Protein AF-0000000065997452 (afdb_homodimer)

pLDDT: mean 89.61, std 11.57, range [34.66, 98.88]

Structure (mmCIF, N/CA/C/O backbone):
data_AF-0000000065997452-model_v1
#
loop_
_entity.id
_entity.type
_entity.pdbx_description
1 polymer 'Methyl-coenzyme M reductase I subunit alpha'
#
loop_
_atom_site.group_PDB
_atom_site.id
_atom_site.type_symbol
_atom_site.label_atom_id
_atom_site.label_alt_id
_atom_site.label_comp_id
_atom_site.label_asym_id
_atom_site.label_entity_id
_atom_site.label_seq_id
_atom_site.pdbx_PDB_ins_code
_atom_site.Cartn_x
_atom_site.Cartn_y
_atom_site.Cartn_z
_atom_site.occupancy
_atom_site.B_iso_or_equiv
_atom_site.auth_seq_id
_atom_site.auth_comp_id
_atom_site.auth_asym_id
_atom_site.auth_atom_id
_atom_site.pdbx_PDB_model_num
ATOM 1 N N . MET A 1 1 ? 6.449 -40.25 -30 1 34.66 1 MET A N 1
ATOM 2 C CA . MET A 1 1 ? 6.449 -39.469 -28.766 1 34.66 1 MET A CA 1
ATOM 3 C C . MET A 1 1 ? 5.898 -38.062 -29.031 1 34.66 1 MET A C 1
ATOM 5 O O . MET A 1 1 ? 6.234 -37.438 -30.031 1 34.66 1 MET A O 1
ATOM 9 N N . ALA A 1 2 ? 4.836 -37.719 -28.578 1 49.38 2 ALA A N 1
ATOM 10 C CA . ALA A 1 2 ? 4.168 -36.438 -28.75 1 49.38 2 ALA A CA 1
ATOM 11 C C . ALA A 1 2 ? 5.16 -35.281 -28.641 1 49.38 2 ALA A C 1
ATOM 13 O O . ALA A 1 2 ? 6.16 -35.375 -27.922 1 49.38 2 ALA A O 1
ATOM 14 N N . ASP A 1 3 ? 5.234 -34.375 -29.5 1 66.5 3 ASP A N 1
ATOM 15 C CA . ASP A 1 3 ? 6.16 -33.25 -29.625 1 66.5 3 ASP A CA 1
ATOM 16 C C . ASP A 1 3 ? 6.227 -32.469 -28.312 1 66.5 3 ASP A C 1
ATOM 18 O O . ASP A 1 3 ? 5.195 -32.188 -27.703 1 66.5 3 ASP A O 1
ATOM 22 N N . LYS A 1 4 ? 7.441 -32.5 -27.75 1 77.38 4 LYS A N 1
ATOM 23 C CA . LYS A 1 4 ? 7.707 -31.734 -26.547 1 77.38 4 LYS A CA 1
ATOM 24 C C . LYS A 1 4 ? 7.168 -30.312 -26.672 1 77.38 4 LYS A C 1
ATOM 26 O O . LYS A 1 4 ? 7.348 -29.656 -27.703 1 77.38 4 LYS A O 1
ATOM 31 N N . LEU A 1 5 ? 6.426 -29.844 -25.75 1 80.44 5 LEU A N 1
ATOM 32 C CA . LEU A 1 5 ? 5.691 -28.594 -25.828 1 80.44 5 LEU A CA 1
ATOM 33 C C . LEU A 1 5 ? 6.652 -27.406 -25.906 1 80.44 5 LEU A C 1
ATOM 35 O O . LEU A 1 5 ? 6.324 -26.375 -26.5 1 80.44 5 LEU A O 1
ATOM 39 N N . PHE A 1 6 ? 7.871 -27.547 -25.359 1 82.81 6 PHE A N 1
ATOM 40 C CA . PHE A 1 6 ? 8.797 -26.422 -25.312 1 82.81 6 PHE A CA 1
ATOM 41 C C . PHE A 1 6 ? 9.57 -26.281 -26.625 1 82.81 6 PHE A C 1
ATOM 43 O O . PHE A 1 6 ? 10.195 -25.25 -26.875 1 82.81 6 PHE A O 1
ATOM 50 N N . ILE A 1 7 ? 9.594 -27.312 -27.406 1 78.88 7 ILE A N 1
ATOM 51 C CA . ILE A 1 7 ? 10.414 -27.328 -28.609 1 78.88 7 ILE A CA 1
ATOM 52 C C . ILE A 1 7 ? 9.977 -26.203 -29.547 1 78.88 7 ILE A C 1
ATOM 54 O O . ILE A 1 7 ? 10.812 -25.469 -30.078 1 78.88 7 ILE A O 1
ATOM 58 N N . ASN A 1 8 ? 8.703 -26.062 -29.719 1 79.12 8 ASN A N 1
ATOM 59 C CA . ASN A 1 8 ? 8.211 -25.016 -30.594 1 79.12 8 ASN A CA 1
ATOM 60 C C . ASN A 1 8 ? 8.578 -23.625 -30.078 1 79.12 8 ASN A C 1
ATOM 62 O O . ASN A 1 8 ? 8.992 -22.766 -30.844 1 79.12 8 ASN A O 1
ATOM 66 N N . ALA A 1 9 ? 8.414 -23.469 -28.844 1 80.19 9 ALA A N 1
ATOM 67 C CA . ALA A 1 9 ? 8.758 -22.188 -28.234 1 80.19 9 ALA A CA 1
ATOM 68 C C . ALA A 1 9 ? 10.242 -21.875 -28.422 1 80.19 9 ALA A C 1
ATOM 70 O O . ALA A 1 9 ? 10.602 -20.75 -28.766 1 80.19 9 ALA A O 1
ATOM 71 N N . LEU A 1 10 ? 11.086 -22.812 -28.219 1 81.44 10 LEU A N 1
ATOM 72 C CA . LEU A 1 10 ? 12.531 -22.609 -28.297 1 81.44 10 LEU A CA 1
ATOM 73 C C . LEU A 1 10 ? 12.977 -22.422 -29.75 1 81.44 10 LEU A C 1
ATOM 75 O O . LEU A 1 10 ? 13.859 -21.609 -30.031 1 81.44 10 LEU A O 1
ATOM 79 N N . LYS A 1 11 ? 12.344 -23.125 -30.609 1 77.38 11 LYS A N 1
ATOM 80 C CA . LYS A 1 11 ? 12.68 -22.984 -32.031 1 77.38 11 LYS A CA 1
ATOM 81 C C . LYS A 1 11 ? 12.352 -21.578 -32.5 1 77.38 11 LYS A C 1
ATOM 83 O O . LYS A 1 11 ? 13.109 -20.984 -33.281 1 77.38 11 LYS A O 1
ATOM 88 N N . LYS A 1 12 ? 11.266 -21.172 -32.156 1 78.12 12 LYS A N 1
ATOM 89 C CA . LYS A 1 12 ? 10.867 -19.828 -32.562 1 78.12 12 LYS A CA 1
ATOM 90 C C . LYS A 1 12 ? 11.742 -18.781 -31.906 1 78.12 12 LYS A C 1
ATOM 92 O O . LYS A 1 12 ? 12.102 -17.781 -32.531 1 78.12 12 LYS A O 1
ATOM 97 N N . LYS A 1 13 ? 12.086 -19.031 -30.719 1 81 13 LYS A N 1
ATOM 98 C CA . LYS A 1 13 ? 12.883 -18.109 -29.922 1 81 13 LYS A CA 1
ATOM 99 C C . LYS A 1 13 ? 14.312 -18.016 -30.438 1 81 13 LYS A C 1
ATOM 101 O O . LYS A 1 13 ? 14.852 -16.922 -30.594 1 81 13 LYS A O 1
ATOM 106 N N . PHE A 1 14 ? 14.906 -19.141 -30.75 1 76.81 14 PHE A N 1
ATOM 107 C CA . PHE A 1 14 ? 16.328 -19.156 -31.031 1 76.81 14 PHE A CA 1
ATOM 108 C C . PHE A 1 14 ? 16.578 -19.312 -32.531 1 76.81 14 PHE A C 1
ATOM 110 O O . PHE A 1 14 ? 17.703 -19.109 -33 1 76.81 14 PHE A O 1
ATOM 117 N N . GLU A 1 15 ? 15.562 -19.516 -33.312 1 74.31 15 GLU A N 1
ATOM 118 C CA . GLU A 1 15 ? 15.656 -19.734 -34.75 1 74.31 15 GLU A CA 1
ATOM 119 C C . GLU A 1 15 ? 16.719 -20.766 -35.094 1 74.31 15 GLU A C 1
ATOM 121 O O . GLU A 1 15 ? 17.469 -20.609 -36.062 1 74.31 15 GLU A O 1
ATOM 126 N N . GLU A 1 16 ? 17.016 -21.578 -34.094 1 76.56 16 GLU A N 1
ATOM 127 C CA . GLU A 1 16 ? 17.922 -22.703 -34.25 1 76.56 16 GLU A CA 1
ATOM 128 C C . GLU A 1 16 ? 17.359 -23.953 -33.562 1 76.56 16 GLU A C 1
ATOM 130 O O . GLU A 1 16 ? 16.438 -23.875 -32.75 1 76.56 16 GLU A O 1
ATOM 135 N N . SER A 1 17 ? 17.953 -25.016 -34.062 1 77.31 17 SER A N 1
ATOM 136 C CA . SER A 1 17 ? 17.531 -26.25 -33.406 1 77.31 17 SER A CA 1
ATOM 137 C C . SER A 1 17 ? 17.906 -26.25 -31.938 1 77.31 17 SER A C 1
ATOM 139 O O . SER A 1 17 ? 19.031 -25.875 -31.578 1 77.31 17 SER A O 1
ATOM 141 N N . PRO A 1 18 ? 16.984 -26.609 -31.047 1 76.5 18 PRO A N 1
ATOM 142 C CA . PRO A 1 18 ? 17.266 -26.641 -29.609 1 76.5 18 PRO A CA 1
ATOM 143 C C . PRO A 1 18 ? 18.312 -27.672 -29.234 1 76.5 18 PRO A C 1
ATOM 145 O O . PRO A 1 18 ? 18.844 -27.656 -28.125 1 76.5 18 PRO A O 1
ATOM 148 N N . GLU A 1 19 ? 18.672 -28.531 -30.156 1 74.38 19 GLU A N 1
ATOM 149 C CA . GLU A 1 19 ? 19.641 -29.594 -29.891 1 74.38 19 GLU A CA 1
ATOM 150 C C . GLU A 1 19 ? 21.062 -29.156 -30.219 1 74.38 19 GLU A C 1
ATOM 152 O O . GLU A 1 19 ? 22.031 -29.812 -29.844 1 74.38 19 GLU A O 1
ATOM 157 N N . GLU A 1 20 ? 21.094 -28 -30.812 1 75.44 20 GLU A N 1
ATOM 158 C CA . GLU A 1 20 ? 22.422 -27.547 -31.25 1 75.44 20 GLU A CA 1
ATOM 159 C C . GLU A 1 20 ? 23.281 -27.141 -30.062 1 75.44 20 GLU A C 1
ATOM 161 O O . GLU A 1 20 ? 22.812 -26.406 -29.188 1 75.44 20 GLU A O 1
ATOM 166 N N . LYS A 1 21 ? 24.484 -27.562 -30 1 69.88 21 LYS A N 1
ATOM 167 C CA . LYS A 1 21 ? 25.422 -27.312 -28.891 1 69.88 21 LYS A CA 1
ATOM 168 C C . LYS A 1 21 ? 26.312 -26.125 -29.188 1 69.88 21 LYS A C 1
ATOM 170 O O . LYS A 1 21 ? 26.953 -25.578 -28.281 1 69.88 21 LYS A O 1
ATOM 175 N N . LYS A 1 22 ? 26.547 -25.797 -30.359 1 64.25 22 LYS A N 1
ATOM 176 C CA . LYS A 1 22 ? 27.359 -24.641 -30.75 1 64.25 22 LYS A CA 1
ATOM 177 C C . LYS A 1 22 ? 26.484 -23.469 -31.172 1 64.25 22 LYS A C 1
ATOM 179 O O . LYS A 1 22 ? 25.578 -23.625 -32 1 64.25 22 LYS A O 1
ATOM 184 N N . THR A 1 23 ? 26.344 -22.469 -30.203 1 60.66 23 THR A N 1
ATOM 185 C CA . THR A 1 23 ? 25.531 -21.312 -30.547 1 60.66 23 THR A CA 1
ATOM 186 C C . THR A 1 23 ? 26.422 -20.094 -30.844 1 60.66 23 THR A C 1
ATOM 188 O O . THR A 1 23 ? 27.594 -20.078 -30.469 1 60.66 23 THR A O 1
ATOM 191 N N . THR A 1 24 ? 26.125 -19.469 -31.938 1 58.12 24 THR A N 1
ATOM 192 C CA . THR A 1 24 ? 26.828 -18.203 -32.188 1 58.12 24 THR A CA 1
ATOM 193 C C . THR A 1 24 ? 26.406 -17.156 -31.156 1 58.12 24 THR A C 1
ATOM 195 O O . THR A 1 24 ? 25.406 -16.453 -31.359 1 58.12 24 THR A O 1
ATOM 198 N N . PHE A 1 25 ? 26.578 -17.391 -29.906 1 52 25 PHE A N 1
ATOM 199 C CA . PHE A 1 25 ? 26.188 -16.625 -28.734 1 52 25 PHE A CA 1
ATOM 200 C C . PHE A 1 25 ? 26.469 -15.148 -28.938 1 52 25 PHE A C 1
ATOM 202 O O . PHE A 1 25 ? 25.641 -14.297 -28.609 1 52 25 PHE A O 1
ATOM 209 N N . TYR A 1 26 ? 27.75 -14.797 -29.25 1 54.59 26 TYR A N 1
ATOM 210 C CA . TYR A 1 26 ? 28.297 -13.461 -29.094 1 54.59 26 TYR A CA 1
ATOM 211 C C . TYR A 1 26 ? 27.938 -12.578 -30.281 1 54.59 26 TYR A C 1
ATOM 213 O O . TYR A 1 26 ? 28.453 -11.469 -30.422 1 54.59 26 TYR A O 1
ATOM 221 N N . THR A 1 27 ? 26.922 -13.133 -30.969 1 63.69 27 THR A N 1
ATOM 222 C CA . THR A 1 27 ? 26.781 -12.336 -32.188 1 63.69 27 THR A CA 1
ATOM 223 C C . THR A 1 27 ? 25.531 -11.461 -32.125 1 63.69 27 THR A C 1
ATOM 225 O O . THR A 1 27 ? 25.234 -10.711 -33.031 1 63.69 27 THR A O 1
ATOM 228 N N . LEU A 1 28 ? 24.922 -11.586 -30.953 1 68.88 28 LEU A N 1
ATOM 229 C CA . LEU A 1 28 ? 23.625 -10.922 -31.016 1 68.88 28 LEU A CA 1
ATOM 230 C C . LEU A 1 28 ? 23.703 -9.492 -30.5 1 68.88 28 LEU A C 1
ATOM 232 O O . LEU A 1 28 ? 22.734 -8.734 -30.594 1 68.88 28 LEU A O 1
ATOM 236 N N . GLY A 1 29 ? 24.875 -9.062 -30.109 1 75.75 29 GLY A N 1
ATOM 237 C CA . GLY A 1 29 ? 25 -7.648 -29.781 1 75.75 29 GLY A CA 1
ATOM 238 C C . GLY A 1 29 ? 24.75 -7.332 -28.328 1 75.75 29 GLY A C 1
ATOM 239 O O . GLY A 1 29 ? 24.531 -6.172 -27.969 1 75.75 29 GLY A O 1
ATOM 240 N N . GLY A 1 30 ? 24.641 -8.398 -27.469 1 81.25 30 GLY A N 1
ATOM 241 C CA . GLY A 1 30 ? 24.422 -8.148 -26.047 1 81.25 30 GLY A CA 1
ATOM 242 C C . GLY A 1 30 ? 23.016 -7.633 -25.75 1 81.25 30 GLY A C 1
ATOM 243 O O . GLY A 1 30 ? 22.031 -8.141 -26.281 1 81.25 30 GLY A O 1
ATOM 244 N N . TRP A 1 31 ? 22.953 -6.574 -24.844 1 87.62 31 TRP A N 1
ATOM 245 C CA . TRP A 1 31 ? 21.656 -6.055 -24.453 1 87.62 31 TRP A CA 1
ATOM 246 C C . TRP A 1 31 ? 20.953 -5.395 -25.625 1 87.62 31 TRP A C 1
ATOM 248 O O . TRP A 1 31 ? 19.719 -5.254 -25.625 1 87.62 31 TRP A O 1
ATOM 258 N N . LYS A 1 32 ? 21.594 -5.035 -26.688 1 88.88 32 LYS A N 1
ATOM 259 C CA . LYS A 1 32 ? 21.031 -4.344 -27.844 1 88.88 32 LYS A CA 1
ATOM 260 C C . LYS A 1 32 ? 20.109 -5.266 -28.641 1 88.88 32 LYS A C 1
ATOM 262 O O . LYS A 1 32 ? 19.281 -4.801 -29.422 1 88.88 32 LYS A O 1
ATOM 267 N N . GLN A 1 33 ? 20.312 -6.527 -28.391 1 86.62 33 GLN A N 1
ATOM 268 C CA . GLN A 1 33 ? 19.453 -7.469 -29.109 1 86.62 33 GLN A CA 1
ATOM 269 C C . GLN A 1 33 ? 18.016 -7.398 -28.609 1 86.62 33 GLN A C 1
ATOM 271 O O . GLN A 1 33 ? 17.094 -7.793 -29.312 1 86.62 33 GLN A O 1
ATOM 276 N N . SER A 1 34 ? 17.922 -7 -27.406 1 89.06 34 SER A N 1
ATOM 277 C CA . SER A 1 34 ? 16.609 -6.867 -26.797 1 89.06 34 SER A CA 1
ATOM 278 C C . SER A 1 34 ? 16.016 -5.477 -27.031 1 89.06 34 SER A C 1
ATOM 280 O O . SER A 1 34 ? 16.625 -4.469 -26.672 1 89.06 34 SER A O 1
ATOM 282 N N . GLU A 1 35 ? 14.859 -5.445 -27.641 1 89.94 35 GLU A N 1
ATOM 283 C CA . GLU A 1 35 ? 14.188 -4.168 -27.859 1 89.94 35 GLU A CA 1
ATOM 284 C C . GLU A 1 35 ? 13.914 -3.453 -26.547 1 89.94 35 GLU A C 1
ATOM 286 O O . GLU A 1 35 ? 14.039 -2.23 -26.453 1 89.94 35 GLU A O 1
ATOM 291 N N . ARG A 1 36 ? 13.578 -4.152 -25.531 1 92.12 36 ARG A N 1
ATOM 292 C CA . ARG A 1 36 ? 13.242 -3.57 -24.25 1 92.12 36 ARG A CA 1
ATOM 293 C C . ARG A 1 36 ? 14.484 -3.031 -23.547 1 92.12 36 ARG A C 1
ATOM 295 O O . ARG A 1 36 ? 14.422 -1.995 -22.875 1 92.12 36 ARG A O 1
ATOM 302 N N . LYS A 1 37 ? 15.555 -3.756 -23.656 1 93.5 37 LYS A N 1
ATOM 303 C CA . LYS A 1 37 ? 16.781 -3.262 -23.031 1 93.5 37 LYS A CA 1
ATOM 304 C C . LYS A 1 37 ? 17.25 -1.976 -23.703 1 93.5 37 LYS A C 1
ATOM 306 O O . LYS A 1 37 ? 17.75 -1.065 -23.031 1 93.5 37 LYS A O 1
ATOM 311 N N . THR A 1 38 ? 17.094 -1.93 -24.953 1 93.75 38 THR A N 1
ATOM 312 C CA . THR A 1 38 ? 17.438 -0.706 -25.672 1 93.75 38 THR A CA 1
ATOM 313 C C . THR A 1 38 ? 16.547 0.451 -25.219 1 93.75 38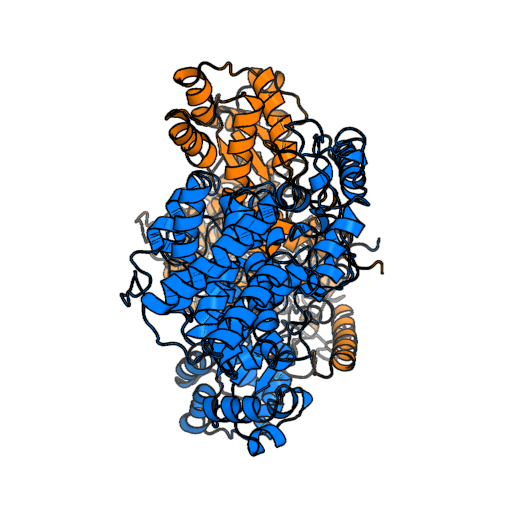 THR A C 1
ATOM 315 O O . THR A 1 38 ? 17.031 1.571 -25.031 1 93.75 38 THR A O 1
ATOM 318 N N . GLU A 1 39 ? 15.305 0.136 -25.062 1 95.62 39 GLU A N 1
ATOM 319 C CA . GLU A 1 39 ? 14.367 1.127 -24.531 1 95.62 39 GLU A CA 1
ATOM 320 C C . GLU A 1 39 ? 14.773 1.594 -23.141 1 95.62 39 GLU A C 1
ATOM 322 O O . GLU A 1 39 ? 14.695 2.783 -22.828 1 95.62 39 GLU A O 1
ATOM 327 N N . PHE A 1 40 ? 15.219 0.682 -22.328 1 96.5 40 PHE A N 1
ATOM 328 C CA . PHE A 1 40 ? 15.625 1.001 -20.953 1 96.5 40 PHE A CA 1
ATOM 329 C C . PHE A 1 40 ? 16.828 1.941 -20.969 1 96.5 40 PHE A C 1
ATOM 331 O O . PHE A 1 40 ? 16.859 2.912 -20.203 1 96.5 40 PHE A O 1
ATOM 338 N N . VAL A 1 41 ? 17.766 1.639 -21.828 1 95.56 41 VAL A N 1
ATOM 339 C CA . VAL A 1 41 ? 18.984 2.449 -21.906 1 95.56 41 VAL A CA 1
ATOM 340 C C . VAL A 1 41 ? 18.625 3.877 -22.312 1 95.56 41 VAL A C 1
ATOM 342 O O . VAL A 1 41 ? 19.094 4.84 -21.703 1 95.56 41 VAL A O 1
ATOM 345 N N . ASN A 1 42 ? 17.797 4.004 -23.281 1 97.25 42 ASN A N 1
ATOM 346 C CA . ASN A 1 42 ? 17.391 5.324 -23.75 1 97.25 42 ASN A CA 1
ATOM 347 C C . ASN A 1 42 ? 16.594 6.078 -22.688 1 97.25 42 ASN A C 1
ATOM 349 O O . ASN A 1 42 ? 16.828 7.266 -22.453 1 97.25 42 ASN A O 1
ATOM 353 N N . ALA A 1 43 ? 15.68 5.398 -22.047 1 97.25 43 ALA A N 1
ATOM 354 C CA . ALA A 1 43 ? 14.883 6.008 -21 1 97.25 43 ALA A CA 1
ATOM 355 C C . ALA A 1 43 ? 15.758 6.426 -19.812 1 97.25 43 ALA A C 1
ATOM 357 O O . ALA A 1 43 ? 15.555 7.492 -19.234 1 97.25 43 ALA A O 1
ATOM 358 N N . GLY A 1 44 ? 16.672 5.543 -19.484 1 96.62 44 GLY A N 1
ATOM 359 C CA . GLY A 1 44 ? 17.594 5.852 -18.406 1 96.62 44 GLY A CA 1
ATOM 360 C C . GLY A 1 44 ? 18.391 7.113 -18.641 1 96.62 44 GLY A C 1
ATOM 361 O O . GLY A 1 44 ? 18.609 7.91 -17.734 1 96.62 44 GLY A O 1
ATOM 362 N N . LYS A 1 45 ? 18.812 7.316 -19.844 1 96.5 45 LYS A N 1
ATOM 363 C CA . LYS A 1 45 ? 19.547 8.516 -20.219 1 96.5 45 LYS A CA 1
ATOM 364 C C . LYS A 1 45 ? 18.688 9.766 -20.094 1 96.5 45 LYS A C 1
ATOM 366 O O . LYS A 1 45 ? 19.141 10.805 -19.625 1 96.5 45 LYS A O 1
ATOM 371 N N . GLU A 1 46 ? 17.516 9.641 -20.516 1 96.81 46 GLU A N 1
ATOM 372 C CA . GLU A 1 46 ? 16.594 10.766 -20.438 1 96.81 46 GLU A CA 1
ATOM 373 C C . GLU A 1 46 ? 16.297 11.141 -18.984 1 96.81 46 GLU A C 1
ATOM 375 O O . GLU A 1 46 ? 16.266 12.328 -18.641 1 96.81 46 GLU A O 1
ATOM 380 N N . VAL A 1 47 ? 16.062 10.148 -18.172 1 96.5 47 VAL A N 1
ATOM 381 C CA . VAL A 1 47 ? 15.781 10.383 -16.75 1 96.5 47 VAL A CA 1
ATOM 382 C C . VAL A 1 47 ? 17 11.031 -16.094 1 96.5 47 VAL A C 1
ATOM 384 O O . VAL A 1 47 ? 16.844 11.977 -15.305 1 96.5 47 VAL A O 1
ATOM 387 N N . ALA A 1 48 ? 18.125 10.5 -16.406 1 96 48 ALA A N 1
ATOM 388 C CA . ALA A 1 48 ? 19.359 11.039 -15.828 1 96 48 ALA A CA 1
ATOM 389 C C . ALA A 1 48 ? 19.547 12.5 -16.219 1 96 48 ALA A C 1
ATOM 391 O O . ALA A 1 48 ? 19.953 13.32 -15.383 1 96 48 ALA A O 1
ATOM 392 N N . ALA A 1 49 ? 19.281 12.836 -17.422 1 95.88 49 ALA A N 1
ATOM 393 C CA . ALA A 1 49 ? 19.422 14.203 -17.906 1 95.88 49 ALA A CA 1
ATOM 394 C C . ALA A 1 49 ? 18.438 15.141 -17.219 1 95.88 49 ALA A C 1
ATOM 396 O O . ALA A 1 49 ? 18.781 16.266 -16.859 1 95.88 49 ALA A O 1
ATOM 397 N N . LYS A 1 50 ? 17.25 14.727 -17.031 1 94.19 50 LYS A N 1
ATOM 398 C CA . LYS A 1 50 ? 16.203 15.547 -16.453 1 94.19 50 LYS A CA 1
ATOM 399 C C . LYS A 1 50 ? 16.422 15.75 -14.961 1 94.19 50 LYS A C 1
ATOM 401 O O . LYS A 1 50 ? 16.234 16.859 -14.445 1 94.19 50 LYS A O 1
ATOM 406 N N . ARG A 1 51 ? 16.797 14.734 -14.234 1 93.81 51 ARG A N 1
ATOM 407 C CA . ARG A 1 51 ? 16.891 14.766 -12.773 1 93.81 51 ARG A CA 1
ATOM 408 C C . ARG A 1 51 ? 18.266 15.25 -12.328 1 93.81 51 ARG A C 1
ATOM 410 O O . ARG A 1 51 ? 18.422 15.742 -11.211 1 93.81 51 ARG A O 1
ATOM 417 N N . GLY A 1 52 ? 19.344 14.992 -13.195 1 93.69 52 GLY A N 1
ATOM 418 C CA . GLY A 1 52 ? 20.719 15.375 -12.867 1 93.69 52 GLY A CA 1
ATOM 419 C C . GLY A 1 52 ? 21.453 14.32 -12.062 1 93.69 52 GLY A C 1
ATOM 420 O O . GLY A 1 52 ? 22.484 14.602 -11.461 1 93.69 52 GLY A O 1
ATOM 421 N N . ILE A 1 53 ? 20.859 13.141 -11.875 1 94.5 53 ILE A N 1
ATOM 422 C CA . ILE A 1 53 ? 21.438 11.992 -11.188 1 94.5 53 ILE A CA 1
ATOM 423 C C . ILE A 1 53 ? 21.484 10.789 -12.125 1 94.5 53 ILE A C 1
ATOM 425 O O . ILE A 1 53 ? 20.469 10.445 -12.742 1 94.5 53 ILE A O 1
ATOM 429 N N . PRO A 1 54 ? 22.578 10.195 -12.242 1 92.75 54 PRO A N 1
ATOM 430 C CA . PRO A 1 54 ? 22.609 8.984 -13.062 1 92.75 54 PRO A CA 1
ATOM 431 C C . PRO A 1 54 ? 21.609 7.922 -12.602 1 92.75 54 PRO A C 1
ATOM 433 O O . PRO A 1 54 ? 21.281 7.863 -11.414 1 92.75 54 PRO A O 1
ATOM 436 N N . GLN A 1 55 ? 21.234 7.098 -13.562 1 93.88 55 GLN A N 1
ATOM 437 C CA . GLN A 1 55 ? 20.266 6.043 -13.258 1 93.88 55 GLN A CA 1
ATOM 438 C C . GLN A 1 55 ? 20.688 4.723 -13.906 1 93.88 55 GLN A C 1
ATOM 440 O O . GLN A 1 55 ? 21.734 4.16 -13.562 1 93.88 55 GLN A O 1
ATOM 445 N N . TYR A 1 56 ? 20.109 4.305 -15.023 1 94.69 56 TYR A N 1
ATOM 446 C CA . TYR A 1 56 ? 20.297 2.994 -15.641 1 94.69 56 TYR A CA 1
ATOM 447 C C . TYR A 1 56 ? 21.594 2.949 -16.438 1 94.69 56 TYR A C 1
ATOM 449 O O . TYR A 1 56 ? 21.781 3.75 -17.359 1 94.69 56 TYR A O 1
ATOM 457 N N . ASN A 1 57 ? 22.469 2.061 -16.062 1 91.94 57 ASN A N 1
ATOM 458 C CA . ASN A 1 57 ? 23.719 1.781 -16.766 1 91.94 57 ASN A CA 1
ATOM 459 C C . ASN A 1 57 ? 23.812 0.313 -17.172 1 91.94 57 ASN A C 1
ATOM 461 O O . ASN A 1 57 ? 24.016 -0.558 -16.312 1 91.94 57 ASN A O 1
ATOM 465 N N . PRO A 1 58 ? 23.75 0.059 -18.453 1 89.06 58 PRO A N 1
ATOM 466 C CA . PRO A 1 58 ? 23.75 -1.341 -18.891 1 89.06 58 PRO A CA 1
ATOM 467 C C . PRO A 1 58 ? 25.109 -2.018 -18.734 1 89.06 58 PRO A C 1
ATOM 469 O O . PRO A 1 58 ? 25.219 -3.23 -18.922 1 89.06 58 PRO A O 1
ATOM 472 N N . ASP A 1 59 ? 26.156 -1.264 -18.312 1 85.06 59 ASP A N 1
ATOM 473 C CA . ASP A 1 59 ? 27.516 -1.829 -18.312 1 85.06 59 ASP A CA 1
ATOM 474 C C . ASP A 1 59 ? 28.078 -1.899 -16.891 1 85.06 59 ASP A C 1
ATOM 476 O O . ASP A 1 59 ? 29.297 -1.818 -16.703 1 85.06 59 ASP A O 1
ATOM 480 N N . ILE A 1 60 ? 27.359 -2.078 -15.906 1 83.38 60 ILE A N 1
ATOM 481 C CA . ILE A 1 60 ? 27.812 -2.041 -14.516 1 83.38 60 ILE A CA 1
ATOM 482 C C . ILE A 1 60 ? 28.203 -3.443 -14.07 1 83.38 60 ILE A C 1
ATOM 484 O O . ILE A 1 60 ? 29.109 -3.604 -13.234 1 83.38 60 ILE A O 1
ATOM 488 N N . GLY A 1 61 ? 27.656 -4.512 -14.57 1 76.44 61 GLY A N 1
ATOM 489 C CA . GLY A 1 61 ? 27.906 -5.867 -14.102 1 76.44 61 GLY A CA 1
ATOM 490 C C . GLY A 1 61 ? 28.172 -6.848 -15.227 1 76.44 61 GLY A C 1
ATOM 491 O O . GLY A 1 61 ? 28.562 -6.445 -16.328 1 76.44 61 GLY A O 1
ATOM 492 N N . THR A 1 62 ? 28.156 -8.102 -14.789 1 78.5 62 THR A N 1
ATOM 493 C CA . THR A 1 62 ? 28.359 -9.164 -15.773 1 78.5 62 THR A CA 1
ATOM 494 C C . THR A 1 62 ? 27.094 -9.383 -16.594 1 78.5 62 THR A C 1
ATOM 496 O O . THR A 1 62 ? 26.031 -9.656 -16.031 1 78.5 62 THR A O 1
ATOM 499 N N . PRO A 1 63 ? 27.266 -9.328 -17.812 1 77.44 63 PRO A N 1
ATOM 500 C CA . PRO A 1 63 ? 26.047 -9.477 -18.625 1 77.44 63 PRO A CA 1
ATOM 501 C C . PRO A 1 63 ? 25.562 -10.922 -18.672 1 77.44 63 PRO A C 1
ATOM 503 O O . PRO A 1 63 ? 26.375 -11.852 -18.703 1 77.44 63 PRO A O 1
ATOM 506 N N . LEU A 1 64 ? 24.344 -11.055 -18.734 1 77.81 64 LEU A N 1
ATOM 507 C CA . LEU A 1 64 ? 23.734 -12.352 -19.016 1 77.81 64 LEU A CA 1
ATOM 508 C C . LEU A 1 64 ? 24.078 -12.82 -20.422 1 77.81 64 LEU A C 1
ATOM 510 O O . LEU A 1 64 ? 24.391 -12 -21.297 1 77.81 64 LEU A O 1
ATOM 514 N N . GLY A 1 65 ? 23.938 -14.117 -20.5 1 73.5 65 GLY A N 1
ATOM 515 C CA . GLY A 1 65 ? 24.141 -14.688 -21.828 1 73.5 65 GLY A CA 1
ATOM 516 C C . GLY A 1 65 ? 23.125 -14.219 -22.844 1 73.5 65 GLY A C 1
ATOM 517 O O . GLY A 1 65 ? 21.969 -13.922 -22.484 1 73.5 65 GLY A O 1
ATOM 518 N N . GLN A 1 66 ? 23.406 -14.242 -24.031 1 73.56 66 GLN A N 1
ATOM 519 C CA . GLN A 1 66 ? 22.609 -13.656 -25.109 1 73.56 66 GLN A CA 1
ATOM 520 C C . GLN A 1 66 ? 21.312 -14.43 -25.312 1 73.56 66 GLN A C 1
ATOM 522 O O . GLN A 1 66 ? 20.312 -13.859 -25.734 1 73.56 66 GLN A O 1
ATOM 527 N N . ARG A 1 67 ? 21.234 -15.617 -25.031 1 75.19 67 ARG A N 1
ATOM 528 C CA . ARG A 1 67 ? 20.031 -16.422 -25.25 1 75.19 67 ARG A CA 1
ATOM 529 C C . ARG A 1 67 ? 18.984 -16.125 -24.203 1 75.19 67 ARG A C 1
ATOM 531 O O . ARG A 1 67 ? 17.781 -16.219 -24.469 1 75.19 67 ARG A O 1
ATOM 538 N N . VAL A 1 68 ? 19.484 -15.734 -23.094 1 79.31 68 VAL A N 1
ATOM 539 C CA . VAL A 1 68 ? 18.547 -15.414 -22.016 1 79.31 68 VAL A CA 1
ATOM 540 C C . VAL A 1 68 ? 17.828 -14.102 -22.312 1 79.31 68 VAL A C 1
ATOM 542 O O . VAL A 1 68 ? 16.734 -13.859 -21.828 1 79.31 68 VAL A O 1
ATOM 545 N N . LEU A 1 69 ? 18.438 -13.344 -23.172 1 84.56 69 LEU A N 1
ATOM 546 C CA . LEU A 1 69 ? 17.906 -12.016 -23.469 1 84.56 69 LEU A CA 1
ATOM 547 C C . LEU A 1 69 ? 16.906 -12.078 -24.625 1 84.56 69 LEU A C 1
ATOM 549 O O . LEU A 1 69 ? 16.422 -11.039 -25.078 1 84.56 69 LEU A O 1
ATOM 553 N N . MET A 1 70 ? 16.547 -13.289 -24.984 1 84.25 70 MET A N 1
ATOM 554 C CA . MET A 1 70 ? 15.539 -13.461 -26.016 1 84.25 70 MET A CA 1
ATOM 555 C C . MET A 1 70 ? 14.133 -13.445 -25.438 1 84.25 70 MET A C 1
ATOM 557 O O . MET A 1 70 ? 13.961 -13.695 -24.234 1 84.25 70 MET A O 1
ATOM 561 N N . PRO A 1 71 ? 13.117 -13.18 -26.266 1 88.5 71 PRO A N 1
ATOM 562 C CA . PRO A 1 71 ? 11.742 -13.164 -25.781 1 88.5 71 PRO A CA 1
ATOM 563 C C . PRO A 1 71 ? 11.258 -14.539 -25.312 1 88.5 71 PRO A C 1
ATOM 565 O O . PRO A 1 71 ? 11.758 -15.562 -25.781 1 88.5 71 PRO A O 1
ATOM 568 N N . TYR A 1 72 ? 10.297 -14.516 -24.484 1 92.12 72 TYR A N 1
ATOM 569 C CA . TYR A 1 72 ? 9.711 -15.727 -23.906 1 92.12 72 TYR A CA 1
ATOM 570 C C . TYR A 1 72 ? 8.266 -15.891 -24.344 1 92.12 72 TYR A C 1
ATOM 572 O O . TYR A 1 72 ? 7.516 -14.914 -24.422 1 92.12 72 TYR A O 1
ATOM 580 N N . GLN A 1 73 ? 7.953 -17.094 -24.625 1 94.56 73 GLN A N 1
ATOM 581 C CA . GLN A 1 73 ? 6.531 -17.375 -24.812 1 94.56 73 GLN A CA 1
ATOM 582 C C . GLN A 1 73 ? 5.828 -17.531 -23.469 1 94.56 73 GLN A C 1
ATOM 584 O O . GLN A 1 73 ? 6.273 -18.297 -22.609 1 94.56 73 GLN A O 1
ATOM 589 N N . VAL A 1 74 ? 4.734 -16.797 -23.266 1 96.81 74 VAL A N 1
ATOM 590 C CA . VAL A 1 74 ? 3.916 -17.078 -22.094 1 96.81 74 VAL A CA 1
ATOM 591 C C . VAL A 1 74 ? 3.168 -18.391 -22.281 1 96.81 74 VAL A C 1
ATOM 593 O O . VAL A 1 74 ? 2.41 -18.547 -23.234 1 96.81 74 VAL A O 1
ATOM 596 N N . SER A 1 75 ? 3.354 -19.266 -21.391 1 96 75 SER A N 1
ATOM 597 C CA . SER A 1 75 ? 2.836 -20.609 -21.547 1 96 75 SER A CA 1
ATOM 598 C C . SER A 1 75 ? 1.327 -20.609 -21.766 1 96 75 SER A C 1
ATOM 600 O O . SER A 1 75 ? 0.62 -19.766 -21.219 1 96 75 SER A O 1
ATOM 602 N N . THR A 1 76 ? 0.833 -21.531 -22.594 1 93.88 76 THR A N 1
ATOM 603 C CA . THR A 1 76 ? -0.559 -21.766 -22.969 1 93.88 76 THR A CA 1
ATOM 604 C C . THR A 1 76 ? -1.047 -20.688 -23.938 1 93.88 76 THR A C 1
ATOM 606 O O . THR A 1 76 ? -2.195 -20.734 -24.391 1 93.88 76 THR A O 1
ATOM 609 N N . THR A 1 77 ? -0.193 -19.656 -24.203 1 95.12 77 THR A N 1
ATOM 610 C CA . THR A 1 77 ? -0.517 -18.641 -25.203 1 95.12 77 THR A CA 1
ATOM 611 C C . THR A 1 77 ? 0.462 -18.688 -26.375 1 95.12 77 THR A C 1
ATOM 613 O O . THR A 1 77 ? 1.468 -19.406 -26.312 1 95.12 77 THR A O 1
ATOM 616 N N . ASP A 1 78 ? 0.159 -17.938 -27.453 1 93.38 78 ASP A N 1
ATOM 617 C CA . ASP A 1 78 ? 1.065 -17.797 -28.594 1 93.38 78 ASP A CA 1
ATOM 618 C C . ASP A 1 78 ? 1.812 -16.469 -28.531 1 93.38 78 ASP A C 1
ATOM 620 O O . ASP A 1 78 ? 2.395 -16.031 -29.531 1 93.38 78 ASP A O 1
ATOM 624 N N . THR A 1 79 ? 1.82 -15.922 -27.375 1 94.56 79 THR A N 1
ATOM 625 C CA . THR A 1 79 ? 2.375 -14.578 -27.234 1 94.56 79 THR A CA 1
ATOM 626 C C . THR A 1 79 ? 3.812 -14.641 -26.719 1 94.56 79 THR A C 1
ATOM 628 O O . THR A 1 79 ? 4.09 -15.281 -25.703 1 94.56 79 THR A O 1
ATOM 631 N N . TYR A 1 80 ? 4.738 -14 -27.453 1 93.75 80 TYR A N 1
ATOM 632 C CA . TYR A 1 80 ? 6.129 -13.844 -27.031 1 93.75 80 TYR A CA 1
ATOM 633 C C . TYR A 1 80 ? 6.379 -12.438 -26.484 1 93.75 80 TYR A C 1
ATOM 635 O O . TYR A 1 80 ? 5.906 -11.453 -27.047 1 93.75 80 TYR A O 1
ATOM 643 N N . VAL A 1 81 ? 7.023 -12.383 -25.375 1 94 81 VAL A N 1
ATOM 644 C CA . VAL A 1 81 ? 7.273 -11.102 -24.734 1 94 81 VAL A CA 1
ATOM 645 C C . VAL A 1 81 ? 8.711 -11.047 -24.234 1 94 81 VAL A C 1
ATOM 647 O O . VAL A 1 81 ? 9.352 -12.086 -24.047 1 94 81 VAL A O 1
ATOM 650 N N . GLU A 1 82 ? 9.211 -9.812 -24.062 1 92.31 82 GLU A N 1
ATOM 651 C CA . GLU A 1 82 ? 10.516 -9.648 -23.438 1 92.31 82 GLU A CA 1
ATOM 652 C C . GLU A 1 82 ? 10.469 -10.016 -21.953 1 92.31 82 GLU A C 1
ATOM 654 O O . GLU A 1 82 ? 9.445 -9.797 -21.297 1 92.31 82 GLU A O 1
ATOM 659 N N . GLY A 1 83 ? 11.539 -10.586 -21.453 1 91.69 83 GLY A N 1
ATOM 660 C CA . GLY A 1 83 ? 11.594 -10.945 -20.047 1 91.69 83 GLY A CA 1
ATOM 661 C C . GLY A 1 83 ? 11.25 -9.789 -19.125 1 91.69 83 GLY A C 1
ATOM 662 O O . GLY A 1 83 ? 10.555 -9.969 -18.125 1 91.69 83 GLY A O 1
ATOM 663 N N . ASP A 1 84 ? 11.68 -8.594 -19.469 1 94 84 ASP A N 1
ATOM 664 C CA . ASP A 1 84 ? 11.477 -7.402 -18.641 1 94 84 ASP A CA 1
ATOM 665 C C . ASP A 1 84 ? 9.992 -7.059 -18.531 1 94 84 ASP A C 1
ATOM 667 O O . ASP A 1 84 ? 9.562 -6.453 -17.547 1 94 84 ASP A O 1
ATOM 671 N N . ASP A 1 85 ? 9.219 -7.445 -19.5 1 95.25 85 ASP A N 1
ATOM 672 C CA . ASP A 1 85 ? 7.793 -7.148 -19.516 1 95.25 85 ASP A CA 1
ATOM 673 C C . ASP A 1 85 ? 7.047 -8.008 -18.5 1 95.25 85 ASP A C 1
ATOM 675 O O . ASP A 1 85 ? 5.883 -7.742 -18.188 1 95.25 85 ASP A O 1
ATOM 679 N N . LEU A 1 86 ? 7.727 -8.977 -17.969 1 95.88 86 LEU A N 1
ATOM 680 C CA . LEU A 1 86 ? 7.117 -9.875 -17 1 95.88 86 LEU A CA 1
ATOM 681 C C . LEU A 1 86 ? 7.555 -9.523 -15.578 1 95.88 86 LEU A C 1
ATOM 683 O O . LEU A 1 86 ? 7.367 -10.312 -14.648 1 95.88 86 LEU A O 1
ATOM 687 N N . HIS A 1 87 ? 8.18 -8.352 -15.438 1 95.88 87 HIS A N 1
ATOM 688 C CA . HIS A 1 87 ? 8.344 -7.754 -14.117 1 95.88 87 HIS A CA 1
ATOM 689 C C . HIS A 1 87 ? 7.043 -7.117 -13.641 1 95.88 87 HIS A C 1
ATOM 691 O O . HIS A 1 87 ? 6.391 -6.387 -14.383 1 95.88 87 HIS A O 1
ATOM 697 N N . PHE A 1 88 ? 6.688 -7.312 -12.375 1 96.31 88 PHE A N 1
ATOM 698 C CA . PHE A 1 88 ? 5.383 -6.828 -11.938 1 96.31 88 PHE A CA 1
ATOM 699 C C . PHE A 1 88 ? 5.305 -5.312 -12.039 1 96.31 88 PHE A C 1
ATOM 701 O O . PHE A 1 88 ? 4.227 -4.75 -12.258 1 96.31 88 PHE A O 1
ATOM 708 N N . VAL A 1 89 ? 6.441 -4.641 -11.891 1 96.75 89 VAL A N 1
ATOM 709 C CA . VAL A 1 89 ? 6.484 -3.188 -12 1 96.75 89 VAL A CA 1
ATOM 710 C C . VAL A 1 89 ? 6.145 -2.766 -13.43 1 96.75 89 VAL A C 1
ATOM 712 O O . VAL A 1 89 ? 5.512 -1.731 -13.641 1 96.75 89 VAL A O 1
ATOM 715 N N . ASN A 1 90 ? 6.527 -3.629 -14.422 1 97.12 90 ASN A N 1
ATOM 716 C CA . ASN A 1 90 ? 6.355 -3.301 -15.836 1 97.12 90 ASN A CA 1
ATOM 717 C C . ASN A 1 90 ? 5.059 -3.891 -16.391 1 97.12 90 ASN A C 1
ATOM 719 O O . ASN A 1 90 ? 4.812 -3.824 -17.594 1 97.12 90 ASN A O 1
ATOM 723 N N . ASN A 1 91 ? 4.238 -4.492 -15.609 1 97.62 91 ASN A N 1
ATOM 724 C CA . ASN A 1 91 ? 3.074 -5.242 -16.062 1 97.62 91 ASN A CA 1
ATOM 725 C C . ASN A 1 91 ? 1.818 -4.863 -15.289 1 97.62 91 ASN A C 1
ATOM 727 O O . ASN A 1 91 ? 1.594 -5.363 -14.18 1 97.62 91 ASN A O 1
ATOM 731 N N . ALA A 1 92 ? 0.931 -4.098 -15.938 1 97.88 92 ALA A N 1
ATOM 732 C CA . ALA A 1 92 ? -0.256 -3.557 -15.281 1 97.88 92 ALA A CA 1
ATOM 733 C C . ALA A 1 92 ? -1.222 -4.672 -14.891 1 97.88 92 ALA A C 1
ATOM 735 O O . ALA A 1 92 ? -1.939 -4.562 -13.891 1 97.88 92 ALA A O 1
ATOM 736 N N . ALA A 1 93 ? -1.227 -5.754 -15.656 1 98.56 93 ALA A N 1
ATOM 737 C CA . ALA A 1 93 ? -2.113 -6.871 -15.344 1 98.56 93 ALA A CA 1
ATOM 738 C C . ALA A 1 93 ? -1.686 -7.562 -14.047 1 98.56 93 ALA A C 1
ATOM 740 O O . ALA A 1 93 ? -2.529 -7.941 -13.234 1 98.56 93 ALA A O 1
ATOM 741 N N . MET A 1 94 ? -0.386 -7.754 -13.906 1 98.06 94 MET A N 1
ATOM 742 C CA . MET A 1 94 ? 0.138 -8.367 -12.688 1 98.06 94 MET A CA 1
ATOM 743 C C . MET A 1 94 ? -0.183 -7.504 -11.461 1 98.06 94 MET A C 1
ATOM 745 O O . MET A 1 94 ? -0.589 -8.023 -10.422 1 98.06 94 MET A O 1
ATOM 749 N N . GLN A 1 95 ? -0.013 -6.219 -11.594 1 97.81 95 GLN A N 1
ATOM 750 C CA . GLN A 1 95 ? -0.377 -5.309 -10.516 1 97.81 95 GLN A CA 1
ATOM 751 C C . GLN A 1 95 ? -1.865 -5.406 -10.188 1 97.81 95 GLN A C 1
ATOM 753 O O . GLN A 1 95 ? -2.25 -5.453 -9.016 1 97.81 95 GLN A O 1
ATOM 758 N N . GLN A 1 96 ? -2.703 -5.461 -11.234 1 98.5 96 GLN A N 1
ATOM 759 C CA . GLN A 1 96 ? -4.148 -5.516 -11.039 1 98.5 96 GLN A CA 1
ATOM 760 C C . GLN A 1 96 ? -4.566 -6.809 -10.352 1 98.5 96 GLN A C 1
ATOM 762 O O . GLN A 1 96 ? -5.492 -6.816 -9.539 1 98.5 96 GLN A O 1
ATOM 767 N N . MET A 1 97 ? -3.943 -7.898 -10.695 1 98.75 97 MET A N 1
ATOM 768 C CA . MET A 1 97 ? -4.25 -9.156 -10.031 1 98.75 97 MET A CA 1
ATOM 769 C C . MET A 1 97 ? -4.086 -9.023 -8.516 1 98.75 97 MET A C 1
ATOM 771 O O . MET A 1 97 ? -4.969 -9.422 -7.758 1 98.75 97 MET A O 1
ATOM 775 N N . TRP A 1 98 ? -3.004 -8.469 -8.164 1 98.19 98 TRP A N 1
ATOM 776 C CA . TRP A 1 98 ? -2.734 -8.289 -6.742 1 98.19 98 TRP A CA 1
ATOM 777 C C . TRP A 1 98 ? -3.693 -7.273 -6.129 1 98.19 98 TRP A C 1
ATOM 779 O O . TRP A 1 98 ? -4.207 -7.484 -5.027 1 98.19 98 TRP A O 1
ATOM 789 N N . ASP A 1 99 ? -3.957 -6.191 -6.82 1 98.12 99 ASP A N 1
ATOM 790 C CA . ASP A 1 99 ? -4.895 -5.188 -6.332 1 98.12 99 ASP A CA 1
ATOM 791 C C . ASP A 1 99 ? -6.27 -5.801 -6.066 1 98.12 99 ASP A C 1
ATOM 793 O O . ASP A 1 99 ? -6.895 -5.516 -5.047 1 98.12 99 ASP A O 1
ATOM 797 N N . ASP A 1 100 ? -6.738 -6.637 -7.004 1 98.62 100 ASP A N 1
ATOM 798 C CA . ASP A 1 100 ? -8.062 -7.234 -6.859 1 98.62 100 ASP A CA 1
ATOM 799 C C . ASP A 1 100 ? -8.125 -8.133 -5.625 1 98.62 100 ASP A C 1
ATOM 801 O O . ASP A 1 100 ? -9.156 -8.203 -4.957 1 98.62 100 ASP A O 1
ATOM 805 N N . ILE A 1 101 ? -7.074 -8.789 -5.359 1 98.69 101 ILE A N 1
ATOM 806 C CA . ILE A 1 101 ? -7.031 -9.664 -4.188 1 98.69 101 ILE A CA 1
ATOM 807 C C . ILE A 1 101 ? -6.961 -8.82 -2.92 1 98.69 101 ILE A C 1
ATOM 809 O O . ILE A 1 101 ? -7.738 -9.023 -1.985 1 98.69 101 ILE A O 1
ATOM 813 N N . ARG A 1 102 ? -6.137 -7.887 -2.893 1 97.5 102 ARG A N 1
ATOM 814 C CA . ARG A 1 102 ? -5.855 -7.055 -1.727 1 97.5 102 ARG A CA 1
ATOM 815 C C . ARG A 1 102 ? -7.086 -6.254 -1.316 1 97.5 102 ARG A C 1
ATOM 817 O O . ARG A 1 102 ? -7.336 -6.055 -0.126 1 97.5 102 ARG A O 1
ATOM 824 N N . ARG A 1 103 ? -7.875 -5.801 -2.244 1 97.75 103 ARG A N 1
ATOM 825 C CA . ARG A 1 103 ? -8.969 -4.883 -1.966 1 97.75 103 ARG A CA 1
ATOM 826 C C . ARG A 1 103 ? -10.258 -5.641 -1.648 1 97.75 103 ARG A C 1
ATOM 828 O O . ARG A 1 103 ? -11.328 -5.043 -1.566 1 97.75 103 ARG A O 1
ATOM 835 N N . THR A 1 104 ? -10.203 -6.957 -1.56 1 98.44 104 THR A N 1
ATOM 836 C CA . THR A 1 104 ? -11.398 -7.777 -1.397 1 98.44 104 THR A CA 1
ATOM 837 C C . THR A 1 104 ? -11.523 -8.266 0.043 1 98.44 104 THR A C 1
ATOM 839 O O . THR A 1 104 ? -10.539 -8.672 0.656 1 98.44 104 THR A O 1
ATOM 842 N N . VAL A 1 105 ? -12.719 -8.219 0.578 1 97.69 105 VAL A N 1
ATOM 843 C CA . VAL A 1 105 ? -13.102 -8.883 1.816 1 97.69 105 VAL A CA 1
ATOM 844 C C . VAL A 1 105 ? -14.5 -9.477 1.673 1 97.69 105 VAL A C 1
ATOM 846 O O . VAL A 1 105 ? -15.305 -9 0.867 1 97.69 105 VAL A O 1
ATOM 849 N N . ILE A 1 106 ? -14.758 -10.547 2.309 1 98.25 106 ILE A N 1
ATOM 850 C CA . ILE A 1 106 ? -16.062 -11.188 2.318 1 98.25 106 ILE A CA 1
ATOM 851 C C . ILE A 1 106 ? -16.688 -11.062 3.705 1 98.25 106 ILE A C 1
ATOM 853 O O . ILE A 1 106 ? -16.047 -11.352 4.715 1 98.25 106 ILE A O 1
ATOM 857 N N . VAL A 1 107 ? -17.922 -10.641 3.746 1 97.56 107 VAL A N 1
ATOM 858 C CA . VAL A 1 107 ? -18.578 -10.406 5.027 1 97.56 107 VAL A CA 1
ATOM 859 C C . VAL A 1 107 ? -19.969 -11.062 5.023 1 97.56 107 VAL A C 1
ATOM 861 O O . VAL A 1 107 ? -20.766 -10.828 4.117 1 97.56 107 VAL A O 1
ATOM 864 N N . GLY A 1 108 ? -20.203 -11.805 6.039 1 96.81 108 GLY A N 1
ATOM 865 C CA . GLY A 1 108 ? -21.531 -12.391 6.172 1 96.81 108 GLY A CA 1
ATOM 866 C C . GLY A 1 108 ? -22.578 -11.398 6.633 1 96.81 108 GLY A C 1
ATOM 867 O O . GLY A 1 108 ? -22.297 -10.523 7.457 1 96.81 108 GLY A O 1
ATOM 868 N N . LEU A 1 109 ? -23.797 -11.562 6.172 1 95.69 109 LEU A N 1
ATOM 869 C CA . LEU A 1 109 ? -24.891 -10.656 6.535 1 95.69 109 LEU A CA 1
ATOM 870 C C . LEU A 1 109 ? -25.812 -11.305 7.57 1 95.69 109 LEU A C 1
ATOM 872 O O . LEU A 1 109 ? -26.688 -10.641 8.117 1 95.69 109 LEU A O 1
ATOM 876 N N . ASN A 1 110 ? -25.594 -12.5 7.891 1 93.62 110 ASN A N 1
ATOM 877 C CA . ASN A 1 110 ? -26.531 -13.297 8.68 1 93.62 110 ASN A CA 1
ATOM 878 C C . ASN A 1 110 ? -26.641 -12.781 10.109 1 93.62 110 ASN A C 1
ATOM 880 O O . ASN A 1 110 ? -27.734 -12.555 10.609 1 93.62 110 ASN A O 1
ATOM 884 N N . HIS A 1 111 ? -25.547 -12.578 10.758 1 92.94 111 HIS A N 1
ATOM 885 C CA . HIS A 1 111 ? -25.562 -12.117 12.141 1 92.94 111 HIS A CA 1
ATOM 886 C C . HIS A 1 111 ? -26.094 -10.695 12.242 1 92.94 111 HIS A C 1
ATOM 888 O O . HIS A 1 111 ? -26.844 -10.383 13.164 1 92.94 111 HIS A O 1
ATOM 894 N N . ALA A 1 112 ? -25.656 -9.891 11.375 1 92.44 112 ALA A N 1
ATOM 895 C CA . ALA A 1 112 ? -26.156 -8.516 11.375 1 92.44 112 ALA A CA 1
ATOM 896 C C . ALA A 1 112 ? -27.672 -8.484 11.18 1 92.44 112 ALA A C 1
ATOM 898 O O . ALA A 1 112 ? -28.375 -7.746 11.875 1 92.44 112 ALA A O 1
ATOM 899 N N . HIS A 1 113 ? -28.156 -9.25 10.273 1 92.88 113 HIS A N 1
ATOM 900 C CA . HIS A 1 113 ? -29.594 -9.305 10 1 92.88 113 HIS A CA 1
ATOM 901 C C . HIS A 1 113 ? -30.359 -9.906 11.172 1 92.88 113 HIS A C 1
ATOM 903 O O . HIS A 1 113 ? -31.484 -9.508 11.453 1 92.88 113 HIS A O 1
ATOM 909 N N . ALA A 1 114 ? -29.781 -10.844 11.812 1 92.5 114 ALA A N 1
ATOM 910 C CA . ALA A 1 114 ? -30.406 -11.406 13.008 1 92.5 114 ALA A CA 1
ATOM 911 C C . ALA A 1 114 ? -30.578 -10.344 14.086 1 92.5 114 ALA A C 1
ATOM 913 O O . ALA A 1 114 ? -31.625 -10.281 14.742 1 92.5 114 ALA A O 1
ATOM 914 N N . VAL A 1 115 ? -29.609 -9.578 14.273 1 90.06 115 VAL A N 1
ATOM 915 C CA . VAL A 1 115 ? -29.688 -8.508 15.258 1 90.06 115 VAL A CA 1
ATOM 916 C C . VAL A 1 115 ? -30.75 -7.496 14.844 1 90.06 115 VAL A C 1
ATOM 918 O O . VAL A 1 115 ? -31.531 -7.035 15.672 1 90.06 115 VAL A O 1
ATOM 921 N N . ILE A 1 116 ? -30.781 -7.125 13.578 1 90 116 ILE A N 1
ATOM 922 C CA . ILE A 1 116 ? -31.734 -6.164 13.039 1 90 116 ILE A CA 1
ATOM 923 C C . ILE A 1 116 ? -33.156 -6.672 13.258 1 90 116 ILE A C 1
ATOM 925 O O . ILE A 1 116 ? -34.031 -5.914 13.672 1 90 116 ILE A O 1
ATOM 929 N N . GLU A 1 117 ? -33.344 -7.918 13.086 1 90.44 117 GLU A N 1
ATOM 930 C CA . GLU A 1 117 ? -34.688 -8.5 13.211 1 90.44 117 GLU A CA 1
ATOM 931 C C . GLU A 1 117 ? -35.062 -8.727 14.672 1 90.44 117 GLU A C 1
ATOM 933 O O . GLU A 1 117 ? -36.125 -8.312 15.117 1 90.44 117 GLU A O 1
ATOM 938 N N . LYS A 1 118 ? -34.219 -9.305 15.422 1 88.56 118 LYS A N 1
ATOM 939 C CA . LYS A 1 118 ? -34.562 -9.789 16.75 1 88.56 118 LYS A CA 1
ATOM 940 C C . LYS A 1 118 ? -34.438 -8.68 17.797 1 88.56 118 LYS A C 1
ATOM 942 O O . LYS A 1 118 ? -35.188 -8.625 18.766 1 88.56 118 LYS A O 1
ATOM 947 N N . ARG A 1 119 ? -33.5 -7.895 17.578 1 85.31 119 ARG A N 1
ATOM 948 C CA . ARG A 1 119 ? -33.25 -6.91 18.625 1 85.31 119 ARG A CA 1
ATOM 949 C C . ARG A 1 119 ? -33.781 -5.543 18.234 1 85.31 119 ARG A C 1
ATOM 951 O O . ARG A 1 119 ? -34.156 -4.754 19.109 1 85.31 119 ARG A O 1
ATOM 958 N N . LEU A 1 120 ? -33.844 -5.285 16.953 1 84.81 120 LEU A N 1
ATOM 959 C CA . LEU A 1 120 ? -34.25 -3.936 16.562 1 84.81 120 LEU A CA 1
ATOM 960 C C . LEU A 1 120 ? -35.625 -3.938 15.922 1 84.81 120 LEU A C 1
ATOM 962 O O . LEU A 1 120 ? -36.188 -2.875 15.641 1 84.81 120 LEU A O 1
ATOM 966 N N . GLY A 1 121 ? -36.188 -5.121 15.688 1 85.06 121 GLY A N 1
ATOM 967 C CA . GLY A 1 121 ? -37.562 -5.27 15.258 1 85.06 121 GLY A CA 1
ATOM 968 C C . GLY A 1 121 ? -37.781 -4.828 13.828 1 85.06 121 GLY A C 1
ATOM 969 O O . GLY A 1 121 ? -38.906 -4.41 13.469 1 85.06 121 GLY A O 1
ATOM 970 N N . LYS A 1 122 ? -36.75 -4.84 13.031 1 89.81 122 LYS A N 1
ATOM 971 C CA . LYS A 1 122 ? -36.906 -4.457 11.633 1 89.81 122 LYS A CA 1
ATOM 972 C C . LYS A 1 122 ? -37.094 -5.684 10.742 1 89.81 122 LYS A C 1
ATOM 974 O O . LYS A 1 122 ? -36.719 -6.797 11.125 1 89.81 122 LYS A O 1
ATOM 979 N N . GLU A 1 123 ? -37.656 -5.488 9.602 1 91.31 123 GLU A N 1
ATOM 980 C CA . GLU A 1 123 ? -37.875 -6.586 8.672 1 91.31 123 GLU A CA 1
ATOM 981 C C . GLU A 1 123 ? -36.688 -6.777 7.727 1 91.31 123 GLU A C 1
ATOM 983 O O . GLU A 1 123 ? -36.156 -5.809 7.191 1 91.31 123 GLU A O 1
ATOM 988 N N . VAL A 1 124 ? -36.281 -7.98 7.609 1 93.19 124 VAL A N 1
ATOM 989 C CA . VAL A 1 124 ? -35.25 -8.352 6.648 1 93.19 124 VAL A CA 1
ATOM 990 C C . VAL A 1 124 ? -35.875 -9.203 5.535 1 93.19 124 VAL A C 1
ATOM 992 O O . VAL A 1 124 ? -36.219 -10.367 5.746 1 93.19 124 VAL A O 1
ATOM 995 N N . THR A 1 125 ? -36.062 -8.641 4.398 1 92.75 125 THR A N 1
ATOM 996 C CA . THR A 1 125 ? -36.625 -9.258 3.201 1 92.75 125 THR A CA 1
ATOM 997 C C . THR A 1 125 ? -35.719 -9.023 1.993 1 92.75 125 THR A C 1
ATOM 999 O O . THR A 1 125 ? -34.812 -8.195 2.045 1 92.75 125 THR A O 1
ATOM 1002 N N . PRO A 1 126 ? -35.938 -9.742 0.964 1 91.12 126 PRO A N 1
ATOM 1003 C CA . PRO A 1 126 ? -35.156 -9.477 -0.242 1 91.12 126 PRO A CA 1
ATOM 1004 C C . PRO A 1 126 ? -35.281 -8.023 -0.701 1 91.12 126 PRO A C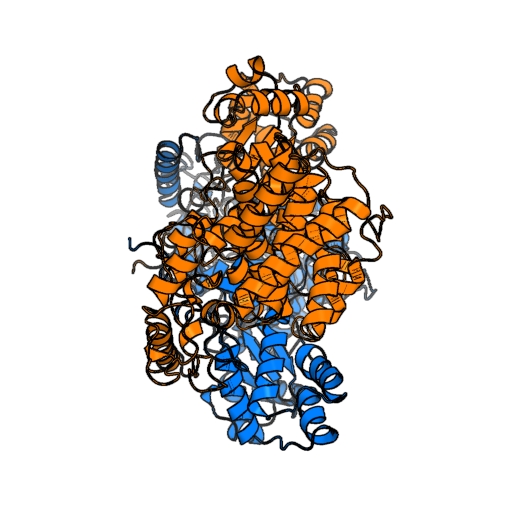 1
ATOM 1006 O O . PRO A 1 126 ? -34.312 -7.473 -1.238 1 91.12 126 PRO A O 1
ATOM 1009 N N . GLU A 1 127 ? -36.375 -7.426 -0.52 1 92.88 127 GLU A N 1
ATOM 1010 C CA . GLU A 1 127 ? -36.562 -6.027 -0.891 1 92.88 127 GLU A CA 1
ATOM 1011 C C . GLU A 1 127 ? -35.688 -5.113 -0.04 1 92.88 127 GLU A C 1
ATOM 1013 O O . GLU A 1 127 ? -35.062 -4.195 -0.562 1 92.88 127 GLU A O 1
ATOM 1018 N N . THR A 1 128 ? -35.719 -5.379 1.264 1 94.75 128 THR A N 1
ATOM 1019 C CA . THR A 1 128 ? -34.906 -4.543 2.139 1 94.75 128 THR A CA 1
ATOM 1020 C C . THR A 1 128 ? -33.406 -4.82 1.919 1 94.75 128 THR A C 1
ATOM 1022 O O . THR A 1 128 ? -32.594 -3.918 2.047 1 94.75 128 THR A O 1
ATOM 1025 N N . ILE A 1 129 ? -33.094 -6.02 1.598 1 95.5 129 ILE A N 1
ATOM 1026 C CA . ILE A 1 129 ? -31.719 -6.367 1.283 1 95.5 129 ILE A CA 1
ATOM 1027 C C . ILE A 1 129 ? -31.281 -5.637 0.016 1 95.5 129 ILE A C 1
ATOM 1029 O O . ILE A 1 129 ? -30.172 -5.098 -0.044 1 95.5 129 ILE A O 1
ATOM 1033 N N . THR A 1 130 ? -32.125 -5.617 -0.974 1 95.81 130 THR A N 1
ATOM 1034 C CA . THR A 1 130 ? -31.844 -4.895 -2.209 1 95.81 130 THR A CA 1
ATOM 1035 C C . THR A 1 130 ? -31.625 -3.412 -1.93 1 95.81 130 THR A C 1
ATOM 1037 O O . THR A 1 130 ? -30.719 -2.797 -2.486 1 95.81 130 THR A O 1
ATOM 1040 N N . HIS A 1 131 ? -32.469 -2.887 -1.117 1 94.81 131 HIS A N 1
ATOM 1041 C CA . HIS A 1 131 ? -32.312 -1.483 -0.75 1 94.81 131 HIS A CA 1
ATOM 1042 C C . HIS A 1 131 ? -30.984 -1.242 -0.044 1 94.81 131 HIS A C 1
ATOM 1044 O O . HIS A 1 131 ? -30.312 -0.241 -0.301 1 94.81 131 HIS A O 1
ATOM 1050 N N . TYR A 1 132 ? -30.625 -2.137 0.824 1 95.94 132 TYR A N 1
ATOM 1051 C CA . TYR A 1 132 ? -29.328 -2.068 1.479 1 95.94 132 TYR A CA 1
ATOM 1052 C C . TYR A 1 132 ? -28.203 -2.104 0.456 1 95.94 132 TYR A C 1
ATOM 1054 O O . TYR A 1 132 ? -27.25 -1.321 0.543 1 95.94 132 TYR A O 1
ATOM 1062 N N . LEU A 1 133 ? -28.297 -2.979 -0.475 1 97.31 133 LEU A N 1
ATOM 1063 C CA . LEU A 1 133 ? -27.25 -3.133 -1.482 1 97.31 133 LEU A CA 1
ATOM 1064 C C . LEU A 1 133 ? -27.141 -1.88 -2.344 1 97.31 133 LEU A C 1
ATOM 1066 O O . LEU A 1 133 ? -26.047 -1.505 -2.756 1 97.31 133 LEU A O 1
ATOM 1070 N N . GLU A 1 134 ? -28.219 -1.207 -2.658 1 95.75 134 GLU A N 1
ATOM 1071 C CA . GLU A 1 134 ? -28.172 0.082 -3.34 1 95.75 134 GLU A CA 1
ATOM 1072 C C . GLU A 1 134 ? -27.438 1.121 -2.504 1 95.75 134 GLU A C 1
ATOM 1074 O O . GLU A 1 134 ? -26.594 1.869 -3.023 1 95.75 134 GLU A O 1
ATOM 1079 N N . THR A 1 135 ? -27.734 1.088 -1.247 1 95.25 135 THR A N 1
ATOM 1080 C CA . THR A 1 135 ? -27.156 2.068 -0.335 1 95.25 135 THR A CA 1
ATOM 1081 C C . THR A 1 135 ? -25.656 1.831 -0.168 1 95.25 135 THR A C 1
ATOM 1083 O O . THR A 1 135 ? -24.875 2.775 -0.205 1 95.25 135 THR A O 1
ATOM 1086 N N . VAL A 1 136 ? -25.281 0.561 0.062 1 96.12 136 VAL A N 1
ATOM 1087 C CA . VAL A 1 136 ? -23.875 0.257 0.342 1 96.12 136 VAL A CA 1
ATOM 1088 C C . VAL A 1 136 ? -23.031 0.472 -0.917 1 96.12 136 VAL A C 1
ATOM 1090 O O . VAL A 1 136 ? -21.859 0.813 -0.833 1 96.12 136 VAL A O 1
ATOM 1093 N N . ASN A 1 137 ? -23.594 0.323 -2.09 1 97.12 137 ASN A N 1
ATOM 1094 C CA . ASN A 1 137 ? -22.859 0.564 -3.328 1 97.12 137 ASN A CA 1
ATOM 1095 C C . ASN A 1 137 ? -22.688 2.057 -3.59 1 97.12 137 ASN A C 1
ATOM 1097 O O . ASN A 1 137 ? -21.844 2.449 -4.395 1 97.12 137 ASN A O 1
ATOM 1101 N N . HIS A 1 138 ? -23.516 2.852 -2.969 1 95.12 138 HIS A N 1
ATOM 1102 C CA . HIS A 1 138 ? -23.281 4.289 -2.912 1 95.12 138 HIS A CA 1
ATOM 1103 C C . HIS A 1 138 ? -22.156 4.633 -1.936 1 95.12 138 HIS A C 1
ATOM 1105 O O . HIS A 1 138 ? -21.266 5.41 -2.266 1 95.12 138 HIS A O 1
ATOM 1111 N N . ALA A 1 139 ? -22.125 4.023 -0.813 1 94.31 139 ALA A N 1
ATOM 1112 C CA . ALA A 1 139 ? -21.266 4.406 0.303 1 94.31 139 ALA A CA 1
ATOM 1113 C C . ALA A 1 139 ? -19.891 3.783 0.166 1 94.31 139 ALA A C 1
ATOM 1115 O O . ALA A 1 139 ? -18.875 4.395 0.539 1 94.31 139 ALA A O 1
ATOM 1116 N N . MET A 1 140 ? -19.75 2.566 -0.312 1 95.31 140 MET A N 1
ATOM 1117 C CA . MET A 1 140 ? -18.531 1.77 -0.291 1 95.31 140 MET A CA 1
ATOM 1118 C C . MET A 1 140 ? -17.406 2.471 -1.052 1 95.31 140 MET A C 1
ATOM 1120 O O . MET A 1 140 ? -16.266 2.469 -0.611 1 95.31 140 MET A O 1
ATOM 1124 N N . PRO A 1 141 ? -17.734 3.15 -2.178 1 94.88 141 PRO A N 1
ATOM 1125 C CA . PRO A 1 141 ? -16.656 3.844 -2.902 1 94.88 141 PRO A CA 1
ATOM 1126 C C . PRO A 1 141 ? -16.188 5.109 -2.189 1 94.88 141 PRO A C 1
ATOM 1128 O O . PRO A 1 141 ? -15.227 5.746 -2.623 1 94.88 141 PRO A O 1
ATOM 1131 N N . GLY A 1 142 ? -16.922 5.562 -1.117 1 92.44 142 GLY A N 1
ATOM 1132 C CA . GLY A 1 142 ? -16.5 6.742 -0.378 1 92.44 142 GLY A CA 1
ATOM 1133 C C . GLY A 1 142 ? -17.5 7.879 -0.459 1 92.44 142 GLY A C 1
ATOM 1134 O O . GLY A 1 142 ? -17.125 9.047 -0.359 1 92.44 142 GLY A O 1
ATOM 1135 N N . ALA A 1 143 ? -18.75 7.57 -0.705 1 91.44 143 ALA A N 1
ATOM 1136 C CA . ALA A 1 143 ? -19.812 8.555 -0.659 1 91.44 143 ALA A CA 1
ATOM 1137 C C . ALA A 1 143 ? -20.469 8.594 0.72 1 91.44 143 ALA A C 1
ATOM 1139 O O . ALA A 1 143 ? -20.469 7.59 1.438 1 91.44 143 ALA A O 1
ATOM 1140 N N . ALA A 1 144 ? -21.031 9.703 1.027 1 88.25 144 ALA A N 1
ATOM 1141 C CA . ALA A 1 144 ? -21.609 9.898 2.355 1 88.25 144 ALA A CA 1
ATOM 1142 C C . ALA A 1 144 ? -23.062 9.445 2.4 1 88.25 144 ALA A C 1
ATOM 1144 O O . ALA A 1 144 ? -23.812 9.664 1.45 1 88.25 144 ALA A O 1
ATOM 1145 N N . VAL A 1 145 ? -23.391 8.852 3.561 1 84.94 145 VAL A N 1
ATOM 1146 C CA . VAL A 1 145 ? -24.75 8.32 3.643 1 84.94 145 VAL A CA 1
ATOM 1147 C C . VAL A 1 145 ? -25.516 9.023 4.766 1 84.94 145 VAL A C 1
ATOM 1149 O O . VAL A 1 145 ? -26.703 9.289 4.637 1 84.94 145 VAL A O 1
ATOM 1152 N N . VAL A 1 146 ? -24.953 9.289 5.887 1 74.75 146 VAL A N 1
ATOM 1153 C CA . VAL A 1 146 ? -25.688 9.883 7 1 74.75 146 VAL A CA 1
ATOM 1154 C C . VAL A 1 146 ? -25.844 11.383 6.777 1 74.75 146 VAL A C 1
ATOM 1156 O O . VAL A 1 146 ? -26.938 11.922 6.871 1 74.75 146 VAL A O 1
ATOM 1159 N N . GLN A 1 147 ? -24.812 11.984 6.484 1 77.31 147 GLN A N 1
ATOM 1160 C CA . GLN A 1 147 ? -24.812 13.375 6.047 1 77.31 147 GLN A CA 1
ATOM 1161 C C . GLN A 1 147 ? -24.266 13.5 4.621 1 77.31 147 GLN A C 1
ATOM 1163 O O . GLN A 1 147 ? -23.062 13.539 4.41 1 77.31 147 GLN A O 1
ATOM 1168 N N . GLU A 1 148 ? -25.25 13.805 3.768 1 76.94 148 GLU A N 1
ATOM 1169 C CA . GLU A 1 148 ? -24.891 13.789 2.352 1 76.94 148 GLU A CA 1
ATOM 1170 C C . GLU A 1 148 ? -24.078 15.023 1.977 1 76.94 148 GLU A C 1
ATOM 1172 O O . GLU A 1 148 ? -24.156 16.062 2.645 1 76.94 148 GLU A O 1
ATOM 1177 N N . HIS A 1 149 ? -23.344 14.789 1.005 1 77.12 149 HIS A N 1
ATOM 1178 C CA . HIS A 1 149 ? -22.578 15.828 0.305 1 77.12 149 HIS A CA 1
ATOM 1179 C C . HIS A 1 149 ? -21.438 16.344 1.159 1 77.12 149 HIS A C 1
ATOM 1181 O O . HIS A 1 149 ? -20.984 17.484 0.986 1 77.12 149 HIS A O 1
ATOM 1187 N N . MET A 1 150 ? -21.016 15.516 2.098 1 87.94 150 MET A N 1
ATOM 1188 C CA . MET A 1 150 ? -19.719 15.797 2.721 1 87.94 150 MET A CA 1
ATOM 1189 C C . MET A 1 150 ? -18.594 15.703 1.702 1 87.94 150 MET A C 1
ATOM 1191 O O . MET A 1 150 ? -18.828 15.773 0.496 1 87.94 150 MET A O 1
ATOM 1195 N N . VAL A 1 151 ? -17.375 15.719 2.18 1 90.69 151 VAL A N 1
ATOM 1196 C CA . VAL A 1 151 ? -16.25 15.508 1.279 1 90.69 151 VAL A CA 1
ATOM 1197 C C . VAL A 1 151 ? -16.219 14.039 0.84 1 90.69 151 VAL A C 1
ATOM 1199 O O . VAL A 1 151 ? -16.047 13.141 1.667 1 90.69 151 VAL A O 1
ATOM 1202 N N . GLU A 1 152 ? -16.438 13.836 -0.447 1 93.06 152 GLU A N 1
ATOM 1203 C CA . GLU A 1 152 ? -16.609 12.5 -0.996 1 93.06 152 GLU A CA 1
ATOM 1204 C C . GLU A 1 152 ? -15.594 12.219 -2.094 1 93.06 152 GLU A C 1
ATOM 1206 O O . GLU A 1 152 ? -14.805 13.094 -2.457 1 93.06 152 GLU A O 1
ATOM 1211 N N . THR A 1 153 ? -15.57 10.977 -2.531 1 95.19 153 THR A N 1
ATOM 1212 C CA . THR A 1 153 ? -14.648 10.57 -3.586 1 95.19 153 THR A CA 1
ATOM 1213 C C . THR A 1 153 ? -15.297 10.727 -4.961 1 95.19 153 THR A C 1
ATOM 1215 O O . THR A 1 153 ? -16.516 10.57 -5.102 1 95.19 153 THR A O 1
ATOM 1218 N N . HIS A 1 154 ? -14.531 11.047 -5.887 1 96.38 154 HIS A N 1
ATOM 1219 C CA . HIS A 1 154 ? -15.023 11.125 -7.258 1 96.38 154 HIS A CA 1
ATOM 1220 C C . HIS A 1 154 ? -15.414 9.75 -7.785 1 96.38 154 HIS A C 1
ATOM 1222 O O . HIS A 1 154 ? -14.57 8.852 -7.855 1 96.38 154 HIS A O 1
ATOM 1228 N N . PRO A 1 155 ? -16.625 9.57 -8.258 1 96.75 155 PRO A N 1
ATOM 1229 C CA . PRO A 1 155 ? -17.094 8.242 -8.672 1 96.75 155 PRO A CA 1
ATOM 1230 C C . PRO A 1 155 ? -16.266 7.648 -9.812 1 96.75 155 PRO A C 1
ATOM 1232 O O . PRO A 1 155 ? -16.109 6.43 -9.883 1 96.75 155 PRO A O 1
ATOM 1235 N N . ALA A 1 156 ? -15.711 8.414 -10.672 1 96.38 156 ALA A N 1
ATOM 1236 C CA . ALA A 1 156 ? -14.922 7.902 -11.789 1 96.38 156 ALA A CA 1
ATOM 1237 C C . ALA A 1 156 ? -13.578 7.359 -11.312 1 96.38 156 ALA A C 1
ATOM 1239 O O . ALA A 1 156 ? -13 6.473 -11.945 1 96.38 156 ALA A O 1
ATOM 1240 N N . LEU A 1 157 ? -13.023 7.867 -10.219 1 96.5 157 LEU A N 1
ATOM 1241 C CA . LEU A 1 157 ? -11.75 7.414 -9.68 1 96.5 157 LEU A CA 1
ATOM 1242 C C . LEU A 1 157 ? -11.914 6.102 -8.922 1 96.5 157 LEU A C 1
ATOM 1244 O O . LEU A 1 157 ? -10.953 5.352 -8.758 1 96.5 157 LEU A O 1
ATOM 1248 N N . VAL A 1 158 ? -13.133 5.879 -8.469 1 97.06 158 VAL A N 1
ATOM 1249 C CA . VAL A 1 158 ? -13.383 4.715 -7.625 1 97.06 158 VAL A CA 1
ATOM 1250 C C . VAL A 1 158 ? -14.414 3.809 -8.289 1 97.06 158 VAL A C 1
ATOM 1252 O O . VAL A 1 158 ? -15.18 3.127 -7.605 1 97.06 158 VAL A O 1
ATOM 1255 N N . ALA A 1 159 ? -14.453 3.82 -9.602 1 97 159 ALA A N 1
ATOM 1256 C CA . ALA A 1 159 ? -15.445 3.1 -10.391 1 97 159 ALA A CA 1
ATOM 1257 C C . ALA A 1 159 ? -15.32 1.593 -10.188 1 97 159 ALA A C 1
ATOM 1259 O O . ALA A 1 159 ? -16.281 0.847 -10.43 1 97 159 ALA A O 1
ATOM 1260 N N . ASP A 1 160 ? -14.203 1.163 -9.758 1 97 160 ASP A N 1
ATOM 1261 C CA . ASP A 1 160 ? -13.93 -0.265 -9.617 1 97 160 ASP A CA 1
ATOM 1262 C C . ASP A 1 160 ? -14.461 -0.799 -8.289 1 97 160 ASP A C 1
ATOM 1264 O O . ASP A 1 160 ? -14.438 -2.006 -8.047 1 97 160 ASP A O 1
ATOM 1268 N N . SER A 1 161 ? -14.961 0.047 -7.391 1 97.5 161 SER A N 1
ATOM 1269 C CA . SER A 1 161 ? -15.469 -0.371 -6.09 1 97.5 161 SER A CA 1
ATOM 1270 C C . SER A 1 161 ? -16.953 -0.752 -6.176 1 97.5 161 SER A C 1
ATOM 1272 O O . SER A 1 161 ? -17.75 -0.023 -6.762 1 97.5 161 SER A O 1
ATOM 1274 N N . TYR A 1 162 ? -17.312 -1.823 -5.598 1 97.94 162 TYR A N 1
ATOM 1275 C CA . TYR A 1 162 ? -18.688 -2.277 -5.559 1 97.94 162 TYR A CA 1
ATOM 1276 C C . TYR A 1 162 ? -18.859 -3.416 -4.562 1 97.94 162 TYR A C 1
ATOM 1278 O O . TYR A 1 162 ? -17.891 -3.955 -4.047 1 97.94 162 TYR A O 1
ATOM 1286 N N . VAL A 1 163 ? -20.141 -3.773 -4.262 1 98.25 163 VAL A N 1
ATOM 1287 C CA . VAL A 1 163 ? -20.531 -4.855 -3.361 1 98.25 163 VAL A CA 1
ATOM 1288 C C . VAL A 1 163 ? -21.578 -5.738 -4.035 1 98.25 163 VAL A C 1
ATOM 1290 O O . VAL A 1 163 ? -22.547 -5.234 -4.598 1 98.25 163 VAL A O 1
ATOM 1293 N N . LYS A 1 164 ? -21.359 -6.969 -4 1 98.38 164 LYS A N 1
ATOM 1294 C CA . LYS A 1 164 ? -22.312 -7.973 -4.453 1 98.38 164 LYS A CA 1
ATOM 1295 C C . LYS A 1 164 ? -22.531 -9.047 -3.391 1 98.38 164 LYS A C 1
ATOM 1297 O O . LYS A 1 164 ? -21.75 -9.156 -2.445 1 98.38 164 LYS A O 1
ATOM 1302 N N . VAL A 1 165 ? -23.625 -9.836 -3.604 1 98.31 165 VAL A N 1
ATOM 1303 C CA . VAL A 1 165 ? -23.906 -10.891 -2.641 1 98.31 165 VAL A CA 1
ATOM 1304 C C . VAL A 1 165 ? -24.047 -12.227 -3.367 1 98.31 165 VAL A C 1
ATOM 1306 O O . VAL A 1 165 ? -24.203 -12.266 -4.59 1 98.31 165 VAL A O 1
ATOM 1309 N N . PHE A 1 166 ? -23.875 -13.289 -2.646 1 98.69 166 PHE A N 1
ATOM 1310 C CA . PHE A 1 166 ? -24.219 -14.625 -3.109 1 98.69 166 PHE A CA 1
ATOM 1311 C C . PHE A 1 166 ? -24.812 -15.453 -1.976 1 98.69 166 PHE A C 1
ATOM 1313 O O . PHE A 1 166 ? -24.656 -15.109 -0.801 1 98.69 166 PHE A O 1
ATOM 1320 N N . THR A 1 167 ? -25.547 -16.438 -2.299 1 98.19 167 THR A N 1
ATOM 1321 C CA . THR A 1 167 ? -26.172 -17.391 -1.391 1 98.19 167 THR A CA 1
ATOM 1322 C C . THR A 1 167 ? -26.359 -18.75 -2.07 1 98.19 167 THR A C 1
ATOM 1324 O O . THR A 1 167 ? -26.359 -18.828 -3.301 1 98.19 167 THR A O 1
ATOM 1327 N N . GLY A 1 168 ? -26.328 -19.781 -1.262 1 98 168 GLY A N 1
ATOM 1328 C CA . GLY A 1 168 ? -26.578 -21.109 -1.801 1 98 168 GLY A CA 1
ATOM 1329 C C . GLY A 1 168 ? -28.062 -21.391 -2.023 1 98 168 GLY A C 1
ATOM 1330 O O . GLY A 1 168 ? -28.422 -22.406 -2.615 1 98 168 GLY A O 1
ATOM 1331 N N . ASN A 1 169 ? -28.922 -20.531 -1.584 1 97 169 ASN A N 1
ATOM 1332 C CA . ASN A 1 169 ? -30.375 -20.656 -1.713 1 97 169 ASN A CA 1
ATOM 1333 C C . ASN A 1 169 ? -30.891 -19.984 -2.979 1 97 169 ASN A C 1
ATOM 1335 O O . ASN A 1 169 ? -31 -18.75 -3.027 1 97 169 ASN A O 1
ATOM 1339 N N . ASP A 1 170 ? -31.328 -20.734 -3.916 1 97.25 170 ASP A N 1
ATOM 1340 C CA . ASP A 1 170 ? -31.75 -20.219 -5.215 1 97.25 170 ASP A CA 1
ATOM 1341 C C . ASP A 1 170 ? -32.969 -19.312 -5.074 1 97.25 170 ASP A C 1
ATOM 1343 O O . ASP A 1 170 ? -33.125 -18.328 -5.809 1 97.25 170 ASP A O 1
ATOM 1347 N N . GLU A 1 171 ? -33.875 -19.594 -4.199 1 96.31 171 GLU A N 1
ATOM 1348 C CA . GLU A 1 171 ? -35.094 -18.797 -4.016 1 96.31 171 GLU A CA 1
ATOM 1349 C C . GLU A 1 171 ? -34.75 -17.391 -3.531 1 96.31 171 GLU A C 1
ATOM 1351 O O . GLU A 1 171 ? -35.281 -16.406 -4.031 1 96.31 171 GLU A O 1
ATOM 1356 N N . ILE A 1 172 ? -33.844 -17.375 -2.596 1 94.19 172 ILE A N 1
ATOM 1357 C CA . ILE A 1 172 ? -33.438 -16.078 -2.07 1 94.19 172 ILE A CA 1
ATOM 1358 C C . ILE A 1 172 ? -32.688 -15.297 -3.156 1 94.19 172 ILE A C 1
ATOM 1360 O O . ILE A 1 172 ? -32.906 -14.102 -3.332 1 94.19 172 ILE A O 1
ATOM 1364 N N . ALA A 1 173 ? -31.781 -15.977 -3.846 1 96.5 173 ALA A N 1
ATOM 1365 C CA . ALA A 1 173 ? -30.984 -15.344 -4.895 1 96.5 173 ALA A CA 1
ATOM 1366 C C . ALA A 1 173 ? -31.891 -14.734 -5.969 1 96.5 173 ALA A C 1
ATOM 1368 O O . ALA A 1 173 ? -31.609 -13.648 -6.48 1 96.5 173 ALA A O 1
ATOM 1369 N N . ASP A 1 174 ? -33 -15.367 -6.273 1 96.25 174 ASP A N 1
ATOM 1370 C CA . ASP A 1 174 ? -33.906 -14.945 -7.34 1 96.25 174 ASP A CA 1
ATOM 1371 C C . ASP A 1 174 ? -34.688 -13.703 -6.934 1 96.25 174 ASP A C 1
ATOM 1373 O O . ASP A 1 174 ? -35.156 -12.953 -7.793 1 96.25 174 ASP A O 1
ATOM 1377 N N . GLU A 1 175 ? -34.844 -13.516 -5.676 1 96.44 175 GLU A N 1
ATOM 1378 C CA . GLU A 1 175 ? -35.656 -12.406 -5.195 1 96.44 175 GLU A CA 1
ATOM 1379 C C . GLU A 1 175 ? -34.812 -11.141 -5.027 1 96.44 175 GLU A C 1
ATOM 1381 O O . GLU A 1 175 ? -35.375 -10.039 -4.906 1 96.44 175 GLU A O 1
ATOM 1386 N N . ILE A 1 176 ? -33.562 -11.273 -4.996 1 96.12 176 ILE A N 1
ATOM 1387 C CA . ILE A 1 176 ? -32.688 -10.109 -4.914 1 96.12 176 ILE A CA 1
ATOM 1388 C C . ILE A 1 176 ? -32.406 -9.578 -6.316 1 96.12 176 ILE A C 1
ATOM 1390 O O . ILE A 1 176 ? -32.312 -10.344 -7.273 1 96.12 176 ILE A O 1
ATOM 1394 N N . ASP A 1 177 ? -32.344 -8.273 -6.508 1 96.12 177 ASP A N 1
ATOM 1395 C CA . ASP A 1 177 ? -31.984 -7.688 -7.793 1 96.12 177 ASP A CA 1
ATOM 1396 C C . ASP A 1 177 ? -30.734 -8.352 -8.367 1 96.12 177 ASP A C 1
ATOM 1398 O O . ASP A 1 177 ? -29.672 -8.352 -7.73 1 96.12 177 ASP A O 1
ATOM 1402 N N . PRO A 1 178 ? -30.781 -8.883 -9.586 1 95.56 178 PRO A N 1
ATOM 1403 C CA . PRO A 1 178 ? -29.672 -9.656 -10.156 1 95.56 178 PRO A CA 1
ATOM 1404 C C . PRO A 1 178 ? -28.406 -8.828 -10.336 1 95.56 178 PRO A C 1
ATOM 1406 O O . PRO A 1 178 ? -27.312 -9.375 -10.406 1 95.56 178 PRO A O 1
ATOM 1409 N N . ALA A 1 179 ? -28.5 -7.543 -10.414 1 95.69 179 ALA A N 1
ATOM 1410 C CA . ALA A 1 179 ? -27.328 -6.691 -10.57 1 95.69 179 ALA A CA 1
ATOM 1411 C C . ALA A 1 179 ? -26.375 -6.859 -9.398 1 95.69 179 ALA A C 1
ATOM 1413 O O . ALA A 1 179 ? -25.172 -6.613 -9.531 1 95.69 179 ALA A O 1
ATOM 1414 N N . PHE A 1 180 ? -26.938 -7.332 -8.242 1 97.75 180 PHE A N 1
ATOM 1415 C CA . PHE A 1 180 ? -26.141 -7.398 -7.02 1 97.75 180 PHE A CA 1
ATOM 1416 C C . PHE A 1 180 ? -25.766 -8.836 -6.691 1 97.75 180 PHE A C 1
ATOM 1418 O O . PHE A 1 180 ? -25.172 -9.109 -5.652 1 97.75 180 PHE A O 1
ATOM 1425 N N . VAL A 1 181 ? -26.078 -9.773 -7.547 1 98.06 181 VAL A N 1
ATOM 1426 C CA . VAL A 1 181 ? -25.922 -11.18 -7.18 1 98.06 181 VAL A CA 1
ATOM 1427 C C . VAL A 1 181 ? -24.828 -11.82 -8.016 1 98.06 181 VAL A C 1
ATOM 1429 O O . VAL A 1 181 ? -24.781 -11.656 -9.234 1 98.06 181 VAL A O 1
ATOM 1432 N N . ILE A 1 182 ? -23.891 -12.453 -7.367 1 98.44 182 ILE A N 1
ATOM 1433 C CA . ILE A 1 182 ? -23.031 -13.422 -8.039 1 98.44 182 ILE A CA 1
ATOM 1434 C C . ILE A 1 182 ? -23.766 -14.758 -8.156 1 98.44 182 ILE A C 1
ATOM 1436 O O . ILE A 1 182 ? -23.906 -15.492 -7.176 1 98.44 182 ILE A O 1
ATOM 1440 N N . ASP A 1 183 ? -24.203 -15.039 -9.312 1 98.06 183 ASP A N 1
ATOM 1441 C CA . ASP A 1 183 ? -25.016 -16.219 -9.562 1 98.06 183 ASP A CA 1
ATOM 1442 C C . ASP A 1 183 ? -24.156 -17.469 -9.68 1 98.06 183 ASP A C 1
ATOM 1444 O O . ASP A 1 183 ? -23.531 -17.719 -10.719 1 98.06 183 ASP A O 1
ATOM 1448 N N . ILE A 1 184 ? -24.188 -18.312 -8.695 1 98.56 184 ILE A N 1
ATOM 1449 C CA . ILE A 1 184 ? -23.344 -19.5 -8.617 1 98.56 184 ILE A CA 1
ATOM 1450 C C . ILE A 1 184 ? -23.672 -20.438 -9.773 1 98.56 184 ILE A C 1
ATOM 1452 O O . ILE A 1 184 ? -22.766 -21.031 -10.375 1 98.56 184 ILE A O 1
ATOM 1456 N N . ASN A 1 185 ? -24.953 -20.562 -10.141 1 98.31 185 ASN A N 1
ATOM 1457 C CA . ASN A 1 185 ? -25.391 -21.453 -11.203 1 98.31 185 ASN A CA 1
ATOM 1458 C C . ASN A 1 185 ? -24.859 -21.016 -12.562 1 98.31 185 ASN A C 1
ATOM 1460 O O . ASN A 1 185 ? -24.625 -21.844 -13.445 1 98.31 185 ASN A O 1
ATOM 1464 N N . LYS A 1 186 ? -24.672 -19.766 -12.719 1 97.62 186 LYS A N 1
ATOM 1465 C CA . LYS A 1 186 ? -24.188 -19.234 -13.992 1 97.62 186 LYS A CA 1
ATOM 1466 C C . LYS A 1 186 ? -22.672 -19.266 -14.055 1 97.62 186 LYS A C 1
ATOM 1468 O O . LYS A 1 186 ? -22.094 -19.422 -15.133 1 97.62 186 LYS A O 1
ATOM 1473 N N . GLN A 1 187 ? -22.031 -19.109 -12.953 1 98.19 187 GLN A N 1
ATOM 1474 C CA . GLN A 1 187 ? -20.594 -18.922 -12.922 1 98.19 187 GLN A CA 1
ATOM 1475 C C . GLN A 1 187 ? -19.859 -20.266 -12.93 1 98.19 187 GLN A C 1
ATOM 1477 O O . GLN A 1 187 ? -18.688 -20.344 -13.328 1 98.19 187 GLN A O 1
ATOM 1482 N N . PHE A 1 188 ? -20.5 -21.328 -12.539 1 98.31 188 PHE A N 1
ATOM 1483 C CA . PHE A 1 188 ? -19.828 -22.609 -12.375 1 98.31 188 PHE A CA 1
ATOM 1484 C C . PHE A 1 188 ? -20.562 -23.703 -13.133 1 98.31 188 PHE A C 1
ATOM 1486 O O . PHE A 1 188 ? -21.781 -23.625 -13.336 1 98.31 188 PHE A O 1
ATOM 1493 N N . PRO A 1 189 ? -19.828 -24.766 -13.531 1 97.25 189 PRO A N 1
ATOM 1494 C CA . PRO A 1 189 ? -20.516 -25.969 -14.023 1 97.25 189 PRO A CA 1
ATOM 1495 C C . PRO A 1 189 ? -21.484 -26.547 -13 1 97.25 189 PRO A C 1
ATOM 1497 O O . PRO A 1 189 ? -21.312 -26.359 -11.797 1 97.25 189 PRO A O 1
ATOM 1500 N N . GLU A 1 190 ? -22.422 -27.344 -13.492 1 97.44 190 GLU A N 1
ATOM 1501 C CA . GLU A 1 190 ? -23.562 -27.797 -12.695 1 97.44 190 GLU A CA 1
ATOM 1502 C C . GLU A 1 190 ? -23.109 -28.531 -11.438 1 97.44 190 GLU A C 1
ATOM 1504 O O . GLU A 1 190 ? -23.578 -28.234 -10.336 1 97.44 190 GLU A O 1
ATOM 1509 N N . ASP A 1 191 ? -22.203 -29.406 -11.57 1 97 191 ASP A N 1
ATOM 1510 C CA . ASP A 1 191 ? -21.766 -30.203 -10.43 1 97 191 ASP A CA 1
ATOM 1511 C C . ASP A 1 191 ? -21.047 -29.328 -9.406 1 97 191 ASP A C 1
ATOM 1513 O O . ASP A 1 191 ? -21.219 -29.5 -8.195 1 97 191 ASP A O 1
ATOM 1517 N N . GLN A 1 192 ? -20.203 -28.453 -9.859 1 98.19 192 GLN A N 1
ATOM 1518 C CA . GLN A 1 192 ? -19.5 -27.547 -8.961 1 98.19 192 GLN A CA 1
ATOM 1519 C C . GLN A 1 192 ? -20.484 -26.594 -8.273 1 98.19 192 GLN A C 1
ATOM 1521 O O . GLN A 1 192 ? -20.344 -26.312 -7.078 1 98.19 192 GLN A O 1
ATOM 1526 N N . ALA A 1 193 ? -21.406 -26.109 -9.016 1 98.56 193 ALA A N 1
ATOM 1527 C CA . ALA A 1 193 ? -22.406 -25.188 -8.469 1 98.56 193 ALA A CA 1
ATOM 1528 C C . ALA A 1 193 ? -23.188 -25.844 -7.332 1 98.56 193 ALA A C 1
ATOM 1530 O O . ALA A 1 193 ? -23.422 -25.219 -6.301 1 98.56 193 ALA A O 1
ATOM 1531 N N . GLU A 1 194 ? -23.578 -27.094 -7.574 1 98.38 194 GLU A N 1
ATOM 1532 C CA . GLU A 1 194 ? -24.328 -27.812 -6.555 1 98.38 194 GLU A CA 1
ATOM 1533 C C . GLU A 1 194 ? -23.516 -27.969 -5.273 1 98.38 194 GLU A C 1
ATOM 1535 O O . GLU A 1 194 ? -24.047 -27.766 -4.172 1 98.38 194 GLU A O 1
ATOM 1540 N N . THR A 1 195 ? -22.281 -28.297 -5.441 1 98.44 195 THR A N 1
ATOM 1541 C CA . THR A 1 195 ? -21.406 -28.469 -4.289 1 98.44 195 THR A CA 1
ATOM 1542 C C . THR A 1 195 ? -21.234 -27.156 -3.545 1 98.44 195 THR A C 1
ATOM 1544 O O . THR A 1 195 ? -21.312 -27.109 -2.316 1 98.44 195 THR A O 1
ATOM 1547 N N . LEU A 1 196 ? -20.953 -26.078 -4.25 1 98.75 196 LEU A N 1
ATOM 1548 C CA . LEU A 1 196 ? -20.734 -24.766 -3.66 1 98.75 196 LEU A CA 1
ATOM 1549 C C . LEU A 1 196 ? -21.984 -24.266 -2.955 1 98.75 196 LEU A C 1
ATOM 1551 O O . LEU A 1 196 ? -21.906 -23.734 -1.846 1 98.75 196 LEU A O 1
ATOM 1555 N N . LYS A 1 197 ? -23.125 -24.453 -3.568 1 98.62 197 LYS A N 1
ATOM 1556 C CA . LYS A 1 197 ? -24.375 -24.031 -2.951 1 98.62 197 LYS A CA 1
ATOM 1557 C C . LYS A 1 197 ? -24.641 -24.797 -1.661 1 98.62 197 LYS A C 1
ATOM 1559 O O . LYS A 1 197 ? -25.094 -24.234 -0.671 1 98.62 197 LYS A O 1
ATOM 1564 N N . ALA A 1 198 ? -24.359 -26.047 -1.694 1 98.44 198 ALA A N 1
ATOM 1565 C CA . ALA A 1 198 ? -24.547 -26.859 -0.498 1 98.44 198 ALA A CA 1
ATOM 1566 C C . ALA A 1 198 ? -23.656 -26.375 0.642 1 98.44 198 ALA A C 1
ATOM 1568 O O . ALA A 1 198 ? -24.062 -26.391 1.807 1 98.44 198 ALA A O 1
ATOM 1569 N N . GLU A 1 199 ? -22.422 -25.953 0.327 1 98.06 199 GLU A N 1
ATOM 1570 C CA . GLU A 1 199 ? -21.484 -25.469 1.333 1 98.06 199 GLU A CA 1
ATOM 1571 C C . GLU A 1 199 ? -21.938 -24.125 1.913 1 98.06 199 GLU A C 1
ATOM 1573 O O . GLU A 1 199 ? -21.734 -23.859 3.1 1 98.06 199 GLU A O 1
ATOM 1578 N N . VAL A 1 200 ? -22.469 -23.266 1.105 1 97.94 200 VAL A N 1
ATOM 1579 C CA . VAL A 1 200 ? -22.891 -21.938 1.518 1 97.94 200 VAL A CA 1
ATOM 1580 C C . VAL A 1 200 ? -24.188 -22.016 2.316 1 97.94 200 VAL A C 1
ATOM 1582 O O . VAL A 1 200 ? -24.375 -21.281 3.289 1 97.94 200 VAL A O 1
ATOM 1585 N N . GLY A 1 201 ? -25.031 -22.938 1.868 1 97.19 201 GLY A N 1
ATOM 1586 C CA . GLY A 1 201 ? -26.328 -23.078 2.516 1 97.19 201 GLY A CA 1
ATOM 1587 C C . GLY A 1 201 ? -27.219 -21.844 2.344 1 97.19 201 GLY A C 1
ATOM 1588 O O . GLY A 1 201 ? -27.203 -21.203 1.29 1 97.19 201 GLY A O 1
ATOM 1589 N N . ASP A 1 202 ? -27.953 -21.453 3.348 1 94.94 202 ASP A N 1
ATOM 1590 C CA . ASP A 1 202 ? -28.938 -20.375 3.271 1 94.94 202 ASP A CA 1
ATOM 1591 C C . ASP A 1 202 ? -28.297 -19.031 3.635 1 94.94 202 ASP A C 1
ATOM 1593 O O . ASP A 1 202 ? -28.953 -17.984 3.578 1 94.94 202 ASP A O 1
ATOM 1597 N N . GLY A 1 203 ? -27.062 -19.094 3.963 1 95 203 GLY A N 1
ATOM 1598 C CA . GLY A 1 203 ? -26.391 -17.875 4.348 1 95 203 GLY A CA 1
ATOM 1599 C C . GLY A 1 203 ? -26.203 -16.906 3.193 1 95 203 GLY A C 1
ATOM 1600 O O . GLY A 1 203 ? -26.062 -17.328 2.043 1 95 203 GLY A O 1
ATOM 1601 N N . ILE A 1 204 ? -26.312 -15.602 3.488 1 96.94 204 ILE A N 1
ATOM 1602 C CA . ILE A 1 204 ? -26.031 -14.562 2.508 1 96.94 204 ILE A CA 1
ATOM 1603 C C . ILE A 1 204 ? -24.688 -13.906 2.818 1 96.94 204 ILE A C 1
ATOM 1605 O O . ILE A 1 204 ? -24.453 -13.453 3.941 1 96.94 204 ILE A O 1
ATOM 1609 N N . TRP A 1 205 ? -23.859 -13.906 1.823 1 98.19 205 TRP A N 1
ATOM 1610 C CA . TRP A 1 205 ? -22.516 -13.344 1.956 1 98.19 205 TRP A CA 1
ATOM 1611 C C . TRP A 1 205 ? -22.312 -12.195 0.97 1 98.19 205 TRP A C 1
ATOM 1613 O O . TRP A 1 205 ? -22.734 -12.273 -0.183 1 98.19 205 TRP A O 1
ATOM 1623 N N . GLN A 1 206 ? -21.781 -11.141 1.444 1 98.31 206 GLN A N 1
ATOM 1624 C CA . GLN A 1 206 ? -21.453 -10.047 0.536 1 98.31 206 GLN A CA 1
ATOM 1625 C C . GLN A 1 206 ? -19.969 -10 0.247 1 98.31 206 GLN A C 1
ATOM 1627 O O . GLN A 1 206 ? -19.141 -10.266 1.131 1 98.31 206 GLN A O 1
ATOM 1632 N N . VAL A 1 207 ? -19.578 -9.82 -0.983 1 98.56 207 VAL A N 1
ATOM 1633 C CA . VAL A 1 207 ? -18.219 -9.586 -1.451 1 98.56 207 VAL A CA 1
ATOM 1634 C C . VAL A 1 207 ? -17.984 -8.086 -1.64 1 98.56 207 VAL A C 1
ATOM 1636 O O . VAL A 1 207 ? -18.672 -7.441 -2.439 1 98.56 207 VAL A O 1
ATOM 1639 N N . VAL A 1 208 ? -17.047 -7.617 -0.893 1 98 208 VAL A N 1
ATOM 1640 C CA . VAL A 1 208 ? -16.781 -6.18 -0.898 1 98 208 VAL A CA 1
ATOM 1641 C C . VAL A 1 208 ? -15.477 -5.898 -1.624 1 98 208 VAL A C 1
ATOM 1643 O O . VAL A 1 208 ? -14.438 -6.484 -1.298 1 98 208 VAL A O 1
ATOM 1646 N N . ARG A 1 209 ? -15.531 -5.082 -2.605 1 97.88 209 ARG A N 1
ATOM 1647 C CA . ARG A 1 209 ? -14.367 -4.531 -3.291 1 97.88 209 ARG A CA 1
ATOM 1648 C C . ARG A 1 209 ? -14.203 -3.043 -2.988 1 97.88 209 ARG A C 1
ATOM 1650 O O . ARG A 1 209 ? -14.945 -2.213 -3.516 1 97.88 209 ARG A O 1
ATOM 1657 N N . ILE A 1 210 ? -13.227 -2.697 -2.213 1 97.31 210 ILE A N 1
ATOM 1658 C CA . ILE A 1 210 ? -13.008 -1.277 -1.964 1 97.31 210 ILE A CA 1
ATOM 1659 C C . ILE A 1 210 ? -12.25 -0.659 -3.139 1 97.31 210 ILE A C 1
ATOM 1661 O O . ILE A 1 210 ? -11.789 -1.373 -4.031 1 97.31 210 ILE A O 1
ATOM 1665 N N . PRO A 1 211 ? -12.188 0.664 -3.225 1 96.88 211 PRO A N 1
ATOM 1666 C CA . PRO A 1 211 ? -11.477 1.26 -4.359 1 96.88 211 PRO A CA 1
ATOM 1667 C C . PRO A 1 211 ? -10 0.864 -4.406 1 96.88 211 PRO A C 1
ATOM 1669 O O . PRO A 1 211 ? -9.32 0.878 -3.377 1 96.88 211 PRO A O 1
ATOM 1672 N N . THR A 1 212 ? -9.516 0.562 -5.605 1 97.56 212 THR A N 1
ATOM 1673 C CA . THR A 1 212 ? -8.117 0.225 -5.809 1 97.56 212 THR A CA 1
ATOM 1674 C C . THR A 1 212 ? -7.211 1.367 -5.352 1 97.56 212 THR A C 1
ATOM 1676 O O . THR A 1 212 ? -6.188 1.136 -4.703 1 97.56 212 THR A O 1
ATOM 1679 N N . ILE A 1 213 ? -7.609 2.553 -5.652 1 96.38 213 ILE A N 1
ATOM 1680 C CA . ILE A 1 213 ? -6.797 3.721 -5.328 1 96.38 213 ILE A CA 1
ATOM 1681 C C . ILE A 1 213 ? -6.609 3.816 -3.814 1 96.38 213 ILE A C 1
ATOM 1683 O O . ILE A 1 213 ? -5.551 4.234 -3.338 1 96.38 213 ILE A O 1
ATOM 1687 N N . VAL A 1 214 ? -7.637 3.438 -3.047 1 95.88 214 VAL A N 1
ATOM 1688 C CA . VAL A 1 214 ? -7.539 3.455 -1.591 1 95.88 214 VAL A CA 1
ATOM 1689 C C . VAL A 1 214 ? -6.574 2.367 -1.125 1 95.88 214 VAL A C 1
ATOM 1691 O O . VAL A 1 214 ? -5.703 2.619 -0.288 1 95.88 214 VAL A O 1
ATOM 1694 N N . SER A 1 215 ? -6.711 1.247 -1.688 1 94.5 215 SER A N 1
ATOM 1695 C CA . SER A 1 215 ? -5.848 0.136 -1.308 1 94.5 215 SER A CA 1
ATOM 1696 C C . SER A 1 215 ? -4.391 0.428 -1.648 1 94.5 215 SER A C 1
ATOM 1698 O O . SER A 1 215 ? -3.484 0.062 -0.896 1 94.5 215 SER A O 1
ATOM 1700 N N . ARG A 1 216 ? -4.078 1.08 -2.756 1 95.31 216 ARG A N 1
ATOM 1701 C CA . ARG A 1 216 ? -2.721 1.381 -3.203 1 95.31 216 ARG A CA 1
ATOM 1702 C C . ARG A 1 216 ? -2.123 2.531 -2.4 1 95.31 216 ARG A C 1
ATOM 1704 O O . ARG A 1 216 ? -0.904 2.605 -2.227 1 95.31 216 ARG A O 1
ATOM 1711 N N . THR A 1 217 ? -2.975 3.424 -1.938 1 94.44 217 THR A N 1
ATOM 1712 C CA . THR A 1 217 ? -2.496 4.551 -1.147 1 94.44 217 THR A CA 1
ATOM 1713 C C . THR A 1 217 ? -2.264 4.141 0.302 1 94.44 217 THR A C 1
ATOM 1715 O O . THR A 1 217 ? -1.336 4.625 0.952 1 94.44 217 THR A O 1
ATOM 1718 N N . CYS A 1 218 ? -3.086 3.25 0.707 1 92.75 218 CYS A N 1
ATOM 1719 C CA . CYS A 1 218 ? -2.969 2.77 2.08 1 92.75 218 CYS A CA 1
ATOM 1720 C C . CYS A 1 218 ? -2.281 1.411 2.125 1 92.75 218 CYS A C 1
ATOM 1722 O O . CYS A 1 218 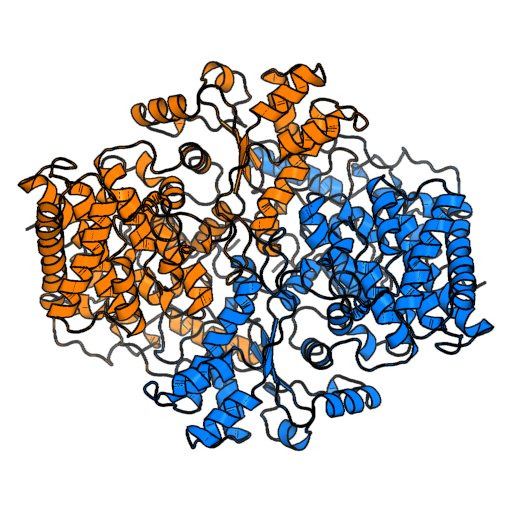? -1.161 1.261 1.633 1 92.75 218 CYS A O 1
ATOM 1724 N N . ASP A 1 219 ? -2.967 0.357 2.605 1 89.56 219 ASP A N 1
ATOM 1725 C CA . ASP A 1 219 ? -2.439 -1.003 2.65 1 89.56 219 ASP A CA 1
ATOM 1726 C C . ASP A 1 219 ? -3.568 -2.029 2.68 1 89.56 219 ASP A C 1
ATOM 1728 O O . ASP A 1 219 ? -4.746 -1.668 2.621 1 89.56 219 ASP A O 1
ATOM 1732 N N . GLY A 1 220 ? -3.154 -3.238 2.689 1 92.12 220 GLY A N 1
ATOM 1733 C CA . GLY A 1 220 ? -4.148 -4.301 2.639 1 92.12 220 GLY A CA 1
ATOM 1734 C C . GLY A 1 220 ? -5.027 -4.355 3.873 1 92.12 220 GLY A C 1
ATOM 1735 O O . GLY A 1 220 ? -6.215 -4.668 3.781 1 92.12 220 GLY A O 1
ATOM 1736 N N . ALA A 1 221 ? -4.512 -4.031 4.977 1 90.44 221 ALA A N 1
ATOM 1737 C CA . ALA A 1 221 ? -5.258 -4.117 6.227 1 90.44 221 ALA A CA 1
ATOM 1738 C C . ALA A 1 221 ? -6.359 -3.061 6.281 1 90.44 221 ALA A C 1
ATOM 1740 O O . ALA A 1 221 ? -7.328 -3.203 7.035 1 90.44 221 ALA A O 1
ATOM 1741 N N . THR A 1 222 ? -6.211 -2.068 5.496 1 91.81 222 THR A N 1
ATOM 1742 C CA . THR A 1 222 ? -7.211 -1.009 5.43 1 91.81 222 THR A CA 1
ATOM 1743 C C . THR A 1 222 ? -8.5 -1.521 4.785 1 91.81 222 THR A C 1
ATOM 1745 O O . THR A 1 222 ? -9.578 -0.971 5.02 1 91.81 222 THR A O 1
ATOM 1748 N N . THR A 1 223 ? -8.453 -2.566 4.07 1 94.19 223 THR A N 1
ATOM 1749 C CA . THR A 1 223 ? -9.594 -3.057 3.303 1 94.19 223 THR A CA 1
ATOM 1750 C C . THR A 1 223 ? -10.758 -3.398 4.223 1 94.19 223 THR A C 1
ATOM 1752 O O . THR A 1 223 ? -11.883 -2.943 4.004 1 94.19 223 THR A O 1
ATOM 1755 N N . SER A 1 224 ? -10.492 -4.148 5.238 1 92.81 224 SER A N 1
ATOM 1756 C CA . SER A 1 224 ? -11.586 -4.555 6.117 1 92.81 224 SER A CA 1
ATOM 1757 C C . SER A 1 224 ? -12.102 -3.379 6.941 1 92.81 224 SER A C 1
ATOM 1759 O O . SER A 1 224 ? -13.289 -3.318 7.273 1 92.81 224 SER A O 1
ATOM 1761 N N . ARG A 1 225 ? -11.227 -2.5 7.246 1 90.31 225 ARG A N 1
ATOM 1762 C CA . ARG A 1 225 ? -11.633 -1.35 8.047 1 90.31 225 ARG A CA 1
ATOM 1763 C C . ARG A 1 225 ? -12.484 -0.385 7.234 1 90.31 225 ARG A C 1
ATOM 1765 O O . ARG A 1 225 ? -13.5 0.119 7.719 1 90.31 225 ARG A O 1
ATOM 1772 N N . TRP A 1 226 ? -12.031 -0.078 6.051 1 93.31 226 TRP A N 1
ATOM 1773 C CA . TRP A 1 226 ? -12.82 0.73 5.129 1 93.31 226 TRP A CA 1
ATOM 1774 C C . TRP A 1 226 ? -14.203 0.118 4.91 1 93.31 226 TRP A C 1
ATOM 1776 O O . TRP A 1 226 ? -15.219 0.813 4.996 1 93.31 226 TRP A O 1
ATOM 1786 N N . SER A 1 227 ? -14.242 -1.162 4.691 1 94.31 227 SER A N 1
ATOM 1787 C CA . SER A 1 227 ? -15.477 -1.894 4.426 1 94.31 227 SER A CA 1
ATOM 1788 C C . SER A 1 227 ? -16.406 -1.881 5.637 1 94.31 227 SER A C 1
ATOM 1790 O O . SER A 1 227 ? -17.609 -1.679 5.504 1 94.31 227 SER A O 1
ATOM 1792 N N . ALA A 1 228 ? -15.836 -2.096 6.77 1 92.31 228 ALA A N 1
ATOM 1793 C CA . ALA A 1 228 ? -16.625 -2.217 7.992 1 92.31 228 ALA A CA 1
ATOM 1794 C C . ALA A 1 228 ? -17.422 -0.941 8.266 1 92.31 228 ALA A C 1
ATOM 1796 O O . ALA A 1 228 ? -18.594 -1 8.617 1 92.31 228 ALA A O 1
ATOM 1797 N N . MET A 1 229 ? -16.781 0.13 8.109 1 89.25 229 MET A N 1
ATOM 1798 C CA . MET A 1 229 ? -17.438 1.402 8.375 1 89.25 229 MET A CA 1
ATOM 1799 C C . MET A 1 229 ? -18.578 1.646 7.383 1 89.25 229 MET A C 1
ATOM 1801 O O . MET A 1 229 ? -19.672 2.055 7.77 1 89.25 229 MET A O 1
ATOM 1805 N N . GLN A 1 230 ? -18.328 1.436 6.188 1 92.5 230 GLN A N 1
ATOM 1806 C CA . GLN A 1 230 ? -19.328 1.686 5.152 1 92.5 230 GLN A CA 1
ATOM 1807 C C . GLN A 1 230 ? -20.5 0.723 5.273 1 92.5 230 GLN A C 1
ATOM 1809 O O . GLN A 1 230 ? -21.641 1.105 5.039 1 92.5 230 GLN A O 1
ATOM 1814 N N . ILE A 1 231 ? -20.219 -0.499 5.641 1 93.38 231 ILE A N 1
ATOM 1815 C CA . ILE A 1 231 ? -21.266 -1.477 5.863 1 93.38 231 ILE A CA 1
ATOM 1816 C C . ILE A 1 231 ? -22.141 -1.033 7.031 1 93.38 231 ILE A C 1
ATOM 1818 O O . ILE A 1 231 ? -23.375 -1.011 6.922 1 93.38 231 ILE A O 1
ATOM 1822 N N . GLY A 1 232 ? -21.516 -0.68 8.109 1 88.25 232 GLY A N 1
ATOM 1823 C CA . GLY A 1 232 ? -22.266 -0.238 9.281 1 88.25 232 GLY A CA 1
ATOM 1824 C C . GLY A 1 232 ? -23.156 0.958 9 1 88.25 232 GLY A C 1
ATOM 1825 O O . GLY A 1 232 ? -24.328 0.953 9.352 1 88.25 232 GLY A O 1
ATOM 1826 N N . MET A 1 233 ? -22.641 1.935 8.359 1 87.69 233 MET A N 1
ATOM 1827 C CA . MET A 1 233 ? -23.391 3.152 8.07 1 87.69 233 MET A CA 1
ATOM 1828 C C . MET A 1 233 ? -24.5 2.883 7.066 1 87.69 233 MET A C 1
ATOM 1830 O O . MET A 1 233 ? -25.578 3.475 7.156 1 87.69 233 MET A O 1
ATOM 1834 N N . SER A 1 234 ? -24.219 2.08 6.125 1 91.25 234 SER A N 1
ATOM 1835 C CA . SER A 1 234 ? -25.219 1.741 5.125 1 91.25 234 SER A CA 1
ATOM 1836 C C . SER A 1 234 ? -26.391 0.982 5.746 1 91.25 234 SER A C 1
ATOM 1838 O O . SER A 1 234 ? -27.547 1.18 5.355 1 91.25 234 SER A O 1
ATOM 1840 N N . MET A 1 235 ? -26.109 0.119 6.648 1 91.38 235 MET A N 1
ATOM 1841 C CA . MET A 1 235 ? -27.172 -0.615 7.316 1 91.38 235 MET A CA 1
ATOM 1842 C C . MET A 1 235 ? -28.016 0.316 8.18 1 91.38 235 MET A C 1
ATOM 1844 O O . MET A 1 235 ? -29.25 0.204 8.211 1 91.38 235 MET A O 1
ATOM 1848 N N . ILE A 1 236 ? -27.344 1.168 8.852 1 86.62 236 ILE A N 1
ATOM 1849 C CA . ILE A 1 236 ? -28.047 2.141 9.68 1 86.62 236 ILE A CA 1
ATOM 1850 C C . ILE A 1 236 ? -29 2.961 8.805 1 86.62 236 ILE A C 1
ATOM 1852 O O . ILE A 1 236 ? -30.156 3.191 9.172 1 86.62 236 ILE A O 1
ATOM 1856 N N . SER A 1 237 ? -28.516 3.348 7.711 1 87.25 237 SER A N 1
ATOM 1857 C CA . SER A 1 237 ? -29.328 4.16 6.805 1 87.25 237 SER A CA 1
ATOM 1858 C C . SER A 1 237 ? -30.438 3.34 6.164 1 87.25 237 SER A C 1
ATOM 1860 O O . SER A 1 237 ? -31.594 3.748 6.172 1 87.25 237 SER A O 1
ATOM 1862 N N . ALA A 1 238 ? -30.125 2.238 5.645 1 90.19 238 ALA A N 1
ATOM 1863 C CA . ALA A 1 238 ? -31.062 1.431 4.867 1 90.19 238 ALA A CA 1
ATOM 1864 C C . ALA A 1 238 ? -32.156 0.879 5.754 1 90.19 238 ALA A C 1
ATOM 1866 O O . ALA A 1 238 ? -33.312 0.761 5.316 1 90.19 238 ALA A O 1
ATOM 1867 N N . TYR A 1 239 ? -31.844 0.51 6.953 1 90.12 239 TYR A N 1
ATOM 1868 C CA . TYR A 1 239 ? -32.812 -0.085 7.848 1 90.12 239 TYR A CA 1
ATOM 1869 C C . TYR A 1 239 ? -33.344 0.94 8.852 1 90.12 239 TYR A C 1
ATOM 1871 O O . TYR A 1 239 ? -34.062 0.593 9.789 1 90.12 239 TYR A O 1
ATOM 1879 N N . LYS A 1 240 ? -32.938 2.186 8.727 1 84.56 240 LYS A N 1
ATOM 1880 C CA . LYS A 1 240 ? -33.406 3.301 9.547 1 84.56 240 LYS A CA 1
ATOM 1881 C C . LYS A 1 240 ? -33.219 2.992 11.031 1 84.56 240 LYS A C 1
ATOM 1883 O O . LYS A 1 240 ? -34.188 3.096 11.797 1 84.56 240 LYS A O 1
ATOM 1888 N N . GLN A 1 241 ? -32.031 2.641 11.297 1 79.25 241 GLN A N 1
ATOM 1889 C CA . GLN A 1 241 ? -31.75 2.311 12.695 1 79.25 241 GLN A CA 1
ATOM 1890 C C . GLN A 1 241 ? -31.578 3.574 13.531 1 79.25 241 GLN A C 1
ATOM 1892 O O . GLN A 1 241 ? -31.141 4.609 13.031 1 79.25 241 GLN A O 1
ATOM 1897 N N . ALA A 1 242 ? -32.062 3.496 14.742 1 62.94 242 ALA A N 1
ATOM 1898 C CA . ALA A 1 242 ? -31.875 4.637 15.641 1 62.94 242 ALA A CA 1
ATOM 1899 C C . ALA A 1 242 ? -30.547 4.555 16.375 1 62.94 242 ALA A C 1
ATOM 1901 O O . ALA A 1 242 ? -30.141 3.477 16.812 1 62.94 242 ALA A O 1
ATOM 1902 N N . ALA A 1 243 ? -29.406 5.301 16.234 1 57.16 243 ALA A N 1
ATOM 1903 C CA . ALA A 1 243 ? -28.031 5.367 16.703 1 57.16 243 ALA A CA 1
ATOM 1904 C C . ALA A 1 243 ? -27.938 5.129 18.203 1 57.16 243 ALA A C 1
ATOM 1906 O O . ALA A 1 243 ? -26.969 4.562 18.703 1 57.16 243 ALA A O 1
ATOM 1907 N N . GLY A 1 244 ? -28.875 5.406 19.078 1 54.44 244 GLY A N 1
ATOM 1908 C CA . GLY A 1 244 ? -28.719 5.559 20.516 1 54.44 244 GLY A CA 1
ATOM 1909 C C . GLY A 1 244 ? -28.953 4.27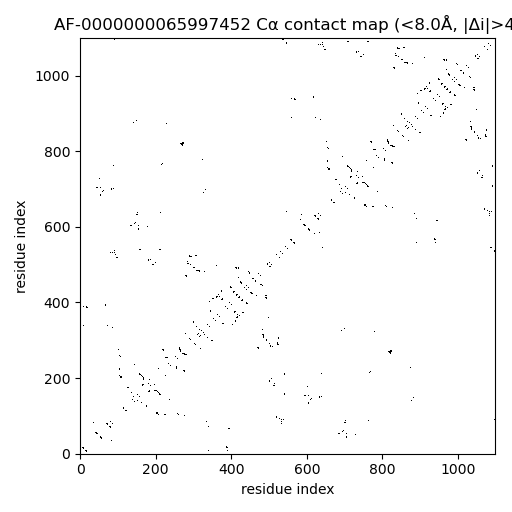 21.281 1 54.44 244 GLY A C 1
ATOM 1910 O O . GLY A 1 244 ? -28.75 4.219 22.5 1 54.44 244 GLY A O 1
ATOM 1911 N N . GLU A 1 245 ? -29.156 3.223 20.719 1 53.34 245 GLU A N 1
ATOM 1912 C CA . GLU A 1 245 ? -29.578 2.09 21.531 1 53.34 245 GLU A CA 1
ATOM 1913 C C . GLU A 1 245 ? -28.422 1.127 21.781 1 53.34 245 GLU A C 1
ATOM 1915 O O . GLU A 1 245 ? -27.453 1.096 21.016 1 53.34 245 GLU A O 1
ATOM 1920 N N . ALA A 1 246 ? -28.219 0.632 23.078 1 58.56 246 ALA A N 1
ATOM 1921 C CA . ALA A 1 246 ? -27.281 -0.411 23.484 1 58.56 246 ALA A CA 1
ATOM 1922 C C . ALA A 1 246 ? -27.078 -1.426 22.359 1 58.56 246 ALA A C 1
ATOM 1924 O O . ALA A 1 246 ? -26 -2.002 22.219 1 58.56 246 ALA A O 1
ATOM 1925 N N . ALA A 1 247 ? -28 -1.414 21.469 1 65.12 247 ALA A N 1
ATOM 1926 C CA . ALA A 1 247 ? -27.969 -2.432 20.422 1 65.12 247 ALA A CA 1
ATOM 1927 C C . ALA A 1 247 ? -27.047 -2.023 19.281 1 65.12 247 ALA A C 1
ATOM 1929 O O . ALA A 1 247 ? -26.641 -2.861 18.469 1 65.12 247 ALA A O 1
ATOM 1930 N N . THR A 1 248 ? -26.609 -0.781 19.375 1 70.56 248 THR A N 1
ATOM 1931 C CA . THR A 1 248 ? -25.766 -0.293 18.281 1 70.56 248 THR A CA 1
ATOM 1932 C C . THR A 1 248 ? -24.375 -0.907 18.375 1 70.56 248 THR A C 1
ATOM 1934 O O . THR A 1 248 ? -23.75 -1.2 17.344 1 70.56 248 THR A O 1
ATOM 1937 N N . GLY A 1 249 ? -23.922 -1.181 19.562 1 74 249 GLY A N 1
ATOM 1938 C CA . GLY A 1 249 ? -22.641 -1.83 19.734 1 74 249 GLY A CA 1
ATOM 1939 C C . GLY A 1 249 ? -22.625 -3.262 19.234 1 74 249 GLY A C 1
ATOM 1940 O O . GLY A 1 249 ? -21.703 -3.658 18.516 1 74 249 GLY A O 1
ATOM 1941 N N . ASP A 1 250 ? -23.625 -3.965 19.641 1 79.06 250 ASP A N 1
ATOM 1942 C CA . ASP A 1 250 ? -23.734 -5.348 19.188 1 79.06 250 ASP A CA 1
ATOM 1943 C C . ASP A 1 250 ? -23.922 -5.414 17.672 1 79.06 250 ASP A C 1
ATOM 1945 O O . ASP A 1 250 ? -23.344 -6.289 17.016 1 79.06 250 ASP A O 1
ATOM 1949 N N . PHE A 1 251 ? -24.672 -4.523 17.219 1 82.5 251 PHE A N 1
ATOM 1950 C CA . PHE A 1 251 ? -24.906 -4.465 15.773 1 82.5 251 PHE A CA 1
ATOM 1951 C C . PHE A 1 251 ? -23.625 -4.156 15.023 1 82.5 251 PHE A C 1
ATOM 1953 O O . PHE A 1 251 ? -23.344 -4.777 13.992 1 82.5 251 PHE A O 1
ATOM 1960 N N . ALA A 1 252 ? -22.922 -3.262 15.602 1 81.56 252 ALA A N 1
ATOM 1961 C CA . ALA A 1 252 ? -21.672 -2.879 14.945 1 81.56 252 ALA A CA 1
ATOM 1962 C C . ALA A 1 252 ? -20.703 -4.062 14.875 1 81.56 252 ALA A C 1
ATOM 1964 O O . ALA A 1 252 ? -20.078 -4.293 13.836 1 81.56 252 ALA A O 1
ATOM 1965 N N . TYR A 1 253 ? -20.578 -4.766 15.898 1 84.81 253 TYR A N 1
ATOM 1966 C CA . TYR A 1 253 ? -19.719 -5.945 15.883 1 84.81 253 TYR A CA 1
ATOM 1967 C C . TYR A 1 253 ? -20.219 -6.977 14.883 1 84.81 253 TYR A C 1
ATOM 1969 O O . TYR A 1 253 ? -19.438 -7.551 14.125 1 84.81 253 TYR A O 1
ATOM 1977 N N . ALA A 1 254 ? -21.469 -7.227 14.898 1 84.88 254 ALA A N 1
ATOM 1978 C CA . ALA A 1 254 ? -22.094 -8.227 14.023 1 84.88 254 ALA A CA 1
ATOM 1979 C C . ALA A 1 254 ? -21.906 -7.863 12.555 1 84.88 254 ALA A C 1
ATOM 1981 O O . ALA A 1 254 ? -21.688 -8.734 11.711 1 84.88 254 ALA A O 1
ATOM 1982 N N . ALA A 1 255 ? -21.984 -6.617 12.305 1 82.19 255 ALA A N 1
ATOM 1983 C CA . ALA A 1 255 ? -21.953 -6.148 10.922 1 82.19 255 ALA A CA 1
ATOM 1984 C C . ALA A 1 255 ? -20.531 -6.059 10.406 1 82.19 255 ALA A C 1
ATOM 1986 O O . ALA A 1 255 ? -20.266 -6.297 9.227 1 82.19 255 ALA A O 1
ATOM 1987 N N . LYS A 1 256 ? -19.688 -5.77 11.312 1 83.88 256 LYS A N 1
ATOM 1988 C CA . LYS A 1 256 ? -18.359 -5.387 10.844 1 83.88 256 LYS A CA 1
ATOM 1989 C C . LYS A 1 256 ? -17.359 -6.52 11.047 1 83.88 256 LYS A C 1
ATOM 1991 O O . LYS A 1 256 ? -16.359 -6.621 10.32 1 83.88 256 LYS A O 1
ATOM 1996 N N . HIS A 1 257 ? -17.562 -7.418 12.047 1 82.69 257 HIS A N 1
ATOM 1997 C CA . HIS A 1 257 ? -16.453 -8.25 12.477 1 82.69 257 HIS A CA 1
ATOM 1998 C C . HIS A 1 257 ? -16.859 -9.711 12.594 1 82.69 257 HIS A C 1
ATOM 2000 O O . HIS A 1 257 ? -16.016 -10.602 12.547 1 82.69 257 HIS A O 1
ATOM 2006 N N . ALA A 1 258 ? -18.078 -9.961 12.766 1 86.44 258 ALA A N 1
ATOM 2007 C CA . ALA A 1 258 ? -18.5 -11.289 13.188 1 86.44 258 ALA A CA 1
ATOM 2008 C C . ALA A 1 258 ? -18.219 -12.328 12.102 1 86.44 258 ALA A C 1
ATOM 2010 O O . ALA A 1 258 ? -17.844 -13.461 12.406 1 86.44 258 ALA A O 1
ATOM 2011 N N . GLU A 1 259 ? -18.406 -11.945 10.93 1 92.88 259 GLU A N 1
ATOM 2012 C CA . GLU A 1 259 ? -18.25 -12.891 9.828 1 92.88 259 GLU A CA 1
ATOM 2013 C C . GLU A 1 259 ? -17.406 -12.289 8.703 1 92.88 259 GLU A C 1
ATOM 2015 O O . GLU A 1 259 ? -17.859 -12.195 7.562 1 92.88 259 GLU A O 1
ATOM 2020 N N . VAL A 1 260 ? -16.25 -11.961 9.062 1 95.25 260 VAL A N 1
ATOM 2021 C CA . VAL A 1 260 ? -15.383 -11.352 8.07 1 95.25 260 VAL A CA 1
ATOM 2022 C C . VAL A 1 260 ? -14.32 -12.352 7.629 1 95.25 260 VAL A C 1
ATOM 2024 O O . VAL A 1 260 ? -13.719 -13.039 8.461 1 95.25 260 VAL A O 1
ATOM 2027 N N . ILE A 1 261 ? -14.172 -12.484 6.375 1 96.56 261 ILE A N 1
ATOM 2028 C CA . ILE A 1 261 ? -13.117 -13.305 5.793 1 96.56 261 ILE A CA 1
ATOM 2029 C C . ILE A 1 261 ? -12.141 -12.422 5.023 1 96.56 261 ILE A C 1
ATOM 2031 O O . ILE A 1 261 ? -12.5 -11.836 4 1 96.56 261 ILE A O 1
ATOM 2035 N N . HIS A 1 262 ? -10.93 -12.383 5.559 1 96.19 262 HIS A N 1
ATOM 2036 C CA . HIS A 1 262 ? -9.852 -11.672 4.879 1 96.19 262 HIS A CA 1
ATOM 2037 C C . HIS A 1 262 ? -9.188 -12.555 3.826 1 96.19 262 HIS A C 1
ATOM 2039 O O . HIS A 1 262 ? -9.242 -13.781 3.916 1 96.19 262 HIS A O 1
ATOM 2045 N N . MET A 1 263 ? -8.594 -11.953 2.836 1 97.06 263 MET A N 1
ATOM 2046 C CA . MET A 1 263 ? -7.863 -12.719 1.828 1 97.06 263 MET A CA 1
ATOM 2047 C C . MET A 1 263 ? -6.496 -13.141 2.348 1 97.06 263 MET A C 1
ATOM 2049 O O . MET A 1 263 ? -5.906 -14.102 1.851 1 97.06 263 MET A O 1
ATOM 2053 N N . GLY A 1 264 ? -5.98 -12.422 3.248 1 93.31 264 GLY A N 1
ATOM 2054 C CA . GLY A 1 264 ? -4.738 -12.734 3.928 1 93.31 264 GLY A CA 1
ATOM 2055 C C . GLY A 1 264 ? -4.781 -12.453 5.418 1 93.31 264 GLY A C 1
ATOM 2056 O O . GLY A 1 264 ? -5.395 -11.477 5.852 1 93.31 264 GLY A O 1
ATOM 2057 N N . THR A 1 265 ? -4.066 -13.281 6.184 1 89.06 265 THR A N 1
ATOM 2058 C CA . THR A 1 265 ? -4.027 -13.109 7.629 1 89.06 265 THR A CA 1
ATOM 2059 C C . THR A 1 265 ? -2.854 -12.219 8.031 1 89.06 265 THR A C 1
ATOM 2061 O O . THR A 1 265 ? -1.905 -12.047 7.262 1 89.06 265 THR A O 1
ATOM 2064 N N . TYR A 1 266 ? -2.963 -11.656 9.219 1 87 266 TYR A N 1
ATOM 2065 C CA . TYR A 1 266 ? -1.843 -10.859 9.711 1 87 266 TYR A CA 1
ATOM 2066 C C . TYR A 1 266 ? -0.621 -11.734 9.961 1 87 266 TYR A C 1
ATOM 2068 O O . TYR A 1 266 ? -0.753 -12.914 10.305 1 87 266 TYR A O 1
ATOM 2076 N N . LEU A 1 267 ? 0.507 -11.141 9.836 1 83.25 267 LEU A N 1
ATOM 2077 C CA . LEU A 1 267 ? 1.764 -11.867 9.945 1 83.25 267 LEU A CA 1
ATOM 2078 C C . LEU A 1 267 ? 2.365 -11.719 11.336 1 83.25 267 LEU A C 1
ATOM 2080 O O . LEU A 1 267 ? 2.021 -10.789 12.07 1 83.25 267 LEU A O 1
ATOM 2084 N N . PRO A 1 268 ? 3.248 -12.633 11.656 1 77.75 268 PRO A N 1
ATOM 2085 C CA . PRO A 1 268 ? 3.943 -12.492 12.938 1 77.75 268 PRO A CA 1
ATOM 2086 C C . PRO A 1 268 ? 4.699 -11.164 13.055 1 77.75 268 PRO A C 1
ATOM 2088 O O . PRO A 1 268 ? 5.082 -10.578 12.039 1 77.75 268 PRO A O 1
ATOM 2091 N N . VAL A 1 269 ? 4.992 -10.828 14.203 1 73.38 269 VAL A N 1
ATOM 2092 C CA . VAL A 1 269 ? 5.527 -9.508 14.547 1 73.38 269 VAL A CA 1
ATOM 2093 C C . VAL A 1 269 ? 6.844 -9.281 13.805 1 73.38 269 VAL A C 1
ATOM 2095 O O . VAL A 1 269 ? 7.148 -8.156 13.414 1 73.38 269 VAL A O 1
ATOM 2098 N N . ARG A 1 270 ? 7.512 -10.266 13.609 1 69.94 270 ARG A N 1
ATOM 2099 C CA . ARG A 1 270 ? 8.805 -10.117 12.953 1 69.94 270 ARG A CA 1
ATOM 2100 C C . ARG A 1 270 ? 8.648 -9.594 11.531 1 69.94 270 ARG A C 1
ATOM 2102 O O . ARG A 1 270 ? 9.562 -8.992 10.977 1 69.94 270 ARG A O 1
ATOM 2109 N N . ARG A 1 271 ? 7.492 -9.789 10.945 1 73.31 271 ARG A N 1
ATOM 2110 C CA . ARG A 1 271 ? 7.223 -9.281 9.602 1 73.31 271 ARG A CA 1
ATOM 2111 C C . ARG A 1 271 ? 6.191 -8.164 9.633 1 73.31 271 ARG A C 1
ATOM 2113 O O . ARG A 1 271 ? 6.094 -7.367 8.695 1 73.31 271 ARG A O 1
ATOM 2120 N N . ALA A 1 272 ? 5.434 -8.078 10.734 1 74.75 272 ALA A N 1
ATOM 2121 C CA . ALA A 1 272 ? 4.492 -7.051 11.172 1 74.75 272 ALA A CA 1
ATOM 2122 C C . ALA A 1 272 ? 3.674 -6.523 9.992 1 74.75 272 ALA A C 1
ATOM 2124 O O . ALA A 1 272 ? 3.766 -5.344 9.648 1 74.75 272 ALA A O 1
ATOM 2125 N N . ARG A 1 273 ? 2.912 -7.352 9.266 1 86.81 273 ARG A N 1
ATOM 2126 C CA . ARG A 1 273 ? 1.95 -6.906 8.258 1 86.81 273 ARG A CA 1
ATOM 2127 C C . ARG A 1 273 ? 0.523 -7.238 8.68 1 86.81 273 ARG A C 1
ATOM 2129 O O . ARG A 1 273 ? 0.283 -8.273 9.312 1 86.81 273 ARG A O 1
ATOM 2136 N N . GLY A 1 274 ? -0.289 -6.391 8.312 1 88.31 274 GLY A N 1
ATOM 2137 C CA . GLY A 1 274 ? -1.693 -6.625 8.602 1 88.31 274 GLY A CA 1
ATOM 2138 C C . GLY A 1 274 ? -2.355 -7.566 7.613 1 88.31 274 GLY A C 1
ATOM 2139 O O . GLY A 1 274 ? -1.678 -8.203 6.805 1 88.31 274 GLY A O 1
ATOM 2140 N N . GLU A 1 275 ? -3.617 -7.68 7.758 1 92 275 GLU A N 1
ATOM 2141 C CA . GLU A 1 275 ? -4.406 -8.555 6.898 1 92 275 GLU A CA 1
ATOM 2142 C C . GLU A 1 275 ? -4.336 -8.109 5.441 1 92 275 GLU A C 1
ATOM 2144 O O . GLU A 1 275 ? -4.078 -6.934 5.16 1 92 275 GLU A O 1
ATOM 2149 N N . ASN A 1 276 ? -4.578 -9.055 4.504 1 94.75 276 ASN A N 1
ATOM 2150 C CA . ASN A 1 276 ? -4.688 -8.797 3.07 1 94.75 276 ASN A CA 1
ATOM 2151 C C . ASN A 1 276 ? -3.373 -8.289 2.49 1 94.75 276 ASN A C 1
ATOM 2153 O O . ASN A 1 276 ? -3.373 -7.434 1.6 1 94.75 276 ASN A O 1
ATOM 2157 N N . GLU A 1 277 ? -2.342 -8.688 3.086 1 92.56 277 GLU A N 1
ATOM 2158 C CA . GLU A 1 277 ? -1.014 -8.555 2.494 1 92.56 277 GLU A CA 1
ATOM 2159 C C . GLU A 1 277 ? -0.536 -9.875 1.899 1 92.56 277 GLU A C 1
ATOM 2161 O O . GLU A 1 277 ? -0.96 -10.945 2.336 1 92.56 277 GLU A O 1
ATOM 2166 N N . PRO A 1 278 ? 0.311 -9.82 0.944 1 90.06 278 PRO A N 1
ATOM 2167 C CA . PRO A 1 278 ? 0.625 -11.023 0.172 1 90.06 278 PRO A CA 1
ATOM 2168 C C . PRO A 1 278 ? 1.166 -12.156 1.041 1 90.06 278 PRO A C 1
ATOM 2170 O O . PRO A 1 278 ? 0.854 -13.328 0.802 1 90.06 278 PRO A O 1
ATOM 2173 N N . GLY A 1 279 ? 1.908 -11.852 2.033 1 87.31 279 GLY A N 1
ATOM 2174 C CA . GLY A 1 279 ? 2.512 -12.867 2.875 1 87.31 279 GLY A CA 1
ATOM 2175 C C . GLY A 1 279 ? 1.499 -13.625 3.715 1 87.31 279 GLY A C 1
ATOM 2176 O O . GLY A 1 279 ? 1.798 -14.703 4.234 1 87.31 279 GLY A O 1
ATOM 2177 N N . GLY A 1 280 ? 0.339 -13.133 3.807 1 90.06 280 GLY A N 1
ATOM 2178 C CA . GLY A 1 280 ? -0.678 -13.742 4.648 1 90.06 280 GLY A CA 1
ATOM 2179 C C . GLY A 1 280 ? -1.692 -14.555 3.865 1 90.06 280 GLY A C 1
ATOM 2180 O O . GLY A 1 280 ? -2.594 -15.164 4.449 1 90.06 280 GLY A O 1
ATOM 2181 N N . VAL A 1 281 ? -1.581 -14.625 2.539 1 94.69 281 VAL A N 1
ATOM 2182 C CA . VAL A 1 281 ? -2.537 -15.344 1.704 1 94.69 281 VAL A CA 1
ATOM 2183 C C . VAL A 1 281 ? -2.18 -16.828 1.672 1 94.69 281 VAL A C 1
ATOM 2185 O O . VAL A 1 281 ? -1.134 -17.203 1.141 1 94.69 281 VAL A O 1
ATOM 2188 N N . PRO A 1 282 ? -2.99 -17.688 2.158 1 93.44 282 PRO A N 1
ATOM 2189 C CA . PRO A 1 282 ? -2.676 -19.125 2.127 1 93.44 282 PRO A CA 1
ATOM 2190 C C . PRO A 1 282 ? -2.686 -19.703 0.712 1 93.44 282 PRO A C 1
ATOM 2192 O O . PRO A 1 282 ? -3.371 -19.172 -0.167 1 93.44 282 PRO A O 1
ATOM 2195 N N . PHE A 1 283 ? -2.029 -20.828 0.555 1 94.94 283 PHE A N 1
ATOM 2196 C CA . PHE A 1 283 ? -1.948 -21.453 -0.758 1 94.94 283 PHE A CA 1
ATOM 2197 C C . PHE A 1 283 ? -3.332 -21.875 -1.244 1 94.94 283 PHE A C 1
ATOM 2199 O O . PHE A 1 283 ? -3.656 -21.703 -2.422 1 94.94 283 PHE A O 1
ATOM 2206 N N . GLY A 1 284 ? -4.117 -22.375 -0.346 1 96.56 284 GLY A N 1
ATOM 2207 C CA . GLY A 1 284 ? -5.461 -22.797 -0.716 1 96.56 284 GLY A CA 1
ATOM 2208 C C . GLY A 1 284 ? -6.352 -21.656 -1.145 1 96.56 284 GLY A C 1
ATOM 2209 O O . GLY A 1 284 ? -7.195 -21.812 -2.027 1 96.56 284 GLY A O 1
ATOM 2210 N N . TYR A 1 285 ? -6.203 -20.5 -0.5 1 97.62 285 TYR A N 1
ATOM 2211 C CA . TYR A 1 285 ? -6.941 -19.312 -0.928 1 97.62 285 TYR A CA 1
ATOM 2212 C C . TYR A 1 285 ? -6.551 -18.906 -2.344 1 97.62 285 TYR A C 1
ATOM 2214 O O . TYR A 1 285 ? -7.41 -18.594 -3.168 1 97.62 285 TYR A O 1
ATOM 2222 N N . LEU A 1 286 ? -5.289 -18.969 -2.545 1 98.25 286 LEU A N 1
ATOM 2223 C CA . LEU A 1 286 ? -4.828 -18.578 -3.871 1 98.25 286 LEU A CA 1
ATOM 2224 C C . LEU A 1 286 ? -5.371 -19.516 -4.938 1 98.25 286 LEU A C 1
ATOM 2226 O O . LEU A 1 286 ? -5.723 -19.078 -6.035 1 98.25 286 LEU A O 1
ATOM 2230 N N . ALA A 1 287 ? -5.391 -20.75 -4.598 1 98.56 287 ALA A N 1
ATOM 2231 C CA . ALA A 1 287 ? -5.957 -21.734 -5.508 1 98.56 287 ALA A CA 1
ATOM 2232 C C . ALA A 1 287 ? -7.43 -21.453 -5.781 1 98.56 287 ALA A C 1
ATOM 2234 O O . ALA A 1 287 ? -7.895 -21.594 -6.918 1 98.56 287 ALA A O 1
ATOM 2235 N N . ASP A 1 288 ? -8.133 -21.094 -4.797 1 98.75 288 ASP A N 1
ATOM 2236 C CA . ASP A 1 288 ? -9.547 -20.781 -4.949 1 98.75 288 ASP A CA 1
ATOM 2237 C C . ASP A 1 288 ? -9.75 -19.453 -5.68 1 98.75 288 ASP A C 1
ATOM 2239 O O . ASP A 1 288 ? -10.742 -19.266 -6.387 1 98.75 288 ASP A O 1
ATOM 2243 N N . ILE A 1 289 ? -8.836 -18.516 -5.523 1 98.81 289 ILE A N 1
ATOM 2244 C CA . ILE A 1 289 ? -8.891 -17.234 -6.203 1 98.81 289 ILE A CA 1
ATOM 2245 C C . ILE A 1 289 ? -8.695 -17.422 -7.703 1 98.81 289 ILE A C 1
ATOM 2247 O O . ILE A 1 289 ? -9.398 -16.812 -8.508 1 98.81 289 ILE A O 1
ATOM 2251 N N . CYS A 1 290 ? -7.73 -18.266 -8.055 1 98.81 290 CYS A N 1
ATOM 2252 C CA . CYS A 1 290 ? -7.562 -18.625 -9.453 1 98.81 290 CYS A CA 1
ATOM 2253 C C . CYS A 1 290 ? -8.773 -19.406 -9.961 1 98.81 290 CYS A C 1
ATOM 2255 O O . CYS A 1 290 ? -9.133 -20.438 -9.398 1 98.81 290 CYS A O 1
ATOM 2257 N N . GLN A 1 291 ? -9.383 -19.016 -11.039 1 98.75 291 GLN A N 1
ATOM 2258 C CA . GLN A 1 291 ? -10.664 -19.562 -11.477 1 98.75 291 GLN A CA 1
ATOM 2259 C C . GLN A 1 291 ? -10.477 -20.531 -12.648 1 98.75 291 GLN A C 1
ATOM 2261 O O . GLN A 1 291 ? -11.43 -20.812 -13.375 1 98.75 291 GLN A O 1
ATOM 2266 N N . SER A 1 292 ? -9.305 -20.984 -12.836 1 98.25 292 SER A N 1
ATOM 2267 C CA . SER A 1 292 ? -9.023 -21.906 -13.914 1 98.25 292 SER A CA 1
ATOM 2268 C C . SER A 1 292 ? -9.836 -23.188 -13.766 1 98.25 292 SER A C 1
ATOM 2270 O O . SER A 1 292 ? -10.258 -23.781 -14.766 1 98.25 292 SER A O 1
ATOM 2272 N N . SER A 1 293 ? -10.141 -23.625 -12.617 1 97.56 293 SER A N 1
ATOM 2273 C CA . SER A 1 293 ? -10.82 -24.891 -12.352 1 97.56 293 SER A CA 1
ATOM 2274 C C . SER A 1 293 ? -12.281 -24.844 -12.789 1 97.56 293 SER A C 1
ATOM 2276 O O . SER A 1 293 ? -12.938 -25.875 -12.914 1 97.56 293 SER A O 1
ATOM 2278 N N . ARG A 1 294 ? -12.797 -23.703 -12.992 1 96.44 294 ARG A N 1
ATOM 2279 C CA . ARG A 1 294 ? -14.188 -23.609 -13.422 1 96.44 294 ARG A CA 1
ATOM 2280 C C . ARG A 1 294 ? -14.305 -23.719 -14.938 1 96.44 294 ARG A C 1
ATOM 2282 O O . ARG A 1 294 ? -15.352 -24.141 -15.453 1 96.44 294 ARG A O 1
ATOM 2289 N N . VAL A 1 295 ? -13.211 -23.344 -15.633 1 97.31 295 VAL A N 1
ATOM 2290 C CA . VAL A 1 295 ? -13.328 -23.281 -17.094 1 97.31 295 VAL A CA 1
ATOM 2291 C C . VAL A 1 295 ? -12.445 -24.344 -17.734 1 97.31 295 VAL A C 1
ATOM 2293 O O . VAL A 1 295 ? -12.688 -24.75 -18.875 1 97.31 295 VAL A O 1
ATOM 2296 N N . ASN A 1 296 ? -11.453 -24.812 -17.062 1 97.75 296 ASN A N 1
ATOM 2297 C CA . ASN A 1 296 ? -10.562 -25.859 -17.547 1 97.75 296 ASN A CA 1
ATOM 2298 C C . ASN A 1 296 ? -10.633 -27.109 -16.672 1 97.75 296 ASN A C 1
ATOM 2300 O O . ASN A 1 296 ? -9.633 -27.797 -16.484 1 97.75 296 ASN A O 1
ATOM 2304 N N . TYR A 1 297 ? -11.789 -27.391 -16.172 1 95.62 297 TYR A N 1
ATOM 2305 C CA . TYR A 1 297 ? -11.953 -28.391 -15.125 1 95.62 297 TYR A CA 1
ATOM 2306 C C . TYR A 1 297 ? -11.562 -29.781 -15.633 1 95.62 297 TYR A C 1
ATOM 2308 O O . TYR A 1 297 ? -11.281 -30.672 -14.836 1 95.62 297 TYR A O 1
ATOM 2316 N N . GLU A 1 298 ? -11.406 -30 -16.922 1 96.31 298 GLU A N 1
ATOM 2317 C CA . GLU A 1 298 ? -11.07 -31.312 -17.469 1 96.31 298 GLU A CA 1
ATOM 2318 C C . GLU A 1 298 ? -9.555 -31.5 -17.562 1 96.31 298 GLU A C 1
ATOM 2320 O O . GLU A 1 298 ? -9.078 -32.625 -17.781 1 96.31 298 GLU A O 1
ATOM 2325 N N . ASP A 1 299 ? -8.828 -30.516 -17.391 1 98.06 299 ASP A N 1
ATOM 2326 C CA . ASP A 1 299 ? -7.379 -30.547 -17.531 1 98.06 299 ASP A CA 1
ATOM 2327 C C . ASP A 1 299 ? -6.688 -30.203 -16.219 1 98.06 299 ASP A C 1
ATOM 2329 O O . ASP A 1 299 ? -6.281 -29.062 -16 1 98.06 299 ASP A O 1
ATOM 2333 N N . PRO A 1 300 ? -6.418 -31.172 -15.406 1 98.5 300 PRO A N 1
ATOM 2334 C CA . PRO A 1 300 ? -5.84 -30.891 -14.094 1 98.5 300 PRO A CA 1
ATOM 2335 C C . PRO A 1 300 ? -4.469 -30.234 -14.18 1 98.5 300 PRO A C 1
ATOM 2337 O O . PRO A 1 300 ? -4.07 -29.516 -13.258 1 98.5 300 PRO A O 1
ATOM 2340 N N . VAL A 1 301 ? -3.689 -30.516 -15.227 1 98.69 301 VAL A N 1
ATOM 2341 C CA . VAL A 1 301 ? -2.381 -29.891 -15.383 1 98.69 301 VAL A CA 1
ATOM 2342 C C . VAL A 1 301 ? -2.547 -28.375 -15.586 1 98.69 301 VAL A C 1
ATOM 2344 O O . VAL A 1 301 ? -1.927 -27.578 -14.883 1 98.69 301 VAL A O 1
ATOM 2347 N N . ARG A 1 302 ? -3.461 -28 -16.484 1 98.44 302 ARG A N 1
ATOM 2348 C CA . ARG A 1 302 ? -3.711 -26.594 -16.75 1 98.44 302 ARG A CA 1
ATOM 2349 C C . ARG A 1 302 ? -4.172 -25.859 -15.5 1 98.44 302 ARG A C 1
ATOM 2351 O O . ARG A 1 302 ? -3.668 -24.781 -15.18 1 98.44 302 ARG A O 1
ATOM 2358 N N . VAL A 1 303 ? -5.066 -26.453 -14.805 1 98.69 303 VAL A N 1
ATOM 2359 C CA . VAL A 1 303 ? -5.625 -25.859 -13.594 1 98.69 303 VAL A CA 1
ATOM 2360 C C . VAL A 1 303 ? -4.52 -25.656 -12.562 1 98.69 303 VAL A C 1
ATOM 2362 O O . VAL A 1 303 ? -4.402 -24.562 -11.984 1 98.69 303 VAL A O 1
ATOM 2365 N N . SER A 1 304 ? -3.678 -26.625 -12.352 1 98.81 304 SER A N 1
ATOM 2366 C CA . SER A 1 304 ? -2.623 -26.562 -11.344 1 98.81 304 SER A CA 1
ATOM 2367 C C . SER A 1 304 ? -1.565 -25.531 -11.719 1 98.81 304 SER A C 1
ATOM 2369 O O . SER A 1 304 ? -1.101 -24.781 -10.867 1 98.81 304 SER A O 1
ATOM 2371 N N . LEU A 1 305 ? -1.205 -25.484 -12.961 1 98.75 305 LEU A N 1
ATOM 2372 C CA . LEU A 1 305 ? -0.111 -24.625 -13.391 1 98.75 305 LEU A CA 1
ATOM 2373 C C . LEU A 1 305 ? -0.572 -23.172 -13.484 1 98.75 305 LEU A C 1
ATOM 2375 O O . LEU A 1 305 ? 0.233 -22.25 -13.336 1 98.75 305 LEU A O 1
ATOM 2379 N N . ASP A 1 306 ? -1.877 -22.938 -13.727 1 98.75 306 ASP A N 1
ATOM 2380 C CA . ASP A 1 306 ? -2.391 -21.578 -13.625 1 98.75 306 ASP A CA 1
ATOM 2381 C C . ASP A 1 306 ? -2.27 -21.062 -12.195 1 98.75 306 ASP A C 1
ATOM 2383 O O . ASP A 1 306 ? -2.014 -19.875 -11.984 1 98.75 306 ASP A O 1
ATOM 2387 N N . VAL A 1 307 ? -2.453 -21.953 -11.258 1 98.75 307 VAL A N 1
ATOM 2388 C CA . VAL A 1 307 ? -2.27 -21.562 -9.859 1 98.75 307 VAL A CA 1
ATOM 2389 C C . VAL A 1 307 ? -0.787 -21.328 -9.578 1 98.75 307 VAL A C 1
ATOM 2391 O O . VAL A 1 307 ? -0.424 -20.422 -8.836 1 98.75 307 VAL A O 1
ATOM 2394 N N . VAL A 1 308 ? 0.098 -22.156 -10.18 1 98.19 308 VAL A N 1
ATOM 2395 C CA . VAL A 1 308 ? 1.534 -21.922 -10.047 1 98.19 308 VAL A CA 1
ATOM 2396 C C . VAL A 1 308 ? 1.885 -20.531 -10.555 1 98.19 308 VAL A C 1
ATOM 2398 O O . VAL A 1 308 ? 2.615 -19.781 -9.898 1 98.19 308 VAL A O 1
ATOM 2401 N N . ALA A 1 309 ? 1.36 -20.234 -11.711 1 98.19 309 ALA A N 1
ATOM 2402 C CA . ALA A 1 309 ? 1.638 -18.922 -12.297 1 98.19 309 ALA A CA 1
ATOM 2403 C C . ALA A 1 309 ? 1.141 -17.797 -11.383 1 98.19 309 ALA A C 1
ATOM 2405 O O . ALA A 1 309 ? 1.836 -16.797 -11.188 1 98.19 309 ALA A O 1
ATOM 2406 N N . THR A 1 310 ? -0.074 -17.953 -10.836 1 98.38 310 THR A N 1
ATOM 2407 C CA . THR A 1 310 ? -0.65 -16.984 -9.922 1 98.38 310 THR A CA 1
ATOM 2408 C C . THR A 1 310 ? 0.238 -16.797 -8.695 1 98.38 310 THR A C 1
ATOM 2410 O O . THR A 1 310 ? 0.5 -15.672 -8.273 1 98.38 310 THR A O 1
ATOM 2413 N N . GLY A 1 311 ? 0.667 -17.891 -8.172 1 96.38 311 GLY A N 1
ATOM 2414 C CA . GLY A 1 311 ? 1.517 -17.859 -6.996 1 96.38 311 GLY A CA 1
ATOM 2415 C C . GLY A 1 311 ? 2.906 -17.328 -7.273 1 96.38 311 GLY A C 1
ATOM 2416 O O . GLY A 1 311 ? 3.486 -16.625 -6.438 1 96.38 311 GLY A O 1
ATOM 2417 N N . ALA A 1 312 ? 3.482 -17.672 -8.414 1 95.31 312 ALA A N 1
ATOM 2418 C CA . ALA A 1 312 ? 4.801 -17.156 -8.797 1 95.31 312 ALA A CA 1
ATOM 2419 C C . ALA A 1 312 ? 4.805 -15.633 -8.852 1 95.31 312 ALA A C 1
ATOM 2421 O O . ALA A 1 312 ? 5.773 -15 -8.43 1 95.31 312 ALA A O 1
ATOM 2422 N N . MET A 1 313 ? 3.746 -15.172 -9.359 1 95.88 313 MET A N 1
ATOM 2423 C CA . MET A 1 313 ? 3.637 -13.719 -9.445 1 95.88 313 MET A CA 1
ATOM 2424 C C . MET A 1 313 ? 3.426 -13.109 -8.062 1 95.88 313 MET A C 1
ATOM 2426 O O . MET A 1 313 ? 4.137 -12.18 -7.68 1 95.88 313 MET A O 1
ATOM 2430 N N . LEU A 1 314 ? 2.555 -13.57 -7.273 1 95.81 314 LEU A N 1
ATOM 2431 C CA . LEU A 1 314 ? 2.16 -12.953 -6.012 1 95.81 314 LEU A CA 1
ATOM 2432 C C . LEU A 1 314 ? 3.234 -13.164 -4.949 1 95.81 314 LEU A C 1
ATOM 2434 O O . LEU A 1 314 ? 3.678 -12.203 -4.316 1 95.81 314 LEU A O 1
ATOM 2438 N N . TYR A 1 315 ? 3.658 -14.383 -4.789 1 92.25 315 TYR A N 1
ATOM 2439 C CA . TYR A 1 315 ? 4.555 -14.703 -3.686 1 92.25 315 TYR A CA 1
ATOM 2440 C C . TYR A 1 315 ? 6.004 -14.43 -4.062 1 92.25 315 TYR A C 1
ATOM 2442 O O . TYR A 1 315 ? 6.754 -13.836 -3.285 1 92.25 315 TYR A O 1
ATOM 2450 N N . ASP A 1 316 ? 6.355 -14.852 -5.211 1 90.44 316 ASP A N 1
ATOM 2451 C CA . ASP A 1 316 ? 7.773 -14.844 -5.551 1 90.44 316 ASP A CA 1
ATOM 2452 C C . ASP A 1 316 ? 8.195 -13.484 -6.121 1 90.44 316 ASP A C 1
ATOM 2454 O O . ASP A 1 316 ? 9.273 -12.984 -5.809 1 90.44 316 ASP A O 1
ATOM 2458 N N . GLN A 1 317 ? 7.371 -12.945 -6.938 1 91.56 317 GLN A N 1
ATOM 2459 C CA . GLN A 1 317 ? 7.762 -11.68 -7.547 1 91.56 317 GLN A CA 1
ATOM 2460 C C . GLN A 1 317 ? 7.406 -10.5 -6.645 1 91.56 317 GLN A C 1
ATOM 2462 O O . GLN A 1 317 ? 8.211 -9.586 -6.465 1 91.56 317 GLN A O 1
ATOM 2467 N N . ILE A 1 318 ? 6.242 -10.484 -6.066 1 92.56 318 ILE A N 1
ATOM 2468 C CA . ILE A 1 318 ? 5.816 -9.328 -5.289 1 92.56 318 ILE A CA 1
ATOM 2469 C C . ILE A 1 318 ? 6.285 -9.484 -3.842 1 92.56 318 ILE A C 1
ATOM 2471 O O . ILE A 1 318 ? 7.043 -8.648 -3.34 1 92.56 318 ILE A O 1
ATOM 2475 N N . TRP A 1 319 ? 5.938 -10.484 -3.215 1 90.19 319 TRP A N 1
ATOM 2476 C CA . TRP A 1 319 ? 6.211 -10.594 -1.786 1 90.19 319 TRP A CA 1
ATOM 2477 C C . TRP A 1 319 ? 7.695 -10.82 -1.532 1 90.19 319 TRP A C 1
ATOM 2479 O O . TRP A 1 319 ? 8.383 -9.953 -0.983 1 90.19 319 TRP A O 1
ATOM 2489 N N . LEU A 1 320 ? 8.234 -11.898 -2.092 1 85.12 320 LEU A N 1
ATOM 2490 C CA . LEU A 1 320 ? 9.625 -12.234 -1.818 1 85.12 320 LEU A CA 1
ATOM 2491 C C . LEU A 1 320 ? 10.562 -11.398 -2.688 1 85.12 320 LEU A C 1
ATOM 2493 O O . LEU A 1 320 ? 11.648 -11.016 -2.246 1 85.12 320 LEU A O 1
ATOM 2497 N N . GLY A 1 321 ? 10.102 -11.203 -3.855 1 85.5 321 GLY A N 1
ATOM 2498 C CA . GLY A 1 321 ? 10.906 -10.398 -4.758 1 85.5 321 GLY A CA 1
ATOM 2499 C C . GLY A 1 321 ? 11.148 -8.992 -4.242 1 85.5 321 GLY A C 1
ATOM 2500 O O . GLY A 1 321 ? 12.258 -8.469 -4.352 1 85.5 321 GLY A O 1
ATOM 2501 N N . SER A 1 322 ? 10.164 -8.406 -3.717 1 86.5 322 SER A N 1
ATOM 2502 C CA . SER A 1 322 ? 10.305 -7.047 -3.203 1 86.5 322 SER A CA 1
ATOM 2503 C C . SER A 1 322 ? 10.945 -7.043 -1.818 1 86.5 322 SER A C 1
ATOM 2505 O O . SER A 1 322 ? 11.648 -6.098 -1.457 1 86.5 322 SER A O 1
ATOM 2507 N N . TYR A 1 323 ? 10.758 -8.07 -1.155 1 76.12 323 TYR A N 1
ATOM 2508 C CA . TYR A 1 323 ? 11.195 -8.172 0.235 1 76.12 323 TYR A CA 1
ATOM 2509 C C . TYR A 1 323 ? 12.641 -8.633 0.324 1 76.12 323 TYR A C 1
ATOM 2511 O O . TYR A 1 323 ? 13.422 -8.109 1.127 1 76.12 323 TYR A O 1
ATOM 2519 N N . MET A 1 324 ? 13 -9.578 -0.5 1 71.44 324 MET A N 1
ATOM 2520 C CA . MET A 1 324 ? 14.281 -10.234 -0.271 1 71.44 324 MET A CA 1
ATOM 2521 C C . MET A 1 324 ? 15.266 -9.93 -1.398 1 71.44 324 MET A C 1
ATOM 2523 O O . MET A 1 324 ? 16.484 -10.016 -1.211 1 71.44 324 MET A O 1
ATOM 2527 N N . SER A 1 325 ? 14.75 -9.578 -2.562 1 70.88 325 SER A N 1
ATOM 2528 C CA . SER A 1 325 ? 15.695 -9.516 -3.676 1 70.88 325 SER A CA 1
ATOM 2529 C C . SER A 1 325 ? 15.695 -8.141 -4.324 1 70.88 325 SER A C 1
ATOM 2531 O O . SER A 1 325 ? 16.375 -7.918 -5.324 1 70.88 325 SER A O 1
ATOM 2533 N N . GLY A 1 326 ? 14.984 -7.285 -3.844 1 70.56 326 GLY A N 1
ATOM 2534 C CA . GLY A 1 326 ? 14.977 -5.938 -4.391 1 70.56 326 GLY A CA 1
ATOM 2535 C C . GLY A 1 326 ? 14.359 -5.859 -5.773 1 70.56 326 GLY A C 1
ATOM 2536 O O . GLY A 1 326 ? 14.727 -5.004 -6.578 1 70.56 326 GLY A O 1
ATOM 2537 N N . GLY A 1 327 ? 13.641 -6.895 -6.141 1 74.81 327 GLY A N 1
ATOM 2538 C CA . GLY A 1 327 ? 12.82 -6.812 -7.34 1 74.81 327 GLY A CA 1
ATOM 2539 C C . GLY A 1 327 ? 13.461 -7.48 -8.539 1 74.81 327 GLY A C 1
ATOM 2540 O O . GLY A 1 327 ? 12.859 -7.539 -9.617 1 74.81 327 GLY A O 1
ATOM 2541 N N . VAL A 1 328 ? 14.617 -7.988 -8.516 1 79.62 328 VAL A N 1
ATOM 2542 C CA . VAL A 1 328 ? 15.266 -8.445 -9.742 1 79.62 328 VAL A CA 1
ATOM 2543 C C . VAL A 1 328 ? 15.422 -9.961 -9.711 1 79.62 328 VAL A C 1
ATOM 2545 O O . VAL A 1 328 ? 14.797 -10.672 -10.508 1 79.62 328 VAL A O 1
ATOM 2548 N N . GLY A 1 329 ? 16.078 -10.547 -8.812 1 73.88 329 GLY A N 1
ATOM 2549 C CA . GLY A 1 329 ? 16.469 -11.945 -8.781 1 73.88 329 GLY A CA 1
ATOM 2550 C C . GLY A 1 329 ? 15.289 -12.891 -8.781 1 73.88 329 GLY A C 1
ATOM 2551 O O . GLY A 1 329 ? 15.172 -13.758 -9.656 1 73.88 329 GLY A O 1
ATOM 2552 N N . PHE A 1 330 ? 14.406 -12.672 -8 1 76.31 330 PHE A N 1
ATOM 2553 C CA . PHE A 1 330 ? 13.273 -13.57 -7.84 1 76.31 330 PHE A CA 1
ATOM 2554 C C . PHE A 1 330 ? 12.297 -13.43 -9.008 1 76.31 330 PHE A C 1
ATOM 2556 O O . PHE A 1 330 ? 11.609 -14.391 -9.367 1 76.31 330 PHE A O 1
ATOM 2563 N N . THR A 1 331 ? 12.344 -12.328 -9.594 1 81.5 331 THR A N 1
ATOM 2564 C CA . THR A 1 331 ? 11.484 -12.141 -10.758 1 81.5 331 THR A CA 1
ATOM 2565 C C . THR A 1 331 ? 11.984 -12.977 -11.938 1 81.5 331 THR A C 1
ATOM 2567 O O . THR A 1 331 ? 11.195 -13.594 -12.648 1 81.5 331 THR A O 1
ATOM 2570 N N . GLN A 1 332 ? 13.242 -13 -12.055 1 81.31 332 GLN A N 1
ATOM 2571 C CA . GLN A 1 332 ? 13.844 -13.797 -13.117 1 81.31 332 GLN A CA 1
ATOM 2572 C C . GLN A 1 332 ? 13.516 -15.273 -12.945 1 81.31 332 GLN A C 1
ATOM 2574 O O . GLN A 1 332 ? 13.141 -15.945 -13.906 1 81.31 332 GLN A O 1
ATOM 2579 N N . TYR A 1 333 ? 13.586 -15.695 -11.773 1 82.69 333 TYR A N 1
ATOM 2580 C CA . TYR A 1 333 ? 13.367 -17.125 -11.547 1 82.69 333 TYR A CA 1
ATOM 2581 C C . TYR A 1 333 ? 11.891 -17.469 -11.641 1 82.69 333 TYR A C 1
ATOM 2583 O O . TYR A 1 333 ? 11.523 -18.547 -12.133 1 82.69 333 TYR A O 1
ATOM 2591 N N . ALA A 1 334 ? 11.062 -16.594 -11.219 1 88.81 334 ALA A N 1
ATOM 2592 C CA . ALA A 1 334 ? 9.633 -16.859 -11.156 1 88.81 334 ALA A CA 1
ATOM 2593 C C . ALA A 1 334 ? 9.031 -17 -12.547 1 88.81 334 ALA A C 1
ATOM 2595 O O . ALA A 1 334 ? 8.086 -17.766 -12.758 1 88.81 334 ALA A O 1
ATOM 2596 N N . THR A 1 335 ? 9.594 -16.344 -13.516 1 90.56 335 THR A N 1
ATOM 2597 C CA . THR A 1 335 ? 9.039 -16.359 -14.867 1 90.56 335 THR A CA 1
ATOM 2598 C C . THR A 1 335 ? 9.164 -17.75 -15.477 1 90.56 335 THR A C 1
ATOM 2600 O O . THR A 1 335 ? 8.406 -18.109 -16.375 1 90.56 335 THR A O 1
ATOM 2603 N N . ALA A 1 336 ? 10.102 -18.531 -14.969 1 91.94 336 ALA A N 1
ATOM 2604 C CA . ALA A 1 336 ? 10.352 -19.875 -15.5 1 91.94 336 ALA A CA 1
ATOM 2605 C C . ALA A 1 336 ? 9.141 -20.781 -15.281 1 91.94 336 ALA A C 1
ATOM 2607 O O . ALA A 1 336 ? 8.93 -21.734 -16.031 1 91.94 336 ALA A O 1
ATOM 2608 N N . ALA A 1 337 ? 8.359 -20.375 -14.336 1 94.06 337 ALA A N 1
ATOM 2609 C CA . ALA A 1 337 ? 7.25 -21.25 -13.938 1 94.06 337 ALA A CA 1
ATOM 2610 C C . ALA A 1 337 ? 6.094 -21.141 -14.93 1 94.06 337 ALA A C 1
ATOM 2612 O O . ALA A 1 337 ? 5.203 -22 -14.938 1 94.06 337 ALA A O 1
ATOM 2613 N N . TYR A 1 338 ? 6.082 -20.109 -15.789 1 97.12 338 TYR A N 1
ATOM 2614 C CA . TYR A 1 338 ? 4.91 -19.953 -16.641 1 97.12 338 TYR A CA 1
ATOM 2615 C C . TYR A 1 338 ? 5.312 -19.469 -18.031 1 97.12 338 TYR A C 1
ATOM 2617 O O . TYR A 1 338 ? 4.527 -18.812 -18.719 1 97.12 338 TYR A O 1
ATOM 2625 N N . THR A 1 339 ? 6.562 -19.781 -18.438 1 95.12 339 THR A N 1
ATOM 2626 C CA . THR A 1 339 ? 7.008 -19.391 -19.766 1 95.12 339 THR A CA 1
ATOM 2627 C C . THR A 1 339 ? 7.574 -20.594 -20.516 1 95.12 339 THR A C 1
ATOM 2629 O O . THR A 1 339 ? 7.984 -21.578 -19.906 1 95.12 339 THR A O 1
ATOM 2632 N N . ASP A 1 340 ? 7.48 -20.547 -21.828 1 94.56 340 ASP A N 1
ATOM 2633 C CA . ASP A 1 340 ? 8.102 -21.406 -22.844 1 94.56 340 ASP A CA 1
ATOM 2634 C C . ASP A 1 340 ? 7.609 -22.844 -22.734 1 94.56 340 ASP A C 1
ATOM 2636 O O . ASP A 1 340 ? 8.25 -23.766 -23.234 1 94.56 340 ASP A O 1
ATOM 2640 N N . ASN A 1 341 ? 6.602 -23.094 -21.969 1 96 341 ASN A N 1
ATOM 2641 C CA . ASN A 1 341 ? 5.875 -24.359 -21.859 1 96 341 ASN A CA 1
ATOM 2642 C C . ASN A 1 341 ? 6.766 -25.469 -21.328 1 96 341 ASN A C 1
ATOM 2644 O O . ASN A 1 341 ? 6.539 -26.656 -21.609 1 96 341 ASN A O 1
ATOM 2648 N N . ILE A 1 342 ? 7.758 -25.094 -20.594 1 96.06 342 ILE A N 1
ATOM 2649 C CA . ILE A 1 342 ? 8.688 -26.094 -20.094 1 96.06 342 ILE A CA 1
ATOM 2650 C C . ILE A 1 342 ? 8.055 -26.859 -18.938 1 96.06 342 ILE A C 1
ATOM 2652 O O . ILE A 1 342 ? 7.957 -28.094 -18.953 1 96.06 342 ILE A O 1
ATOM 2656 N N . LEU A 1 343 ? 7.617 -26.125 -17.922 1 97.56 343 LEU A N 1
ATOM 2657 C CA . LEU A 1 343 ? 6.941 -26.766 -16.797 1 97.56 343 LEU A CA 1
ATOM 2658 C C . LEU A 1 343 ? 5.695 -27.5 -17.266 1 97.56 343 LEU A C 1
ATOM 2660 O O . LEU A 1 343 ? 5.367 -28.578 -16.734 1 97.56 343 LEU A O 1
ATOM 2664 N N . ASP A 1 344 ? 5.023 -26.953 -18.281 1 97.88 344 ASP A N 1
ATOM 2665 C CA . ASP A 1 344 ? 3.854 -27.609 -18.859 1 97.88 344 ASP A CA 1
ATOM 2666 C C . ASP A 1 344 ? 4.211 -29 -19.406 1 97.88 344 ASP A C 1
ATOM 2668 O O . ASP A 1 344 ? 3.541 -29.984 -19.109 1 97.88 344 ASP A O 1
ATOM 2672 N N . ASP A 1 345 ? 5.258 -29.031 -20.141 1 97.88 345 ASP A N 1
ATOM 2673 C CA . ASP A 1 345 ? 5.691 -30.281 -20.734 1 97.88 345 ASP A CA 1
ATOM 2674 C C . ASP A 1 345 ? 5.988 -31.328 -19.656 1 97.88 345 ASP A C 1
ATOM 2676 O O . ASP A 1 345 ? 5.52 -32.469 -19.75 1 97.88 345 ASP A O 1
ATOM 2680 N N . PHE A 1 346 ? 6.75 -30.922 -18.703 1 98.5 346 PHE A N 1
ATOM 2681 C CA . PHE A 1 346 ? 7.145 -31.844 -17.641 1 98.5 346 PHE A CA 1
ATOM 2682 C C . PHE A 1 346 ? 5.922 -32.344 -16.891 1 98.5 346 PHE A C 1
ATOM 2684 O O . PHE A 1 346 ? 5.859 -33.531 -16.516 1 98.5 346 PHE A O 1
ATOM 2691 N N . THR A 1 347 ? 4.953 -31.531 -16.609 1 98.69 347 THR A N 1
ATOM 2692 C CA . THR A 1 347 ? 3.793 -31.891 -15.812 1 98.69 347 THR A CA 1
ATOM 2693 C C . THR A 1 347 ? 2.824 -32.75 -16.625 1 98.69 347 THR A C 1
ATOM 2695 O O . THR A 1 347 ? 2.188 -33.656 -16.078 1 98.69 347 THR A O 1
ATOM 2698 N N . TYR A 1 348 ? 2.658 -32.406 -17.922 1 98.44 348 TYR A N 1
ATOM 2699 C CA . TYR A 1 348 ? 1.833 -33.281 -18.75 1 98.44 348 TYR A CA 1
ATOM 2700 C C . TYR A 1 348 ? 2.434 -34.688 -18.844 1 98.44 348 TYR A C 1
ATOM 2702 O O . TYR A 1 348 ? 1.706 -35.688 -18.859 1 98.44 348 TYR A O 1
ATOM 2710 N N . PHE A 1 349 ? 3.74 -34.781 -19 1 98.19 349 PHE A N 1
ATOM 2711 C CA . PHE A 1 349 ? 4.391 -36.094 -18.938 1 98.19 349 PHE A CA 1
ATOM 2712 C C . PHE A 1 349 ? 4.02 -36.844 -17.656 1 98.19 349 PHE A C 1
ATOM 2714 O O . PHE A 1 349 ? 3.678 -38 -17.688 1 98.19 349 PHE A O 1
ATOM 2721 N N . GLY A 1 350 ? 4.168 -36.094 -16.547 1 98.81 350 GLY A N 1
ATOM 2722 C CA . GLY A 1 350 ? 3.828 -36.688 -15.258 1 98.81 350 GLY A CA 1
ATOM 2723 C C . GLY A 1 350 ? 2.391 -37.156 -15.18 1 98.81 350 GLY A C 1
ATOM 2724 O O . GLY A 1 350 ? 2.117 -38.25 -14.656 1 98.81 350 GLY A O 1
ATOM 2725 N N . LYS A 1 351 ? 1.507 -36.344 -15.672 1 98.69 351 LYS A N 1
ATOM 2726 C CA . LYS A 1 351 ? 0.1 -36.75 -15.68 1 98.69 351 LYS A CA 1
ATOM 2727 C C . LYS A 1 351 ? -0.112 -38.031 -16.5 1 98.69 351 LYS A C 1
ATOM 2729 O O . LYS A 1 351 ? -0.836 -38.938 -16.062 1 98.69 351 LYS A O 1
ATOM 2734 N N . GLU A 1 352 ? 0.463 -38.094 -17.656 1 98.25 352 GLU A N 1
ATOM 2735 C CA . GLU A 1 352 ? 0.344 -39.281 -18.516 1 98.25 352 GLU A CA 1
ATOM 2736 C C . GLU A 1 352 ? 0.904 -40.531 -17.828 1 98.25 352 GLU A C 1
ATOM 2738 O O . GLU A 1 352 ? 0.307 -41.594 -17.891 1 98.25 352 GLU A O 1
ATOM 2743 N N . TYR A 1 353 ? 2.012 -40.312 -17.203 1 98.62 353 TYR A N 1
ATOM 2744 C CA . TYR A 1 353 ? 2.617 -41.438 -16.469 1 98.62 353 TYR A CA 1
ATOM 2745 C C . TYR A 1 353 ? 1.667 -41.938 -15.391 1 98.62 353 TYR A C 1
ATOM 2747 O O . TYR A 1 353 ? 1.491 -43.156 -15.242 1 98.62 353 TYR A O 1
ATOM 2755 N N . VAL A 1 354 ? 1.078 -41.094 -14.617 1 98.75 354 VAL A N 1
ATOM 2756 C CA . VAL A 1 354 ? 0.159 -41.438 -13.539 1 98.75 354 VAL A CA 1
ATOM 2757 C C . VAL A 1 354 ? -1.069 -42.156 -14.109 1 98.75 354 VAL A C 1
ATOM 2759 O O . VAL A 1 354 ? -1.519 -43.156 -13.57 1 98.75 354 VAL A O 1
ATOM 2762 N N . GLU A 1 355 ? -1.592 -41.562 -15.172 1 98.12 355 GLU A N 1
ATOM 2763 C CA . GLU A 1 355 ? -2.777 -42.156 -15.789 1 98.12 355 GLU A CA 1
ATOM 2764 C C . GLU A 1 355 ? -2.498 -43.594 -16.266 1 98.12 355 GLU A C 1
ATOM 2766 O O . GLU A 1 355 ? -3.326 -44.469 -16.094 1 98.12 355 GLU A O 1
ATOM 2771 N N . ASP A 1 356 ? -1.391 -43.812 -16.922 1 98.12 356 ASP A N 1
ATOM 2772 C CA . ASP A 1 356 ? -1.027 -45.125 -17.5 1 98.12 356 ASP A CA 1
ATOM 2773 C C . ASP A 1 356 ? -0.776 -46.156 -16.406 1 98.12 356 ASP A C 1
ATOM 2775 O O . ASP A 1 356 ? -1.168 -47.312 -16.547 1 98.12 356 ASP A O 1
ATOM 2779 N N . LYS A 1 357 ? -0.183 -45.688 -15.367 1 98.19 357 LYS A N 1
ATOM 2780 C CA . LYS A 1 357 ? 0.281 -46.656 -14.375 1 98.19 357 LYS A CA 1
ATOM 2781 C C . LYS A 1 357 ? -0.756 -46.875 -13.273 1 98.19 357 LYS A C 1
ATOM 2783 O O . LYS A 1 357 ? -0.911 -47.969 -12.758 1 98.19 357 LYS A O 1
ATOM 2788 N N . TYR A 1 358 ? -1.426 -45.812 -12.82 1 97.94 358 TYR A N 1
ATOM 2789 C CA . TYR A 1 358 ? -2.283 -45.906 -11.648 1 97.94 358 TYR A CA 1
ATOM 2790 C C . TYR A 1 358 ? -3.707 -45.5 -11.977 1 97.94 358 TYR A C 1
ATOM 2792 O O . TYR A 1 358 ? -4.672 -46.062 -11.477 1 97.94 358 TYR A O 1
ATOM 2800 N N . GLY A 1 359 ? -3.844 -44.5 -12.781 1 97.81 359 GLY A N 1
ATOM 2801 C CA . GLY A 1 359 ? -5.051 -43.688 -12.867 1 97.81 359 GLY A CA 1
ATOM 2802 C C . GLY A 1 359 ? -5.031 -42.5 -11.93 1 97.81 359 GLY A C 1
ATOM 2803 O O . GLY A 1 359 ? -4.367 -42.531 -10.891 1 97.81 359 GLY A O 1
ATOM 2804 N N . LEU A 1 360 ? -5.754 -41.438 -12.242 1 98.19 360 LEU A N 1
ATOM 2805 C CA . LEU A 1 360 ? -5.785 -40.219 -11.406 1 98.19 360 LEU A CA 1
ATOM 2806 C C . LEU A 1 360 ? -6.441 -40.531 -10.062 1 98.19 360 LEU A C 1
ATOM 2808 O O . LEU A 1 360 ? -7.523 -41.125 -10.008 1 98.19 360 LEU A O 1
ATOM 2812 N N . CYS A 1 361 ? -5.789 -40.156 -9.031 1 98.12 361 CYS A N 1
ATOM 2813 C CA . CYS A 1 361 ? -6.238 -40.281 -7.645 1 98.12 361 CYS A CA 1
ATOM 2814 C C . CYS A 1 361 ? -6.465 -41.75 -7.262 1 98.12 361 CYS A C 1
ATOM 2816 O O . CYS A 1 361 ? -7.273 -42.031 -6.379 1 98.12 361 CYS A O 1
ATOM 2818 N N . GLU A 1 362 ? -5.812 -42.688 -7.922 1 98.25 362 GLU A N 1
ATOM 2819 C CA . GLU A 1 362 ? -6.062 -44.094 -7.68 1 98.25 362 GLU A CA 1
ATOM 2820 C C . GLU A 1 362 ? -4.848 -44.781 -7.051 1 98.25 362 GLU A C 1
ATOM 2822 O O . GLU A 1 362 ? -4.922 -45.938 -6.629 1 98.25 362 GLU A O 1
ATOM 2827 N N . ALA A 1 363 ? -3.793 -44.062 -6.961 1 98.56 363 ALA A N 1
ATOM 2828 C CA . ALA A 1 363 ? -2.596 -44.625 -6.352 1 98.56 363 ALA A CA 1
ATOM 2829 C C . ALA A 1 363 ? -2.688 -44.594 -4.828 1 98.56 363 ALA A C 1
ATOM 2831 O O . ALA A 1 363 ? -3.295 -43.688 -4.254 1 98.56 363 ALA A O 1
ATOM 2832 N N . PRO A 1 364 ? -2.047 -45.625 -4.18 1 97.38 364 PRO A N 1
ATOM 2833 C CA . PRO A 1 364 ? -2.002 -45.562 -2.717 1 97.38 364 PRO A CA 1
ATOM 2834 C C . PRO A 1 364 ? -1.306 -44.281 -2.199 1 97.38 364 PRO A C 1
ATOM 2836 O O . PRO A 1 364 ? -0.299 -43.875 -2.77 1 97.38 364 PRO A O 1
ATOM 2839 N N . ASN A 1 365 ? -1.763 -43.781 -1.124 1 94.88 365 ASN A N 1
ATOM 2840 C CA . ASN A 1 365 ? -1.194 -42.594 -0.484 1 94.88 365 ASN A CA 1
ATOM 2841 C C . ASN A 1 365 ? -0.042 -42.969 0.448 1 94.88 365 ASN A C 1
ATOM 2843 O O . ASN A 1 365 ? -0.142 -42.781 1.664 1 94.88 365 ASN A O 1
ATOM 2847 N N . ASN A 1 366 ? 1.042 -43.344 -0.093 1 95 366 ASN A N 1
ATOM 2848 C CA . ASN A 1 366 ? 2.191 -43.781 0.704 1 95 366 ASN A CA 1
ATOM 2849 C C . ASN A 1 366 ? 3.508 -43.375 0.034 1 95 366 ASN A C 1
ATOM 2851 O O . ASN A 1 366 ? 3.508 -42.844 -1.065 1 95 366 ASN A O 1
ATOM 2855 N N . MET A 1 367 ? 4.559 -43.75 0.666 1 95.62 367 MET A N 1
ATOM 2856 C CA . MET A 1 367 ? 5.879 -43.281 0.216 1 95.62 367 MET A CA 1
ATOM 2857 C C . MET A 1 367 ? 6.316 -44.062 -1.022 1 95.62 367 MET A C 1
ATOM 2859 O O . MET A 1 367 ? 7.109 -43.562 -1.822 1 95.62 367 MET A O 1
ATOM 2863 N N . ASP A 1 368 ? 5.832 -45.219 -1.187 1 97.94 368 ASP A N 1
ATOM 2864 C CA . ASP A 1 368 ? 6.176 -45.969 -2.395 1 97.94 368 ASP A CA 1
ATOM 2865 C C . ASP A 1 368 ? 5.688 -45.25 -3.645 1 97.94 368 ASP A C 1
ATOM 2867 O O . ASP A 1 368 ? 6.398 -45.188 -4.652 1 97.94 368 ASP A O 1
ATOM 2871 N N . THR A 1 369 ? 4.473 -44.75 -3.559 1 98.38 369 THR A N 1
ATOM 2872 C CA . THR A 1 369 ? 3.928 -43.969 -4.664 1 98.38 369 THR A CA 1
ATOM 2873 C C . THR A 1 369 ? 4.738 -42.688 -4.879 1 98.38 369 THR A C 1
ATOM 2875 O O . THR A 1 369 ? 5.035 -42.344 -6.02 1 98.38 369 THR A O 1
ATOM 2878 N N . VAL A 1 370 ? 5.086 -42 -3.811 1 98.38 370 VAL A N 1
ATOM 2879 C CA . VAL A 1 370 ? 5.883 -40.781 -3.893 1 98.38 370 VAL A CA 1
ATOM 2880 C C . VAL A 1 370 ? 7.215 -41.094 -4.586 1 98.38 370 VAL A C 1
ATOM 2882 O O . VAL A 1 370 ? 7.617 -40.375 -5.504 1 98.38 370 VAL A O 1
ATOM 2885 N N . LEU A 1 371 ? 7.887 -42.125 -4.133 1 98.5 371 LEU A N 1
ATOM 2886 C CA . LEU A 1 371 ? 9.18 -42.5 -4.695 1 98.5 371 LEU A CA 1
ATOM 2887 C C . LEU A 1 371 ? 9.047 -42.844 -6.18 1 98.5 371 LEU A C 1
ATOM 2889 O O . LEU A 1 371 ? 9.891 -42.438 -6.98 1 98.5 371 LEU A O 1
ATOM 2893 N N . ASP A 1 372 ? 8.039 -43.469 -6.504 1 98.75 372 ASP A N 1
ATOM 2894 C CA . ASP A 1 372 ? 7.844 -43.906 -7.879 1 98.75 372 ASP A CA 1
ATOM 2895 C C . ASP A 1 372 ? 7.582 -42.75 -8.805 1 98.75 372 ASP A C 1
ATOM 2897 O O . ASP A 1 372 ? 8.352 -42.5 -9.734 1 98.75 372 ASP A O 1
ATOM 2901 N N . VAL A 1 373 ? 6.562 -42 -8.539 1 98.81 373 VAL A N 1
ATOM 2902 C CA . VAL A 1 373 ? 6.102 -40.938 -9.438 1 98.81 373 VAL A CA 1
ATOM 2903 C C . VAL A 1 373 ? 7.109 -39.781 -9.445 1 98.81 373 VAL A C 1
ATOM 2905 O O . VAL A 1 373 ? 7.516 -39.312 -10.516 1 98.81 373 VAL A O 1
ATOM 2908 N N . ALA A 1 374 ? 7.543 -39.312 -8.312 1 98.69 374 ALA A N 1
ATOM 2909 C CA . ALA A 1 374 ? 8.445 -38.156 -8.234 1 98.69 374 ALA A CA 1
ATOM 2910 C C . ALA A 1 374 ? 9.789 -38.469 -8.883 1 98.69 374 ALA A C 1
ATOM 2912 O O . ALA A 1 374 ? 10.391 -37.594 -9.531 1 98.69 374 ALA A O 1
ATOM 2913 N N . THR A 1 375 ? 10.25 -39.688 -8.695 1 98.62 375 THR A N 1
ATOM 2914 C CA . THR A 1 375 ? 11.523 -40.062 -9.305 1 98.62 375 THR A CA 1
ATOM 2915 C C . THR A 1 375 ? 11.422 -40.031 -10.828 1 98.62 375 THR A C 1
ATOM 2917 O O . THR A 1 375 ? 12.281 -39.469 -11.5 1 98.62 375 THR A O 1
ATOM 2920 N N . GLU A 1 376 ? 10.391 -40.656 -11.344 1 98.69 376 GLU A N 1
ATOM 2921 C CA . GLU A 1 376 ? 10.211 -40.75 -12.789 1 98.69 376 GLU A CA 1
ATOM 2922 C C . GLU A 1 376 ? 10.125 -39.344 -13.422 1 98.69 376 GLU A C 1
ATOM 2924 O O . GLU A 1 376 ? 10.773 -39.094 -14.438 1 98.69 376 GLU A O 1
ATOM 2929 N N . VAL A 1 377 ? 9.375 -38.531 -12.875 1 98.69 377 VAL A N 1
ATOM 2930 C CA . VAL A 1 377 ? 9.148 -37.188 -13.43 1 98.69 377 VAL A CA 1
ATOM 2931 C C . VAL A 1 377 ? 10.414 -36.344 -13.281 1 98.69 377 VAL A C 1
ATOM 2933 O O . VAL A 1 377 ? 10.766 -35.594 -14.18 1 98.69 377 VAL A O 1
ATOM 2936 N N . THR A 1 378 ? 11.062 -36.438 -12.125 1 98.19 378 THR A N 1
ATOM 2937 C CA . THR A 1 378 ? 12.305 -35.719 -11.906 1 98.19 378 THR A CA 1
ATOM 2938 C C . THR A 1 378 ? 13.352 -36.094 -12.945 1 98.19 378 THR A C 1
ATOM 2940 O O . THR A 1 378 ? 13.961 -35.219 -13.562 1 98.19 378 THR A O 1
ATOM 2943 N N . PHE A 1 379 ? 13.523 -37.312 -13.156 1 98.06 379 PHE A N 1
ATOM 2944 C CA . PHE A 1 379 ? 14.57 -37.75 -14.078 1 98.06 379 PHE A CA 1
ATOM 2945 C C . PHE A 1 379 ? 14.18 -37.438 -15.516 1 98.06 379 PHE A C 1
ATOM 2947 O O . PHE A 1 379 ? 15.047 -37.125 -16.344 1 98.06 379 PHE A O 1
ATOM 2954 N N . TYR A 1 380 ? 12.922 -37.5 -15.859 1 97.75 380 TYR A N 1
ATOM 2955 C CA . TYR A 1 380 ? 12.5 -37.031 -17.172 1 97.75 380 TYR A CA 1
ATOM 2956 C C . TYR A 1 380 ? 12.938 -35.594 -17.391 1 97.75 380 TYR A C 1
ATOM 2958 O O . TYR A 1 380 ? 13.539 -35.25 -18.422 1 97.75 380 TYR A O 1
ATOM 2966 N N . GLY A 1 381 ? 12.617 -34.719 -16.422 1 96.75 381 GLY A N 1
ATOM 2967 C CA . GLY A 1 381 ? 12.992 -33.312 -16.531 1 96.75 381 GLY A CA 1
ATOM 2968 C C . GLY A 1 381 ? 14.492 -33.125 -16.688 1 96.75 381 GLY A C 1
ATOM 2969 O O . GLY A 1 381 ? 14.938 -32.375 -17.562 1 96.75 381 GLY A O 1
ATOM 2970 N N . LEU A 1 382 ? 15.242 -33.781 -15.867 1 95.75 382 LEU A N 1
ATOM 2971 C CA . LEU A 1 382 ? 16.688 -33.656 -15.898 1 95.75 382 LEU A CA 1
ATOM 2972 C C . LEU A 1 382 ? 17.266 -34.156 -17.234 1 95.75 382 LEU A C 1
ATOM 2974 O O . LEU A 1 382 ? 18.219 -33.594 -17.75 1 95.75 382 LEU A O 1
ATOM 2978 N N . GLU A 1 383 ? 16.734 -35.156 -17.734 1 95.19 383 GLU A N 1
ATOM 2979 C CA . GLU A 1 383 ? 17.156 -35.688 -19.016 1 95.19 383 GLU A CA 1
ATOM 2980 C C . GLU A 1 383 ? 16.891 -34.719 -20.156 1 95.19 383 GLU A C 1
ATOM 2982 O O . GLU A 1 383 ? 17.656 -34.625 -21.109 1 95.19 383 GLU A O 1
ATOM 2987 N N . GLN A 1 384 ? 15.734 -34.031 -20.062 1 94.62 384 GLN A N 1
ATOM 2988 C CA . GLN A 1 384 ? 15.422 -33.062 -21.094 1 94.62 384 GLN A CA 1
ATOM 2989 C C . GLN A 1 384 ? 16.484 -31.953 -21.125 1 94.62 384 GLN A C 1
ATOM 2991 O O . GLN A 1 384 ? 16.859 -31.484 -22.203 1 94.62 384 GLN A O 1
ATOM 2996 N N . TYR A 1 385 ? 16.938 -31.5 -19.969 1 91.75 385 TYR A N 1
ATOM 2997 C CA . TYR A 1 385 ? 17.969 -30.453 -19.906 1 91.75 385 TYR A CA 1
ATOM 2998 C C . TYR A 1 385 ? 19.281 -30.953 -20.5 1 91.75 385 TYR A C 1
ATOM 3000 O O . TYR A 1 385 ? 20.047 -30.172 -21.062 1 91.75 385 TYR A O 1
ATOM 3008 N N . GLU A 1 386 ? 19.562 -32.188 -20.391 1 89.62 386 GLU A N 1
ATOM 3009 C CA . GLU A 1 386 ? 20.781 -32.75 -20.953 1 89.62 386 GLU A CA 1
ATOM 3010 C C . GLU A 1 386 ? 20.641 -32.938 -22.469 1 89.62 386 GLU A C 1
ATOM 3012 O O . GLU A 1 386 ? 21.609 -32.75 -23.203 1 89.62 386 GLU A O 1
ATOM 3017 N N . GLU A 1 387 ? 19.531 -33.312 -22.844 1 91.12 387 GLU A N 1
ATOM 3018 C CA . GLU A 1 387 ? 19.281 -33.594 -24.25 1 91.12 387 GLU A CA 1
ATOM 3019 C C . GLU A 1 387 ? 19.172 -32.312 -25.062 1 91.12 387 GLU A C 1
ATOM 3021 O O . GLU A 1 387 ? 19.547 -32.281 -26.234 1 91.12 387 GLU A O 1
ATOM 3026 N N . TYR A 1 388 ? 18.625 -31.297 -24.469 1 89.38 388 TYR A N 1
ATOM 3027 C CA . TYR A 1 388 ? 18.406 -30.047 -25.172 1 89.38 388 TYR A CA 1
ATOM 3028 C C . TYR A 1 388 ? 19.172 -28.906 -24.516 1 89.38 388 TYR A C 1
ATOM 3030 O O . TYR A 1 388 ? 18.641 -28.188 -23.672 1 89.38 388 TYR A O 1
ATOM 3038 N N . PRO A 1 389 ? 20.281 -28.484 -25 1 84.62 389 PRO A N 1
ATOM 3039 C CA . PRO A 1 389 ? 21.094 -27.422 -24.422 1 84.62 389 PRO A CA 1
ATOM 3040 C C . PRO A 1 389 ? 20.391 -26.062 -24.438 1 84.62 389 PRO A C 1
ATOM 3042 O O . PRO A 1 389 ? 20.609 -25.25 -23.547 1 84.62 389 PRO A O 1
ATOM 3045 N N . ALA A 1 390 ? 19.547 -25.875 -25.406 1 83.38 390 ALA A N 1
ATOM 3046 C CA . ALA A 1 390 ? 18.812 -24.625 -25.453 1 83.38 390 ALA A CA 1
ATOM 3047 C C . ALA A 1 390 ? 17.875 -24.484 -24.25 1 83.38 390 ALA A C 1
ATOM 3049 O O . ALA A 1 390 ? 17.656 -23.375 -23.766 1 83.38 390 ALA A O 1
ATOM 3050 N N . LEU A 1 391 ? 17.406 -25.625 -23.844 1 88.19 391 LEU A N 1
ATOM 3051 C CA . LEU A 1 391 ? 16.562 -25.641 -22.656 1 88.19 391 LEU A CA 1
ATOM 3052 C C . LEU A 1 391 ? 17.359 -25.25 -21.422 1 88.19 391 LEU A C 1
ATOM 3054 O O . LEU A 1 391 ? 16.875 -24.484 -20.578 1 88.19 391 LEU A O 1
ATOM 3058 N N . LEU A 1 392 ? 18.547 -25.703 -21.391 1 86.19 392 LEU A N 1
ATOM 3059 C CA . LEU A 1 392 ? 19.453 -25.391 -20.281 1 86.19 392 LEU A CA 1
ATOM 3060 C C . LEU A 1 392 ? 19.812 -23.906 -20.297 1 86.19 392 LEU A C 1
ATOM 3062 O O . LEU A 1 392 ? 19.906 -23.266 -19.234 1 86.19 392 LEU A O 1
ATOM 3066 N N . GLU A 1 393 ? 19.984 -23.406 -21.391 1 82.12 393 GLU A N 1
ATOM 3067 C CA . GLU A 1 393 ? 20.344 -21.984 -21.5 1 82.12 393 GLU A CA 1
ATOM 3068 C C . GLU A 1 393 ? 19.141 -21.094 -21.203 1 82.12 393 GLU A C 1
ATOM 3070 O O . GLU A 1 393 ? 19.312 -19.984 -20.672 1 82.12 393 GLU A O 1
ATOM 3075 N N . ASP A 1 394 ? 18 -21.578 -21.562 1 84.94 394 ASP A N 1
ATOM 3076 C CA . ASP A 1 394 ? 16.781 -20.844 -21.266 1 84.94 394 ASP A CA 1
ATOM 3077 C C . ASP A 1 394 ? 16.547 -20.734 -19.766 1 84.94 394 ASP A C 1
ATOM 3079 O O . ASP A 1 394 ? 16.094 -19.703 -19.266 1 84.94 394 ASP A O 1
ATOM 3083 N N . GLN A 1 395 ? 16.781 -21.812 -19.125 1 88.19 395 GLN A N 1
ATOM 3084 C CA . GLN A 1 395 ? 16.766 -21.844 -17.672 1 88.19 395 GLN A CA 1
ATOM 3085 C C . GLN A 1 395 ? 18.172 -22.031 -17.109 1 88.19 395 GLN A C 1
ATOM 3087 O O . GLN A 1 395 ? 18.484 -23.094 -16.562 1 88.19 395 GLN A O 1
ATOM 3092 N N . PHE A 1 396 ? 18.875 -20.953 -17.188 1 80.94 396 PHE A N 1
ATOM 3093 C CA . PHE A 1 396 ? 20.312 -20.969 -16.906 1 80.94 396 PHE A CA 1
ATOM 3094 C C . PHE A 1 396 ? 20.562 -21.156 -15.414 1 80.94 396 PHE A C 1
ATOM 3096 O O . PHE A 1 396 ? 21.578 -21.719 -15.016 1 80.94 396 PHE A O 1
ATOM 3103 N N . GLY A 1 397 ? 19.656 -20.719 -14.57 1 82.12 397 GLY A N 1
ATOM 3104 C CA . GLY A 1 397 ? 19.844 -20.828 -13.133 1 82.12 397 GLY A CA 1
ATOM 3105 C C . GLY A 1 397 ? 19.422 -22.172 -12.562 1 82.12 397 GLY A C 1
ATOM 3106 O O . GLY A 1 397 ? 18.406 -22.734 -12.984 1 82.12 397 GLY A O 1
ATOM 3107 N N . GLY A 1 398 ? 20.234 -22.672 -11.672 1 82.81 398 GLY A N 1
ATOM 3108 C CA . GLY A 1 398 ? 19.906 -23.938 -11.031 1 82.81 398 GLY A CA 1
ATOM 3109 C C . GLY A 1 398 ? 18.594 -23.906 -10.273 1 82.81 398 GLY A C 1
ATOM 3110 O O . GLY A 1 398 ? 17.875 -24.891 -10.242 1 82.81 398 GLY A O 1
ATOM 3111 N N . SER A 1 399 ? 18.25 -22.766 -9.719 1 83.88 399 SER A N 1
ATOM 3112 C CA . SER A 1 399 ? 17.016 -22.656 -8.961 1 83.88 399 SER A CA 1
ATOM 3113 C C . SER A 1 399 ? 15.797 -22.734 -9.883 1 83.88 399 SER A C 1
ATOM 3115 O O . SER A 1 399 ? 14.75 -23.25 -9.484 1 83.88 399 SER A O 1
ATOM 3117 N N . GLN A 1 400 ? 15.922 -22.203 -11.078 1 88.5 400 GLN A N 1
ATOM 3118 C CA . GLN A 1 400 ? 14.836 -22.312 -12.055 1 88.5 400 GLN A CA 1
ATOM 3119 C C . GLN A 1 400 ? 14.547 -23.766 -12.406 1 88.5 400 GLN A C 1
ATOM 3121 O O . GLN A 1 400 ? 13.398 -24.203 -12.359 1 88.5 400 GLN A O 1
ATOM 3126 N N . ARG A 1 401 ? 15.586 -24.453 -12.688 1 91.19 401 ARG A N 1
ATOM 3127 C CA . ARG A 1 401 ? 15.453 -25.844 -13.094 1 91.19 401 ARG A CA 1
ATOM 3128 C C . ARG A 1 401 ? 14.93 -26.703 -11.938 1 91.19 401 ARG A C 1
ATOM 3130 O O . ARG A 1 401 ? 14.055 -27.562 -12.133 1 91.19 401 ARG A O 1
ATOM 3137 N N . ALA A 1 402 ? 15.508 -26.453 -10.797 1 90.19 402 ALA A N 1
ATOM 3138 C CA . ALA A 1 402 ? 15.094 -27.219 -9.625 1 90.19 402 ALA A CA 1
ATOM 3139 C C . ALA A 1 402 ? 13.617 -26.984 -9.32 1 90.19 402 ALA A C 1
ATOM 3141 O O . ALA A 1 402 ? 12.891 -27.922 -9 1 90.19 402 ALA A O 1
ATOM 3142 N N . ALA A 1 403 ? 13.211 -25.797 -9.398 1 90.31 403 ALA A N 1
ATOM 3143 C CA . ALA A 1 403 ? 11.828 -25.453 -9.078 1 90.31 403 ALA A CA 1
ATOM 3144 C C . ALA A 1 403 ? 10.859 -26.047 -10.102 1 90.31 403 ALA A C 1
ATOM 3146 O O . ALA A 1 403 ? 9.805 -26.562 -9.742 1 90.31 403 ALA A O 1
ATOM 3147 N N . VAL A 1 404 ? 11.203 -25.953 -11.328 1 94.31 404 VAL A N 1
ATOM 3148 C CA . VAL A 1 404 ? 10.352 -26.422 -12.414 1 94.31 404 VAL A CA 1
ATOM 3149 C C . VAL A 1 404 ? 10.211 -27.938 -12.352 1 94.31 404 VAL A C 1
ATOM 3151 O O . VAL A 1 404 ? 9.102 -28.469 -12.438 1 94.31 404 VAL A O 1
ATOM 3154 N N . VAL A 1 405 ? 11.297 -28.594 -12.156 1 95.88 405 VAL A N 1
ATOM 3155 C CA . VAL A 1 405 ? 11.281 -30.047 -12.094 1 95.88 405 VAL A CA 1
ATOM 3156 C C . VAL A 1 405 ? 10.531 -30.5 -10.844 1 95.88 405 VAL A C 1
ATOM 3158 O O . VAL A 1 405 ? 9.719 -31.438 -10.898 1 95.88 405 VAL A O 1
ATOM 3161 N N . ALA A 1 406 ? 10.797 -29.859 -9.773 1 94.75 406 ALA A N 1
ATOM 3162 C CA . ALA A 1 406 ? 10.156 -30.219 -8.516 1 94.75 406 ALA A CA 1
ATOM 3163 C C . ALA A 1 406 ? 8.656 -29.953 -8.57 1 94.75 406 ALA A C 1
ATOM 3165 O O . ALA A 1 406 ? 7.859 -30.703 -8.008 1 94.75 406 ALA A O 1
ATOM 3166 N N . ALA A 1 407 ? 8.281 -28.875 -9.164 1 96.62 407 ALA A N 1
ATOM 3167 C CA . ALA A 1 407 ? 6.859 -28.562 -9.305 1 96.62 407 ALA A CA 1
ATOM 3168 C C . ALA A 1 407 ? 6.137 -29.641 -10.102 1 96.62 407 ALA A C 1
ATOM 3170 O O . ALA A 1 407 ? 5.035 -30.047 -9.734 1 96.62 407 ALA A O 1
ATOM 3171 N N . ALA A 1 408 ? 6.723 -30.031 -11.188 1 98.62 408 ALA A N 1
ATOM 3172 C CA . ALA A 1 408 ? 6.133 -31.094 -12 1 98.62 408 ALA A CA 1
ATOM 3173 C C . ALA A 1 408 ? 6.012 -32.406 -11.203 1 98.62 408 ALA A C 1
ATOM 3175 O O . ALA A 1 408 ? 4.977 -33.062 -11.258 1 98.62 408 ALA A O 1
ATOM 3176 N N . ALA A 1 409 ? 7.062 -32.719 -10.484 1 98.62 409 ALA A N 1
ATOM 3177 C CA . ALA A 1 409 ? 7.062 -33.938 -9.672 1 98.62 409 ALA A CA 1
ATOM 3178 C C . ALA A 1 409 ? 5.992 -33.844 -8.586 1 98.62 409 ALA A C 1
ATOM 3180 O O . ALA A 1 409 ? 5.266 -34.812 -8.359 1 98.62 409 ALA A O 1
ATOM 3181 N N . GLY A 1 410 ? 5.984 -32.781 -7.906 1 97.88 410 GLY A N 1
ATOM 3182 C CA . GLY A 1 410 ? 5.004 -32.594 -6.848 1 97.88 410 GLY A CA 1
ATOM 3183 C C . GLY A 1 410 ? 3.572 -32.656 -7.34 1 97.88 410 GLY A C 1
ATOM 3184 O O . GLY A 1 410 ? 2.742 -33.344 -6.762 1 97.88 410 GLY A O 1
ATOM 3185 N N . CYS A 1 411 ? 3.23 -31.938 -8.398 1 98.81 411 CYS A N 1
ATOM 3186 C CA . CYS A 1 411 ? 1.887 -31.953 -8.969 1 98.81 411 CYS A CA 1
ATOM 3187 C C . CYS A 1 411 ? 1.504 -33.344 -9.422 1 98.81 411 CYS A C 1
ATOM 3189 O O . CYS A 1 411 ? 0.394 -33.812 -9.156 1 98.81 411 CYS A O 1
ATOM 3191 N N . SER A 1 412 ? 2.408 -34 -10.086 1 98.88 412 SER A N 1
ATOM 3192 C CA . SER A 1 412 ? 2.137 -35.344 -10.602 1 98.88 412 SER A CA 1
ATOM 3193 C C . SER A 1 412 ? 1.863 -36.344 -9.477 1 98.88 412 SER A C 1
ATOM 3195 O O . SER A 1 412 ? 0.97 -37.188 -9.578 1 98.88 412 SER A O 1
ATOM 3197 N N . THR A 1 413 ? 2.67 -36.219 -8.453 1 98.88 413 THR A N 1
ATOM 3198 C CA . THR A 1 413 ? 2.451 -37.062 -7.301 1 98.88 413 THR A CA 1
ATOM 3199 C C . THR A 1 413 ? 1.079 -36.812 -6.684 1 98.88 413 THR A C 1
ATOM 3201 O O . THR A 1 413 ? 0.382 -37.75 -6.297 1 98.88 413 THR A O 1
ATOM 3204 N N . ALA A 1 414 ? 0.758 -35.625 -6.582 1 98.69 414 ALA A N 1
ATOM 3205 C CA . ALA A 1 414 ? -0.555 -35.25 -6.062 1 98.69 414 ALA A CA 1
ATOM 3206 C C . ALA A 1 414 ? -1.67 -35.75 -6.977 1 98.69 414 ALA A C 1
ATOM 3208 O O . ALA A 1 414 ? -2.736 -36.156 -6.5 1 98.69 414 ALA A O 1
ATOM 3209 N N . PHE A 1 415 ? -1.458 -35.719 -8.305 1 98.81 415 PHE A N 1
ATOM 3210 C CA . PHE A 1 415 ? -2.422 -36.25 -9.25 1 98.81 415 PHE A CA 1
ATOM 3211 C C . PHE A 1 415 ? -2.662 -37.75 -8.969 1 98.81 415 PHE A C 1
ATOM 3213 O O . PHE A 1 415 ? -3.795 -38.219 -9.055 1 98.81 415 PHE A O 1
ATOM 3220 N N . ALA A 1 416 ? -1.621 -38.406 -8.672 1 98.88 416 ALA A N 1
ATOM 3221 C CA . ALA A 1 416 ? -1.686 -39.844 -8.477 1 98.88 416 ALA A CA 1
ATOM 3222 C C . ALA A 1 416 ? -2.434 -40.219 -7.195 1 98.88 416 ALA A C 1
ATOM 3224 O O . ALA A 1 416 ? -3.303 -41.094 -7.199 1 98.88 416 ALA A O 1
ATOM 3225 N N . THR A 1 417 ? -2.113 -39.469 -6.105 1 98.31 417 THR A N 1
ATOM 3226 C CA . THR A 1 417 ? -2.584 -39.875 -4.785 1 98.31 417 THR A CA 1
ATOM 3227 C C . THR A 1 417 ? -3.854 -39.125 -4.406 1 98.31 417 THR A C 1
ATOM 3229 O O . THR A 1 417 ? -4.574 -39.531 -3.492 1 98.31 417 THR A O 1
ATOM 3232 N N . GLY A 1 418 ? -4.078 -38 -4.988 1 97.69 418 GLY A N 1
ATOM 3233 C CA . GLY A 1 418 ? -5.188 -37.156 -4.578 1 97.69 418 GLY A CA 1
ATOM 3234 C C . GLY A 1 418 ? -4.938 -36.438 -3.262 1 97.69 418 GLY A C 1
ATOM 3235 O O . GLY A 1 418 ? -5.879 -36.094 -2.545 1 97.69 418 GLY A O 1
ATOM 3236 N N . ASN A 1 419 ? -3.643 -36.219 -2.971 1 96.88 419 ASN A N 1
ATOM 3237 C CA . ASN A 1 419 ? -3.266 -35.656 -1.676 1 96.88 419 ASN A CA 1
ATOM 3238 C C . ASN A 1 419 ? -2.137 -34.656 -1.811 1 96.88 419 ASN A C 1
ATOM 3240 O O . ASN A 1 419 ? -1.108 -34.938 -2.426 1 96.88 419 ASN A O 1
ATOM 3244 N N . ALA A 1 420 ? -2.363 -33.531 -1.157 1 95.25 420 ALA A N 1
ATOM 3245 C CA . ALA A 1 420 ? -1.405 -32.438 -1.315 1 95.25 420 ALA A CA 1
ATOM 3246 C C . ALA A 1 420 ? -0.126 -32.719 -0.531 1 95.25 420 ALA A C 1
ATOM 3248 O O . ALA A 1 420 ? 0.961 -32.281 -0.939 1 95.25 420 ALA A O 1
ATOM 3249 N N . GLN A 1 421 ? -0.202 -33.375 0.554 1 94.12 421 GLN A N 1
ATOM 3250 C CA . GLN A 1 421 ? 0.983 -33.688 1.354 1 94.12 421 GLN A CA 1
ATOM 3251 C C . GLN A 1 421 ? 1.929 -34.625 0.619 1 94.12 421 GLN A C 1
ATOM 3253 O O . GLN A 1 421 ? 3.146 -34.438 0.656 1 94.12 421 GLN A O 1
ATOM 3258 N N . THR A 1 422 ? 1.382 -35.594 0 1 96.5 422 THR A N 1
ATOM 3259 C CA . THR A 1 422 ? 2.234 -36.5 -0.796 1 96.5 422 THR A CA 1
ATOM 3260 C C . THR A 1 422 ? 2.83 -35.719 -1.98 1 96.5 422 THR A C 1
ATOM 3262 O O . THR A 1 422 ? 3.961 -36 -2.389 1 96.5 422 THR A O 1
ATOM 3265 N N . GLY A 1 423 ? 2.039 -34.812 -2.529 1 96.81 423 GLY A N 1
ATOM 3266 C CA . GLY A 1 423 ? 2.6 -33.938 -3.545 1 96.81 423 GLY A CA 1
ATOM 3267 C C . GLY A 1 423 ? 3.801 -33.156 -3.059 1 96.81 423 GLY A C 1
ATOM 3268 O O . GLY A 1 423 ? 4.82 -33.094 -3.746 1 96.81 423 GLY A O 1
ATOM 3269 N N . LEU A 1 424 ? 3.648 -32.562 -1.87 1 93.19 424 LEU A N 1
ATOM 3270 C CA . LEU A 1 424 ? 4.738 -31.812 -1.276 1 93.19 424 LEU A CA 1
ATOM 3271 C C . LEU A 1 424 ? 5.949 -32.688 -1.015 1 93.19 424 LEU A C 1
ATOM 3273 O O . LEU A 1 424 ? 7.094 -32.25 -1.184 1 93.19 424 LEU A O 1
ATOM 3277 N N . SER A 1 425 ? 5.676 -33.844 -0.592 1 94.38 425 SER A N 1
ATOM 3278 C CA . SER A 1 425 ? 6.762 -34.812 -0.417 1 94.38 425 SER A CA 1
ATOM 3279 C C . SER A 1 425 ? 7.473 -35.094 -1.737 1 94.38 425 SER A C 1
ATOM 3281 O O . SER A 1 425 ? 8.68 -35.312 -1.761 1 94.38 425 SER A O 1
ATOM 3283 N N . GLY A 1 426 ? 6.707 -35.25 -2.809 1 96.19 426 GLY A N 1
ATOM 3284 C CA . GLY A 1 426 ? 7.293 -35.375 -4.129 1 96.19 426 GLY A CA 1
ATOM 3285 C C . GLY A 1 426 ? 8.203 -34.25 -4.516 1 96.19 426 GLY A C 1
ATOM 3286 O O . GLY A 1 426 ? 9.234 -34.438 -5.164 1 96.19 426 GLY A O 1
ATOM 3287 N N . TRP A 1 427 ? 7.805 -33.062 -4.148 1 94.94 427 TRP A N 1
ATOM 3288 C CA . TRP A 1 427 ? 8.648 -31.906 -4.352 1 94.94 427 TRP A CA 1
ATOM 3289 C C . TRP A 1 427 ? 9.992 -32.062 -3.656 1 94.94 427 TRP A C 1
ATOM 3291 O O . TRP A 1 427 ? 11.047 -31.859 -4.266 1 94.94 427 TRP A O 1
ATOM 3301 N N . TYR A 1 428 ? 10 -32.438 -2.447 1 91.69 428 TYR A N 1
ATOM 3302 C CA . TYR A 1 428 ? 11.234 -32.531 -1.679 1 91.69 428 TYR A CA 1
ATOM 3303 C C . TYR A 1 428 ? 12.094 -33.688 -2.191 1 91.69 428 TYR A C 1
ATOM 3305 O O . TYR A 1 428 ? 13.32 -33.594 -2.217 1 91.69 428 TYR A O 1
ATOM 3313 N N . LEU A 1 429 ? 11.461 -34.719 -2.533 1 94.56 429 LEU A N 1
ATOM 3314 C CA . LEU A 1 429 ? 12.227 -35.781 -3.119 1 94.56 429 LEU A CA 1
ATOM 3315 C C . LEU A 1 429 ? 12.938 -35.344 -4.395 1 94.56 429 LEU A C 1
ATOM 3317 O O . LEU A 1 429 ? 14.102 -35.688 -4.617 1 94.56 429 LEU A O 1
ATOM 3321 N N . SER A 1 430 ? 12.219 -34.656 -5.215 1 94.56 430 SER A N 1
ATOM 3322 C CA . SER A 1 430 ? 12.805 -34.125 -6.438 1 94.56 430 SER A CA 1
ATOM 3323 C C . SER A 1 430 ? 14.039 -33.281 -6.141 1 94.56 430 SER A C 1
ATOM 3325 O O . SER A 1 430 ? 15.031 -33.344 -6.871 1 94.56 430 SER A O 1
ATOM 3327 N N . MET A 1 431 ? 13.961 -32.531 -5.109 1 90.94 431 MET A N 1
ATOM 3328 C CA . MET A 1 431 ? 15.094 -31.703 -4.719 1 90.94 431 MET A CA 1
ATOM 3329 C C . MET A 1 431 ? 16.297 -32.562 -4.352 1 90.94 431 MET A C 1
ATOM 3331 O O . MET A 1 431 ? 17.422 -32.25 -4.73 1 90.94 431 MET A O 1
ATOM 3335 N N . TYR A 1 432 ? 16.094 -33.594 -3.664 1 90.62 432 TYR A N 1
ATOM 3336 C CA . TYR A 1 432 ? 17.172 -34.5 -3.271 1 90.62 432 TYR A CA 1
ATOM 3337 C C . TYR A 1 432 ? 17.797 -35.156 -4.492 1 90.62 432 TYR A C 1
ATOM 3339 O O . TYR A 1 432 ? 19.016 -35.25 -4.605 1 90.62 432 TYR A O 1
ATOM 3347 N N . LEU A 1 433 ? 16.953 -35.594 -5.32 1 93.56 433 LEU A N 1
ATOM 3348 C CA . LEU A 1 433 ? 17.422 -36.281 -6.512 1 93.56 433 LEU A CA 1
ATOM 3349 C C . LEU A 1 433 ? 18.188 -35.344 -7.422 1 93.56 433 LEU A C 1
ATOM 3351 O O . LEU A 1 433 ? 19.219 -35.688 -7.984 1 93.56 433 LEU A O 1
ATOM 3355 N N . HIS A 1 434 ? 17.625 -34.188 -7.574 1 91.62 434 HIS A N 1
ATOM 3356 C CA . HIS A 1 434 ? 18.297 -33.188 -8.375 1 91.62 434 HIS A CA 1
ATOM 3357 C C . HIS A 1 434 ? 19.672 -32.844 -7.805 1 91.62 434 HIS A C 1
ATOM 3359 O O . HIS A 1 434 ? 20.656 -32.719 -8.547 1 91.62 434 HIS A O 1
ATOM 3365 N N . LYS A 1 435 ? 19.75 -32.656 -6.535 1 88.81 435 LYS A N 1
ATOM 3366 C CA . LYS A 1 435 ? 21.016 -32.344 -5.875 1 88.81 435 LYS A CA 1
ATOM 3367 C C . LYS A 1 435 ? 22.016 -33.5 -6.055 1 88.81 435 LYS A C 1
ATOM 3369 O O . LYS A 1 435 ? 23.203 -33.25 -6.262 1 88.81 435 LYS A O 1
ATOM 3374 N N . GLU A 1 436 ? 21.562 -34.625 -5.945 1 88.12 436 GLU A N 1
ATOM 3375 C CA . GLU A 1 436 ? 22.438 -35.781 -6.117 1 88.12 436 GLU A CA 1
ATOM 3376 C C . GLU A 1 436 ? 22.984 -35.844 -7.539 1 88.12 436 GLU A C 1
ATOM 3378 O O . GLU A 1 436 ? 24.141 -36.25 -7.746 1 88.12 436 GLU A O 1
ATOM 3383 N N . GLN A 1 437 ? 22.172 -35.5 -8.398 1 88.31 437 GLN A N 1
ATOM 3384 C CA . GLN A 1 437 ? 22.562 -35.594 -9.805 1 88.31 437 GLN A CA 1
ATOM 3385 C C . GLN A 1 437 ? 23.438 -34.438 -10.219 1 88.31 437 GLN A C 1
ATOM 3387 O O . GLN A 1 437 ? 24.344 -34.594 -11.039 1 88.31 437 GLN A O 1
ATOM 3392 N N . HIS A 1 438 ? 23.094 -33.219 -9.742 1 85.06 438 HIS A N 1
ATOM 3393 C CA . HIS A 1 438 ? 23.781 -32.031 -10.211 1 85.06 438 HIS A CA 1
ATOM 3394 C C . HIS A 1 438 ? 24.609 -31.391 -9.102 1 85.06 438 HIS A C 1
ATOM 3396 O O . HIS A 1 438 ? 25.203 -30.328 -9.289 1 85.06 438 HIS A O 1
ATOM 3402 N N . SER A 1 439 ? 24.672 -31.953 -7.969 1 79.69 439 SER A N 1
ATOM 3403 C CA . SER A 1 439 ? 25.484 -31.578 -6.82 1 79.69 439 SER A CA 1
ATOM 3404 C C . SER A 1 439 ? 24.922 -30.328 -6.129 1 79.69 439 SER A C 1
ATOM 3406 O O . SER A 1 439 ? 25.25 -30.062 -4.969 1 79.69 439 SER A O 1
ATOM 3408 N N . ARG A 1 440 ? 24.188 -29.516 -6.953 1 80.62 440 ARG A N 1
ATOM 3409 C CA . ARG A 1 440 ? 23.625 -28.312 -6.359 1 80.62 440 ARG A CA 1
ATOM 3410 C C . ARG A 1 440 ? 22.297 -27.953 -7.012 1 80.62 440 ARG A C 1
ATOM 3412 O O . ARG A 1 440 ? 22.016 -28.375 -8.141 1 80.62 440 ARG A O 1
ATOM 3419 N N . LEU A 1 441 ? 21.484 -27.266 -6.316 1 78.94 441 LEU A N 1
ATOM 3420 C CA . LEU A 1 441 ? 20.188 -26.828 -6.84 1 78.94 441 LEU A CA 1
ATOM 3421 C C . LEU A 1 441 ? 20.281 -25.406 -7.387 1 78.94 441 LEU A C 1
ATOM 3423 O O . LEU A 1 441 ? 19.656 -25.078 -8.398 1 78.94 441 LEU A O 1
ATOM 3427 N N . GLY A 1 442 ? 20.906 -24.594 -6.676 1 70.81 442 GLY A N 1
ATOM 3428 C CA . GLY A 1 442 ? 21.109 -23.188 -7 1 70.81 442 GLY A CA 1
ATOM 3429 C C . GLY A 1 442 ? 22.062 -22.5 -6.062 1 70.81 442 GLY A C 1
ATOM 3430 O O . GLY A 1 442 ? 23.188 -22.969 -5.848 1 70.81 442 GLY A O 1
ATOM 3431 N N . PHE A 1 443 ? 21.547 -21.438 -5.609 1 65.12 443 PHE A N 1
ATOM 3432 C CA . PHE A 1 443 ? 22.375 -20.734 -4.637 1 65.12 443 PHE A CA 1
ATOM 3433 C C . PHE A 1 443 ? 22.219 -21.344 -3.246 1 65.12 443 PHE A C 1
ATOM 3435 O O . PHE A 1 443 ? 21.297 -22.125 -3.008 1 65.12 443 PHE A O 1
ATOM 3442 N N . TYR A 1 444 ? 23.062 -21.141 -2.432 1 55.91 444 TYR A N 1
ATOM 3443 C CA . TYR A 1 444 ? 23.156 -21.812 -1.139 1 55.91 444 TYR A CA 1
ATOM 3444 C C . TYR A 1 444 ? 21.859 -21.656 -0.351 1 55.91 444 TYR A C 1
ATOM 3446 O O . TYR A 1 444 ? 21.406 -22.609 0.298 1 55.91 444 TYR A O 1
ATOM 3454 N N . GLY A 1 445 ? 21.297 -20.594 -0.495 1 61.81 445 GLY A N 1
ATOM 3455 C CA . GLY A 1 445 ? 20.047 -20.391 0.202 1 61.81 445 GLY A CA 1
ATOM 3456 C C . GLY A 1 445 ? 18.938 -21.312 -0.276 1 61.81 445 GLY A C 1
ATOM 3457 O O . GLY A 1 445 ? 18.172 -21.844 0.529 1 61.81 445 GLY A O 1
ATOM 3458 N N . TYR A 1 446 ? 19.062 -21.578 -1.455 1 64.25 446 TYR A N 1
ATOM 3459 C CA . TYR A 1 446 ? 18.094 -22.516 -2.02 1 64.25 446 TYR A CA 1
ATOM 3460 C C . TYR A 1 446 ? 18.328 -23.938 -1.504 1 64.25 446 TYR A C 1
ATOM 3462 O O . TYR A 1 446 ? 17.391 -24.641 -1.174 1 64.25 446 TYR A O 1
ATOM 3470 N N . ASP A 1 447 ? 19.5 -24.188 -1.354 1 61.78 447 ASP A N 1
ATOM 3471 C CA . ASP A 1 447 ? 19.859 -25.531 -0.907 1 61.78 447 ASP A CA 1
ATOM 3472 C C . ASP A 1 447 ? 19.375 -25.781 0.521 1 61.78 447 ASP A C 1
ATOM 3474 O O . ASP A 1 447 ? 18.953 -26.891 0.854 1 61.78 447 ASP A O 1
ATOM 3478 N N . LEU A 1 448 ? 19.422 -24.75 1.283 1 57.88 448 LEU A N 1
ATOM 3479 C CA . LEU A 1 448 ? 19.047 -24.875 2.688 1 57.88 448 LEU A CA 1
ATOM 3480 C C . LEU A 1 448 ? 17.531 -24.891 2.848 1 57.88 448 LEU A C 1
ATOM 3482 O O . LEU A 1 448 ? 17 -25.688 3.615 1 57.88 448 LEU A O 1
ATOM 3486 N N . GLN A 1 449 ? 17 -24.141 2.246 1 59.72 449 GLN A N 1
ATOM 3487 C CA . GLN A 1 449 ? 15.562 -23.922 2.424 1 59.72 449 GLN A CA 1
ATOM 3488 C C . GLN A 1 449 ? 14.758 -25.141 2.004 1 59.72 449 GLN A C 1
ATOM 3490 O O . GLN A 1 449 ? 13.812 -25.531 2.688 1 59.72 449 GLN A O 1
ATOM 3495 N N . ASP A 1 450 ? 15.258 -25.734 1.056 1 60.09 450 ASP A N 1
ATOM 3496 C CA . ASP A 1 450 ? 14.484 -26.812 0.447 1 60.09 450 ASP A CA 1
ATOM 3497 C C . ASP A 1 450 ? 14.633 -28.109 1.232 1 60.09 450 ASP A C 1
ATOM 3499 O O . ASP A 1 450 ? 13.836 -29.047 1.071 1 60.09 450 ASP A O 1
ATOM 3503 N N . GLN A 1 451 ? 15.445 -27.969 2.229 1 65.06 451 GLN A N 1
ATOM 3504 C CA . GLN A 1 451 ? 15.633 -29.172 3.021 1 65.06 451 GLN A CA 1
ATOM 3505 C C . GLN A 1 451 ? 14.945 -29.062 4.379 1 65.06 451 GLN A C 1
ATOM 3507 O O . GLN A 1 451 ? 14.539 -30.062 4.965 1 65.06 451 GLN A O 1
ATOM 3512 N N . CYS A 1 452 ? 14.68 -27.922 4.637 1 69.25 452 CYS A N 1
ATOM 3513 C CA . CYS A 1 452 ? 14.203 -27.719 6 1 69.25 452 CYS A CA 1
ATOM 3514 C C . CYS A 1 452 ? 12.727 -28.094 6.113 1 69.25 452 CYS A C 1
ATOM 3516 O O . CYS A 1 452 ? 12.258 -28.5 7.18 1 69.25 452 CYS A O 1
ATOM 3518 N N . GLY A 1 453 ? 12.055 -28.078 5.047 1 75.31 453 GLY A N 1
ATOM 3519 C CA . GLY A 1 453 ? 10.633 -28.359 5.133 1 75.31 453 GLY A CA 1
ATOM 3520 C C . GLY A 1 453 ? 10.289 -29.828 4.969 1 75.31 453 GLY A C 1
ATOM 3521 O O . GLY A 1 453 ? 9.18 -30.25 5.281 1 75.31 453 GLY A O 1
ATOM 3522 N N . ALA A 1 454 ? 11.203 -30.625 4.59 1 80.38 454 ALA A N 1
ATOM 3523 C CA . ALA A 1 454 ? 10.938 -32.031 4.258 1 80.38 454 ALA A CA 1
ATOM 3524 C C . ALA A 1 454 ? 10.5 -32.812 5.492 1 80.38 454 ALA A C 1
ATOM 3526 O O . ALA A 1 454 ? 9.648 -33.688 5.398 1 80.38 454 ALA A O 1
ATOM 3527 N N . SER A 1 455 ? 11.023 -32.375 6.609 1 78.75 455 SER A N 1
ATOM 3528 C CA . SER A 1 455 ? 10.758 -33.125 7.828 1 78.75 455 SER A CA 1
ATOM 3529 C C . SER A 1 455 ? 9.359 -32.844 8.367 1 78.75 455 SER A C 1
ATOM 3531 O O . SER A 1 455 ? 8.828 -33.625 9.164 1 78.75 455 SER A O 1
ATOM 3533 N N . ASN A 1 456 ? 8.773 -31.812 7.824 1 80.25 456 ASN A N 1
ATOM 3534 C CA . ASN A 1 456 ? 7.492 -31.406 8.391 1 80.25 456 ASN A CA 1
ATOM 3535 C C . ASN A 1 456 ? 6.352 -31.594 7.395 1 80.25 456 ASN A C 1
ATOM 3537 O O . ASN A 1 456 ? 5.25 -31.078 7.605 1 80.25 456 ASN A O 1
ATOM 3541 N N . VAL A 1 457 ? 6.594 -32.312 6.422 1 85.31 457 VAL A N 1
ATOM 3542 C CA . VAL A 1 457 ? 5.621 -32.469 5.344 1 85.31 457 VAL A CA 1
ATOM 3543 C C . VAL A 1 457 ? 4.324 -33.062 5.891 1 85.31 457 VAL A C 1
ATOM 3545 O O . VAL A 1 457 ? 3.232 -32.594 5.559 1 85.31 457 VAL A O 1
ATOM 3548 N N . PHE A 1 458 ? 4.449 -34 6.773 1 85.94 458 PHE A N 1
ATOM 3549 C CA . PHE A 1 458 ? 3.27 -34.719 7.242 1 85.94 458 PHE A CA 1
ATOM 3550 C C . PHE A 1 458 ? 2.951 -34.344 8.688 1 85.94 458 PHE A C 1
ATOM 3552 O O . PHE A 1 458 ? 2.152 -35 9.344 1 85.94 458 PHE A O 1
ATOM 3559 N N . SER A 1 459 ? 3.604 -33.312 9.156 1 76.25 459 SER A N 1
ATOM 3560 C CA . SER A 1 459 ? 3.34 -32.844 10.516 1 76.25 459 SER A CA 1
ATOM 3561 C C . SER A 1 459 ? 2.113 -31.938 10.57 1 76.25 459 SER A C 1
ATOM 3563 O O . SER A 1 459 ? 1.876 -31.156 9.648 1 76.25 459 SER A O 1
ATOM 3565 N N . ILE A 1 460 ? 1.219 -32.25 11.5 1 71.88 460 ILE A N 1
ATOM 3566 C CA . ILE A 1 460 ? 0.103 -31.359 11.766 1 71.88 460 ILE A CA 1
ATOM 3567 C C . ILE A 1 460 ? 0.246 -30.75 13.156 1 71.88 460 ILE A C 1
ATOM 3569 O O . ILE A 1 460 ? -0.177 -31.359 14.148 1 71.88 460 ILE A O 1
ATOM 3573 N N . ARG A 1 461 ? 1.24 -29.891 13.383 1 62.34 461 ARG A N 1
ATOM 3574 C CA . ARG A 1 461 ? 1.434 -29.156 14.633 1 62.34 461 ARG A CA 1
ATOM 3575 C C . ARG A 1 461 ? 1.304 -27.656 14.406 1 62.34 461 ARG A C 1
ATOM 3577 O O . ARG A 1 461 ? 1.441 -27.172 13.281 1 62.34 461 ARG A O 1
ATOM 3584 N N . GLY A 1 462 ? 0.895 -26.953 15.414 1 52.72 462 GLY A N 1
ATOM 3585 C CA . GLY A 1 462 ? 0.59 -25.531 15.289 1 52.72 462 GLY A CA 1
ATOM 3586 C C . GLY A 1 462 ? 1.584 -24.781 14.422 1 52.72 462 GLY A C 1
ATOM 3587 O O . GLY A 1 462 ? 1.195 -24.109 13.469 1 52.72 462 GLY A O 1
ATOM 3588 N N . ASP A 1 463 ? 2.758 -24.672 14.836 1 51.31 463 ASP A N 1
ATOM 3589 C CA . ASP A 1 463 ? 3.725 -23.812 14.164 1 51.31 463 ASP A CA 1
ATOM 3590 C C . ASP A 1 463 ? 4.363 -24.531 12.977 1 51.31 463 ASP A C 1
ATOM 3592 O O . ASP A 1 463 ? 5.016 -23.891 12.141 1 51.31 463 ASP A O 1
ATOM 3596 N N . GLU A 1 464 ? 4.152 -25.906 13.039 1 52.09 464 GLU A N 1
ATOM 3597 C CA . GLU A 1 464 ? 4.98 -26.703 12.133 1 52.09 464 GLU A CA 1
ATOM 3598 C C . GLU A 1 464 ? 4.121 -27.438 11.109 1 52.09 464 GLU A C 1
ATOM 3600 O O . GLU A 1 464 ? 4.617 -27.859 10.062 1 52.09 464 GLU A O 1
ATOM 3605 N N . GLY A 1 465 ? 2.859 -27.328 11.414 1 62.31 465 GLY A N 1
ATOM 3606 C CA . GLY A 1 465 ? 2.35 -28.328 10.484 1 62.31 465 GLY A CA 1
ATOM 3607 C C . GLY A 1 465 ? 0.884 -28.125 10.148 1 62.31 465 GLY A C 1
ATOM 3608 O O . GLY A 1 465 ? 0.025 -28.188 11.031 1 62.31 465 GLY A O 1
ATOM 3609 N N . LEU A 1 466 ? 0.56 -27.484 9.141 1 72.81 466 LEU A N 1
ATOM 3610 C CA . LEU A 1 466 ? -0.771 -27.375 8.555 1 72.81 466 LEU A CA 1
ATOM 3611 C C . LEU A 1 466 ? -0.841 -28.094 7.211 1 72.81 466 LEU A C 1
ATOM 3613 O O . LEU A 1 466 ? 0.188 -28.328 6.574 1 72.81 466 LEU A O 1
ATOM 3617 N N . PRO A 1 467 ? -2.148 -28.609 7.008 1 87.69 467 PRO A N 1
ATOM 3618 C CA . PRO A 1 467 ? -2.285 -29.031 5.613 1 87.69 467 PRO A CA 1
ATOM 3619 C C . PRO A 1 467 ? -1.769 -27.984 4.625 1 87.69 467 PRO A C 1
ATOM 3621 O O . PRO A 1 467 ? -1.836 -26.781 4.902 1 87.69 467 PRO A O 1
ATOM 3624 N N . LEU A 1 468 ? -1.163 -28.469 3.568 1 90.69 468 LEU A N 1
ATOM 3625 C CA . LEU A 1 468 ? -0.497 -27.594 2.615 1 90.69 468 LEU A CA 1
ATOM 3626 C C . LEU A 1 468 ? -1.424 -26.453 2.18 1 90.69 468 LEU A C 1
ATOM 3628 O O . LEU A 1 468 ? -0.977 -25.328 1.975 1 90.69 468 LEU A O 1
ATOM 3632 N N . GLU A 1 469 ? -2.701 -26.766 2.08 1 92.69 469 GLU A N 1
ATOM 3633 C CA . GLU A 1 469 ? -3.689 -25.781 1.647 1 92.69 469 GLU A CA 1
ATOM 3634 C C . GLU A 1 469 ? -3.756 -24.609 2.619 1 92.69 469 GLU A C 1
ATOM 3636 O O . GLU A 1 469 ? -4.066 -23.484 2.219 1 92.69 469 GLU A O 1
ATOM 3641 N N . LEU A 1 470 ? -3.406 -24.812 3.885 1 90.88 470 LEU A N 1
ATOM 3642 C CA . LEU A 1 470 ? -3.52 -23.797 4.922 1 90.88 470 LEU A CA 1
ATOM 3643 C C . LEU A 1 470 ? -2.182 -23.109 5.148 1 90.88 470 LEU A C 1
ATOM 3645 O O . LEU A 1 470 ? -2.107 -22.109 5.875 1 90.88 470 LEU A O 1
ATOM 3649 N N . ARG A 1 471 ? -1.222 -23.656 4.5 1 86.94 471 ARG A N 1
ATOM 3650 C CA . ARG A 1 471 ? 0.086 -23.031 4.637 1 86.94 471 ARG A CA 1
ATOM 3651 C C . ARG A 1 471 ? 0.198 -21.797 3.734 1 86.94 471 ARG A C 1
ATOM 3653 O O . ARG A 1 471 ? -0.72 -21.5 2.965 1 86.94 471 ARG A O 1
ATOM 3660 N N . GLY A 1 472 ? 1.199 -21.031 3.912 1 84.75 472 GLY A N 1
ATOM 3661 C CA . GLY A 1 472 ? 1.491 -19.828 3.145 1 84.75 472 GLY A CA 1
ATOM 3662 C C . GLY A 1 472 ? 2.879 -19.281 3.41 1 84.75 472 GLY A C 1
ATOM 3663 O O . GLY A 1 472 ? 3.686 -19.906 4.094 1 84.75 472 GLY A O 1
ATOM 3664 N N . PRO A 1 473 ? 3.131 -18.109 2.77 1 80.62 473 PRO A N 1
ATOM 3665 C CA . PRO A 1 473 ? 4.469 -17.547 2.943 1 80.62 473 PRO A CA 1
ATOM 3666 C C . PRO A 1 473 ? 4.777 -17.188 4.395 1 80.62 473 PRO A C 1
ATOM 3668 O O . PRO A 1 473 ? 5.945 -17.047 4.766 1 80.62 473 PRO A O 1
ATOM 3671 N N . ASN A 1 474 ? 3.834 -17.047 5.238 1 69.38 474 ASN A N 1
ATOM 3672 C CA . ASN A 1 474 ? 4.008 -16.672 6.641 1 69.38 474 ASN A CA 1
ATOM 3673 C C . ASN A 1 474 ? 4.418 -17.875 7.492 1 69.38 474 ASN A C 1
ATOM 3675 O O . ASN A 1 474 ? 4.723 -17.719 8.68 1 69.38 474 ASN A O 1
ATOM 3679 N N . TYR A 1 475 ? 4.516 -18.875 7.016 1 59.16 475 TYR A N 1
ATOM 3680 C CA . TYR A 1 475 ? 4.805 -20.062 7.828 1 59.16 475 TYR A CA 1
ATOM 3681 C C . TYR A 1 475 ? 6.281 -20.109 8.203 1 59.16 475 TYR A C 1
ATOM 3683 O O . TYR A 1 475 ? 7.152 -19.891 7.359 1 59.16 475 TYR A O 1
ATOM 3691 N N . PRO A 1 476 ? 6.41 -20.109 9.531 1 55.34 476 PRO A N 1
ATOM 3692 C CA . PRO A 1 476 ? 7.762 -19.969 10.07 1 55.34 476 PRO A CA 1
ATOM 3693 C C . PRO A 1 476 ? 8.805 -20.734 9.266 1 55.34 476 PRO A C 1
ATOM 3695 O O . PRO A 1 476 ? 9.906 -20.234 9.031 1 55.34 476 PRO A O 1
ATOM 3698 N N . ASN A 1 477 ? 8.484 -22 9.148 1 53.69 477 ASN A N 1
ATOM 3699 C CA . ASN A 1 477 ? 9.523 -22.719 8.414 1 53.69 477 ASN A CA 1
ATOM 3700 C C . ASN A 1 477 ? 9.656 -22.219 6.984 1 53.69 477 ASN A C 1
ATOM 3702 O O . ASN A 1 477 ? 10.656 -22.5 6.316 1 53.69 477 ASN A O 1
ATOM 3706 N N . TYR A 1 478 ? 8.648 -21.484 6.609 1 52.28 478 TYR A N 1
ATOM 3707 C CA . TYR A 1 478 ? 8.711 -21 5.227 1 52.28 478 TYR A CA 1
ATOM 3708 C C . TYR A 1 478 ? 9.328 -19.625 5.152 1 52.28 478 TYR A C 1
ATOM 3710 O O . TYR A 1 478 ? 9.648 -19.125 4.066 1 52.28 478 TYR A O 1
ATOM 3718 N N . ALA A 1 479 ? 9.344 -19.094 6.336 1 50.59 479 ALA A N 1
ATOM 3719 C CA . ALA A 1 479 ? 10 -17.781 6.395 1 50.59 479 ALA A CA 1
ATOM 3720 C C . ALA A 1 479 ? 11.43 -17.859 5.863 1 50.59 479 ALA A C 1
ATOM 3722 O O . ALA A 1 479 ? 11.977 -16.875 5.387 1 50.59 479 ALA A O 1
ATOM 3723 N N . MET A 1 480 ? 11.844 -19.094 6.004 1 46.34 480 MET A N 1
ATOM 3724 C CA . MET A 1 480 ? 13.195 -19.281 5.496 1 46.34 480 MET A CA 1
ATOM 3725 C C . MET A 1 480 ? 13.172 -19.641 4.012 1 46.34 480 MET A C 1
ATOM 3727 O O . MET A 1 480 ? 14.227 -19.781 3.389 1 46.34 480 MET A O 1
ATOM 3731 N N . ASN A 1 481 ? 11.953 -19.766 3.592 1 53.41 481 ASN A N 1
ATOM 3732 C CA . ASN A 1 481 ? 11.844 -20.172 2.193 1 53.41 481 ASN A CA 1
ATOM 3733 C C . ASN A 1 481 ? 12.016 -18.984 1.254 1 53.41 481 ASN A C 1
ATOM 3735 O O . ASN A 1 481 ? 11.281 -17.984 1.359 1 53.41 481 ASN A O 1
ATOM 3739 N N . VAL A 1 482 ? 13.227 -18.906 0.892 1 55.84 482 VAL A N 1
ATOM 3740 C CA . VAL A 1 482 ? 13.617 -17.859 -0.042 1 55.84 482 VAL A CA 1
ATOM 3741 C C . VAL A 1 482 ? 13.102 -18.188 -1.44 1 55.84 482 VAL A C 1
ATOM 3743 O O . VAL A 1 482 ? 13.773 -17.906 -2.438 1 55.84 482 VAL A O 1
ATOM 3746 N N . GLY A 1 483 ? 11.719 -18.547 -1.538 1 61.97 483 GLY A N 1
ATOM 3747 C CA . GLY A 1 483 ? 11.352 -18.609 -2.943 1 61.97 483 GLY A CA 1
ATOM 3748 C C . GLY A 1 483 ? 10.523 -19.844 -3.279 1 61.97 483 GLY A C 1
ATOM 3749 O O . GLY A 1 483 ? 10.141 -20.609 -2.387 1 61.97 483 GLY A O 1
ATOM 3750 N N . HIS A 1 484 ? 9.727 -19.953 -4.395 1 76.5 484 HIS A N 1
ATOM 3751 C CA . HIS A 1 484 ? 9.039 -21.016 -5.098 1 76.5 484 HIS A CA 1
ATOM 3752 C C . HIS A 1 484 ? 7.688 -21.328 -4.457 1 76.5 484 HIS A C 1
ATOM 3754 O O . HIS A 1 484 ? 7.262 -22.484 -4.418 1 76.5 484 HIS A O 1
ATOM 3760 N N . GLN A 1 485 ? 7.27 -20.328 -3.869 1 87.81 485 GLN A N 1
ATOM 3761 C CA . GLN A 1 485 ? 5.98 -20.453 -3.201 1 87.81 485 GLN A CA 1
ATOM 3762 C C . GLN A 1 485 ? 4.852 -20.641 -4.211 1 87.81 485 GLN A C 1
ATOM 3764 O O . GLN A 1 485 ? 3.828 -21.25 -3.904 1 87.81 485 GLN A O 1
ATOM 3769 N N . GLY A 1 486 ? 5.07 -20.172 -5.395 1 91.31 486 GLY A N 1
ATOM 3770 C CA . GLY A 1 486 ? 4.078 -20.391 -6.434 1 91.31 486 GLY A CA 1
ATOM 3771 C C . GLY A 1 486 ? 3.857 -21.859 -6.738 1 91.31 486 GLY A C 1
ATOM 3772 O O . GLY A 1 486 ? 2.723 -22.297 -6.957 1 91.31 486 GLY A O 1
ATOM 3773 N N . GLU A 1 487 ? 4.922 -22.578 -6.719 1 93.5 487 GLU A N 1
ATOM 3774 C CA . GLU A 1 487 ? 4.848 -24.016 -6.977 1 93.5 487 GLU A CA 1
ATOM 3775 C C . GLU A 1 487 ? 4.109 -24.75 -5.859 1 93.5 487 GLU A C 1
ATOM 3777 O O . GLU A 1 487 ? 3.32 -25.656 -6.117 1 93.5 487 GLU A O 1
ATOM 3782 N N . TYR A 1 488 ? 4.328 -24.281 -4.613 1 91.81 488 TYR A N 1
ATOM 3783 C CA . TYR A 1 488 ? 3.594 -24.875 -3.498 1 91.81 488 TYR A CA 1
ATOM 3784 C C . TYR A 1 488 ? 2.094 -24.656 -3.666 1 91.81 488 TYR A C 1
ATOM 3786 O O . TYR A 1 488 ? 1.301 -25.562 -3.373 1 91.81 488 TYR A O 1
ATOM 3794 N N . ALA A 1 489 ? 1.754 -23.531 -4.109 1 95.44 489 ALA A N 1
ATOM 3795 C CA . ALA A 1 489 ? 0.336 -23.25 -4.324 1 95.44 489 ALA A CA 1
ATOM 3796 C C . ALA A 1 489 ? -0.249 -24.188 -5.391 1 95.44 489 ALA A C 1
ATOM 3798 O O . ALA A 1 489 ? -1.368 -24.672 -5.242 1 95.44 489 ALA A O 1
ATOM 3799 N N . GLY A 1 490 ? 0.49 -24.375 -6.449 1 97.75 490 GLY A N 1
ATOM 3800 C CA . GLY A 1 490 ? 0.039 -25.297 -7.48 1 97.75 490 GLY A CA 1
ATOM 3801 C C . GLY A 1 490 ? -0.092 -26.719 -6.988 1 97.75 490 GLY A C 1
ATOM 3802 O O . GLY A 1 490 ? -1.015 -27.438 -7.383 1 97.75 490 GLY A O 1
ATOM 3803 N N . ILE A 1 491 ? 0.8 -27.141 -6.164 1 97.25 491 ILE A N 1
ATOM 3804 C CA . ILE A 1 491 ? 0.765 -28.484 -5.602 1 97.25 491 ILE A CA 1
ATOM 3805 C C . ILE A 1 491 ? -0.459 -28.625 -4.703 1 97.25 491 ILE A C 1
ATOM 3807 O O . ILE A 1 491 ? -1.079 -29.703 -4.66 1 97.25 491 ILE A O 1
ATOM 3811 N N . SER A 1 492 ? -0.79 -27.578 -4.023 1 96.81 492 SER A N 1
ATOM 3812 C CA . SER A 1 492 ? -1.982 -27.609 -3.182 1 96.81 492 SER A CA 1
ATOM 3813 C C . SER A 1 492 ? -3.248 -27.734 -4.023 1 96.81 492 SER A C 1
ATOM 3815 O O . SER A 1 492 ? -4.242 -28.312 -3.576 1 96.81 492 SER A O 1
ATOM 3817 N N . GLN A 1 493 ? -3.268 -27.234 -5.188 1 98.56 493 GLN A N 1
ATOM 3818 C CA . GLN A 1 493 ? -4.387 -27.281 -6.121 1 98.56 493 GLN A CA 1
ATOM 3819 C C . GLN A 1 493 ? -4.469 -28.641 -6.809 1 98.56 493 GLN A C 1
ATOM 3821 O O . GLN A 1 493 ? -5.559 -29.109 -7.152 1 98.56 493 GLN A O 1
ATOM 3826 N N . ALA A 1 494 ? -3.393 -29.328 -7.004 1 98.81 494 ALA A N 1
ATOM 3827 C CA . ALA A 1 494 ? -3.23 -30.469 -7.918 1 98.81 494 ALA A CA 1
ATOM 3828 C C . ALA A 1 494 ? -4.172 -31.609 -7.551 1 98.81 494 ALA A C 1
ATOM 3830 O O . ALA A 1 494 ? -4.863 -32.156 -8.414 1 98.81 494 ALA A O 1
ATOM 3831 N N . PRO A 1 495 ? -4.242 -32.031 -6.273 1 98.44 495 PRO A N 1
ATOM 3832 C CA . PRO A 1 495 ? -5.164 -33.125 -5.969 1 98.44 495 PRO A CA 1
ATOM 3833 C C . PRO A 1 495 ? -6.621 -32.781 -6.227 1 98.44 495 PRO A C 1
ATOM 3835 O O . PRO A 1 495 ? -7.406 -33.625 -6.664 1 98.44 495 PRO A O 1
ATOM 3838 N N . HIS A 1 496 ? -6.961 -31.578 -5.98 1 98.38 496 HIS A N 1
ATOM 3839 C CA . HIS A 1 496 ? -8.336 -31.125 -6.164 1 98.38 496 HIS A CA 1
ATOM 3840 C C . HIS A 1 496 ? -8.695 -31.031 -7.641 1 98.38 496 HIS A C 1
ATOM 3842 O O . HIS A 1 496 ? -9.836 -31.312 -8.023 1 98.38 496 HIS A O 1
ATOM 3848 N N . ALA A 1 497 ? -7.742 -30.609 -8.414 1 98.44 497 ALA A N 1
ATOM 3849 C CA . ALA A 1 497 ? -7.941 -30.594 -9.859 1 98.44 497 ALA A CA 1
ATOM 3850 C C . ALA A 1 497 ? -8.133 -32 -10.406 1 98.44 497 ALA A C 1
ATOM 3852 O O . ALA A 1 497 ? -8.977 -32.219 -11.273 1 98.44 497 ALA A O 1
ATOM 3853 N N . ALA A 1 498 ? -7.352 -32.875 -9.922 1 98.25 498 ALA A N 1
ATOM 3854 C CA . ALA A 1 498 ? -7.418 -34.281 -10.383 1 98.25 498 ALA A CA 1
ATOM 3855 C C . ALA A 1 498 ? -8.742 -34.906 -9.992 1 98.25 498 ALA A C 1
ATOM 3857 O O . ALA A 1 498 ? -9.305 -35.719 -10.75 1 98.25 498 ALA A O 1
ATOM 3858 N N . ARG A 1 499 ? -9.242 -34.562 -8.812 1 96.75 499 ARG A N 1
ATOM 3859 C CA . ARG A 1 499 ? -10.492 -35.156 -8.32 1 96.75 499 ARG A CA 1
ATOM 3860 C C . ARG A 1 499 ? -11.695 -34.438 -8.938 1 96.75 499 ARG A C 1
ATOM 3862 O O . ARG A 1 499 ? -12.789 -35 -9 1 96.75 499 ARG A O 1
ATOM 3869 N N . GLY A 1 500 ? -11.492 -33.25 -9.289 1 96 500 GLY A N 1
ATOM 3870 C CA . GLY A 1 500 ? -12.594 -32.469 -9.82 1 96 500 GLY A CA 1
ATOM 3871 C C . GLY A 1 500 ? -13.367 -31.719 -8.75 1 96 500 GLY A C 1
ATOM 3872 O O . GLY A 1 500 ? -14.562 -31.453 -8.914 1 96 500 GLY A O 1
ATOM 3873 N N . ASP A 1 501 ? -12.719 -31.359 -7.684 1 97.5 501 ASP A N 1
ATOM 3874 C CA . ASP A 1 501 ? -13.375 -30.641 -6.594 1 97.5 501 ASP A CA 1
ATOM 3875 C C . ASP A 1 501 ? -13.781 -29.234 -7.031 1 97.5 501 ASP A C 1
ATOM 3877 O O . ASP A 1 501 ? -13.086 -28.594 -7.82 1 97.5 501 ASP A O 1
ATOM 3881 N N . ALA A 1 502 ? -14.859 -28.734 -6.398 1 98.12 502 ALA A N 1
ATOM 3882 C CA . ALA A 1 502 ? -15.375 -27.422 -6.754 1 98.12 502 ALA A CA 1
ATOM 3883 C C . ALA A 1 502 ? -14.5 -26.312 -6.18 1 98.12 502 ALA A C 1
ATOM 3885 O O . ALA A 1 502 ? -14.492 -25.188 -6.691 1 98.12 502 ALA A O 1
ATOM 3886 N N . PHE A 1 503 ? -13.852 -26.609 -5.133 1 98.31 503 PHE A N 1
ATOM 3887 C CA . PHE A 1 503 ? -12.969 -25.672 -4.461 1 98.31 503 PHE A CA 1
ATOM 3888 C C . PHE A 1 503 ? -11.852 -26.406 -3.732 1 98.31 503 PHE A C 1
ATOM 3890 O O . PHE A 1 503 ? -11.875 -27.625 -3.615 1 98.31 503 PHE A O 1
ATOM 3897 N N . VAL A 1 504 ? -10.859 -25.656 -3.242 1 98.19 504 VAL A N 1
ATOM 3898 C CA . VAL A 1 504 ? -9.68 -26.25 -2.627 1 98.19 504 VAL A CA 1
ATOM 3899 C C . VAL A 1 504 ? -9.75 -26.109 -1.108 1 98.19 504 VAL A C 1
ATOM 3901 O O . VAL A 1 504 ? -9.617 -27.094 -0.375 1 98.19 504 VAL A O 1
ATOM 3904 N N . PHE A 1 505 ? -9.984 -24.891 -0.646 1 97.31 505 PHE A N 1
ATOM 3905 C CA . PHE A 1 505 ? -9.914 -24.641 0.79 1 97.31 505 PHE A CA 1
ATOM 3906 C C . PHE A 1 505 ? -11.172 -23.938 1.28 1 97.31 505 PHE A C 1
ATOM 3908 O O . PHE A 1 505 ? -11.797 -24.359 2.254 1 97.31 505 PHE A O 1
ATOM 3915 N N . ASN A 1 506 ? -11.539 -22.844 0.623 1 98.06 506 ASN A N 1
ATOM 3916 C CA . ASN A 1 506 ? -12.664 -22.031 1.09 1 98.06 506 ASN A CA 1
ATOM 3917 C C . ASN A 1 506 ? -13.656 -21.766 -0.034 1 98.06 506 ASN A C 1
ATOM 3919 O O . ASN A 1 506 ? -13.383 -20.953 -0.922 1 98.06 506 ASN A O 1
ATOM 3923 N N . PRO A 1 507 ? -14.836 -22.297 0.025 1 98.5 507 PRO A N 1
ATOM 3924 C CA . PRO A 1 507 ? -15.82 -22.125 -1.041 1 98.5 507 PRO A CA 1
ATOM 3925 C C . PRO A 1 507 ? -16.266 -20.688 -1.203 1 98.5 507 PRO A C 1
ATOM 3927 O O . PRO A 1 507 ? -16.609 -20.25 -2.311 1 98.5 507 PRO A O 1
ATOM 3930 N N . LEU A 1 508 ? -16.297 -19.891 -0.132 1 98.69 508 LEU A N 1
ATOM 3931 C CA . LEU A 1 508 ? -16.719 -18.5 -0.21 1 98.69 508 LEU A CA 1
ATOM 3932 C C . LEU A 1 508 ? -15.727 -17.688 -1.045 1 98.69 508 LEU A C 1
ATOM 3934 O O . LEU A 1 508 ? -16.141 -16.844 -1.844 1 98.69 508 LEU A O 1
ATOM 3938 N N . VAL A 1 509 ? -14.469 -17.953 -0.854 1 98.75 509 VAL A N 1
ATOM 3939 C CA . VAL A 1 509 ? -13.43 -17.281 -1.633 1 98.75 509 VAL A CA 1
ATOM 3940 C C . VAL A 1 509 ? -13.547 -17.688 -3.102 1 98.75 509 VAL A C 1
ATOM 3942 O O . VAL A 1 509 ? -13.445 -16.844 -3.992 1 98.75 509 VAL A O 1
ATOM 3945 N N . LYS A 1 510 ? -13.781 -18.969 -3.332 1 98.88 510 LYS A N 1
ATOM 3946 C CA . LYS A 1 510 ? -13.961 -19.469 -4.691 1 98.88 510 LYS A CA 1
ATOM 3947 C C . LYS A 1 510 ? -15.07 -18.719 -5.414 1 98.88 510 LYS A C 1
ATOM 3949 O O . LYS A 1 510 ? -14.898 -18.266 -6.551 1 98.88 510 LYS A O 1
ATOM 3954 N N . ILE A 1 511 ? -16.188 -18.531 -4.781 1 98.88 511 ILE A N 1
ATOM 3955 C CA . ILE A 1 511 ? -17.359 -17.891 -5.375 1 98.88 511 ILE A CA 1
ATOM 3956 C C . ILE A 1 511 ? -17.062 -16.391 -5.555 1 98.88 511 ILE A C 1
ATOM 3958 O O . ILE A 1 511 ? -17.391 -15.812 -6.594 1 98.88 511 ILE A O 1
ATOM 3962 N N . ALA A 1 512 ? -16.453 -15.773 -4.59 1 98.88 512 ALA A N 1
ATOM 3963 C CA . ALA A 1 512 ? -16.188 -14.336 -4.609 1 98.88 512 ALA A CA 1
ATOM 3964 C C . ALA A 1 512 ? -15.383 -13.945 -5.844 1 98.88 512 ALA A C 1
ATOM 3966 O O . ALA A 1 512 ? -15.594 -12.875 -6.414 1 98.88 512 ALA A O 1
ATOM 3967 N N . PHE A 1 513 ? -14.484 -14.773 -6.281 1 98.81 513 PHE A N 1
ATOM 3968 C CA . PHE A 1 513 ? -13.578 -14.398 -7.359 1 98.81 513 PHE A CA 1
ATOM 3969 C C . PHE A 1 513 ? -14.078 -14.922 -8.695 1 98.81 513 PHE A C 1
ATOM 3971 O O . PHE A 1 513 ? -13.391 -14.812 -9.711 1 98.81 513 PHE A O 1
ATOM 3978 N N . ALA A 1 514 ? -15.266 -15.492 -8.711 1 98.69 514 ALA A N 1
ATOM 3979 C CA . ALA A 1 514 ? -15.898 -15.891 -9.969 1 98.69 514 ALA A CA 1
ATOM 3980 C C . ALA A 1 514 ? -16.656 -14.727 -10.594 1 98.69 514 ALA A C 1
ATOM 3982 O O . ALA A 1 514 ? -17.172 -14.836 -11.703 1 98.69 514 ALA A O 1
ATOM 3983 N N . ASP A 1 515 ? -16.641 -13.594 -10.016 1 97.44 515 ASP A N 1
ATOM 3984 C CA . ASP A 1 515 ? -17.406 -12.414 -10.391 1 97.44 515 ASP A CA 1
ATOM 3985 C C . ASP A 1 515 ? -16.906 -11.812 -11.695 1 97.44 515 ASP A C 1
ATOM 3987 O O . ASP A 1 515 ? -15.727 -11.438 -11.797 1 97.44 515 ASP A O 1
ATOM 3991 N N . ASP A 1 516 ? -17.766 -11.531 -12.602 1 95.25 516 ASP A N 1
ATOM 3992 C CA . ASP A 1 516 ? -17.406 -11.023 -13.922 1 95.25 516 ASP A CA 1
ATOM 3993 C C . ASP A 1 516 ? -17.062 -9.539 -13.867 1 95.25 516 ASP A C 1
ATOM 3995 O O . ASP A 1 516 ? -16.469 -9 -14.805 1 95.25 516 ASP A O 1
ATOM 3999 N N . ASN A 1 517 ? -17.406 -8.906 -12.82 1 96.31 517 ASN A N 1
ATOM 4000 C CA . ASN A 1 517 ? -17.156 -7.469 -12.727 1 96.31 517 ASN A CA 1
ATOM 4001 C C . ASN A 1 517 ? -15.727 -7.184 -12.281 1 96.31 517 ASN A C 1
ATOM 4003 O O . ASN A 1 517 ? -15.297 -6.027 -12.266 1 96.31 517 ASN A O 1
ATOM 4007 N N . LEU A 1 518 ? -14.961 -8.219 -11.922 1 97.5 518 LEU A N 1
ATOM 4008 C CA . LEU A 1 518 ? -13.555 -8.023 -11.594 1 97.5 518 LEU A CA 1
ATOM 4009 C C . LEU A 1 518 ? -12.789 -7.5 -12.805 1 97.5 518 LEU A C 1
ATOM 4011 O O . LEU A 1 518 ? -13.078 -7.879 -13.945 1 97.5 518 LEU A O 1
ATOM 4015 N N . VAL A 1 519 ? -11.859 -6.641 -12.523 1 97.12 519 VAL A N 1
ATOM 4016 C CA . VAL A 1 519 ? -11.055 -6.051 -13.594 1 97.12 519 VAL A CA 1
ATOM 4017 C C . VAL A 1 519 ? -10.141 -7.113 -14.195 1 97.12 519 VAL A C 1
ATOM 4019 O O . VAL A 1 519 ? -10.047 -7.238 -15.414 1 97.12 519 VAL A O 1
ATOM 4022 N N . PHE A 1 520 ? -9.469 -7.891 -13.328 1 98.5 520 PHE A N 1
ATOM 4023 C CA . PHE A 1 520 ? -8.602 -8.977 -13.758 1 98.5 520 PHE A CA 1
ATOM 4024 C C . PHE A 1 520 ? -9.406 -10.25 -14 1 98.5 520 PHE A C 1
ATOM 4026 O O . PHE A 1 520 ? -10.258 -10.609 -13.188 1 98.5 520 PHE A O 1
ATOM 4033 N N . ASP A 1 521 ? -9.172 -10.906 -15.094 1 98.44 521 ASP A N 1
ATOM 4034 C CA . ASP A 1 521 ? -9.836 -12.172 -15.406 1 98.44 521 ASP A CA 1
ATOM 4035 C C . ASP A 1 521 ? -9.086 -13.352 -14.789 1 98.44 521 ASP A C 1
ATOM 4037 O O . ASP A 1 521 ? -8.148 -13.875 -15.391 1 98.44 521 ASP A O 1
ATOM 4041 N N . PHE A 1 522 ? -9.609 -13.906 -13.711 1 98.69 522 PHE A N 1
ATOM 4042 C CA . PHE A 1 522 ? -8.938 -14.961 -12.969 1 98.69 522 PHE A CA 1
ATOM 4043 C C . PHE A 1 522 ? -9.141 -16.312 -13.633 1 98.69 522 PHE A C 1
ATOM 4045 O O . PHE A 1 522 ? -8.578 -17.328 -13.195 1 98.69 522 PHE A O 1
ATOM 4052 N N . THR A 1 523 ? -9.922 -16.391 -14.734 1 98.38 523 THR A N 1
ATOM 4053 C CA . THR A 1 523 ? -10.078 -17.641 -15.484 1 98.38 523 THR A CA 1
ATOM 4054 C C . THR A 1 523 ? -8.922 -17.828 -16.469 1 98.38 523 THR A C 1
ATOM 4056 O O . THR A 1 523 ? -8.734 -18.922 -17 1 98.38 523 THR A O 1
ATOM 4059 N N . ASN A 1 524 ? -8.164 -16.766 -16.703 1 97.94 524 ASN A N 1
ATOM 4060 C CA . ASN A 1 524 ? -7.102 -16.766 -17.703 1 97.94 524 ASN A CA 1
ATOM 4061 C C . ASN A 1 524 ? -5.887 -15.977 -17.219 1 97.94 524 ASN A C 1
ATOM 4063 O O . ASN A 1 524 ? -5.445 -15.047 -17.891 1 97.94 524 ASN A O 1
ATOM 4067 N N . VAL A 1 525 ? -5.285 -16.469 -16.188 1 98.31 525 VAL A N 1
ATOM 4068 C CA . VAL A 1 525 ? -4.246 -15.742 -15.477 1 98.31 525 VAL A CA 1
ATOM 4069 C C . VAL A 1 525 ? -3.047 -15.523 -16.391 1 98.31 525 VAL A C 1
ATOM 4071 O O . VAL A 1 525 ? -2.549 -14.398 -16.516 1 98.31 525 VAL A O 1
ATOM 4074 N N . ARG A 1 526 ? -2.469 -16.562 -17.094 1 98 526 ARG A N 1
ATOM 4075 C CA . ARG A 1 526 ? -1.294 -16.438 -17.953 1 98 526 ARG A CA 1
ATOM 4076 C C . ARG A 1 526 ? -1.59 -15.578 -19.172 1 98 526 ARG A C 1
ATOM 4078 O O . ARG A 1 526 ? -0.732 -14.812 -19.625 1 98 526 ARG A O 1
ATOM 4085 N N . GLY A 1 527 ? -2.795 -15.664 -19.656 1 98.5 527 GLY A N 1
ATOM 4086 C CA . GLY A 1 527 ? -3.207 -14.789 -20.734 1 98.5 527 GLY A CA 1
ATOM 4087 C C . GLY A 1 527 ? -3.217 -13.32 -20.344 1 98.5 527 GLY A C 1
ATOM 4088 O O . GLY A 1 527 ? -2.834 -12.461 -21.125 1 98.5 527 GLY A O 1
ATOM 4089 N N . GLU A 1 528 ? -3.68 -13.047 -19.141 1 98.62 528 GLU A N 1
ATOM 4090 C CA . GLU A 1 528 ? -3.697 -11.672 -18.656 1 98.62 528 GLU A CA 1
ATOM 4091 C C . GLU A 1 528 ? -2.281 -11.141 -18.453 1 98.62 528 GLU A C 1
ATOM 4093 O O . GLU A 1 528 ? -2.016 -9.961 -18.719 1 98.62 528 GLU A O 1
ATOM 4098 N N . PHE A 1 529 ? -1.362 -12 -17.984 1 98.38 529 PHE A N 1
ATOM 4099 C CA . PHE A 1 529 ? 0.033 -11.586 -17.891 1 98.38 529 PHE A CA 1
ATOM 4100 C C . PHE A 1 529 ? 0.58 -11.195 -19.25 1 98.38 529 PHE A C 1
ATOM 4102 O O . PHE A 1 529 ? 1.29 -10.195 -19.375 1 98.38 529 PHE A O 1
ATOM 4109 N N . ALA A 1 530 ? 0.248 -12 -20.25 1 98.06 530 ALA A N 1
ATOM 4110 C CA . ALA A 1 530 ? 0.681 -11.711 -21.609 1 98.06 530 ALA A CA 1
ATOM 4111 C C . ALA A 1 530 ? 0.107 -10.383 -22.094 1 98.06 530 ALA A C 1
ATOM 4113 O O . ALA A 1 530 ? 0.816 -9.578 -22.703 1 98.06 530 ALA A O 1
ATOM 4114 N N . LYS A 1 531 ? -1.155 -10.164 -21.828 1 97.94 531 LYS A N 1
ATOM 4115 C CA . LYS A 1 531 ? -1.806 -8.914 -22.203 1 97.94 531 LYS A CA 1
ATOM 4116 C C . LYS A 1 531 ? -1.117 -7.723 -21.547 1 97.94 531 LYS A C 1
ATOM 4118 O O . LYS A 1 531 ? -0.951 -6.672 -22.172 1 97.94 531 LYS A O 1
ATOM 4123 N N . GLY A 1 532 ? -0.774 -7.879 -20.266 1 97.94 532 GLY A N 1
ATOM 4124 C CA . GLY A 1 532 ? -0.025 -6.844 -19.562 1 97.94 532 GLY A CA 1
ATOM 4125 C C . GLY A 1 532 ? 1.338 -6.582 -20.172 1 97.94 532 GLY A C 1
ATOM 4126 O O . GLY A 1 532 ? 1.76 -5.43 -20.297 1 97.94 532 GLY A O 1
ATOM 4127 N N . ALA A 1 533 ? 2.014 -7.648 -20.547 1 96.88 533 ALA A N 1
ATOM 4128 C CA . ALA A 1 533 ? 3.34 -7.531 -21.156 1 96.88 533 ALA A CA 1
ATOM 4129 C C . ALA A 1 533 ? 3.273 -6.789 -22.484 1 96.88 533 ALA A C 1
ATOM 4131 O O . ALA A 1 533 ? 4.207 -6.066 -22.844 1 96.88 533 ALA A O 1
ATOM 4132 N N . LEU A 1 534 ? 2.166 -6.926 -23.203 1 96.19 534 LEU A N 1
ATOM 4133 C CA . LEU A 1 534 ? 1.961 -6.273 -24.484 1 96.19 534 LEU A CA 1
ATOM 4134 C C . LEU A 1 534 ? 1.454 -4.848 -24.297 1 96.19 534 LEU A C 1
ATOM 4136 O O . LEU A 1 534 ? 1.215 -4.133 -25.266 1 96.19 534 LEU A O 1
ATOM 4140 N N . ARG A 1 535 ? 1.206 -4.441 -23.031 1 95.94 535 ARG A N 1
ATOM 4141 C CA . ARG A 1 535 ? 0.707 -3.113 -22.703 1 95.94 535 ARG A CA 1
ATOM 4142 C C . ARG A 1 535 ? -0.699 -2.9 -23.25 1 95.94 535 ARG A C 1
ATOM 4144 O O . ARG A 1 535 ? -1.032 -1.809 -23.719 1 95.94 535 ARG A O 1
ATOM 4151 N N . GLU A 1 536 ? -1.51 -3.955 -23.203 1 96.12 536 GLU A N 1
ATOM 4152 C CA . GLU A 1 536 ? -2.875 -3.92 -23.719 1 96.12 536 GLU A CA 1
ATOM 4153 C C . GLU A 1 536 ? -3.893 -4.074 -22.578 1 96.12 536 GLU A C 1
ATOM 4155 O O . GLU A 1 536 ? -5.094 -4.18 -22.844 1 96.12 536 GLU A O 1
ATOM 4160 N N . PHE A 1 537 ? -3.438 -4.109 -21.391 1 97.75 537 PHE A N 1
ATOM 4161 C CA . PHE A 1 537 ? -4.293 -4.281 -20.219 1 97.75 537 PHE A CA 1
ATOM 4162 C C . PHE A 1 537 ? -4.629 -2.934 -19.594 1 97.75 537 PHE A C 1
ATOM 4164 O O . PHE A 1 537 ? -3.736 -2.127 -19.328 1 97.75 537 PHE A O 1
ATOM 4171 N N . GLU A 1 538 ? -5.941 -2.678 -19.328 1 96.31 538 GLU A N 1
ATOM 4172 C CA . GLU A 1 538 ? -6.391 -1.46 -18.656 1 96.31 538 GLU A CA 1
ATOM 4173 C C . GLU A 1 538 ? -6.656 -1.707 -17.172 1 96.31 538 GLU A C 1
ATOM 4175 O O . GLU A 1 538 ? -7.664 -2.318 -16.812 1 96.31 538 GLU A O 1
ATOM 4180 N N . PRO A 1 539 ? -5.816 -1.233 -16.266 1 96.88 539 PRO A N 1
ATOM 4181 C CA . PRO A 1 539 ? -6.004 -1.449 -14.828 1 96.88 539 PRO A CA 1
ATOM 4182 C C . PRO A 1 539 ? -6.953 -0.436 -14.195 1 96.88 539 PRO A C 1
ATOM 4184 O O . PRO A 1 539 ? -7.309 0.562 -14.828 1 96.88 539 PRO A O 1
ATOM 4187 N N . ALA A 1 540 ? -7.414 -0.694 -13.039 1 96.06 540 ALA A N 1
ATOM 4188 C CA . ALA A 1 540 ? -8.18 0.245 -12.227 1 96.06 540 ALA A CA 1
ATOM 4189 C C . ALA A 1 540 ? -7.262 1.065 -11.32 1 96.06 540 ALA A C 1
ATOM 4191 O O . ALA A 1 540 ? -6.078 0.755 -11.188 1 96.06 540 ALA A O 1
ATOM 4192 N N . GLY A 1 541 ? -7.797 2.111 -10.742 1 92.81 541 GLY A N 1
ATOM 4193 C CA . GLY A 1 541 ? -7.07 2.902 -9.766 1 92.81 541 GLY A CA 1
ATOM 4194 C C . GLY A 1 541 ? -6.156 3.938 -10.391 1 92.81 541 GLY A C 1
ATOM 4195 O O . GLY A 1 541 ? -5.227 4.422 -9.742 1 92.81 541 GLY A O 1
ATOM 4196 N N . GLU A 1 542 ? -6.402 4.262 -11.664 1 93.31 542 GLU A N 1
ATOM 4197 C CA . GLU A 1 542 ? -5.582 5.262 -12.344 1 93.31 542 GLU A CA 1
ATOM 4198 C C . GLU A 1 542 ? -5.957 6.676 -11.898 1 93.31 542 GLU A C 1
ATOM 4200 O O . GLU A 1 542 ? -7.105 6.934 -11.539 1 93.31 542 GLU A O 1
ATOM 4205 N N . ARG A 1 543 ? -4.996 7.59 -12.031 1 93.88 543 ARG A N 1
ATOM 4206 C CA . ARG A 1 543 ? -5.164 8.938 -11.508 1 93.88 543 ARG A CA 1
ATOM 4207 C C . ARG A 1 543 ? -5.273 9.953 -12.641 1 93.88 543 ARG A C 1
ATOM 4209 O O . ARG A 1 543 ? -5.113 11.156 -12.422 1 93.88 543 ARG A O 1
ATOM 4216 N N . ALA A 1 544 ? -5.547 9.516 -13.781 1 91.19 544 ALA A N 1
ATOM 4217 C CA . ALA A 1 544 ? -5.551 10.391 -14.953 1 91.19 544 ALA A CA 1
ATOM 4218 C C . ALA A 1 544 ? -6.543 11.539 -14.781 1 91.19 544 ALA A C 1
ATOM 4220 O O . ALA A 1 544 ? -6.309 12.648 -15.258 1 91.19 544 ALA A O 1
ATOM 4221 N N . LEU A 1 545 ? -7.59 11.32 -14.039 1 92.69 545 LEU A N 1
ATOM 4222 C CA . LEU A 1 545 ? -8.656 12.297 -13.859 1 92.69 545 LEU A CA 1
ATOM 4223 C C . LEU A 1 545 ? -8.18 13.461 -13 1 92.69 545 LEU A C 1
ATOM 4225 O O . LEU A 1 545 ? -8.742 14.562 -13.07 1 92.69 545 LEU A O 1
ATOM 4229 N N . ILE A 1 546 ? -7.203 13.266 -12.148 1 94.06 546 ILE A N 1
ATOM 4230 C CA . ILE A 1 546 ? -6.832 14.273 -11.164 1 94.06 546 ILE A CA 1
ATOM 4231 C C . ILE A 1 546 ? -5.398 14.742 -11.414 1 94.06 546 ILE A C 1
ATOM 4233 O O . ILE A 1 546 ? -4.75 15.281 -10.516 1 94.06 546 ILE A O 1
ATOM 4237 N N . THR A 1 547 ? -4.84 14.391 -12.562 1 92.94 547 THR A N 1
ATOM 4238 C CA . THR A 1 547 ? -3.527 14.859 -12.984 1 92.94 547 THR A CA 1
ATOM 4239 C C . THR A 1 547 ? -3.643 15.703 -14.25 1 92.94 547 THR A C 1
ATOM 4241 O O . THR A 1 547 ? -4.668 15.672 -14.938 1 92.94 547 THR A O 1
ATOM 4244 N N . PRO A 1 548 ? -2.652 16.516 -14.469 1 87.62 548 PRO A N 1
ATOM 4245 C CA . PRO A 1 548 ? -2.752 17.375 -15.656 1 87.62 548 PRO A CA 1
ATOM 4246 C C . PRO A 1 548 ? -2.879 16.562 -16.953 1 87.62 548 PRO A C 1
ATOM 4248 O O . PRO A 1 548 ? -2.289 15.492 -17.078 1 87.62 548 PRO A O 1
ATOM 4251 N N . ALA A 1 549 ? -3.666 17.125 -17.781 1 75.44 549 ALA A N 1
ATOM 4252 C CA . ALA A 1 549 ? -3.865 16.469 -19.078 1 75.44 549 ALA A CA 1
ATOM 4253 C C . ALA A 1 549 ? -2.564 16.422 -19.875 1 75.44 549 ALA A C 1
ATOM 4255 O O . ALA A 1 549 ? -1.787 17.375 -19.859 1 75.44 549 ALA A O 1
ATOM 4256 N N . LYS A 1 550 ? -2.135 15.242 -20.266 1 65.12 550 LYS A N 1
ATOM 4257 C CA . LYS A 1 550 ? -0.984 15.133 -21.156 1 65.12 550 LYS A CA 1
ATOM 4258 C C . LYS A 1 550 ? -1.412 15.195 -22.609 1 65.12 550 LYS A C 1
ATOM 4260 O O . LYS A 1 550 ? -2.514 14.766 -22.969 1 65.12 550 LYS A O 1
ATOM 4265 N N . MET B 1 1 ? -8.367 47.125 14.906 1 35.38 1 MET B N 1
ATOM 4266 C CA . MET B 1 1 ? -8.219 45.688 15.047 1 35.38 1 MET B CA 1
ATOM 4267 C C . MET B 1 1 ? -7.918 45.031 13.703 1 35.38 1 MET B C 1
ATOM 4269 O O . MET B 1 1 ? -8.539 45.344 12.695 1 35.38 1 MET B O 1
ATOM 4273 N N . ALA B 1 2 ? -6.824 44.562 13.484 1 50.78 2 ALA B N 1
ATOM 4274 C CA . ALA B 1 2 ? -6.383 43.938 12.234 1 50.78 2 ALA B CA 1
ATOM 4275 C C . ALA B 1 2 ? -7.473 43.062 11.648 1 50.78 2 ALA B C 1
ATOM 4277 O O . ALA B 1 2 ? -8.266 42.469 12.383 1 50.78 2 ALA B O 1
ATOM 4278 N N . ASP B 1 3 ? -7.852 43.156 10.445 1 67.69 3 ASP B N 1
ATOM 4279 C CA . ASP B 1 3 ? -8.898 42.438 9.727 1 67.69 3 ASP B CA 1
ATOM 4280 C C . ASP B 1 3 ? -8.75 40.938 9.891 1 67.69 3 ASP B C 1
ATOM 4282 O O . ASP B 1 3 ? -7.641 40.406 9.773 1 67.69 3 ASP B O 1
ATOM 4286 N N . LYS B 1 4 ? -9.789 40.406 10.516 1 77.94 4 LYS B N 1
ATOM 4287 C CA . LYS B 1 4 ? -9.844 38.938 10.68 1 77.94 4 LYS B CA 1
ATOM 4288 C C . LYS B 1 4 ? -9.516 38.25 9.367 1 77.94 4 LYS B C 1
ATOM 4290 O O . LYS B 1 4 ? -10.008 38.625 8.305 1 77.94 4 LYS B O 1
ATOM 4295 N N . LEU B 1 5 ? -8.633 37.312 9.375 1 80.81 5 LEU B N 1
ATOM 4296 C CA . LEU B 1 5 ? -8.094 36.688 8.172 1 80.81 5 LEU B CA 1
ATOM 4297 C C . LEU B 1 5 ? -9.172 35.906 7.445 1 80.81 5 LEU B C 1
ATOM 4299 O O . LEU B 1 5 ? -9.117 35.75 6.223 1 80.81 5 LEU B O 1
ATOM 4303 N N . PHE B 1 6 ? -10.211 35.406 8.156 1 83.19 6 PHE B N 1
ATOM 4304 C CA . PHE B 1 6 ? -11.219 34.562 7.543 1 83.19 6 PHE B CA 1
ATOM 4305 C C . PHE B 1 6 ? -12.297 35.406 6.867 1 83.19 6 PHE B C 1
ATOM 4307 O O . PHE B 1 6 ? -13.086 34.875 6.078 1 83.19 6 PHE B O 1
ATOM 4314 N N . ILE B 1 7 ? -12.383 36.656 7.215 1 79.25 7 ILE B N 1
ATOM 4315 C CA . ILE B 1 7 ? -13.461 37.5 6.723 1 79.25 7 ILE B CA 1
ATOM 4316 C C . ILE B 1 7 ? -13.414 37.562 5.199 1 79.25 7 ILE B C 1
ATOM 4318 O O . ILE B 1 7 ? -14.445 37.406 4.535 1 79.25 7 ILE B O 1
ATOM 4322 N N . ASN B 1 8 ? -12.258 37.781 4.668 1 79.25 8 ASN B N 1
ATOM 4323 C CA . ASN B 1 8 ? -12.141 37.875 3.219 1 79.25 8 ASN B CA 1
ATOM 4324 C C . ASN B 1 8 ? -12.539 36.562 2.541 1 79.25 8 ASN B C 1
ATOM 4326 O O . ASN B 1 8 ? -13.234 36.562 1.525 1 79.25 8 ASN B O 1
ATOM 4330 N N . ALA B 1 9 ? -12.086 35.5 3.096 1 80.81 9 ALA B N 1
ATOM 4331 C CA . ALA B 1 9 ? -12.43 34.188 2.543 1 80.81 9 ALA B CA 1
ATOM 4332 C C . ALA B 1 9 ? -13.938 33.969 2.574 1 80.81 9 ALA B C 1
ATOM 4334 O O . ALA B 1 9 ? -14.516 33.5 1.593 1 80.81 9 ALA B O 1
ATOM 4335 N N . LEU B 1 10 ? -14.586 34.281 3.635 1 81.88 10 LEU B N 1
ATOM 4336 C CA . LEU B 1 10 ? -16.016 34.062 3.801 1 81.88 10 LEU B CA 1
ATOM 4337 C C . LEU B 1 10 ? -16.828 35 2.928 1 81.88 10 LEU B C 1
ATOM 4339 O O . LEU B 1 10 ? -17.859 34.625 2.367 1 81.88 10 LEU B O 1
ATOM 4343 N N . LYS B 1 11 ? -16.359 36.188 2.822 1 76.69 11 LYS B N 1
ATOM 4344 C CA . LYS B 1 11 ? -17.031 37.156 1.97 1 76.69 11 LYS B CA 1
ATOM 4345 C C . LYS B 1 11 ? -17.016 36.719 0.51 1 76.69 11 LYS B C 1
ATOM 4347 O O . LYS B 1 11 ? -18.031 36.844 -0.196 1 76.69 11 LYS B O 1
ATOM 4352 N N . LYS B 1 12 ? -15.945 36.312 0.125 1 77.81 12 LYS B N 1
ATOM 4353 C CA . LYS B 1 12 ? -15.828 35.844 -1.25 1 77.81 12 LYS B CA 1
ATOM 4354 C C . LYS B 1 12 ? -16.641 34.562 -1.467 1 77.81 12 LYS B C 1
ATOM 4356 O O . LYS B 1 12 ? -17.281 34.406 -2.506 1 77.81 12 LYS B O 1
ATOM 4361 N N . LYS B 1 13 ? -16.609 33.781 -0.491 1 80.75 13 LYS B N 1
ATOM 4362 C CA . LYS B 1 13 ? -17.281 32.5 -0.546 1 80.75 13 LYS B CA 1
ATOM 4363 C C . LYS B 1 13 ? -18.797 32.656 -0.569 1 80.75 13 LYS B C 1
ATOM 4365 O O . LYS B 1 13 ? -19.484 32.031 -1.38 1 80.75 13 LYS B O 1
ATOM 4370 N N . PHE B 1 14 ? -19.328 33.5 0.263 1 77.06 14 PHE B N 1
ATOM 4371 C CA . PHE B 1 14 ? -20.766 33.562 0.471 1 77.06 14 PHE B CA 1
ATOM 4372 C C . PHE B 1 14 ? -21.359 34.781 -0.227 1 77.06 14 PHE B C 1
ATOM 4374 O O . PHE B 1 14 ? -22.578 34.875 -0.378 1 77.06 14 PHE B O 1
ATOM 4381 N N . GLU B 1 15 ? -20.547 35.625 -0.767 1 74.06 15 GLU B N 1
ATOM 4382 C CA . GLU B 1 15 ? -20.984 36.844 -1.423 1 74.06 15 GLU B CA 1
ATOM 4383 C C . GLU B 1 15 ? -21.969 37.625 -0.55 1 74.06 15 GLU B C 1
ATOM 4385 O O . GLU B 1 15 ? -22.953 38.188 -1.054 1 74.06 15 GLU B O 1
ATOM 4390 N N . GLU B 1 16 ? -21.891 37.312 0.73 1 76.31 16 GLU B N 1
ATOM 4391 C CA . GLU B 1 16 ? -22.672 38.031 1.745 1 76.31 16 GLU B CA 1
ATOM 4392 C C . GLU B 1 16 ? -21.812 38.344 2.969 1 76.31 16 GLU B C 1
ATOM 4394 O O . GLU B 1 16 ? -20.734 37.781 3.145 1 76.31 16 GLU B O 1
ATOM 4399 N N . SER B 1 17 ? -22.406 39.344 3.635 1 77.38 17 SER B N 1
ATOM 4400 C CA . SER B 1 17 ? -21.688 39.656 4.875 1 77.38 17 SER B CA 1
ATOM 4401 C C . SER B 1 17 ? -21.672 38.438 5.816 1 77.38 17 SER B C 1
ATOM 4403 O O . SER B 1 17 ? -22.688 37.781 6 1 77.38 17 SER B O 1
ATOM 4405 N N . PRO B 1 18 ? -20.5 38.094 6.387 1 77.12 18 PRO B N 1
ATOM 4406 C CA . PRO B 1 18 ? -20.391 36.969 7.312 1 77.12 18 PRO B CA 1
ATOM 4407 C C . PRO B 1 18 ? -21.203 37.188 8.594 1 77.12 18 PRO B C 1
ATOM 4409 O O . PRO B 1 18 ? -21.422 36.219 9.344 1 77.12 18 PRO B O 1
ATOM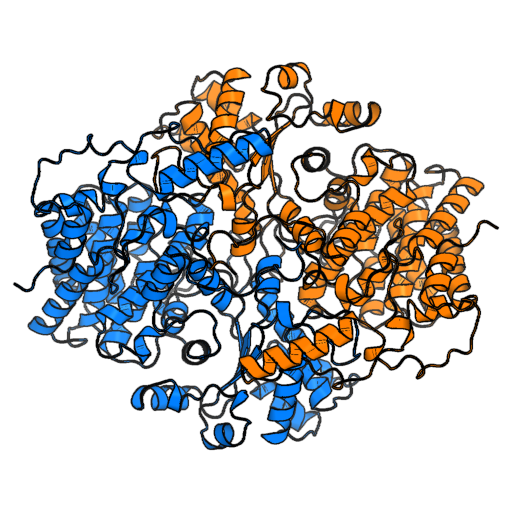 4412 N N . GLU B 1 19 ? -21.719 38.375 8.789 1 75.44 19 GLU B N 1
ATOM 4413 C CA . GLU B 1 19 ? -22.469 38.688 10.008 1 75.44 19 GLU B CA 1
ATOM 4414 C C . GLU B 1 19 ? -23.953 38.469 9.797 1 75.44 19 GLU B C 1
ATOM 4416 O O . GLU B 1 19 ? -24.734 38.438 10.766 1 75.44 19 GLU B O 1
ATOM 4421 N N . GLU B 1 20 ? -24.25 38.188 8.578 1 75.56 20 GLU B N 1
ATOM 4422 C CA . GLU B 1 20 ? -25.672 38.031 8.289 1 75.56 20 GLU B CA 1
ATOM 4423 C C . GLU B 1 20 ? -26.219 36.719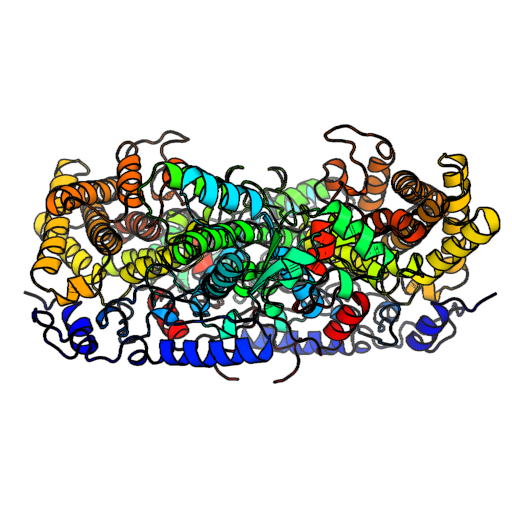 8.875 1 75.56 20 GLU B C 1
ATOM 4425 O O . GLU B 1 20 ? -25.625 35.656 8.711 1 75.56 20 GLU B O 1
ATOM 4430 N N . LYS B 1 21 ? -27.344 36.75 9.531 1 70.44 21 LYS B N 1
ATOM 4431 C CA . LYS B 1 21 ? -27.938 35.625 10.227 1 70.44 21 LYS B CA 1
ATOM 4432 C C . LYS B 1 21 ? -29.031 34.969 9.367 1 70.44 21 LYS B C 1
ATOM 4434 O O . LYS B 1 21 ? -29.469 33.844 9.664 1 70.44 21 LYS B O 1
ATOM 4439 N N . LYS B 1 22 ? -29.562 35.594 8.477 1 63.84 22 LYS B N 1
ATOM 4440 C CA . LYS B 1 22 ? -30.609 35.031 7.617 1 63.84 22 LYS B CA 1
ATOM 4441 C C . LYS B 1 22 ? -30.062 34.688 6.238 1 63.84 22 LYS B C 1
ATOM 4443 O O . LYS B 1 22 ? -29.422 35.5 5.582 1 63.84 22 LYS B O 1
ATOM 4448 N N . THR B 1 23 ? -29.719 33.344 6.094 1 61.44 23 THR B N 1
ATOM 4449 C CA . THR B 1 23 ? -29.328 32.906 4.762 1 61.44 23 THR B CA 1
ATOM 4450 C C . THR B 1 23 ? -30.438 32.094 4.102 1 61.44 23 THR B C 1
ATOM 4452 O O . THR B 1 23 ? -31.391 31.703 4.762 1 61.44 23 THR B O 1
ATOM 4455 N N . THR B 1 24 ? -30.656 32.375 2.848 1 57.31 24 THR B N 1
ATOM 4456 C CA . THR B 1 24 ? -31.656 31.578 2.174 1 57.31 24 THR B CA 1
ATOM 4457 C C . THR B 1 24 ? -31.141 30.156 1.91 1 57.31 24 THR B C 1
ATOM 4459 O O . THR B 1 24 ? -30.094 29.984 1.277 1 57.31 24 THR B O 1
ATOM 4462 N N . PHE B 1 25 ? -31.422 29.219 2.789 1 52.69 25 PHE B N 1
ATOM 4463 C CA . PHE B 1 25 ? -31.031 27.812 2.756 1 52.69 25 PHE B CA 1
ATOM 4464 C C . PHE B 1 25 ? -31.094 27.266 1.332 1 52.69 25 PHE B C 1
ATOM 4466 O O . PHE B 1 25 ? -30.172 26.562 0.896 1 52.69 25 PHE B O 1
ATOM 4473 N N . TYR B 1 26 ? -32.344 27.297 0.708 1 55.62 26 TYR B N 1
ATOM 4474 C CA . TYR B 1 26 ? -32.719 26.5 -0.454 1 55.62 26 TYR B CA 1
ATOM 4475 C C . TYR B 1 26 ? -32.469 27.266 -1.746 1 55.62 26 TYR B C 1
ATOM 4477 O O . TYR B 1 26 ? -32.938 26.875 -2.816 1 55.62 26 TYR B O 1
ATOM 4485 N N . THR B 1 27 ? -31.656 28.266 -1.562 1 64.88 27 THR B N 1
ATOM 4486 C CA . THR B 1 27 ? -31.656 29.062 -2.791 1 64.88 27 THR B CA 1
ATOM 4487 C C . THR B 1 27 ? -30.484 28.656 -3.688 1 64.88 27 THR B C 1
ATOM 4489 O O . THR B 1 27 ? -30.422 29.078 -4.848 1 64.88 27 THR B O 1
ATOM 4492 N N . LEU B 1 28 ? -29.719 27.812 -3.076 1 71.12 28 LEU B N 1
ATOM 4493 C CA . LEU B 1 28 ? -28.547 27.625 -3.908 1 71.12 28 LEU B CA 1
ATOM 4494 C C . LEU B 1 28 ? -28.656 26.344 -4.73 1 71.12 28 LEU B C 1
ATOM 4496 O O . LEU B 1 28 ? -27.797 26.062 -5.574 1 71.12 28 LEU B O 1
ATOM 4500 N N . GLY B 1 29 ? -29.734 25.594 -4.609 1 76.62 29 GLY B N 1
ATOM 4501 C CA . GLY B 1 29 ? -29.953 24.469 -5.512 1 76.62 29 GLY B CA 1
ATOM 4502 C C . GLY B 1 29 ? -29.391 23.156 -4.973 1 76.62 29 GLY B C 1
ATOM 4503 O O . GLY B 1 29 ? -29.234 22.188 -5.719 1 76.62 29 GLY B O 1
ATOM 4504 N N . GLY B 1 30 ? -29.031 23.156 -3.656 1 81.19 30 GLY B N 1
ATOM 4505 C CA . GLY B 1 30 ? -28.5 21.922 -3.088 1 81.19 30 GLY B CA 1
ATOM 4506 C C . GLY B 1 30 ? -27.156 21.516 -3.656 1 81.19 30 GLY B C 1
ATOM 4507 O O . GLY B 1 30 ? -26.281 22.375 -3.826 1 81.19 30 GLY B O 1
ATOM 4508 N N . TRP B 1 31 ? -27.031 20.156 -3.951 1 87.44 31 TRP B N 1
ATOM 4509 C CA . TRP B 1 31 ? -25.75 19.688 -4.445 1 87.44 31 TRP B CA 1
ATOM 4510 C C . TRP B 1 31 ? -25.438 20.266 -5.824 1 87.44 31 TRP B C 1
ATOM 4512 O O . TRP B 1 31 ? -24.281 20.328 -6.238 1 87.44 31 TRP B O 1
ATOM 4522 N N . LYS B 1 32 ? -26.391 20.781 -6.559 1 88.75 32 LYS B N 1
ATOM 4523 C CA . LYS B 1 32 ? -26.203 21.312 -7.91 1 88.75 32 LYS B CA 1
ATOM 4524 C C . LYS B 1 32 ? -25.406 22.609 -7.898 1 88.75 32 LYS B C 1
ATOM 4526 O O . LYS B 1 32 ? -24.875 23.016 -8.93 1 88.75 32 LYS B O 1
ATOM 4531 N N . GLN B 1 33 ? -25.391 23.172 -6.73 1 86.62 33 GLN B N 1
ATOM 4532 C CA . GLN B 1 33 ? -24.641 24.422 -6.641 1 86.62 33 GLN B CA 1
ATOM 4533 C C . GLN B 1 33 ? -23.141 24.156 -6.758 1 86.62 33 GLN B C 1
ATOM 4535 O O . GLN B 1 33 ? -22.375 25.047 -7.109 1 86.62 33 GLN B O 1
ATOM 4540 N N . SER B 1 34 ? -22.797 23 -6.391 1 88.81 34 SER B N 1
ATOM 4541 C CA . SER B 1 34 ? -21.391 22.594 -6.461 1 88.81 34 SER B CA 1
ATOM 4542 C C . SER B 1 34 ? -21.062 21.984 -7.816 1 88.81 34 SER B C 1
ATOM 4544 O O . SER B 1 34 ? -21.688 21 -8.234 1 88.81 34 SER B O 1
ATOM 4546 N N . GLU B 1 35 ? -20.109 22.578 -8.477 1 89.88 35 GLU B N 1
ATOM 4547 C CA . GLU B 1 35 ? -19.672 22.031 -9.758 1 89.88 35 GLU B CA 1
ATOM 4548 C C . GLU B 1 35 ? -19.172 20.594 -9.609 1 89.88 35 GLU B C 1
ATOM 4550 O O . GLU B 1 35 ? -19.422 19.75 -10.469 1 89.88 35 GLU B O 1
ATOM 4555 N N . ARG B 1 36 ? -18.516 20.281 -8.562 1 92.06 36 ARG B N 1
ATOM 4556 C CA . ARG B 1 36 ? -17.938 18.969 -8.344 1 92.06 36 ARG B CA 1
ATOM 4557 C C . ARG B 1 36 ? -19.016 17.938 -8.031 1 92.06 36 ARG B C 1
ATOM 4559 O O . ARG B 1 36 ? -18.938 16.797 -8.477 1 92.06 36 ARG B O 1
ATOM 4566 N N . LYS B 1 37 ? -19.969 18.359 -7.281 1 93.44 37 LYS B N 1
ATOM 4567 C CA . LYS B 1 37 ? -21.062 17.422 -6.988 1 93.44 37 LYS B CA 1
ATOM 4568 C C . LYS B 1 37 ? -21.844 17.078 -8.258 1 93.44 37 LYS B C 1
ATOM 4570 O O . LYS B 1 37 ? -22.25 15.93 -8.445 1 93.44 37 LYS B O 1
ATOM 4575 N N . THR B 1 38 ? -22.016 18.031 -9.055 1 93.75 38 THR B N 1
ATOM 4576 C CA . THR B 1 38 ? -22.672 17.781 -10.328 1 93.75 38 THR B CA 1
ATOM 4577 C C . THR B 1 38 ? -21.859 16.812 -11.18 1 93.75 38 THR B C 1
ATOM 4579 O O . THR B 1 38 ? -22.406 15.922 -11.82 1 93.75 38 THR B O 1
ATOM 4582 N N . GLU B 1 39 ? -20.594 17.031 -11.172 1 95.56 39 GLU B N 1
ATOM 4583 C CA . GLU B 1 39 ? -19.672 16.125 -11.859 1 95.56 39 GLU B CA 1
ATOM 4584 C C . GLU B 1 39 ? -19.781 14.711 -11.305 1 95.56 39 GLU B C 1
ATOM 4586 O O . GLU B 1 39 ? -19.781 13.734 -12.062 1 95.56 39 GLU B O 1
ATOM 4591 N N . PHE B 1 40 ? -19.875 14.602 -10.008 1 96.38 40 PHE B N 1
ATOM 4592 C CA . PHE B 1 40 ? -19.969 13.305 -9.352 1 96.38 40 PHE B CA 1
ATOM 4593 C C . PHE B 1 40 ? -21.25 12.578 -9.781 1 96.38 40 PHE B C 1
ATOM 4595 O O . PHE B 1 40 ? -21.203 11.375 -10.07 1 96.38 40 PHE B O 1
ATOM 4602 N N . VAL B 1 41 ? -22.328 13.312 -9.812 1 95.5 41 VAL B N 1
ATOM 4603 C CA . VAL B 1 41 ? -23.609 12.719 -10.172 1 95.5 41 VAL B CA 1
ATOM 4604 C C . VAL B 1 41 ? -23.547 12.188 -11.602 1 95.5 41 VAL B C 1
ATOM 4606 O O . VAL B 1 41 ? -23.969 11.062 -11.867 1 95.5 41 VAL B O 1
ATOM 4609 N N . ASN B 1 42 ? -23.016 12.961 -12.484 1 97.19 42 ASN B N 1
ATOM 4610 C CA . ASN B 1 42 ? -22.906 12.539 -13.883 1 97.19 42 ASN B CA 1
ATOM 4611 C C . ASN B 1 42 ? -21.969 11.344 -14.039 1 97.19 42 ASN B C 1
ATOM 4613 O O . ASN B 1 42 ? -22.281 10.398 -14.758 1 97.19 42 ASN B O 1
ATOM 4617 N N . ALA B 1 43 ? -20.859 11.391 -13.367 1 97.19 43 ALA B N 1
ATOM 4618 C CA . ALA B 1 43 ? -19.906 10.289 -13.414 1 97.19 43 ALA B CA 1
ATOM 4619 C C . ALA B 1 43 ? -20.5 9.016 -12.828 1 97.19 43 ALA B C 1
ATOM 4621 O O . ALA B 1 43 ? -20.297 7.918 -13.352 1 97.19 43 ALA B O 1
ATOM 4622 N N . GLY B 1 44 ? -21.172 9.195 -11.734 1 96.56 44 GLY B N 1
ATOM 4623 C CA . GLY B 1 44 ? -21.828 8.055 -11.109 1 96.56 44 GLY B CA 1
ATOM 4624 C C . GLY B 1 44 ? -22.812 7.363 -12.016 1 96.56 44 GLY B C 1
ATOM 4625 O O . GLY B 1 44 ? -22.891 6.133 -12.039 1 96.56 44 GLY B O 1
ATOM 4626 N N . LYS B 1 45 ? -23.547 8.117 -12.766 1 96.44 45 LYS B N 1
ATOM 4627 C CA . LYS B 1 45 ? -24.5 7.562 -13.719 1 96.44 45 LYS B CA 1
ATOM 4628 C C . LYS B 1 45 ? -23.781 6.797 -14.828 1 96.44 45 LYS B C 1
ATOM 4630 O O . LYS B 1 45 ? -24.234 5.727 -15.242 1 96.44 45 LYS B O 1
ATOM 4635 N N . GLU B 1 46 ? -22.75 7.34 -15.281 1 96.69 46 GLU B N 1
ATOM 4636 C CA . GLU B 1 46 ? -21.969 6.684 -16.344 1 96.69 46 GLU B CA 1
ATOM 4637 C C . GLU B 1 46 ? -21.375 5.363 -15.852 1 96.69 46 GLU B C 1
ATOM 4639 O O . GLU B 1 46 ? -21.422 4.363 -16.562 1 96.69 46 GLU B O 1
ATOM 4644 N N . VAL B 1 47 ? -20.828 5.375 -14.656 1 96.38 47 VAL B N 1
ATOM 4645 C CA . VAL B 1 47 ? -20.234 4.172 -14.086 1 96.38 47 VAL B CA 1
ATOM 4646 C C . VAL B 1 47 ? -21.312 3.107 -13.898 1 96.38 47 VAL B C 1
ATOM 4648 O O . VAL B 1 47 ? -21.094 1.933 -14.203 1 96.38 47 VAL B O 1
ATOM 4651 N N . ALA B 1 48 ? -22.422 3.547 -13.383 1 95.94 48 ALA B N 1
ATOM 4652 C CA . ALA B 1 48 ? -23.531 2.623 -13.156 1 95.94 48 ALA B CA 1
ATOM 4653 C C . ALA B 1 48 ? -23.984 1.989 -14.469 1 95.94 48 ALA B C 1
ATOM 4655 O O . ALA B 1 48 ? -24.266 0.79 -14.516 1 95.94 48 ALA B O 1
ATOM 4656 N N . ALA B 1 49 ? -24.047 2.758 -15.492 1 95.81 49 ALA B N 1
ATOM 4657 C CA . ALA B 1 49 ? -24.484 2.268 -16.797 1 95.81 49 ALA B CA 1
ATOM 4658 C C . ALA B 1 49 ? -23.484 1.271 -17.375 1 95.81 49 ALA B C 1
ATOM 4660 O O . ALA B 1 49 ? -23.875 0.249 -17.938 1 95.81 49 ALA B O 1
ATOM 4661 N N . LYS B 1 50 ? -22.266 1.519 -17.234 1 94.19 50 LYS B N 1
ATOM 4662 C CA . LYS B 1 50 ? -21.203 0.679 -17.797 1 94.19 50 LYS B CA 1
ATOM 4663 C C . LYS B 1 50 ? -21.078 -0.633 -17.031 1 94.19 50 LYS B C 1
ATOM 4665 O O . LYS B 1 50 ? -20.922 -1.698 -17.641 1 94.19 50 LYS B O 1
ATOM 4670 N N . ARG B 1 51 ? -21.125 -0.609 -15.727 1 93.69 51 ARG B N 1
ATOM 4671 C CA . ARG B 1 51 ? -20.859 -1.769 -14.883 1 93.69 51 ARG B CA 1
ATOM 4672 C C . ARG B 1 51 ? -22.125 -2.574 -14.648 1 93.69 51 ARG B C 1
ATOM 4674 O O . ARG B 1 51 ? -22.062 -3.766 -14.344 1 93.69 51 ARG B O 1
ATOM 4681 N N . GLY B 1 52 ? -23.359 -1.875 -14.68 1 93.5 52 GLY B N 1
ATOM 4682 C CA . GLY B 1 52 ? -24.625 -2.531 -14.438 1 93.5 52 GLY B CA 1
ATOM 4683 C C . GLY B 1 52 ? -25 -2.584 -12.969 1 93.5 52 GLY B C 1
ATOM 4684 O O . GLY B 1 52 ? -25.891 -3.342 -12.578 1 93.5 52 GLY B O 1
ATOM 4685 N N . ILE B 1 53 ? -24.234 -1.928 -12.102 1 94.19 53 ILE B N 1
ATOM 4686 C CA . ILE B 1 53 ? -24.484 -1.818 -10.664 1 94.19 53 ILE B CA 1
ATOM 4687 C C . ILE B 1 53 ? -24.594 -0.347 -10.273 1 94.19 53 ILE B C 1
ATOM 4689 O O . ILE B 1 53 ? -23.75 0.467 -10.633 1 94.19 53 ILE B O 1
ATOM 4693 N N . PRO B 1 54 ? -25.594 -0.016 -9.602 1 92.44 54 PRO B N 1
ATOM 4694 C CA . PRO B 1 54 ? -25.688 1.369 -9.133 1 92.44 54 PRO B CA 1
ATOM 4695 C C . PRO B 1 54 ? -24.484 1.792 -8.297 1 92.44 54 PRO B C 1
ATOM 4697 O O . PRO B 1 54 ? -23.859 0.953 -7.648 1 92.44 54 PRO B O 1
ATOM 4700 N N . GLN B 1 55 ? -24.25 3.074 -8.328 1 93.69 55 GLN B N 1
ATOM 4701 C CA . GLN B 1 55 ? -23.125 3.619 -7.582 1 93.69 55 GLN B CA 1
ATOM 4702 C C . GLN B 1 55 ? -23.516 4.891 -6.832 1 93.69 55 GLN B C 1
ATOM 4704 O O . GLN B 1 55 ? -24.359 4.852 -5.945 1 93.69 55 GLN B O 1
ATOM 4709 N N . TYR B 1 56 ? -23.188 6.09 -7.312 1 94.56 56 TYR B N 1
ATOM 4710 C CA . TYR B 1 56 ? -23.359 7.359 -6.609 1 94.56 56 TYR B CA 1
ATOM 4711 C C . TYR B 1 56 ? -24.797 7.855 -6.727 1 94.56 56 TYR B C 1
ATOM 4713 O O . TYR B 1 56 ? -25.312 8.039 -7.836 1 94.56 56 TYR B O 1
ATOM 4721 N N . ASN B 1 57 ? -25.438 8.016 -5.594 1 91.69 57 ASN B N 1
ATOM 4722 C CA . ASN B 1 57 ? -26.781 8.586 -5.477 1 91.69 57 ASN B CA 1
ATOM 4723 C C . ASN B 1 57 ? -26.781 9.797 -4.551 1 91.69 57 ASN B C 1
ATOM 4725 O O . ASN B 1 57 ? -26.656 9.656 -3.334 1 91.69 57 ASN B O 1
ATOM 4729 N N . PRO B 1 58 ? -27.031 10.969 -5.125 1 89 58 PRO B N 1
ATOM 4730 C CA . PRO B 1 58 ? -26.953 12.172 -4.289 1 89 58 PRO B CA 1
ATOM 4731 C C . PRO B 1 58 ? -28.141 12.305 -3.34 1 89 58 PRO B C 1
ATOM 4733 O O . PRO B 1 58 ? -28.156 13.188 -2.479 1 89 58 PRO B O 1
ATOM 4736 N N . ASP B 1 59 ? -29.141 11.383 -3.422 1 85 59 ASP B N 1
ATOM 4737 C CA . ASP B 1 59 ? -30.359 11.562 -2.652 1 85 59 ASP B CA 1
ATOM 4738 C C . ASP B 1 59 ? -30.562 10.43 -1.649 1 85 59 ASP B C 1
ATOM 4740 O O . ASP B 1 59 ? -31.688 10.023 -1.366 1 85 59 ASP B O 1
ATOM 4744 N N . ILE B 1 60 ? -29.594 9.898 -1.066 1 82.81 60 ILE B N 1
ATOM 4745 C CA . ILE B 1 60 ? -29.688 8.742 -0.18 1 82.81 60 ILE B CA 1
ATOM 4746 C C . ILE B 1 60 ? -29.797 9.211 1.269 1 82.81 60 ILE B C 1
ATOM 4748 O O . ILE B 1 60 ? -30.422 8.531 2.1 1 82.81 60 ILE B O 1
ATOM 4752 N N . GLY B 1 61 ? -29.297 10.352 1.671 1 75.75 61 GLY B N 1
ATOM 4753 C CA . GLY B 1 61 ? -29.266 10.805 3.055 1 75.75 61 GLY B CA 1
ATOM 4754 C C . GLY B 1 61 ? -29.672 12.25 3.229 1 75.75 61 GLY B C 1
ATOM 4755 O O . GLY B 1 61 ? -30.391 12.797 2.389 1 75.75 61 GLY B O 1
ATOM 4756 N N . THR B 1 62 ? -29.375 12.688 4.441 1 77.5 62 THR B N 1
ATOM 4757 C CA . THR B 1 62 ? -29.688 14.078 4.734 1 77.5 62 THR B CA 1
ATOM 4758 C C . THR B 1 62 ? -28.656 15.008 4.105 1 77.5 62 THR B C 1
ATOM 4760 O O . THR B 1 62 ? -27.453 14.875 4.359 1 77.5 62 THR B O 1
ATOM 4763 N N . PRO B 1 63 ? -29.141 15.906 3.398 1 76.62 63 PRO B N 1
ATOM 4764 C CA . PRO B 1 63 ? -28.188 16.781 2.732 1 76.62 63 PRO B CA 1
ATOM 4765 C C . PRO B 1 63 ? -27.531 17.797 3.686 1 76.62 63 PRO B C 1
ATOM 4767 O O . PRO B 1 63 ? -28.203 18.281 4.609 1 76.62 63 PRO B O 1
ATOM 4770 N N . LEU B 1 64 ? -26.375 18.062 3.457 1 76.31 64 LEU B N 1
ATOM 4771 C CA . LEU B 1 64 ? -25.688 19.172 4.137 1 76.31 64 LEU B CA 1
ATOM 4772 C C . LEU B 1 64 ? -26.297 20.5 3.762 1 76.31 64 LEU B C 1
ATOM 4774 O O . LEU B 1 64 ? -26.922 20.641 2.701 1 76.31 64 LEU B O 1
ATOM 4778 N N . GLY B 1 65 ? -26.031 21.391 4.688 1 72.56 65 GLY B N 1
ATOM 4779 C CA . GLY B 1 65 ? -26.469 22.75 4.398 1 72.56 65 GLY B CA 1
ATOM 4780 C C . GLY B 1 65 ? -25.797 23.344 3.178 1 72.56 65 GLY B C 1
ATOM 4781 O O . GLY B 1 65 ? -24.641 23.016 2.869 1 72.56 65 GLY B O 1
ATOM 4782 N N . GLN B 1 66 ? -26.359 24.266 2.58 1 72.94 66 GLN B N 1
ATOM 4783 C CA . GLN B 1 66 ? -25.938 24.797 1.291 1 72.94 66 GLN B CA 1
ATOM 4784 C C . GLN B 1 66 ? -24.641 25.594 1.43 1 72.94 66 GLN B C 1
ATOM 4786 O O . GLN B 1 66 ? -23.844 25.656 0.497 1 72.94 66 GLN B O 1
ATOM 4791 N N . ARG B 1 67 ? -24.375 26.172 2.479 1 75 67 ARG B N 1
ATOM 4792 C CA . ARG B 1 67 ? -23.172 26.984 2.656 1 75 67 ARG B CA 1
ATOM 4793 C C . ARG B 1 67 ? -21.938 26.094 2.791 1 75 67 ARG B C 1
ATOM 4795 O O . ARG B 1 67 ? -20.844 26.5 2.381 1 75 67 ARG B O 1
ATOM 4802 N N . VAL B 1 68 ? -22.188 24.938 3.268 1 79.31 68 VAL B N 1
ATOM 4803 C CA . VAL B 1 68 ? -21.062 24.016 3.438 1 79.31 68 VAL B CA 1
ATOM 4804 C C . VAL B 1 68 ? -20.594 23.5 2.076 1 79.31 68 VAL B C 1
ATOM 4806 O O . VAL B 1 68 ? -19.453 23.094 1.917 1 79.31 68 VAL B O 1
ATOM 4809 N N . LEU B 1 69 ? -21.469 23.641 1.136 1 84.19 69 LEU B N 1
ATOM 4810 C CA . LEU B 1 69 ? -21.188 23.094 -0.188 1 84.19 69 LEU B CA 1
ATOM 4811 C C . LEU B 1 69 ? -20.5 24.125 -1.066 1 84.19 69 LEU B C 1
ATOM 4813 O O . LEU B 1 69 ? -20.203 23.859 -2.232 1 84.19 69 LEU B O 1
ATOM 4817 N N . MET B 1 70 ? -20.172 25.234 -0.444 1 84.06 70 MET B N 1
ATOM 4818 C CA . MET B 1 70 ? -19.438 26.266 -1.176 1 84.06 70 MET B CA 1
ATOM 4819 C C . MET B 1 70 ? -17.938 25.953 -1.184 1 84.06 70 MET B C 1
ATOM 4821 O O . MET B 1 70 ? -17.438 25.219 -0.326 1 84.06 70 MET B O 1
ATOM 4825 N N . PRO B 1 71 ? -17.188 26.547 -2.129 1 88.69 71 PRO B N 1
ATOM 4826 C CA . PRO B 1 71 ? -15.75 26.312 -2.203 1 88.69 71 PRO B CA 1
ATOM 4827 C C . PRO B 1 71 ? -15 26.875 -0.99 1 88.69 71 PRO B C 1
ATOM 4829 O O . PRO B 1 71 ? -15.469 27.812 -0.345 1 88.69 71 PRO B O 1
ATOM 4832 N N . TYR B 1 72 ? -13.867 26.328 -0.756 1 92.19 72 TYR B N 1
ATOM 4833 C CA . TYR B 1 72 ? -13.016 26.703 0.367 1 92.19 72 TYR B CA 1
ATOM 4834 C C . TYR B 1 72 ? -11.711 27.312 -0.119 1 92.19 72 TYR B C 1
ATOM 4836 O O . TYR B 1 72 ? -11.133 26.859 -1.111 1 92.19 72 TYR B O 1
ATOM 4844 N N . GLN B 1 73 ? -11.336 28.328 0.549 1 94.56 73 GLN B N 1
ATOM 4845 C CA . GLN B 1 73 ? -9.984 28.828 0.316 1 94.56 73 GLN B CA 1
ATOM 4846 C C . GLN B 1 73 ? -8.953 27.969 1.041 1 94.56 73 GLN B C 1
ATOM 4848 O O . GLN B 1 73 ? -9.07 27.734 2.246 1 94.56 73 GLN B O 1
ATOM 4853 N N . VAL B 1 74 ? -7.934 27.484 0.329 1 96.81 74 VAL B N 1
ATOM 4854 C CA . VAL B 1 74 ? -6.816 26.859 1.022 1 96.81 74 VAL B CA 1
ATOM 4855 C C . VAL B 1 74 ? -5.988 27.922 1.746 1 96.81 74 VAL B C 1
ATOM 4857 O O . VAL B 1 74 ? -5.48 28.844 1.121 1 96.81 74 VAL B O 1
ATOM 4860 N N . SER B 1 75 ? -5.844 27.75 2.969 1 96 75 SER B N 1
ATOM 4861 C CA . SER B 1 75 ? -5.223 28.781 3.789 1 96 75 SER B CA 1
ATOM 4862 C C . SER B 1 75 ? -3.828 29.125 3.279 1 96 75 SER B C 1
ATOM 4864 O O . SER B 1 75 ? -3.115 28.266 2.766 1 96 75 SER B O 1
ATOM 4866 N N . THR B 1 76 ? -3.453 30.406 3.383 1 93.88 76 THR B N 1
ATOM 4867 C CA . THR B 1 76 ? -2.18 31.016 3 1 93.88 76 THR B CA 1
ATOM 4868 C C . THR B 1 76 ? -2.086 31.156 1.483 1 93.88 76 THR B C 1
ATOM 4870 O O . THR B 1 76 ? -1.092 31.672 0.964 1 93.88 76 THR B O 1
ATOM 4873 N N . THR B 1 77 ? -3.098 30.609 0.744 1 95.12 77 THR B N 1
ATOM 4874 C CA . THR B 1 77 ? -3.16 30.781 -0.703 1 95.12 77 THR B CA 1
ATOM 4875 C C . THR B 1 77 ? -4.387 31.609 -1.097 1 95.12 77 THR B C 1
ATOM 4877 O O . THR B 1 77 ? -5.246 31.875 -0.26 1 95.12 77 THR B O 1
ATOM 4880 N N . ASP B 1 78 ? -4.453 32 -2.391 1 93.31 78 ASP B N 1
ATOM 4881 C CA . ASP B 1 78 ? -5.625 32.688 -2.936 1 93.31 78 ASP B CA 1
ATOM 4882 C C . ASP B 1 78 ? -6.492 31.719 -3.738 1 93.31 78 ASP B C 1
ATOM 4884 O O . ASP B 1 78 ? -7.367 32.125 -4.5 1 93.31 78 ASP B O 1
ATOM 4888 N N . THR B 1 79 ? -6.266 30.469 -3.496 1 94.56 79 THR B N 1
ATOM 4889 C CA . THR B 1 79 ? -6.93 29.453 -4.312 1 94.56 79 THR B CA 1
ATOM 4890 C C . THR B 1 79 ? -8.172 28.922 -3.605 1 94.56 79 THR B C 1
ATOM 4892 O O . THR B 1 79 ? -8.109 28.516 -2.447 1 94.56 79 THR B O 1
ATOM 4895 N N . TYR B 1 80 ? -9.32 28.984 -4.293 1 93.75 80 TYR B N 1
ATOM 4896 C CA . TYR B 1 80 ? -10.57 28.375 -3.822 1 93.75 80 TYR B CA 1
ATOM 4897 C C . TYR B 1 80 ? -10.836 27.047 -4.523 1 93.75 80 TYR B C 1
ATOM 4899 O O . TYR B 1 80 ? -10.625 26.922 -5.73 1 93.75 80 TYR B O 1
ATOM 4907 N N . VAL 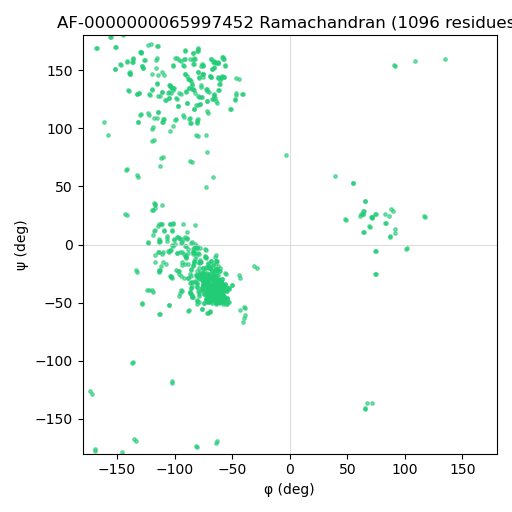B 1 81 ? -11.195 26.094 -3.756 1 94.06 81 VAL B N 1
ATOM 4908 C CA . VAL B 1 81 ? -11.43 24.766 -4.309 1 94.06 81 VAL B CA 1
ATOM 4909 C C . VAL B 1 81 ? -12.695 24.172 -3.705 1 94.06 81 VAL B C 1
ATOM 4911 O O . VAL B 1 81 ? -13.148 24.594 -2.637 1 94.06 81 VAL B O 1
ATOM 4914 N N . GLU B 1 82 ? -13.273 23.219 -4.441 1 92.31 82 GLU B N 1
ATOM 4915 C CA . GLU B 1 82 ? -14.391 22.469 -3.879 1 92.31 82 GLU B CA 1
ATOM 4916 C C . GLU B 1 82 ? -13.93 21.562 -2.746 1 92.31 82 GLU B C 1
ATOM 4918 O O . GLU B 1 82 ? -12.82 21.031 -2.777 1 92.31 82 GLU B O 1
ATOM 4923 N N . GLY B 1 83 ? -14.781 21.406 -1.745 1 91.69 83 GLY B N 1
ATOM 4924 C CA . GLY B 1 83 ? -14.438 20.531 -0.629 1 91.69 83 GLY B CA 1
ATOM 4925 C C . GLY B 1 83 ? -14.016 19.141 -1.062 1 91.69 83 GLY B C 1
ATOM 4926 O O . GLY B 1 83 ? -13.078 18.578 -0.509 1 91.69 83 GLY B O 1
ATOM 4927 N N . ASP B 1 84 ? -14.648 18.609 -2.076 1 93.94 84 ASP B N 1
ATOM 4928 C CA . ASP B 1 84 ? -14.391 17.25 -2.555 1 93.94 84 ASP B CA 1
ATOM 4929 C C . ASP B 1 84 ? -12.977 17.125 -3.125 1 93.94 84 ASP B C 1
ATOM 4931 O O . ASP B 1 84 ? -12.391 16.047 -3.113 1 93.94 84 ASP B O 1
ATOM 4935 N N . ASP B 1 85 ? -12.438 18.219 -3.59 1 95.25 85 ASP B N 1
ATOM 4936 C CA . ASP B 1 85 ? -11.102 18.219 -4.18 1 95.25 85 ASP B CA 1
ATOM 4937 C C . ASP B 1 85 ? -10.031 18.062 -3.107 1 95.25 85 ASP B C 1
ATOM 4939 O O . ASP B 1 85 ? -8.867 17.797 -3.418 1 95.25 85 ASP B O 1
ATOM 4943 N N . LEU B 1 86 ? -10.438 18.172 -1.889 1 95.81 86 LEU B N 1
ATOM 4944 C CA . LEU B 1 86 ? -9.5 18.062 -0.776 1 95.81 86 LEU B CA 1
ATOM 4945 C C . LEU B 1 86 ? -9.609 16.688 -0.113 1 95.81 86 LEU B C 1
ATOM 4947 O O . LEU B 1 86 ? -9.102 16.484 0.991 1 95.81 86 LEU B O 1
ATOM 4951 N N . HIS B 1 87 ? -10.32 15.766 -0.771 1 95.88 87 HIS B N 1
ATOM 4952 C CA . HIS B 1 87 ? -10.219 14.359 -0.423 1 95.88 87 HIS B CA 1
ATOM 4953 C C . HIS B 1 87 ? -8.93 13.75 -0.964 1 95.88 87 HIS B C 1
ATOM 4955 O O . HIS B 1 87 ? -8.586 13.938 -2.135 1 95.88 87 HIS B O 1
ATOM 4961 N N . PHE B 1 88 ? -8.242 12.969 -0.177 1 96.44 88 PHE B N 1
ATOM 4962 C CA . PHE B 1 88 ? -6.941 12.484 -0.621 1 96.44 88 PHE B CA 1
ATOM 4963 C C . PHE B 1 88 ? -7.078 11.625 -1.871 1 96.44 88 PHE B C 1
ATOM 4965 O O . PHE B 1 88 ? -6.164 11.57 -2.695 1 96.44 88 PHE B O 1
ATOM 4972 N N . VAL B 1 89 ? -8.211 10.914 -2.008 1 96.69 89 VAL B N 1
ATOM 4973 C CA . VAL B 1 89 ? -8.453 10.086 -3.186 1 96.69 89 VAL B CA 1
ATOM 4974 C C . VAL B 1 89 ? -8.539 10.969 -4.43 1 96.69 89 VAL B C 1
ATOM 4976 O O . VAL B 1 89 ? -8.117 10.57 -5.512 1 96.69 89 VAL B O 1
ATOM 4979 N N . ASN B 1 90 ? -9.055 12.242 -4.238 1 97.12 90 ASN B N 1
ATOM 4980 C CA . ASN B 1 90 ? -9.281 13.148 -5.355 1 97.12 90 ASN B CA 1
ATOM 4981 C C . ASN B 1 90 ? -8.109 14.109 -5.547 1 97.12 90 ASN B C 1
ATOM 4983 O O . ASN B 1 90 ? -8.188 15.023 -6.363 1 97.12 90 ASN B O 1
ATOM 4987 N N . ASN B 1 91 ? -7.047 13.977 -4.828 1 97.62 91 ASN B N 1
ATOM 4988 C CA . ASN B 1 91 ? -5.953 14.945 -4.809 1 97.62 91 ASN B CA 1
ATOM 4989 C C . ASN B 1 91 ? -4.598 14.258 -4.957 1 97.62 91 ASN B C 1
ATOM 4991 O O . ASN B 1 91 ? -4.047 13.742 -3.982 1 97.62 91 ASN B O 1
ATOM 4995 N N . ALA B 1 92 ? -3.996 14.383 -6.156 1 97.88 92 ALA B N 1
ATOM 4996 C CA . ALA B 1 92 ? -2.758 13.68 -6.484 1 97.88 92 ALA B CA 1
ATOM 4997 C C . ALA B 1 92 ? -1.598 14.195 -5.637 1 97.88 92 ALA B C 1
ATOM 4999 O O . ALA B 1 92 ? -0.673 13.438 -5.32 1 97.88 92 ALA B O 1
ATOM 5000 N N . ALA B 1 93 ? -1.649 15.469 -5.254 1 98.56 93 ALA B N 1
ATOM 5001 C CA . ALA B 1 93 ? -0.582 16.031 -4.43 1 98.56 93 ALA B CA 1
ATOM 5002 C C . ALA B 1 93 ? -0.587 15.406 -3.033 1 98.56 93 ALA B C 1
ATOM 5004 O O . ALA B 1 93 ? 0.472 15.117 -2.473 1 98.56 93 ALA B O 1
ATOM 5005 N N . MET B 1 94 ? -1.778 15.25 -2.479 1 98.06 94 MET B N 1
ATOM 5006 C CA . MET B 1 94 ? -1.904 14.625 -1.164 1 98.06 94 MET B CA 1
ATOM 5007 C C . MET B 1 94 ? -1.399 13.188 -1.191 1 98.06 94 MET B C 1
ATOM 5009 O O . MET B 1 94 ? -0.688 12.758 -0.281 1 98.06 94 MET B O 1
ATOM 5013 N N . GLN B 1 95 ? -1.749 12.469 -2.215 1 97.81 95 GLN B N 1
ATOM 5014 C CA . GLN B 1 95 ? -1.242 11.109 -2.373 1 97.81 95 GLN B CA 1
ATOM 5015 C C . GLN B 1 95 ? 0.281 11.094 -2.48 1 97.81 95 GLN B C 1
ATOM 5017 O O . GLN B 1 95 ? 0.946 10.266 -1.858 1 97.81 95 GLN B O 1
ATOM 5022 N N . GLN B 1 96 ? 0.831 12.047 -3.264 1 98.5 96 GLN B N 1
ATOM 5023 C CA . GLN B 1 96 ? 2.273 12.109 -3.473 1 98.5 96 GLN B CA 1
ATOM 5024 C C . GLN B 1 96 ? 3.004 12.43 -2.172 1 98.5 96 GLN B C 1
ATOM 5026 O O . GLN B 1 96 ? 4.098 11.922 -1.923 1 98.5 96 GLN B O 1
ATOM 5031 N N . MET B 1 97 ? 2.447 13.305 -1.38 1 98.75 97 MET B N 1
ATOM 5032 C CA . MET B 1 97 ? 3.062 13.609 -0.092 1 98.75 97 MET B CA 1
ATOM 5033 C C . MET B 1 97 ? 3.268 12.344 0.729 1 98.75 97 MET B C 1
ATOM 5035 O O . MET B 1 97 ? 4.355 12.109 1.263 1 98.75 97 MET B O 1
ATOM 5039 N N . TRP B 1 98 ? 2.254 11.578 0.766 1 98.19 98 TRP B N 1
ATOM 5040 C CA . TRP B 1 98 ? 2.33 10.336 1.527 1 98.19 98 TRP B CA 1
ATOM 5041 C C . TRP B 1 98 ? 3.279 9.344 0.862 1 98.19 98 TRP B C 1
ATOM 5043 O O . TRP B 1 98 ? 4.07 8.688 1.538 1 98.19 98 TRP B O 1
ATOM 5053 N N . ASP B 1 99 ? 3.225 9.25 -0.443 1 98.12 99 ASP B N 1
ATOM 5054 C CA . ASP B 1 99 ? 4.125 8.359 -1.169 1 98.12 99 ASP B CA 1
ATOM 5055 C C . ASP B 1 99 ? 5.586 8.703 -0.884 1 98.12 99 ASP B C 1
ATOM 5057 O O . ASP B 1 99 ? 6.406 7.812 -0.668 1 98.12 99 ASP B O 1
ATOM 5061 N N . ASP B 1 100 ? 5.906 10 -0.896 1 98.62 100 ASP B N 1
ATOM 5062 C CA . ASP B 1 100 ? 7.285 10.422 -0.683 1 98.62 100 ASP B CA 1
ATOM 5063 C C . ASP B 1 100 ? 7.766 10.047 0.715 1 98.62 100 ASP B C 1
ATOM 5065 O O . ASP B 1 100 ? 8.938 9.695 0.902 1 98.62 100 ASP B O 1
ATOM 5069 N N . ILE B 1 101 ? 6.898 10.117 1.65 1 98.69 101 ILE B N 1
ATOM 5070 C CA . ILE B 1 101 ? 7.258 9.75 3.016 1 98.69 101 ILE B CA 1
ATOM 5071 C C . ILE B 1 101 ? 7.406 8.234 3.121 1 98.69 101 ILE B C 1
ATOM 5073 O O . ILE B 1 101 ? 8.414 7.738 3.633 1 98.69 101 ILE B O 1
ATOM 5077 N N . ARG B 1 102 ? 6.512 7.543 2.617 1 97.56 102 ARG B N 1
ATOM 5078 C CA . ARG B 1 102 ? 6.43 6.09 2.725 1 97.56 102 ARG B CA 1
ATOM 5079 C C . ARG B 1 102 ? 7.617 5.422 2.037 1 97.56 102 ARG B C 1
ATOM 5081 O O . ARG B 1 102 ? 8.125 4.406 2.512 1 97.56 102 ARG B O 1
ATOM 5088 N N . ARG B 1 103 ? 8.086 5.949 0.945 1 97.81 103 ARG B N 1
ATOM 5089 C CA . ARG B 1 103 ? 9.094 5.297 0.121 1 97.81 103 ARG B CA 1
ATOM 5090 C C . ARG B 1 103 ? 10.5 5.676 0.573 1 97.81 103 ARG B C 1
ATOM 5092 O O . ARG B 1 103 ? 11.484 5.371 -0.108 1 97.81 103 ARG B O 1
ATOM 5099 N N . THR B 1 104 ? 10.625 6.43 1.661 1 98.44 104 THR B N 1
ATOM 5100 C CA . THR B 1 104 ? 11.914 6.965 2.09 1 98.44 104 THR B CA 1
ATOM 5101 C C . THR B 1 104 ? 12.461 6.176 3.277 1 98.44 104 THR B C 1
ATOM 5103 O O . THR B 1 104 ? 11.711 5.832 4.195 1 98.44 104 THR B O 1
ATOM 5106 N N . VAL B 1 105 ? 13.734 5.863 3.252 1 97.75 105 VAL B N 1
ATOM 5107 C CA . VAL B 1 105 ? 14.492 5.379 4.402 1 97.75 105 VAL B CA 1
ATOM 5108 C C . VAL B 1 105 ? 15.875 6.027 4.422 1 97.75 105 VAL B C 1
ATOM 5110 O O . VAL B 1 105 ? 16.375 6.453 3.381 1 97.75 105 VAL B O 1
ATOM 5113 N N . ILE B 1 106 ? 16.406 6.234 5.555 1 98.31 106 ILE B N 1
ATOM 5114 C CA . ILE B 1 106 ? 17.75 6.785 5.727 1 98.31 106 ILE B CA 1
ATOM 5115 C C . ILE B 1 106 ? 18.688 5.711 6.289 1 98.31 106 ILE B C 1
ATOM 5117 O O . ILE B 1 106 ? 18.344 5.031 7.262 1 98.31 106 ILE B O 1
ATOM 5121 N N . VAL B 1 107 ? 19.828 5.562 5.688 1 97.62 107 VAL B N 1
ATOM 5122 C CA . VAL B 1 107 ? 20.75 4.508 6.094 1 97.62 107 VAL B CA 1
ATOM 5123 C C . VAL B 1 107 ? 22.156 5.082 6.25 1 97.62 107 VAL B C 1
ATOM 5125 O O . VAL B 1 107 ? 22.688 5.734 5.34 1 97.62 107 VAL B O 1
ATOM 5128 N N . GLY B 1 108 ? 22.734 4.797 7.363 1 96.88 108 GLY B N 1
ATOM 5129 C CA . GLY B 1 108 ? 24.109 5.219 7.562 1 96.88 108 GLY B CA 1
ATOM 5130 C C . GLY B 1 108 ? 25.109 4.371 6.797 1 96.88 108 GLY B C 1
ATOM 5131 O O . GLY B 1 108 ? 24.938 3.156 6.676 1 96.88 108 GLY B O 1
ATOM 5132 N N . LEU B 1 109 ? 26.188 4.98 6.352 1 95.75 109 LEU B N 1
ATOM 5133 C CA . LEU B 1 109 ? 27.219 4.266 5.598 1 95.75 109 LEU B CA 1
ATOM 5134 C C . LEU B 1 109 ? 28.438 3.98 6.469 1 95.75 109 LEU B C 1
ATOM 5136 O O . LEU B 1 109 ? 29.344 3.254 6.055 1 95.75 109 LEU B O 1
ATOM 5140 N N . ASN B 1 110 ? 28.438 4.449 7.641 1 93.62 110 ASN B N 1
ATOM 5141 C CA . ASN B 1 110 ? 29.625 4.453 8.477 1 93.62 110 ASN B CA 1
ATOM 5142 C C . ASN B 1 110 ? 30.031 3.037 8.891 1 93.62 110 ASN B C 1
ATOM 5144 O O . ASN B 1 110 ? 31.188 2.646 8.742 1 93.62 110 ASN B O 1
ATOM 5148 N N . HIS B 1 111 ? 29.125 2.283 9.375 1 92.94 111 HIS B N 1
ATOM 5149 C CA . HIS B 1 111 ? 29.422 0.929 9.82 1 92.94 111 HIS B CA 1
ATOM 5150 C C . HIS B 1 111 ? 29.797 0.03 8.648 1 92.94 111 HIS B C 1
ATOM 5152 O O . HIS B 1 111 ? 30.719 -0.79 8.758 1 92.94 111 HIS B O 1
ATOM 5158 N N . ALA B 1 112 ? 29.062 0.14 7.629 1 92.5 112 ALA B N 1
ATOM 5159 C CA . ALA B 1 112 ? 29.375 -0.65 6.441 1 92.5 112 ALA B CA 1
ATOM 5160 C C . ALA B 1 112 ? 30.781 -0.336 5.93 1 92.5 112 ALA B C 1
ATOM 5162 O O . ALA B 1 112 ? 31.531 -1.245 5.59 1 92.5 112 ALA B O 1
ATOM 5163 N N . HIS B 1 113 ? 31.109 0.902 5.871 1 93 113 HIS B N 1
ATOM 5164 C CA . HIS B 1 113 ? 32.438 1.326 5.395 1 93 113 HIS B CA 1
ATOM 5165 C C . HIS B 1 113 ? 33.531 0.89 6.352 1 93 113 HIS B C 1
ATOM 5167 O O . HIS B 1 113 ? 34.625 0.562 5.922 1 93 113 HIS B O 1
ATOM 5173 N N . ALA B 1 114 ? 33.25 0.903 7.613 1 92.56 114 ALA B N 1
ATOM 5174 C CA . ALA B 1 114 ? 34.219 0.406 8.586 1 92.56 114 ALA B CA 1
ATOM 5175 C C . ALA B 1 114 ? 34.531 -1.07 8.344 1 92.56 114 ALA B C 1
ATOM 5177 O O . ALA B 1 114 ? 35.688 -1.49 8.422 1 92.56 114 ALA B O 1
ATOM 5178 N N . VAL B 1 115 ? 33.531 -1.805 8.102 1 90.06 115 VAL B N 1
ATOM 5179 C CA . VAL B 1 115 ? 33.719 -3.227 7.836 1 90.06 115 VAL B CA 1
ATOM 5180 C C . VAL B 1 115 ? 34.531 -3.408 6.543 1 90.06 115 VAL B C 1
ATOM 5182 O O . VAL B 1 115 ? 35.438 -4.238 6.473 1 90.06 115 VAL B O 1
ATOM 5185 N N . ILE B 1 116 ? 34.188 -2.668 5.508 1 90.06 116 ILE B N 1
ATOM 5186 C CA . ILE B 1 116 ? 34.875 -2.734 4.211 1 90.06 116 ILE B CA 1
ATOM 5187 C C . ILE B 1 116 ? 36.344 -2.416 4.375 1 90.06 116 ILE B C 1
ATOM 5189 O O . ILE B 1 116 ? 37.219 -3.102 3.807 1 90.06 116 ILE B O 1
ATOM 5193 N N . GLU B 1 117 ? 36.625 -1.481 5.191 1 90.38 117 GLU B N 1
ATOM 5194 C CA . GLU B 1 117 ? 38 -1.055 5.375 1 90.38 117 GLU B CA 1
ATOM 5195 C C . GLU B 1 117 ? 38.75 -1.997 6.312 1 90.38 117 GLU B C 1
ATOM 5197 O O . GLU B 1 117 ? 39.844 -2.469 5.984 1 90.38 117 GLU B O 1
ATOM 5202 N N . LYS B 1 118 ? 38.219 -2.311 7.398 1 88.5 118 LYS B N 1
ATOM 5203 C CA . LYS B 1 118 ? 38.969 -2.994 8.461 1 88.5 118 LYS B CA 1
ATOM 5204 C C . LYS B 1 118 ? 38.938 -4.508 8.25 1 88.5 118 LYS B C 1
ATOM 5206 O O . LYS B 1 118 ? 39.906 -5.191 8.586 1 88.5 118 LYS B O 1
ATOM 5211 N N . ARG B 1 119 ? 37.906 -4.941 7.75 1 85.31 119 ARG B N 1
ATOM 5212 C CA . ARG B 1 119 ? 37.781 -6.395 7.668 1 85.31 119 ARG B CA 1
ATOM 5213 C C . ARG B 1 119 ? 38.062 -6.887 6.25 1 85.31 119 ARG B C 1
ATOM 5215 O O . ARG B 1 119 ? 38.531 -8.008 6.059 1 85.31 119 ARG B O 1
ATOM 5222 N N . LEU B 1 120 ? 37.781 -6.051 5.293 1 84.56 120 LEU B N 1
ATOM 5223 C CA . LEU B 1 120 ? 37.875 -6.539 3.926 1 84.56 120 LEU B CA 1
ATOM 5224 C C . LEU B 1 120 ? 39.062 -5.879 3.209 1 84.56 120 LEU B C 1
ATOM 5226 O O . LEU B 1 120 ? 39.406 -6.262 2.086 1 84.56 120 LEU B O 1
ATOM 5230 N N . GLY B 1 121 ? 39.688 -4.879 3.855 1 85.12 121 GLY B N 1
ATOM 5231 C CA . GLY B 1 121 ? 40.906 -4.285 3.371 1 85.12 121 GLY B CA 1
ATOM 5232 C C . GLY B 1 121 ? 40.719 -3.428 2.137 1 85.12 121 GLY B C 1
ATOM 5233 O O . GLY B 1 121 ? 41.625 -3.264 1.336 1 85.12 121 GLY B O 1
ATOM 5234 N N . LYS B 1 122 ? 39.531 -2.947 1.939 1 89.81 122 LYS B N 1
ATOM 5235 C CA . LYS B 1 122 ? 39.25 -2.086 0.791 1 89.81 122 LYS B CA 1
ATOM 5236 C C . LYS B 1 122 ? 39.375 -0.612 1.173 1 89.81 122 LYS B C 1
ATOM 5238 O O . LYS B 1 122 ? 39.25 -0.258 2.348 1 89.81 122 LYS B O 1
ATOM 5243 N N . GLU B 1 123 ? 39.594 0.221 0.221 1 91.38 123 GLU B N 1
ATOM 5244 C CA . GLU B 1 123 ? 39.719 1.655 0.456 1 91.38 123 GLU B CA 1
ATOM 5245 C C . GLU B 1 123 ? 38.375 2.361 0.353 1 91.38 123 GLU B C 1
ATOM 5247 O O . GLU B 1 123 ? 37.625 2.105 -0.575 1 91.38 123 GLU B O 1
ATOM 5252 N N . VAL B 1 124 ? 38.094 3.15 1.311 1 93.25 124 VAL B N 1
ATOM 5253 C CA . VAL B 1 124 ? 36.938 4.004 1.298 1 93.25 124 VAL B CA 1
ATOM 5254 C C . VAL B 1 124 ? 37.344 5.465 1.148 1 93.25 124 VAL B C 1
ATOM 5256 O O . VAL B 1 124 ? 37.844 6.066 2.092 1 93.25 124 VAL B O 1
ATOM 5259 N N . THR B 1 125 ? 37.156 6.023 0.006 1 92.69 125 THR B N 1
ATOM 5260 C CA . THR B 1 125 ? 37.5 7.398 -0.358 1 92.69 125 THR B CA 1
ATOM 5261 C C . THR B 1 125 ? 36.281 8.078 -1.021 1 92.69 125 THR B C 1
ATOM 5263 O O . THR B 1 125 ? 35.344 7.41 -1.404 1 92.69 125 THR B O 1
ATOM 5266 N N . PRO B 1 126 ? 36.344 9.336 -1.131 1 91.25 126 PRO B N 1
ATOM 5267 C CA . PRO B 1 126 ? 35.25 10.008 -1.849 1 91.25 126 PRO B CA 1
ATOM 5268 C C . PRO B 1 126 ? 35.062 9.469 -3.264 1 91.25 126 PRO B C 1
ATOM 5270 O O . PRO B 1 126 ? 33.938 9.422 -3.762 1 91.25 126 PRO B O 1
ATOM 5273 N N . GLU B 1 127 ? 36.094 9.094 -3.898 1 92.94 127 GLU B N 1
ATOM 5274 C CA . GLU B 1 127 ? 36 8.523 -5.242 1 92.94 127 GLU B CA 1
ATOM 5275 C C . GLU B 1 127 ? 35.281 7.191 -5.23 1 92.94 127 GLU B C 1
ATOM 5277 O O . GLU B 1 127 ? 34.406 6.941 -6.082 1 92.94 127 GLU B O 1
ATOM 5282 N N . THR B 1 128 ? 35.656 6.352 -4.262 1 94.81 128 THR B N 1
ATOM 5283 C CA . THR B 1 128 ? 35 5.055 -4.188 1 94.81 128 THR B CA 1
ATOM 5284 C C . THR B 1 128 ? 33.531 5.215 -3.734 1 94.81 128 THR B C 1
ATOM 5286 O O . THR B 1 128 ? 32.656 4.453 -4.148 1 94.81 128 THR B O 1
ATOM 5289 N N . ILE B 1 129 ? 33.281 6.18 -2.916 1 95.56 129 ILE B N 1
ATOM 5290 C CA . ILE B 1 129 ? 31.922 6.469 -2.488 1 95.56 129 ILE B CA 1
ATOM 5291 C C . ILE B 1 129 ? 31.109 6.941 -3.684 1 95.56 129 ILE B C 1
ATOM 5293 O O . ILE B 1 129 ? 29.953 6.52 -3.861 1 95.56 129 ILE B O 1
ATOM 5297 N N . THR B 1 130 ? 31.672 7.797 -4.496 1 95.94 130 THR B N 1
ATOM 5298 C CA . THR B 1 130 ? 31.016 8.266 -5.703 1 95.94 130 THR B CA 1
ATOM 5299 C C . THR B 1 130 ? 30.688 7.102 -6.633 1 95.94 130 THR B C 1
ATOM 5301 O O . THR B 1 130 ? 29.594 7.035 -7.207 1 95.94 130 THR B O 1
ATOM 5304 N N . HIS B 1 131 ? 31.641 6.246 -6.77 1 94.94 131 HIS B N 1
ATOM 5305 C CA . HIS B 1 131 ? 31.406 5.066 -7.602 1 94.94 131 HIS B CA 1
ATOM 5306 C C . HIS B 1 131 ? 30.266 4.211 -7.043 1 94.94 131 HIS B C 1
ATOM 5308 O O . HIS B 1 131 ? 29.438 3.707 -7.797 1 94.94 131 HIS B O 1
ATOM 5314 N N . TYR B 1 132 ? 30.266 4.055 -5.754 1 96.06 132 TYR B N 1
ATOM 5315 C CA . TYR B 1 132 ? 29.172 3.35 -5.102 1 96.06 132 TYR B CA 1
ATOM 5316 C C . TYR B 1 132 ? 27.844 4.027 -5.387 1 96.06 132 TYR B C 1
ATOM 5318 O O . TYR B 1 132 ? 26.844 3.361 -5.703 1 96.06 132 TYR B O 1
ATOM 5326 N N . LEU B 1 133 ? 27.812 5.301 -5.289 1 97.44 133 LEU B N 1
ATOM 5327 C CA . LEU B 1 133 ? 26.578 6.051 -5.492 1 97.44 133 LEU B CA 1
ATOM 5328 C C . LEU B 1 133 ? 26.094 5.922 -6.934 1 97.44 133 LEU B C 1
ATOM 5330 O O . LEU B 1 133 ? 24.891 5.879 -7.191 1 97.44 133 LEU B O 1
ATOM 5334 N N . GLU B 1 134 ? 26.969 5.875 -7.906 1 95.88 134 GLU B N 1
ATOM 5335 C CA . GLU B 1 134 ? 26.594 5.594 -9.289 1 95.88 134 GLU B CA 1
ATOM 5336 C C . GLU B 1 134 ? 25.969 4.207 -9.414 1 95.88 134 GLU B C 1
ATOM 5338 O O . GLU B 1 134 ? 24.953 4.039 -10.094 1 95.88 134 GLU B O 1
ATOM 5343 N N . THR B 1 135 ? 26.578 3.299 -8.734 1 95.38 135 THR B N 1
ATOM 5344 C CA . THR B 1 135 ? 26.125 1.913 -8.812 1 95.38 135 THR B CA 1
ATOM 5345 C C . THR B 1 135 ? 24.766 1.751 -8.156 1 95.38 135 THR B C 1
ATOM 5347 O O . THR B 1 135 ? 23.875 1.097 -8.711 1 95.38 135 THR B O 1
ATOM 5350 N N . VAL B 1 136 ? 24.594 2.312 -6.949 1 96.25 136 VAL B N 1
ATOM 5351 C CA . VAL B 1 136 ? 23.359 2.117 -6.199 1 96.25 136 VAL B CA 1
ATOM 5352 C C . VAL B 1 136 ? 22.219 2.854 -6.895 1 96.25 136 VAL B C 1
ATOM 5354 O O . VAL B 1 136 ? 21.062 2.432 -6.816 1 96.25 136 VAL B O 1
ATOM 5357 N N . ASN B 1 137 ? 22.484 3.93 -7.602 1 97.25 137 ASN B N 1
ATOM 5358 C CA . ASN B 1 137 ? 21.438 4.645 -8.328 1 97.25 137 ASN B CA 1
ATOM 5359 C C . ASN B 1 137 ? 21.016 3.895 -9.594 1 97.25 137 ASN B C 1
ATOM 5361 O O . ASN B 1 137 ? 19.969 4.168 -10.156 1 97.25 137 ASN B O 1
ATOM 5365 N N . HIS B 1 138 ? 21.875 3.02 -10.047 1 95.25 138 HIS B N 1
ATOM 5366 C CA . HIS B 1 138 ? 21.5 2.049 -11.07 1 95.25 138 HIS B CA 1
ATOM 5367 C C . HIS B 1 138 ? 20.625 0.945 -10.484 1 95.25 138 HIS B C 1
ATOM 5369 O O . HIS B 1 138 ? 19.594 0.605 -11.055 1 95.25 138 HIS B O 1
ATOM 5375 N N . ALA B 1 139 ? 20.938 0.452 -9.352 1 94.5 139 ALA B N 1
ATOM 5376 C CA . ALA B 1 139 ? 20.344 -0.751 -8.781 1 94.5 139 ALA B CA 1
ATOM 5377 C C . ALA B 1 139 ? 19.062 -0.423 -8.031 1 94.5 139 ALA B C 1
ATOM 5379 O O . ALA B 1 139 ? 18.109 -1.213 -8.039 1 94.5 139 ALA B O 1
ATOM 5380 N N . MET B 1 140 ? 18.969 0.695 -7.336 1 95.44 140 MET B N 1
ATOM 5381 C CA . MET B 1 140 ? 17.891 1.026 -6.406 1 95.44 140 MET B CA 1
ATOM 5382 C C . MET B 1 140 ? 16.547 1.039 -7.113 1 95.44 140 MET B C 1
ATOM 5384 O O . MET B 1 140 ? 15.547 0.556 -6.57 1 95.44 140 MET B O 1
ATOM 5388 N N . PRO B 1 141 ? 16.484 1.527 -8.375 1 95 141 PRO B N 1
ATOM 5389 C CA . PRO B 1 141 ? 15.195 1.523 -9.07 1 95 141 PRO B CA 1
ATOM 5390 C C . PRO B 1 141 ? 14.766 0.125 -9.508 1 95 141 PRO B C 1
ATOM 5392 O O . PRO B 1 141 ? 13.648 -0.056 -10 1 95 141 PRO B O 1
ATOM 5395 N N . GLY B 1 142 ? 15.695 -0.899 -9.43 1 92.62 142 GLY B N 1
ATOM 5396 C CA . GLY B 1 142 ? 15.336 -2.258 -9.805 1 92.62 142 GLY B CA 1
ATOM 5397 C C . GLY B 1 142 ? 16.141 -2.789 -10.977 1 92.62 142 GLY B C 1
ATOM 5398 O O . GLY B 1 142 ? 15.672 -3.65 -11.719 1 92.62 142 GLY B O 1
ATOM 5399 N N . ALA B 1 143 ? 17.297 -2.244 -11.195 1 91.62 143 ALA B N 1
ATOM 5400 C CA . ALA B 1 143 ? 18.234 -2.773 -12.188 1 91.62 143 ALA B CA 1
ATOM 5401 C C . ALA B 1 143 ? 19.203 -3.771 -11.562 1 91.62 143 ALA B C 1
ATOM 5403 O O . ALA B 1 143 ? 19.5 -3.691 -10.375 1 91.62 143 ALA B O 1
ATOM 5404 N N . ALA B 1 144 ? 19.672 -4.648 -12.375 1 88.69 144 ALA B N 1
ATOM 5405 C CA . ALA B 1 144 ? 20.547 -5.719 -11.891 1 88.69 144 ALA B CA 1
ATOM 5406 C C . ALA B 1 144 ? 22 -5.281 -11.875 1 88.69 144 ALA B C 1
ATOM 5408 O O . ALA B 1 144 ? 22.469 -4.594 -12.789 1 88.69 144 ALA B O 1
ATOM 5409 N N . VAL B 1 145 ? 22.703 -5.754 -10.828 1 85.69 145 VAL B N 1
ATOM 5410 C CA . VAL B 1 145 ? 24.078 -5.309 -10.711 1 85.69 145 VAL B CA 1
ATOM 5411 C C . VAL B 1 145 ? 25.016 -6.516 -10.773 1 85.69 145 VAL B C 1
ATOM 5413 O O . VAL B 1 145 ? 26.125 -6.426 -11.312 1 85.69 145 VAL B O 1
ATOM 5416 N N . VAL B 1 146 ? 24.719 -7.633 -10.188 1 75.62 146 VAL B N 1
ATOM 5417 C CA . VAL B 1 146 ? 25.641 -8.773 -10.18 1 75.62 146 VAL B CA 1
ATOM 5418 C C . VAL B 1 146 ? 25.547 -9.516 -11.508 1 75.62 146 VAL B C 1
ATOM 5420 O O . VAL B 1 146 ? 26.562 -9.773 -12.156 1 75.62 146 VAL B O 1
ATOM 5423 N N . GLN B 1 147 ? 24.422 -9.82 -11.867 1 77.62 147 GLN B N 1
ATOM 5424 C CA . GLN B 1 147 ? 24.125 -10.352 -13.195 1 77.62 147 GLN B CA 1
ATOM 5425 C C . GLN B 1 147 ? 23.234 -9.398 -13.984 1 77.62 147 GLN B C 1
ATOM 5427 O O . GLN B 1 147 ? 22 -9.422 -13.82 1 77.62 147 GLN B O 1
ATOM 5432 N N . GLU B 1 148 ? 23.875 -8.797 -14.969 1 76.75 148 GLU B N 1
ATOM 5433 C CA . GLU B 1 148 ? 23.172 -7.738 -15.68 1 76.75 148 GLU B CA 1
ATOM 5434 C C . GLU B 1 148 ? 22.156 -8.32 -16.656 1 76.75 148 GLU B C 1
ATOM 5436 O O . GLU B 1 148 ? 22.297 -9.461 -17.109 1 76.75 148 GLU B O 1
ATOM 5441 N N . HIS B 1 149 ? 21.219 -7.523 -16.859 1 77 149 HIS B N 1
ATOM 5442 C CA . HIS B 1 149 ? 20.203 -7.727 -17.875 1 77 149 HIS B CA 1
ATOM 5443 C C . HIS B 1 149 ? 19.25 -8.859 -17.5 1 77 149 HIS B C 1
ATOM 5445 O O . HIS B 1 149 ? 18.656 -9.5 -18.359 1 77 149 HIS B O 1
ATOM 5451 N N . MET B 1 150 ? 19.188 -9.109 -16.203 1 88.25 150 MET B N 1
ATOM 5452 C CA . MET B 1 150 ? 18.078 -9.922 -15.727 1 88.25 150 MET B CA 1
ATOM 5453 C C . MET B 1 150 ? 16.75 -9.211 -15.969 1 88.25 150 MET B C 1
ATOM 5455 O O . MET B 1 150 ? 16.672 -8.297 -16.781 1 88.25 150 MET B O 1
ATOM 5459 N N . VAL B 1 151 ? 15.695 -9.742 -15.422 1 91 151 VAL B N 1
ATOM 5460 C CA . VAL B 1 151 ? 14.414 -9.055 -15.516 1 91 151 VAL B CA 1
ATOM 5461 C C . VAL B 1 151 ? 14.43 -7.809 -14.633 1 91 151 VAL B C 1
ATOM 5463 O O . VAL B 1 151 ? 14.562 -7.902 -13.414 1 91 151 VAL B O 1
ATOM 5466 N N . GLU B 1 152 ? 14.383 -6.652 -15.289 1 93.25 152 GLU B N 1
ATOM 5467 C CA . GLU B 1 152 ? 14.57 -5.371 -14.617 1 93.25 152 GLU B CA 1
ATOM 5468 C C . GLU B 1 152 ? 13.352 -4.469 -14.781 1 93.25 152 GLU B C 1
ATOM 5470 O O . GLU B 1 152 ? 12.398 -4.832 -15.477 1 93.25 152 GLU B O 1
ATOM 5475 N N . THR B 1 153 ? 13.367 -3.363 -14.086 1 95.25 153 THR B N 1
ATOM 5476 C CA . THR B 1 153 ? 12.273 -2.404 -14.148 1 95.25 153 THR B CA 1
ATOM 5477 C C . THR B 1 153 ? 12.523 -1.368 -15.242 1 95.25 153 THR B C 1
ATOM 5479 O O . THR B 1 153 ? 13.68 -1.017 -15.516 1 95.25 153 THR B O 1
ATOM 5482 N N . HIS B 1 154 ? 11.523 -0.936 -15.836 1 96.44 154 HIS B N 1
ATOM 5483 C CA . HIS B 1 154 ? 11.641 0.133 -16.828 1 96.44 154 HIS B CA 1
ATOM 5484 C C . HIS B 1 154 ? 12.047 1.447 -16.156 1 96.44 154 HIS B C 1
ATOM 5486 O O . HIS B 1 154 ? 11.328 1.965 -15.305 1 96.44 154 HIS B O 1
ATOM 5492 N N . PRO B 1 155 ? 13.117 2.074 -16.609 1 96.81 155 PRO B N 1
ATOM 5493 C CA . PRO B 1 155 ? 13.633 3.273 -15.945 1 96.81 155 PRO B CA 1
ATOM 5494 C C . PRO B 1 155 ? 12.633 4.426 -15.945 1 96.81 155 PRO B C 1
ATOM 5496 O O . PRO B 1 155 ? 12.602 5.219 -15 1 96.81 155 PRO B O 1
ATOM 5499 N N . ALA B 1 156 ? 11.789 4.547 -16.891 1 96.5 156 ALA B N 1
ATOM 5500 C CA . ALA B 1 156 ? 10.82 5.637 -16.953 1 96.5 156 ALA B CA 1
ATOM 5501 C C . ALA B 1 156 ? 9.711 5.441 -15.922 1 96.5 156 ALA B C 1
ATOM 5503 O O . ALA B 1 156 ? 9.117 6.414 -15.453 1 96.5 156 ALA B O 1
ATOM 5504 N N . LEU B 1 157 ? 9.383 4.215 -15.555 1 96.56 157 LEU B N 1
ATOM 5505 C CA . LEU B 1 157 ? 8.344 3.922 -14.57 1 96.56 157 LEU B CA 1
ATOM 5506 C C . LEU B 1 157 ? 8.852 4.18 -13.148 1 96.56 157 LEU B C 1
ATOM 5508 O O . LEU B 1 157 ? 8.062 4.418 -12.242 1 96.56 157 LEU B O 1
ATOM 5512 N N . VAL B 1 158 ? 10.156 4.094 -13.008 1 97.19 158 VAL B N 1
ATOM 5513 C CA . VAL B 1 158 ? 10.75 4.203 -11.68 1 97.19 158 VAL B CA 1
ATOM 5514 C C . VAL B 1 158 ? 11.688 5.406 -11.625 1 97.19 158 VAL B C 1
ATOM 5516 O O . VAL B 1 158 ? 12.68 5.402 -10.891 1 97.19 158 VAL B O 1
ATOM 5519 N N . ALA B 1 159 ? 11.391 6.434 -12.414 1 97.06 159 ALA B N 1
ATOM 5520 C CA . ALA B 1 159 ? 12.242 7.613 -12.57 1 97.06 159 ALA B CA 1
ATOM 5521 C C . ALA B 1 159 ? 12.359 8.383 -11.258 1 97.06 159 ALA B C 1
ATOM 5523 O O . ALA B 1 159 ? 13.297 9.156 -11.07 1 97.06 159 ALA B O 1
ATOM 5524 N N . ASP B 1 160 ? 11.43 8.172 -10.391 1 97 160 ASP B N 1
ATOM 5525 C CA . ASP B 1 160 ? 11.383 8.922 -9.141 1 97 160 ASP B CA 1
ATOM 5526 C C . ASP B 1 160 ? 12.297 8.297 -8.086 1 97 160 ASP B C 1
ATOM 5528 O O . ASP B 1 160 ? 12.469 8.852 -7.004 1 97 160 ASP B O 1
ATOM 5532 N N . SER B 1 161 ? 12.898 7.137 -8.344 1 97.56 161 SER B N 1
ATOM 5533 C CA . SER B 1 161 ? 13.766 6.453 -7.387 1 97.56 161 SER B CA 1
ATOM 5534 C C . SER B 1 161 ? 15.211 6.938 -7.508 1 97.56 161 SER B C 1
ATOM 5536 O O . SER B 1 161 ? 15.742 7.039 -8.617 1 97.56 161 SER B O 1
ATOM 5538 N N . TYR B 1 162 ? 15.828 7.207 -6.426 1 98 162 TYR B N 1
ATOM 5539 C CA . TYR B 1 162 ? 17.234 7.629 -6.398 1 98 162 TYR B CA 1
ATOM 5540 C C . TYR B 1 162 ? 17.781 7.59 -4.98 1 98 162 TYR B C 1
ATOM 5542 O O . TYR B 1 162 ? 17.031 7.406 -4.016 1 98 162 TYR B O 1
ATOM 5550 N N . VAL B 1 163 ? 19.109 7.727 -4.852 1 98.31 163 VAL B N 1
ATOM 5551 C CA . VAL B 1 163 ? 19.844 7.754 -3.588 1 98.31 163 VAL B CA 1
ATOM 5552 C C . VAL B 1 163 ? 20.797 8.953 -3.562 1 98.31 163 VAL B C 1
ATOM 5554 O O . VAL B 1 163 ? 21.531 9.188 -4.52 1 98.31 163 VAL B O 1
ATOM 5557 N N . LYS B 1 164 ? 20.75 9.672 -2.543 1 98.44 164 LYS B N 1
ATOM 5558 C CA . LYS B 1 164 ? 21.672 10.766 -2.27 1 98.44 164 LYS B CA 1
ATOM 5559 C C . LYS B 1 164 ? 22.266 10.641 -0.872 1 98.44 164 LYS B C 1
ATOM 5561 O O . LYS B 1 164 ? 21.766 9.891 -0.037 1 98.44 164 LYS B O 1
ATOM 5566 N N . VAL B 1 165 ? 23.359 11.422 -0.651 1 98.38 165 VAL B N 1
ATOM 5567 C CA . VAL B 1 165 ? 24 11.367 0.658 1 98.38 165 VAL B CA 1
ATOM 5568 C C . VAL B 1 165 ? 24.109 12.781 1.234 1 98.38 165 VAL B C 1
ATOM 5570 O O . VAL B 1 165 ? 23.969 13.766 0.51 1 98.38 165 VAL B O 1
ATOM 5573 N N . PHE B 1 166 ? 24.25 12.867 2.514 1 98.69 166 PHE B N 1
ATOM 5574 C CA . PHE B 1 166 ? 24.641 14.102 3.193 1 98.69 166 PHE B CA 1
ATOM 5575 C C . PHE B 1 166 ? 25.594 13.812 4.344 1 98.69 166 PHE B C 1
ATOM 5577 O O . PHE B 1 166 ? 25.688 12.672 4.809 1 98.69 166 PHE B O 1
ATOM 5584 N N . THR B 1 167 ? 26.328 14.766 4.727 1 98.12 167 THR B N 1
ATOM 5585 C CA . THR B 1 167 ? 27.281 14.734 5.836 1 98.12 167 THR B CA 1
ATOM 5586 C C . THR B 1 167 ? 27.453 16.125 6.438 1 98.12 167 THR B C 1
ATOM 5588 O O . THR B 1 167 ? 27.156 17.141 5.785 1 98.12 167 THR B O 1
ATOM 5591 N N . GLY B 1 168 ? 27.766 16.141 7.715 1 98 168 GLY B N 1
ATOM 5592 C CA . GLY B 1 168 ? 28.047 17.422 8.359 1 98 168 GLY B CA 1
ATOM 5593 C C . GLY B 1 168 ? 29.438 17.938 8.078 1 98 168 GLY B C 1
ATOM 5594 O O . GLY B 1 168 ? 29.766 19.078 8.422 1 98 168 GLY B O 1
ATOM 5595 N N . ASN B 1 169 ? 30.266 17.188 7.449 1 96.94 169 ASN B N 1
ATOM 5596 C CA . ASN B 1 169 ? 31.641 17.547 7.109 1 96.94 169 ASN B CA 1
ATOM 5597 C C . ASN B 1 169 ? 31.734 18.156 5.715 1 96.94 169 ASN B C 1
ATOM 5599 O O . ASN B 1 169 ? 31.688 17.438 4.711 1 96.94 169 ASN B O 1
ATOM 5603 N N . ASP B 1 170 ? 32.031 19.391 5.633 1 97.19 170 ASP B N 1
ATOM 5604 C CA . ASP B 1 170 ? 32.062 20.125 4.375 1 97.19 170 ASP B CA 1
ATOM 5605 C C . ASP B 1 170 ? 33.156 19.594 3.451 1 97.19 170 ASP B C 1
ATOM 5607 O O . ASP B 1 170 ? 32.969 19.562 2.23 1 97.19 170 ASP B O 1
ATOM 5611 N N . GLU B 1 171 ? 34.281 19.203 3.977 1 96.25 171 GLU B N 1
ATOM 5612 C CA . GLU B 1 171 ? 35.375 18.703 3.164 1 96.25 171 GLU B CA 1
ATOM 5613 C C . GLU B 1 171 ? 35 17.406 2.445 1 96.25 171 GLU B C 1
ATOM 5615 O O . GLU B 1 171 ? 35.281 17.234 1.259 1 96.25 171 GLU B O 1
ATOM 5620 N N . ILE B 1 172 ? 34.344 16.578 3.18 1 94.19 172 ILE B N 1
ATOM 5621 C CA . ILE B 1 172 ? 33.906 15.312 2.598 1 94.19 172 ILE B CA 1
ATOM 5622 C C . ILE B 1 172 ? 32.844 15.578 1.547 1 94.19 172 ILE B C 1
ATOM 5624 O O . ILE B 1 172 ? 32.875 14.992 0.46 1 94.19 172 ILE B O 1
ATOM 5628 N N . ALA B 1 173 ? 31.891 16.422 1.896 1 96.5 173 ALA B N 1
ATOM 5629 C CA . ALA B 1 173 ? 30.781 16.734 0.991 1 96.5 173 ALA B CA 1
ATOM 5630 C C . ALA B 1 173 ? 31.312 17.297 -0.328 1 96.5 173 ALA B C 1
ATOM 5632 O O . ALA B 1 173 ? 30.781 16.984 -1.397 1 96.5 173 ALA B O 1
ATOM 5633 N N . ASP B 1 174 ? 32.375 18.078 -0.299 1 96.31 174 ASP B N 1
ATOM 5634 C CA . ASP B 1 174 ? 32.906 18.766 -1.471 1 96.31 174 ASP B CA 1
ATOM 5635 C C . ASP B 1 174 ? 33.625 17.766 -2.393 1 96.31 174 ASP B C 1
ATOM 5637 O O . ASP B 1 174 ? 33.781 18.031 -3.59 1 96.31 174 ASP B O 1
ATOM 5641 N N . GLU B 1 175 ? 34.031 16.688 -1.835 1 96.44 175 GLU B N 1
ATOM 5642 C CA . GLU B 1 175 ? 34.812 15.727 -2.617 1 96.44 175 GLU B CA 1
ATOM 5643 C C . GLU B 1 175 ? 33.906 14.703 -3.287 1 96.44 175 GLU B C 1
ATOM 5645 O O . GLU B 1 175 ? 34.344 13.984 -4.199 1 96.44 175 GLU B O 1
ATOM 5650 N N . ILE B 1 176 ? 32.75 14.609 -2.848 1 96.12 176 ILE B N 1
ATOM 5651 C CA . ILE B 1 176 ? 31.766 13.711 -3.473 1 96.12 176 ILE B CA 1
ATOM 5652 C C . ILE B 1 176 ? 31.078 14.43 -4.633 1 96.12 176 ILE B C 1
ATOM 5654 O O . ILE B 1 176 ? 30.844 15.641 -4.57 1 96.12 176 ILE B O 1
ATOM 5658 N N . ASP B 1 177 ? 30.812 13.766 -5.73 1 96.19 177 ASP B N 1
ATOM 5659 C CA . ASP B 1 177 ? 30.078 14.344 -6.848 1 96.19 177 ASP B CA 1
ATOM 5660 C C . ASP B 1 177 ? 28.812 15.047 -6.355 1 96.19 177 ASP B C 1
ATOM 5662 O O . ASP B 1 177 ? 27.953 14.43 -5.727 1 96.19 177 ASP B O 1
ATOM 5666 N N . PRO B 1 178 ? 28.609 16.328 -6.672 1 95.56 178 PRO B N 1
ATOM 5667 C CA . PRO B 1 178 ? 27.5 17.109 -6.129 1 95.56 178 PRO B CA 1
ATOM 5668 C C . PRO B 1 178 ? 26.141 16.578 -6.562 1 95.56 178 PRO B C 1
ATOM 5670 O O . PRO B 1 178 ? 25.125 16.844 -5.898 1 95.56 178 PRO B O 1
ATOM 5673 N N . ALA B 1 179 ? 26.062 15.844 -7.621 1 95.88 179 ALA B N 1
ATOM 5674 C CA . ALA B 1 179 ? 24.781 15.289 -8.078 1 95.88 179 ALA B CA 1
ATOM 5675 C C . ALA B 1 179 ? 24.188 14.367 -7.02 1 95.88 179 ALA B C 1
ATOM 5677 O O . ALA B 1 179 ? 22.969 14.172 -6.984 1 95.88 179 ALA B O 1
ATOM 5678 N N . PHE B 1 180 ? 25.078 13.836 -6.117 1 97.81 180 PHE B N 1
ATOM 5679 C CA . PHE B 1 180 ? 24.625 12.836 -5.152 1 97.81 180 PHE B CA 1
ATOM 5680 C C . PHE B 1 180 ? 24.531 13.445 -3.756 1 97.81 180 PHE B C 1
ATOM 5682 O O . PHE B 1 180 ? 24.25 12.734 -2.785 1 97.81 180 PHE B O 1
ATOM 5689 N N . VAL B 1 181 ? 24.703 14.734 -3.617 1 98.06 181 VAL B N 1
ATOM 5690 C CA . VAL B 1 181 ? 24.828 15.312 -2.283 1 98.06 181 VAL B CA 1
ATOM 5691 C C . VAL B 1 181 ? 23.641 16.219 -2 1 98.06 181 VAL B C 1
ATOM 5693 O O . VAL B 1 181 ? 23.281 17.062 -2.832 1 98.06 181 VAL B O 1
ATOM 5696 N N . ILE B 1 182 ? 22.984 16 -0.903 1 98.44 182 ILE B N 1
ATOM 5697 C CA . ILE B 1 182 ? 22.125 17.016 -0.326 1 98.44 182 ILE B CA 1
ATOM 5698 C C . ILE B 1 182 ? 22.953 18.031 0.45 1 98.44 182 ILE B C 1
ATOM 5700 O O . ILE B 1 182 ? 23.406 17.75 1.565 1 98.44 182 ILE B O 1
ATOM 5704 N N . ASP B 1 183 ? 23.125 19.156 -0.114 1 98.06 183 ASP B N 1
ATOM 5705 C CA . ASP B 1 183 ? 24 20.188 0.455 1 98.06 183 ASP B CA 1
ATOM 5706 C C . ASP B 1 183 ? 23.281 20.938 1.569 1 98.06 183 ASP B C 1
ATOM 5708 O O . ASP B 1 183 ? 22.469 21.828 1.3 1 98.06 183 ASP B O 1
ATOM 5712 N N . ILE B 1 184 ? 23.672 20.703 2.777 1 98.56 184 ILE B N 1
ATOM 5713 C CA . ILE B 1 184 ? 23.016 21.281 3.945 1 98.56 184 ILE B CA 1
ATOM 5714 C C . ILE B 1 184 ? 23.156 22.812 3.92 1 98.56 184 ILE B C 1
ATOM 5716 O O . ILE B 1 184 ? 22.203 23.531 4.246 1 98.56 184 ILE B O 1
ATOM 5720 N N . ASN B 1 185 ? 24.312 23.328 3.486 1 98.31 185 ASN B N 1
ATOM 5721 C CA . ASN B 1 185 ? 24.578 24.766 3.449 1 98.31 185 ASN B CA 1
ATOM 5722 C C . ASN B 1 185 ? 23.672 25.469 2.436 1 98.31 185 ASN B C 1
ATOM 5724 O O . ASN B 1 185 ? 23.328 26.641 2.613 1 98.31 185 ASN B O 1
ATOM 5728 N N . LYS B 1 186 ? 23.312 24.781 1.417 1 97.56 186 LYS B N 1
ATOM 5729 C CA . LYS B 1 186 ? 22.453 25.375 0.383 1 97.56 186 LYS B CA 1
ATOM 5730 C C . LYS B 1 186 ? 20.984 25.266 0.75 1 97.56 186 LYS B C 1
ATOM 5732 O O . LYS B 1 186 ? 20.172 26.109 0.372 1 97.56 186 LYS B O 1
ATOM 5737 N N . GLN B 1 187 ? 20.625 24.234 1.432 1 98.12 187 GLN B N 1
ATOM 5738 C CA . GLN B 1 187 ? 19.219 23.922 1.663 1 98.12 187 GLN B CA 1
ATOM 5739 C C . GLN B 1 187 ? 18.688 24.672 2.873 1 98.12 187 GLN B C 1
ATOM 5741 O O . GLN B 1 187 ? 17.484 24.875 2.992 1 98.12 187 GLN B O 1
ATOM 5746 N N . PHE B 1 188 ? 19.531 25.109 3.764 1 98.31 188 PHE B N 1
ATOM 5747 C CA . PHE B 1 188 ? 19.078 25.703 5.02 1 98.31 188 PHE B CA 1
ATOM 5748 C C . PHE B 1 188 ? 19.734 27.062 5.238 1 98.31 188 PHE B C 1
ATOM 5750 O O . PHE B 1 188 ? 20.828 27.312 4.746 1 98.31 188 PHE B O 1
ATOM 5757 N N . PRO B 1 189 ? 19.031 27.953 6.02 1 97.31 189 PRO B N 1
ATOM 5758 C CA . PRO B 1 189 ? 19.719 29.156 6.488 1 97.31 189 PRO B CA 1
ATOM 5759 C C . PRO B 1 189 ? 20.984 28.859 7.281 1 97.31 189 PRO B C 1
ATOM 5761 O O . PRO B 1 189 ? 21.094 27.781 7.887 1 97.31 189 PRO B O 1
ATOM 5764 N N . GLU B 1 190 ? 21.859 29.828 7.383 1 97.31 190 GLU B N 1
ATOM 5765 C CA . GLU B 1 190 ? 23.203 29.641 7.902 1 97.31 190 GLU B CA 1
ATOM 5766 C C . GLU B 1 190 ? 23.172 29.078 9.32 1 97.31 190 GLU B C 1
ATOM 5768 O O . GLU B 1 190 ? 23.875 28.109 9.625 1 97.31 190 GLU B O 1
ATOM 5773 N N . ASP B 1 191 ? 22.391 29.609 10.141 1 97 191 ASP B N 1
ATOM 5774 C CA . ASP B 1 191 ? 22.359 29.172 11.531 1 97 191 ASP B CA 1
ATOM 5775 C C . ASP B 1 191 ? 21.797 27.75 11.648 1 97 191 ASP B C 1
ATOM 5777 O O . ASP B 1 191 ? 22.297 26.953 12.445 1 97 191 ASP B O 1
ATOM 5781 N N . GLN B 1 192 ? 20.781 27.438 10.906 1 98.19 192 GLN B N 1
ATOM 5782 C CA . GLN B 1 192 ? 20.234 26.094 10.906 1 98.19 192 GLN B CA 1
ATOM 5783 C C . GLN B 1 192 ? 21.219 25.094 10.328 1 98.19 192 GLN B C 1
ATOM 5785 O O . GLN B 1 192 ? 21.359 23.984 10.852 1 98.19 192 GLN B O 1
ATOM 5790 N N . ALA B 1 193 ? 21.859 25.484 9.289 1 98.56 193 ALA B N 1
ATOM 5791 C CA . ALA B 1 193 ? 22.844 24.609 8.656 1 98.56 193 ALA B CA 1
ATOM 5792 C C . ALA B 1 193 ? 23.969 24.234 9.633 1 98.56 193 ALA B C 1
ATOM 5794 O O . ALA B 1 193 ? 24.375 23.078 9.688 1 98.56 193 ALA B O 1
ATOM 5795 N N . GLU B 1 194 ? 24.438 25.25 10.352 1 98.31 194 GLU B N 1
ATOM 5796 C CA . GLU B 1 194 ? 25.5 25 11.32 1 98.31 194 GLU B CA 1
ATOM 5797 C C . GLU B 1 194 ? 25.062 24 12.383 1 98.31 194 GLU B C 1
ATOM 5799 O O . GLU B 1 194 ? 25.812 23.094 12.742 1 98.31 194 GLU B O 1
ATOM 5804 N N . THR B 1 195 ? 23.859 24.203 12.867 1 98.44 195 THR B N 1
ATOM 5805 C CA . THR B 1 195 ? 23.328 23.297 13.891 1 98.44 195 THR B CA 1
ATOM 5806 C C . THR B 1 195 ? 23.188 21.891 13.344 1 98.44 195 THR B C 1
ATOM 5808 O O . THR B 1 195 ? 23.562 20.922 14.016 1 98.44 195 THR B O 1
ATOM 5811 N N . LEU B 1 196 ? 22.625 21.719 12.172 1 98.75 196 LEU B N 1
ATOM 5812 C CA . LEU B 1 196 ? 22.391 20.422 11.555 1 98.75 196 LEU B CA 1
ATOM 5813 C C . LEU B 1 196 ? 23.703 19.703 11.258 1 98.75 196 LEU B C 1
ATOM 5815 O O . LEU B 1 196 ? 23.844 18.516 11.508 1 98.75 196 LEU B O 1
ATOM 5819 N N . LYS B 1 197 ? 24.672 20.453 10.758 1 98.62 197 LYS B N 1
ATOM 5820 C CA . LYS B 1 197 ? 25.984 19.859 10.484 1 98.62 197 LYS B CA 1
ATOM 5821 C C . LYS B 1 197 ? 26.656 19.375 11.766 1 98.62 197 LYS B C 1
ATOM 5823 O O . LYS B 1 197 ? 27.266 18.312 11.781 1 98.62 197 LYS B O 1
ATOM 5828 N N . ALA B 1 198 ? 26.516 20.141 12.789 1 98.38 198 ALA B N 1
ATOM 5829 C CA . ALA B 1 198 ? 27.094 19.75 14.07 1 98.38 198 ALA B CA 1
ATOM 5830 C C . ALA B 1 198 ? 26.469 18.453 14.578 1 98.38 198 ALA B C 1
ATOM 5832 O O . ALA B 1 198 ? 27.156 17.625 15.172 1 98.38 198 ALA B O 1
ATOM 5833 N N . GLU B 1 199 ? 25.156 18.281 14.367 1 97.94 199 GLU B N 1
ATOM 5834 C CA . GLU B 1 199 ? 24.453 17.094 14.82 1 97.94 199 GLU B CA 1
ATOM 5835 C C . GLU B 1 199 ? 24.859 15.859 14.016 1 97.94 199 GLU B C 1
ATOM 5837 O O . GLU B 1 199 ? 24.938 14.75 14.555 1 97.94 199 GLU B O 1
ATOM 5842 N N . VAL B 1 200 ? 25.078 16.031 12.75 1 97.88 200 VAL B N 1
ATOM 5843 C CA . VAL B 1 200 ? 25.406 14.922 11.852 1 97.88 200 VAL B CA 1
ATOM 5844 C C . VAL B 1 200 ? 26.875 14.516 12.062 1 97.88 200 VAL B C 1
ATOM 5846 O O . VAL B 1 200 ? 27.203 13.328 12.016 1 97.88 200 VAL B O 1
ATOM 5849 N N . GLY B 1 201 ? 27.688 15.539 12.305 1 97.12 201 GLY B N 1
ATOM 5850 C CA . GLY B 1 201 ? 29.109 15.273 12.461 1 97.12 201 GLY B CA 1
ATOM 5851 C C . GLY B 1 201 ? 29.766 14.75 11.195 1 97.12 201 GLY B C 1
ATOM 5852 O O . GLY B 1 201 ? 29.406 15.164 10.094 1 97.12 201 GLY B O 1
ATOM 5853 N N . ASP B 1 202 ? 30.688 13.82 11.297 1 94.94 202 ASP B N 1
ATOM 5854 C CA . ASP B 1 202 ? 31.469 13.32 10.172 1 94.94 202 ASP B CA 1
ATOM 5855 C C . ASP B 1 202 ? 30.781 12.125 9.516 1 94.94 202 ASP B C 1
ATOM 5857 O O . ASP B 1 202 ? 31.281 11.594 8.516 1 94.94 202 ASP B O 1
ATOM 5861 N N . GLY B 1 203 ? 29.688 11.773 10.062 1 94.94 203 GLY B N 1
ATOM 5862 C CA . GLY B 1 203 ? 28.984 10.633 9.508 1 94.94 203 GLY B CA 1
ATOM 5863 C C . GLY B 1 203 ? 28.406 10.898 8.133 1 94.94 203 GLY B C 1
ATOM 5864 O O . GLY B 1 203 ? 28.031 12.031 7.82 1 94.94 203 GLY B O 1
ATOM 5865 N N . ILE B 1 204 ? 28.422 9.875 7.27 1 97 204 ILE B N 1
ATOM 5866 C CA . ILE B 1 204 ? 27.781 9.945 5.961 1 97 204 ILE B CA 1
ATOM 5867 C C . ILE B 1 204 ? 26.484 9.133 5.973 1 97 204 ILE B C 1
ATOM 5869 O O . ILE B 1 204 ? 26.5 7.957 6.332 1 97 204 ILE B O 1
ATOM 5873 N N . TRP B 1 205 ? 25.453 9.797 5.598 1 98.19 205 TRP B N 1
ATOM 5874 C CA . TRP B 1 205 ? 24.125 9.188 5.574 1 98.19 205 TRP B CA 1
ATOM 5875 C C . TRP B 1 205 ? 23.547 9.203 4.168 1 98.19 205 TRP B C 1
ATOM 5877 O O . TRP B 1 205 ? 23.672 10.195 3.447 1 98.19 205 TRP B O 1
ATOM 5887 N N . GLN B 1 206 ? 23.031 8.109 3.764 1 98.31 206 GLN B N 1
ATOM 5888 C CA . GLN B 1 206 ? 22.359 8.086 2.471 1 98.31 206 GLN B CA 1
ATOM 5889 C C . GLN B 1 206 ? 20.844 8.102 2.639 1 98.31 206 GLN B C 1
ATOM 5891 O O . GLN B 1 206 ? 20.312 7.484 3.566 1 98.31 206 GLN B O 1
ATOM 5896 N N . VAL B 1 207 ? 20.141 8.898 1.876 1 98.56 207 VAL B N 1
ATOM 5897 C CA . VAL B 1 207 ? 18.688 8.945 1.764 1 98.56 207 VAL B CA 1
ATOM 5898 C C . VAL B 1 207 ? 18.234 8.133 0.553 1 98.56 207 VAL B C 1
ATOM 5900 O O . VAL B 1 207 ? 18.609 8.43 -0.581 1 98.56 207 VAL B O 1
ATOM 5903 N N . VAL B 1 208 ? 17.453 7.145 0.855 1 98.06 208 VAL B N 1
ATOM 5904 C CA . VAL B 1 208 ? 17.031 6.223 -0.191 1 98.06 208 VAL B CA 1
ATOM 5905 C C . VAL B 1 208 ? 15.547 6.457 -0.506 1 98.06 208 VAL B C 1
ATOM 5907 O O . VAL B 1 208 ? 14.703 6.445 0.395 1 98.06 208 VAL B O 1
ATOM 5910 N N . ARG B 1 209 ? 15.258 6.719 -1.728 1 97.94 209 ARG B N 1
ATOM 5911 C CA . ARG B 1 209 ? 13.898 6.766 -2.264 1 97.94 209 ARG B CA 1
ATOM 5912 C C . ARG B 1 209 ? 13.641 5.582 -3.191 1 97.94 209 ARG B C 1
ATOM 5914 O O . ARG B 1 209 ? 14.117 5.559 -4.328 1 97.94 209 ARG B O 1
ATOM 5921 N N . ILE B 1 210 ? 12.859 4.645 -2.756 1 97.38 210 ILE B N 1
ATOM 5922 C CA . ILE B 1 210 ? 12.531 3.537 -3.646 1 97.38 210 ILE B CA 1
ATOM 5923 C C . ILE B 1 210 ? 11.445 3.967 -4.625 1 97.38 210 ILE B C 1
ATOM 5925 O O . ILE B 1 210 ? 10.859 5.043 -4.48 1 97.38 210 ILE B O 1
ATOM 5929 N N . PRO B 1 211 ? 11.195 3.195 -5.68 1 96.88 211 PRO B N 1
ATOM 5930 C CA . PRO B 1 211 ? 10.156 3.611 -6.625 1 96.88 211 PRO B CA 1
ATOM 5931 C C . PRO B 1 211 ? 8.781 3.713 -5.98 1 96.88 211 PRO B C 1
ATOM 5933 O O . PRO B 1 211 ? 8.383 2.824 -5.223 1 96.88 211 PRO B O 1
ATOM 5936 N N . THR B 1 212 ? 8.047 4.77 -6.324 1 97.56 212 THR B N 1
ATOM 5937 C CA . THR B 1 212 ? 6.691 4.965 -5.828 1 97.56 212 THR B CA 1
ATOM 5938 C C . THR B 1 212 ? 5.801 3.791 -6.219 1 97.56 212 THR B C 1
ATOM 5940 O O . THR B 1 212 ? 5 3.314 -5.41 1 97.56 212 THR B O 1
ATOM 5943 N N . ILE B 1 213 ? 5.969 3.33 -7.414 1 96.38 213 ILE B N 1
ATOM 5944 C CA . ILE B 1 213 ? 5.125 2.254 -7.922 1 96.38 213 ILE B CA 1
ATOM 5945 C C . ILE B 1 213 ? 5.312 1.005 -7.066 1 96.38 213 ILE B C 1
ATOM 5947 O O . ILE B 1 213 ? 4.363 0.247 -6.844 1 96.38 213 ILE B O 1
ATOM 5951 N N . VAL B 1 214 ? 6.535 0.767 -6.586 1 95.94 214 VAL B N 1
ATOM 5952 C CA . VAL B 1 214 ? 6.801 -0.377 -5.719 1 95.94 214 VAL B CA 1
ATOM 5953 C C . VAL B 1 214 ? 6.117 -0.174 -4.371 1 95.94 214 VAL B C 1
ATOM 5955 O O . VAL B 1 214 ? 5.461 -1.083 -3.855 1 95.94 214 VAL B O 1
ATOM 5958 N N . SER B 1 215 ? 6.242 0.982 -3.869 1 94.5 215 SER B N 1
ATOM 5959 C CA . SER B 1 215 ? 5.637 1.281 -2.576 1 94.5 215 SER B CA 1
ATOM 5960 C C . SER B 1 215 ? 4.117 1.185 -2.643 1 94.5 215 SER B C 1
ATOM 5962 O O . SER B 1 215 ? 3.477 0.721 -1.696 1 94.5 215 SER B O 1
ATOM 5964 N N . ARG B 1 216 ? 3.469 1.592 -3.711 1 95.25 216 ARG B N 1
ATOM 5965 C CA . ARG B 1 216 ? 2.018 1.584 -3.867 1 95.25 216 ARG B CA 1
ATOM 5966 C C . ARG B 1 216 ? 1.504 0.174 -4.137 1 95.25 216 ARG B C 1
ATOM 5968 O O . ARG B 1 216 ? 0.372 -0.158 -3.777 1 95.25 216 ARG B O 1
ATOM 5975 N N . THR B 1 217 ? 2.324 -0.628 -4.777 1 94.44 217 THR B N 1
ATOM 5976 C CA . THR B 1 217 ? 1.923 -2 -5.066 1 94.44 217 THR B CA 1
ATOM 5977 C C . THR B 1 217 ? 2.111 -2.889 -3.84 1 94.44 217 THR B C 1
ATOM 5979 O O . THR B 1 217 ? 1.319 -3.803 -3.602 1 94.44 217 THR B O 1
ATOM 5982 N N . CYS B 1 218 ? 3.111 -2.553 -3.123 1 92.88 218 CYS B N 1
ATOM 5983 C CA . CYS B 1 218 ? 3.396 -3.324 -1.919 1 92.88 218 CYS B CA 1
ATOM 5984 C C . CYS B 1 218 ? 2.918 -2.588 -0.674 1 92.88 218 CYS B C 1
ATOM 5986 O O . CYS B 1 218 ? 1.748 -2.209 -0.582 1 92.88 218 CYS B O 1
ATOM 5988 N N . ASP B 1 219 ? 3.822 -2.24 0.263 1 89.81 219 ASP B N 1
ATOM 5989 C CA . ASP B 1 219 ? 3.492 -1.485 1.467 1 89.81 219 ASP B CA 1
ATOM 5990 C C . ASP B 1 219 ? 4.711 -0.731 1.994 1 89.81 219 ASP B C 1
ATOM 5992 O O . ASP B 1 219 ? 5.781 -0.771 1.387 1 89.81 219 ASP B O 1
ATOM 5996 N N . GLY B 1 220 ? 4.465 -0.032 3.031 1 92.38 220 GLY B N 1
ATOM 5997 C CA . GLY B 1 220 ? 5.535 0.79 3.57 1 92.38 220 GLY B CA 1
ATOM 5998 C C . GLY B 1 220 ? 6.695 -0.022 4.113 1 92.38 220 GLY B C 1
ATOM 5999 O O . GLY B 1 220 ? 7.855 0.388 4.004 1 92.38 220 GLY B O 1
ATOM 6000 N N . ALA B 1 221 ? 6.438 -1.137 4.641 1 90.56 221 ALA B N 1
ATOM 6001 C CA . ALA B 1 221 ? 7.477 -1.961 5.25 1 90.56 221 ALA B CA 1
ATOM 6002 C C . ALA B 1 221 ? 8.422 -2.525 4.191 1 90.56 221 ALA B C 1
ATOM 6004 O O . ALA B 1 221 ? 9.555 -2.902 4.496 1 90.56 221 ALA B O 1
ATOM 6005 N N . THR B 1 222 ? 7.969 -2.557 2.998 1 91.94 222 THR B N 1
ATOM 6006 C CA . THR B 1 222 ? 8.789 -3.039 1.889 1 91.94 222 THR B CA 1
ATOM 6007 C C . THR B 1 222 ? 9.922 -2.066 1.591 1 91.94 222 THR B C 1
ATOM 6009 O O . THR B 1 222 ? 10.953 -2.459 1.033 1 91.94 222 THR B O 1
ATOM 6012 N N . THR B 1 223 ? 9.82 -0.866 1.992 1 94.44 223 THR B N 1
ATOM 6013 C CA . THR B 1 223 ? 10.781 0.172 1.646 1 94.44 223 THR B CA 1
ATOM 6014 C C . THR B 1 223 ? 12.172 -0.189 2.156 1 94.44 223 THR B C 1
ATOM 6016 O O . THR B 1 223 ? 13.148 -0.17 1.397 1 94.44 223 THR B O 1
ATOM 6019 N N . SER B 1 224 ? 12.266 -0.548 3.393 1 93.06 224 SER B N 1
ATOM 6020 C CA . SER B 1 224 ? 13.578 -0.847 3.951 1 93.06 224 SER B CA 1
ATOM 6021 C C . SER B 1 224 ? 14.133 -2.152 3.393 1 93.06 224 SER B C 1
ATOM 6023 O O . SER B 1 224 ? 15.352 -2.303 3.244 1 93.06 224 SER B O 1
ATOM 6025 N N . ARG B 1 225 ? 13.266 -3.033 3.098 1 90.5 225 ARG B N 1
ATOM 6026 C CA . ARG B 1 225 ? 13.719 -4.32 2.576 1 90.5 225 ARG B CA 1
ATOM 6027 C C . ARG B 1 225 ? 14.219 -4.188 1.142 1 90.5 225 ARG B C 1
ATOM 6029 O O . ARG B 1 225 ? 15.25 -4.758 0.783 1 90.5 225 ARG B O 1
ATOM 6036 N N . TRP B 1 226 ? 13.453 -3.52 0.333 1 93.5 226 TRP B N 1
ATOM 6037 C CA . TRP B 1 226 ? 13.883 -3.209 -1.025 1 93.5 226 TRP B CA 1
ATOM 6038 C C . TRP B 1 226 ? 15.234 -2.492 -1.019 1 93.5 226 TRP B C 1
ATOM 6040 O O . TRP B 1 226 ? 16.141 -2.867 -1.759 1 93.5 226 TRP B O 1
ATOM 6050 N N . SER B 1 227 ? 15.375 -1.519 -0.171 1 94.38 227 SER B N 1
ATOM 6051 C CA . SER B 1 227 ? 16.578 -0.707 -0.062 1 94.38 227 SER B CA 1
ATOM 6052 C C . SER B 1 227 ? 17.766 -1.543 0.406 1 94.38 227 SER B C 1
ATOM 6054 O O . SER B 1 227 ? 18.875 -1.415 -0.126 1 94.38 227 SER B O 1
ATOM 6056 N N . ALA B 1 228 ? 17.531 -2.361 1.372 1 92.56 228 ALA B N 1
ATOM 6057 C CA . ALA B 1 228 ? 18.609 -3.139 1.985 1 92.56 228 ALA B CA 1
ATOM 6058 C C . ALA B 1 228 ? 19.281 -4.047 0.96 1 92.56 228 ALA B C 1
ATOM 6060 O O . ALA B 1 228 ? 20.5 -4.137 0.914 1 92.56 228 ALA B O 1
ATOM 6061 N N . MET B 1 229 ? 18.5 -4.668 0.208 1 89.5 229 MET B N 1
ATOM 6062 C CA . MET B 1 229 ? 19.047 -5.586 -0.785 1 89.5 229 MET B CA 1
ATOM 6063 C C . MET B 1 229 ? 19.859 -4.832 -1.834 1 89.5 229 MET B C 1
ATOM 6065 O O . MET B 1 229 ? 20.969 -5.254 -2.193 1 89.5 229 MET B O 1
ATOM 6069 N N . GLN B 1 230 ? 19.344 -3.801 -2.316 1 92.69 230 GLN B N 1
ATOM 6070 C CA . GLN B 1 230 ? 20.016 -3.035 -3.363 1 92.69 230 GLN B CA 1
ATOM 6071 C C . GLN B 1 230 ? 21.297 -2.391 -2.838 1 92.69 230 GLN B C 1
ATOM 6073 O O . GLN B 1 230 ? 22.297 -2.309 -3.555 1 92.69 230 GLN B O 1
ATOM 6078 N N . ILE B 1 231 ? 21.25 -1.946 -1.607 1 93.56 231 ILE B N 1
ATOM 6079 C CA . ILE B 1 231 ? 22.453 -1.378 -0.988 1 93.56 231 ILE B CA 1
ATOM 6080 C C . ILE B 1 231 ? 23.531 -2.451 -0.866 1 93.56 231 ILE B C 1
ATOM 6082 O O . ILE B 1 231 ? 24.672 -2.232 -1.256 1 93.56 231 ILE B O 1
ATOM 6086 N N . GLY B 1 232 ? 23.141 -3.582 -0.354 1 88.56 232 GLY B N 1
ATOM 6087 C CA . GLY B 1 232 ? 24.094 -4.668 -0.195 1 88.56 232 GLY B CA 1
ATOM 6088 C C . GLY B 1 232 ? 24.734 -5.094 -1.502 1 88.56 232 GLY B C 1
ATOM 6089 O O . GLY B 1 232 ? 25.969 -5.215 -1.587 1 88.56 232 GLY B O 1
ATOM 6090 N N . MET B 1 233 ? 23.969 -5.266 -2.498 1 88.12 233 MET B N 1
ATOM 6091 C CA . MET B 1 233 ? 24.469 -5.719 -3.791 1 88.12 233 MET B CA 1
ATOM 6092 C C . MET B 1 233 ? 25.328 -4.641 -4.449 1 88.12 233 MET B C 1
ATOM 6094 O O . MET B 1 233 ? 26.312 -4.945 -5.125 1 88.12 233 MET B O 1
ATOM 6098 N N . SER B 1 234 ? 24.906 -3.445 -4.312 1 91.44 234 SER B N 1
ATOM 6099 C CA . SER B 1 234 ? 25.672 -2.34 -4.887 1 91.44 234 SER B CA 1
ATOM 6100 C C . SER B 1 234 ? 27.031 -2.203 -4.227 1 91.44 234 SER B C 1
ATOM 6102 O O . SER B 1 234 ? 28.031 -1.885 -4.895 1 91.44 234 SER B O 1
ATOM 6104 N N . MET B 1 235 ? 27.094 -2.404 -2.961 1 91.5 235 MET B N 1
ATOM 6105 C CA . MET B 1 235 ? 28.391 -2.328 -2.273 1 91.5 235 MET B CA 1
ATOM 6106 C C . MET B 1 235 ? 29.297 -3.477 -2.695 1 91.5 235 MET B C 1
ATOM 6108 O O . MET B 1 235 ? 30.5 -3.279 -2.895 1 91.5 235 MET B O 1
ATOM 6112 N N . ILE B 1 236 ? 28.703 -4.609 -2.797 1 86.88 236 ILE B N 1
ATOM 6113 C CA . ILE B 1 236 ? 29.484 -5.766 -3.246 1 86.88 236 ILE B CA 1
ATOM 6114 C C . ILE B 1 236 ? 30.062 -5.484 -4.625 1 86.88 236 ILE B C 1
ATOM 6116 O O . ILE B 1 236 ? 31.25 -5.77 -4.875 1 86.88 236 ILE B O 1
ATOM 6120 N N . SER B 1 237 ? 29.281 -4.938 -5.445 1 87.69 237 SER B N 1
ATOM 6121 C CA . SER B 1 237 ? 29.734 -4.645 -6.805 1 87.69 237 SER B CA 1
ATOM 6122 C C . SER B 1 237 ? 30.75 -3.502 -6.82 1 87.69 237 SER B C 1
ATOM 6124 O O . SER B 1 237 ? 31.812 -3.621 -7.418 1 87.69 237 SER B O 1
ATOM 6126 N N . ALA B 1 238 ? 30.438 -2.451 -6.188 1 90.38 238 ALA B N 1
ATOM 6127 C CA . ALA B 1 238 ? 31.25 -1.234 -6.246 1 90.38 238 ALA B CA 1
ATOM 6128 C C . ALA B 1 238 ? 32.594 -1.441 -5.582 1 90.38 238 ALA B C 1
ATOM 6130 O O . ALA B 1 238 ? 33.625 -0.893 -6.027 1 90.38 238 ALA B O 1
ATOM 6131 N N . TYR B 1 239 ? 32.625 -2.18 -4.508 1 90.12 239 TYR B N 1
ATOM 6132 C CA . TYR B 1 239 ? 33.875 -2.381 -3.771 1 90.12 239 TYR B CA 1
ATOM 6133 C C . TYR B 1 239 ? 34.5 -3.736 -4.102 1 90.12 239 TYR B C 1
ATOM 6135 O O . TYR B 1 239 ? 35.469 -4.156 -3.461 1 90.12 239 TYR B O 1
ATOM 6143 N N . LYS B 1 240 ? 33.906 -4.461 -5.035 1 84.88 240 LYS B N 1
ATOM 6144 C CA . LYS B 1 240 ? 34.438 -5.734 -5.531 1 84.88 240 LYS B CA 1
ATOM 6145 C C . LYS B 1 240 ? 34.688 -6.711 -4.383 1 84.88 240 LYS B C 1
ATOM 6147 O O . LYS B 1 240 ? 35.781 -7.258 -4.254 1 84.88 240 LYS B O 1
ATOM 6152 N N . GLN B 1 241 ? 33.625 -6.84 -3.652 1 79.31 241 GLN B N 1
ATOM 6153 C CA . GLN B 1 241 ? 33.75 -7.75 -2.518 1 79.31 241 GLN B CA 1
ATOM 6154 C C . GLN B 1 241 ? 33.625 -9.203 -2.965 1 79.31 241 GLN B C 1
ATOM 6156 O O . GLN B 1 241 ? 32.938 -9.508 -3.945 1 79.31 241 GLN B O 1
ATOM 6161 N N . ALA B 1 242 ? 34.375 -10.055 -2.33 1 63.16 242 ALA B N 1
ATOM 6162 C CA . ALA B 1 242 ? 34.281 -11.477 -2.65 1 63.16 242 ALA B CA 1
ATOM 6163 C C . ALA B 1 242 ? 33.188 -12.148 -1.824 1 63.16 242 ALA B C 1
ATOM 6165 O O . ALA B 1 242 ? 33.031 -11.875 -0.631 1 63.16 242 ALA B O 1
ATOM 6166 N N . ALA B 1 243 ? 31.969 -12.617 -2.199 1 57.16 243 ALA B N 1
ATOM 6167 C CA . ALA B 1 243 ? 30.734 -13.172 -1.632 1 57.16 243 ALA B CA 1
ATOM 6168 C C . ALA B 1 243 ? 31.047 -14.211 -0.562 1 57.16 243 ALA B C 1
ATOM 6170 O O . ALA B 1 243 ? 30.297 -14.375 0.397 1 57.16 243 ALA B O 1
ATOM 6171 N N . GLY B 1 244 ? 32.156 -14.945 -0.495 1 54.09 244 GLY B N 1
ATOM 6172 C CA . GLY B 1 244 ? 32.312 -16.188 0.256 1 54.09 244 GLY B CA 1
ATOM 6173 C C . GLY B 1 244 ? 32.875 -15.961 1.648 1 54.09 244 GLY B C 1
ATOM 6174 O O . GLY B 1 244 ? 32.969 -16.891 2.443 1 54.09 244 GLY B O 1
ATOM 6175 N N . GLU B 1 245 ? 33.125 -14.852 2.094 1 52.94 245 GLU B N 1
ATOM 6176 C CA . GLU B 1 245 ? 33.844 -14.758 3.354 1 52.94 245 GLU B CA 1
ATOM 6177 C C . GLU B 1 245 ? 32.906 -14.453 4.516 1 52.94 245 GLU B C 1
ATOM 6179 O O . GLU B 1 245 ? 31.812 -13.914 4.312 1 52.94 245 GLU B O 1
ATOM 6184 N N . ALA B 1 246 ? 33.031 -15.18 5.715 1 58.06 246 ALA B N 1
ATOM 6185 C CA . ALA B 1 246 ? 32.375 -14.914 6.98 1 58.06 246 ALA B CA 1
ATOM 6186 C C . ALA B 1 246 ? 32.062 -13.422 7.141 1 58.06 246 ALA B C 1
ATOM 6188 O O . ALA B 1 246 ? 31.062 -13.047 7.746 1 58.06 246 ALA B O 1
ATOM 6189 N N . ALA B 1 247 ? 32.75 -12.672 6.41 1 64.25 247 ALA B N 1
ATOM 6190 C CA . ALA B 1 247 ? 32.625 -11.227 6.551 1 64.25 247 ALA B CA 1
ATOM 6191 C C . ALA B 1 247 ? 31.422 -10.695 5.797 1 64.25 247 ALA B C 1
ATOM 6193 O O . ALA B 1 247 ? 30.953 -9.586 6.07 1 64.25 247 ALA B O 1
ATOM 6194 N N . THR B 1 248 ? 30.859 -11.602 5.008 1 69.94 248 THR B N 1
ATOM 6195 C CA . THR B 1 248 ? 29.719 -11.164 4.215 1 69.94 248 THR B CA 1
ATOM 6196 C C . THR B 1 248 ? 28.469 -11.023 5.086 1 69.94 248 THR B C 1
ATOM 6198 O O . THR B 1 248 ? 27.656 -10.125 4.871 1 69.94 248 THR B O 1
ATOM 6201 N N . GLY B 1 249 ? 28.375 -11.82 6.121 1 74 249 GLY B N 1
ATOM 6202 C CA . GLY B 1 249 ? 27.25 -11.703 7.043 1 74 249 GLY B CA 1
ATOM 6203 C C . GLY B 1 249 ? 27.297 -10.43 7.859 1 74 249 GLY B C 1
ATOM 6204 O O . GLY B 1 249 ? 26.281 -9.727 7.977 1 74 249 GLY B O 1
ATOM 6205 N N . ASP B 1 250 ? 28.453 -10.172 8.398 1 79 250 ASP B N 1
ATOM 6206 C CA . ASP B 1 250 ? 28.625 -8.945 9.164 1 79 250 ASP B CA 1
ATOM 6207 C C . ASP B 1 250 ? 28.422 -7.711 8.289 1 79 250 ASP B C 1
ATOM 6209 O O . ASP B 1 250 ? 27.828 -6.723 8.719 1 79 250 ASP B O 1
ATOM 6213 N N . PHE B 1 251 ? 28.922 -7.832 7.133 1 82.81 251 PHE B N 1
ATOM 6214 C CA . PHE B 1 251 ? 28.797 -6.73 6.184 1 82.81 251 PHE B CA 1
ATOM 6215 C C . PHE B 1 251 ? 27.328 -6.492 5.824 1 82.81 251 PHE B C 1
ATOM 6217 O O . PHE B 1 251 ? 26.875 -5.348 5.77 1 82.81 251 PHE B O 1
ATOM 6224 N N . ALA B 1 252 ? 26.672 -7.586 5.664 1 81.88 252 ALA B N 1
ATOM 6225 C CA . ALA B 1 252 ? 25.266 -7.473 5.305 1 81.88 252 ALA B CA 1
ATOM 6226 C C . ALA B 1 252 ? 24.469 -6.785 6.41 1 81.88 252 ALA B C 1
ATOM 6228 O O . ALA B 1 252 ? 23.641 -5.91 6.137 1 81.88 252 ALA B O 1
ATOM 6229 N N . TYR B 1 253 ? 24.688 -7.137 7.578 1 85.06 253 TYR B N 1
ATOM 6230 C CA . TYR B 1 253 ? 24 -6.492 8.695 1 85.06 253 TYR B CA 1
ATOM 6231 C C . TYR B 1 253 ? 24.375 -5.016 8.773 1 85.06 253 TYR B C 1
ATOM 6233 O O . TYR B 1 253 ? 23.5 -4.16 8.969 1 85.06 253 TYR B O 1
ATOM 6241 N N . ALA B 1 254 ? 25.609 -4.719 8.672 1 85.31 254 ALA B N 1
ATOM 6242 C CA . ALA B 1 254 ? 26.109 -3.354 8.781 1 85.31 254 ALA B CA 1
ATOM 6243 C C . ALA B 1 254 ? 25.531 -2.467 7.68 1 85.31 254 ALA B C 1
ATOM 6245 O O . ALA B 1 254 ? 25.234 -1.294 7.914 1 85.31 254 ALA B O 1
ATOM 6246 N N . ALA B 1 255 ? 25.391 -3.053 6.559 1 82.69 255 ALA B N 1
ATOM 6247 C CA . ALA B 1 255 ? 24.969 -2.279 5.395 1 82.69 255 ALA B CA 1
ATOM 6248 C C . ALA B 1 255 ? 23.453 -2.098 5.375 1 82.69 255 ALA B C 1
ATOM 6250 O O . ALA B 1 255 ? 22.953 -1.055 4.949 1 82.69 255 ALA B O 1
ATOM 6251 N N . LYS B 1 256 ? 22.828 -3.092 5.887 1 84.12 256 LYS B N 1
ATOM 6252 C CA . LYS B 1 256 ? 21.375 -3.123 5.645 1 84.12 256 LYS B CA 1
ATOM 6253 C C . LYS B 1 256 ? 20.609 -2.682 6.883 1 84.12 256 LYS B C 1
ATOM 6255 O O . LYS B 1 256 ? 19.5 -2.152 6.773 1 84.12 256 LYS B O 1
ATOM 6260 N N . HIS B 1 257 ? 21.156 -2.883 8.109 1 82.81 257 HIS B N 1
ATOM 6261 C CA . HIS B 1 257 ? 20.266 -2.834 9.266 1 82.81 257 HIS B CA 1
ATOM 6262 C C . HIS B 1 257 ? 20.875 -1.979 10.383 1 82.81 257 HIS B C 1
ATOM 6264 O O . HIS B 1 257 ? 20.156 -1.49 11.25 1 82.81 257 HIS B O 1
ATOM 6270 N N . ALA B 1 258 ? 22.125 -1.801 10.375 1 87.19 258 ALA B N 1
ATOM 6271 C CA . ALA B 1 258 ? 22.781 -1.261 11.555 1 87.19 258 ALA B CA 1
ATOM 6272 C C . ALA B 1 258 ? 22.375 0.189 11.805 1 87.19 258 ALA B C 1
ATOM 6274 O O . ALA B 1 258 ? 22.234 0.611 12.953 1 87.19 258 ALA B O 1
ATOM 6275 N N . GLU B 1 259 ? 22.234 0.898 10.773 1 93.06 259 GLU B N 1
ATOM 6276 C CA . GLU B 1 259 ? 21.922 2.318 10.914 1 93.06 259 GLU B CA 1
ATOM 6277 C C . GLU B 1 259 ? 20.766 2.721 10.008 1 93.06 259 GLU B C 1
ATOM 6279 O O . GLU B 1 259 ? 20.875 3.648 9.211 1 93.06 259 GLU B O 1
ATOM 6284 N N . VAL B 1 260 ? 19.719 2.068 10.219 1 95.38 260 VAL B N 1
ATOM 6285 C CA . VAL B 1 260 ? 18.547 2.355 9.383 1 95.38 260 VAL B CA 1
ATOM 6286 C C . VAL B 1 260 ? 17.547 3.191 10.172 1 95.38 260 VAL B C 1
ATOM 6288 O O . VAL B 1 260 ? 17.266 2.896 11.336 1 95.38 260 VAL B O 1
ATOM 6291 N N . ILE B 1 261 ? 17.109 4.227 9.586 1 96.69 261 ILE B N 1
ATOM 6292 C CA . ILE B 1 261 ? 16.047 5.055 10.141 1 96.69 261 ILE B CA 1
ATOM 6293 C C . ILE B 1 261 ? 14.812 4.98 9.25 1 96.69 261 ILE B C 1
ATOM 6295 O O . ILE B 1 261 ? 14.828 5.449 8.109 1 96.69 261 ILE B O 1
ATOM 6299 N N . HIS B 1 262 ? 13.773 4.387 9.828 1 96.31 262 HIS B N 1
ATOM 6300 C CA . HIS B 1 262 ? 12.477 4.34 9.156 1 96.31 262 HIS B CA 1
ATOM 6301 C C . HIS B 1 262 ? 11.688 5.625 9.383 1 96.31 262 HIS B C 1
ATOM 6303 O O . HIS B 1 262 ? 11.914 6.328 10.375 1 96.31 262 HIS B O 1
ATOM 6309 N N . MET B 1 263 ? 10.789 5.941 8.492 1 97.12 263 MET B N 1
ATOM 6310 C CA . MET B 1 263 ? 9.938 7.113 8.672 1 97.12 263 MET B CA 1
ATOM 6311 C C . MET B 1 263 ? 8.805 6.809 9.648 1 97.12 263 MET B C 1
ATOM 6313 O O . MET B 1 263 ? 8.242 7.723 10.258 1 97.12 263 MET B O 1
ATOM 6317 N N . GLY B 1 264 ? 8.438 5.613 9.742 1 93.44 264 GLY B N 1
ATOM 6318 C CA . GLY B 1 264 ? 7.453 5.133 10.703 1 93.44 264 GLY B CA 1
ATOM 6319 C C . GLY B 1 264 ? 7.832 3.807 11.328 1 93.44 264 GLY B C 1
ATOM 6320 O O . GLY B 1 264 ? 8.398 2.936 10.672 1 93.44 264 GLY B O 1
ATOM 6321 N N . THR B 1 265 ? 7.449 3.635 12.609 1 89.44 265 THR B N 1
ATOM 6322 C CA . THR B 1 265 ? 7.742 2.396 13.32 1 89.44 265 THR B CA 1
ATOM 6323 C C . THR B 1 265 ? 6.602 1.395 13.156 1 89.44 265 THR B C 1
ATOM 6325 O O . THR B 1 265 ? 5.484 1.771 12.797 1 89.44 265 THR B O 1
ATOM 6328 N N . TYR B 1 266 ? 6.918 0.137 13.375 1 87.44 266 TYR B N 1
ATOM 6329 C CA . TYR B 1 266 ? 5.859 -0.867 13.328 1 87.44 266 TYR B CA 1
ATOM 6330 C C . TYR B 1 266 ? 4.855 -0.655 14.461 1 87.44 266 TYR B C 1
ATOM 6332 O O . TYR B 1 266 ? 5.211 -0.154 15.531 1 87.44 266 TYR B O 1
ATOM 6340 N N . LEU B 1 267 ? 3.674 -1.081 14.219 1 83.69 267 LEU B N 1
ATOM 6341 C CA . LEU B 1 267 ? 2.588 -0.854 15.164 1 83.69 267 LEU B CA 1
ATOM 6342 C C . LEU B 1 267 ? 2.338 -2.094 16.016 1 83.69 267 LEU B C 1
ATOM 6344 O O . LEU B 1 267 ? 2.732 -3.201 15.641 1 83.69 267 LEU B O 1
ATOM 6348 N N . PRO B 1 268 ? 1.686 -1.87 17.141 1 77.94 268 PRO B N 1
ATOM 6349 C CA . PRO B 1 268 ? 1.316 -3.031 17.953 1 77.94 268 PRO B CA 1
ATOM 6350 C C . PRO B 1 268 ? 0.438 -4.023 17.203 1 77.94 268 PRO B C 1
ATOM 6352 O O . PRO B 1 268 ? -0.262 -3.645 16.25 1 77.94 268 PRO B O 1
ATOM 6355 N N . VAL B 1 269 ? 0.386 -5.164 17.672 1 73.62 269 VAL B N 1
ATOM 6356 C CA . VAL B 1 269 ? -0.229 -6.301 17 1 73.62 269 VAL B CA 1
ATOM 6357 C C . VAL B 1 269 ? -1.704 -6.012 16.734 1 73.62 269 VAL B C 1
ATOM 6359 O O . VAL B 1 269 ? -2.252 -6.434 15.711 1 73.62 269 VAL B O 1
ATOM 6362 N N . ARG B 1 270 ? -2.279 -5.309 17.547 1 69.81 270 ARG B N 1
ATOM 6363 C CA . ARG B 1 270 ? -3.703 -5.031 17.391 1 69.81 270 ARG B CA 1
ATOM 6364 C C . ARG B 1 270 ? -3.957 -4.211 16.125 1 69.81 270 ARG B C 1
ATOM 6366 O O . ARG B 1 270 ? -5.062 -4.227 15.578 1 69.81 270 ARG B O 1
ATOM 6373 N N . ARG B 1 271 ? -2.953 -3.521 15.656 1 73.5 271 ARG B N 1
ATOM 6374 C CA . ARG B 1 271 ? -3.049 -2.754 14.422 1 73.5 271 ARG B CA 1
ATOM 6375 C C . ARG B 1 271 ? -2.049 -3.258 13.383 1 73.5 271 ARG B C 1
ATOM 6377 O O . ARG B 1 271 ? -1.809 -2.598 12.375 1 73.5 271 ARG B O 1
ATOM 6384 N N . ALA B 1 272 ? -1.412 -4.258 13.562 1 75.75 272 ALA B N 1
ATOM 6385 C CA . ALA B 1 272 ? -0.346 -4.988 12.883 1 75.75 272 ALA B CA 1
ATOM 6386 C C . ALA B 1 272 ? 0.02 -4.324 11.562 1 75.75 272 ALA B C 1
ATOM 6388 O O . ALA B 1 272 ? -0.438 -4.75 10.5 1 75.75 272 ALA B O 1
ATOM 6389 N N . ARG B 1 273 ? 0.781 -3.215 11.562 1 87.06 273 ARG B N 1
ATOM 6390 C CA . ARG B 1 273 ? 1.395 -2.621 10.375 1 87.06 273 ARG B CA 1
ATOM 6391 C C . ARG B 1 273 ? 2.912 -2.578 10.508 1 87.06 273 ARG B C 1
ATOM 6393 O O . ARG B 1 273 ? 3.439 -2.412 11.617 1 87.06 273 ARG B O 1
ATOM 6400 N N . GLY B 1 274 ? 3.48 -2.723 9.43 1 88.56 274 GLY B N 1
ATOM 6401 C CA . GLY B 1 274 ? 4.934 -2.637 9.422 1 88.56 274 GLY B CA 1
ATOM 6402 C C . GLY B 1 274 ? 5.445 -1.21 9.422 1 88.56 274 GLY B C 1
ATOM 6403 O O . GLY B 1 274 ? 4.672 -0.266 9.594 1 88.56 274 GLY B O 1
ATOM 6404 N N . GLU B 1 275 ? 6.703 -1.107 9.297 1 92.19 275 GLU B N 1
ATOM 6405 C CA . GLU B 1 275 ? 7.359 0.196 9.281 1 92.19 275 GLU B CA 1
ATOM 6406 C C . GLU B 1 275 ? 6.879 1.034 8.094 1 92.19 275 GLU B C 1
ATOM 6408 O O . GLU B 1 275 ? 6.426 0.492 7.086 1 92.19 275 GLU B O 1
ATOM 6413 N N . ASN B 1 276 ? 6.996 2.375 8.227 1 94.81 276 ASN B N 1
ATOM 6414 C CA . ASN B 1 276 ? 6.715 3.334 7.164 1 94.81 276 ASN B CA 1
ATOM 6415 C C . ASN B 1 276 ? 5.246 3.305 6.754 1 94.81 276 ASN B C 1
ATOM 6417 O O . ASN B 1 276 ? 4.922 3.469 5.578 1 94.81 276 ASN B O 1
ATOM 6421 N N . GLU B 1 277 ? 4.445 2.965 7.668 1 92.62 277 GLU B N 1
ATOM 6422 C CA . GLU B 1 277 ? 3.004 3.174 7.547 1 92.62 277 GLU B CA 1
ATOM 6423 C C . GLU B 1 277 ? 2.553 4.391 8.344 1 92.62 277 GLU B C 1
ATOM 6425 O O . GLU B 1 277 ? 3.201 4.773 9.32 1 92.62 277 GLU B O 1
ATOM 6430 N N . PRO B 1 278 ? 1.493 4.988 7.965 1 90.12 278 PRO B N 1
ATOM 6431 C CA . PRO B 1 278 ? 1.142 6.293 8.523 1 90.12 278 PRO B CA 1
ATOM 6432 C C . PRO B 1 278 ? 0.983 6.262 10.047 1 90.12 278 PRO B C 1
ATOM 6434 O O . PRO B 1 278 ? 1.363 7.215 10.727 1 90.12 278 PRO B O 1
ATOM 6437 N N . GLY B 1 279 ? 0.481 5.215 10.57 1 87.25 279 GLY B N 1
ATOM 6438 C CA . GLY B 1 279 ? 0.242 5.125 12 1 87.25 279 GLY B CA 1
ATOM 6439 C C . GLY B 1 279 ? 1.521 5.074 12.82 1 87.25 279 GLY B C 1
ATOM 6440 O O . GLY B 1 279 ? 1.501 5.312 14.023 1 87.25 279 GLY B O 1
ATOM 6441 N N . GLY B 1 280 ? 2.594 4.836 12.195 1 90.12 280 GLY B N 1
ATOM 6442 C CA . GLY B 1 280 ? 3.857 4.688 12.898 1 90.12 280 GLY B CA 1
ATOM 6443 C C . GLY B 1 280 ? 4.734 5.922 12.82 1 90.12 280 GLY B C 1
ATOM 6444 O O . GLY B 1 280 ? 5.816 5.961 13.406 1 90.12 280 GLY B O 1
ATOM 6445 N N . VAL B 1 281 ? 4.301 6.984 12.125 1 94.81 281 VAL B N 1
ATOM 6446 C CA . VAL B 1 281 ? 5.102 8.195 11.953 1 94.81 281 VAL B CA 1
ATOM 6447 C C . VAL B 1 281 ? 4.93 9.102 13.172 1 94.81 281 VAL B C 1
ATOM 6449 O O . VAL B 1 281 ? 3.84 9.625 13.414 1 94.81 281 VAL B O 1
ATOM 6452 N N . PRO B 1 282 ? 5.938 9.367 13.922 1 93.38 282 PRO B N 1
ATOM 6453 C CA . PRO B 1 282 ? 5.805 10.242 15.094 1 93.38 282 PRO B CA 1
ATOM 6454 C C . PRO B 1 282 ? 5.527 11.695 14.703 1 93.38 282 PRO B C 1
ATOM 6456 O O . PRO B 1 282 ? 5.902 12.125 13.617 1 93.38 282 PRO B O 1
ATOM 6459 N N . PHE B 1 283 ? 4.996 12.438 15.648 1 94.94 283 PHE B N 1
ATOM 6460 C CA . PHE B 1 283 ? 4.668 13.836 15.391 1 94.94 283 PHE B CA 1
ATOM 6461 C C . PHE B 1 283 ? 5.926 14.641 15.086 1 94.94 283 PHE B C 1
ATOM 6463 O O . PHE B 1 283 ? 5.922 15.484 14.188 1 94.94 283 PHE B O 1
ATOM 6470 N N . GLY B 1 284 ? 6.969 14.359 15.812 1 96.56 284 GLY B N 1
ATOM 6471 C CA . GLY B 1 284 ? 8.211 15.078 15.586 1 96.56 284 GLY B CA 1
ATOM 6472 C C . GLY B 1 284 ? 8.82 14.797 14.227 1 96.56 284 GLY B C 1
ATOM 6473 O O . GLY B 1 284 ? 9.438 15.68 13.617 1 96.56 284 GLY B O 1
ATOM 6474 N N . TYR B 1 285 ? 8.695 13.562 13.742 1 97.62 285 TYR B N 1
ATOM 6475 C CA . TYR B 1 285 ? 9.156 13.242 12.391 1 97.62 285 TYR B CA 1
ATOM 6476 C C . TYR B 1 285 ? 8.383 14.031 11.352 1 97.62 285 TYR B C 1
ATOM 6478 O O . TYR B 1 285 ? 8.969 14.578 10.414 1 97.62 285 TYR B O 1
ATOM 6486 N N . LEU B 1 286 ? 7.125 14.078 11.586 1 98.25 286 LEU B N 1
ATOM 6487 C CA . LEU B 1 286 ? 6.305 14.805 10.625 1 98.25 286 LEU B CA 1
ATOM 6488 C C . LEU B 1 286 ? 6.676 16.281 10.594 1 98.25 286 LEU B C 1
ATOM 6490 O O . LEU B 1 286 ? 6.691 16.906 9.523 1 98.25 286 LEU B O 1
ATOM 6494 N N . ALA B 1 287 ? 6.922 16.781 11.75 1 98.56 287 ALA B N 1
ATOM 6495 C CA . ALA B 1 287 ? 7.363 18.172 11.844 1 98.56 287 ALA B CA 1
ATOM 6496 C C . ALA B 1 287 ? 8.672 18.391 11.094 1 98.56 287 ALA B C 1
ATOM 6498 O O . ALA B 1 287 ? 8.852 19.406 10.43 1 98.56 287 ALA B O 1
ATOM 6499 N N . ASP B 1 288 ? 9.555 17.484 11.195 1 98.75 288 ASP B N 1
ATOM 6500 C CA . ASP B 1 288 ? 10.844 17.578 10.516 1 98.75 288 ASP B CA 1
ATOM 6501 C C . ASP B 1 288 ? 10.688 17.344 9.016 1 98.75 288 ASP B C 1
ATOM 6503 O O . ASP B 1 288 ? 11.445 17.891 8.211 1 98.75 288 ASP B O 1
ATOM 6507 N N . ILE B 1 289 ? 9.734 16.531 8.617 1 98.81 289 ILE B N 1
ATOM 6508 C CA . ILE B 1 289 ? 9.453 16.25 7.215 1 98.81 289 ILE B CA 1
ATOM 6509 C C . ILE B 1 289 ? 8.914 17.516 6.539 1 98.81 289 ILE B C 1
ATOM 6511 O O . ILE B 1 289 ? 9.312 17.828 5.414 1 98.81 289 ILE B O 1
ATOM 6515 N N . CYS B 1 290 ? 8.008 18.172 7.227 1 98.81 290 CYS B N 1
ATOM 6516 C CA . CYS B 1 290 ? 7.539 19.469 6.738 1 98.81 290 CYS B CA 1
ATOM 6517 C C . CYS B 1 290 ? 8.664 20.5 6.738 1 98.81 290 CYS B C 1
ATOM 6519 O O . CYS B 1 290 ? 9.281 20.75 7.773 1 98.81 290 CYS B O 1
ATOM 6521 N N . GLN B 1 291 ? 8.938 21.156 5.66 1 98.75 291 GLN B N 1
ATOM 6522 C CA . GLN B 1 291 ? 10.125 22 5.508 1 98.75 291 GLN B CA 1
ATOM 6523 C C . GLN B 1 291 ? 9.773 23.484 5.613 1 98.75 291 GLN B C 1
ATOM 6525 O O . GLN B 1 291 ? 10.539 24.344 5.176 1 98.75 291 GLN B O 1
ATOM 6530 N N . SER B 1 292 ? 8.648 23.766 6.137 1 98.25 292 SER B N 1
ATOM 6531 C CA . SER B 1 292 ? 8.211 25.141 6.297 1 98.25 292 SER B CA 1
ATOM 6532 C C . SER B 1 292 ? 9.188 25.922 7.168 1 98.25 292 SER B C 1
ATOM 6534 O O . SER B 1 292 ? 9.422 27.125 6.938 1 98.25 292 SER B O 1
ATOM 6536 N N . SER B 1 293 ? 9.828 25.344 8.102 1 97.56 293 SER B N 1
ATOM 6537 C CA . SER B 1 293 ? 10.703 26.016 9.062 1 97.56 293 SER B CA 1
ATOM 6538 C C . SER B 1 293 ? 11.992 26.5 8.406 1 97.56 293 SER B C 1
ATOM 6540 O O . SER B 1 293 ? 12.719 27.312 8.977 1 97.56 293 SER B O 1
ATOM 6542 N N . ARG B 1 294 ? 12.289 26.016 7.266 1 96.38 294 ARG B N 1
ATOM 6543 C CA . ARG B 1 294 ? 13.5 26.453 6.59 1 96.38 294 ARG B CA 1
ATOM 6544 C C . ARG B 1 294 ? 13.258 27.719 5.773 1 96.38 294 ARG B C 1
ATOM 6546 O O . ARG B 1 294 ? 14.172 28.5 5.531 1 96.38 294 ARG B O 1
ATOM 6553 N N . VAL B 1 295 ? 11.984 27.875 5.344 1 97.38 295 VAL B N 1
ATOM 6554 C CA . VAL B 1 295 ? 11.727 28.969 4.414 1 97.38 295 VAL B CA 1
ATOM 6555 C C . VAL B 1 295 ? 10.852 30.031 5.082 1 97.38 295 VAL B C 1
ATOM 6557 O O . VAL B 1 295 ? 10.844 31.188 4.672 1 97.38 295 VAL B O 1
ATOM 6560 N N . ASN B 1 296 ? 10.125 29.672 6.094 1 97.75 296 ASN B N 1
ATOM 6561 C CA . ASN B 1 296 ? 9.273 30.594 6.84 1 97.75 296 ASN B CA 1
ATOM 6562 C C . ASN B 1 296 ? 9.711 30.719 8.297 1 97.75 296 ASN B C 1
ATOM 6564 O O . ASN B 1 296 ? 8.875 30.875 9.188 1 97.75 296 ASN B O 1
ATOM 6568 N N . TYR B 1 297 ? 10.977 30.641 8.516 1 95.56 297 TYR B N 1
ATOM 6569 C CA . TYR B 1 297 ? 11.516 30.484 9.859 1 95.56 297 TYR B CA 1
ATOM 6570 C C . TYR B 1 297 ? 11.188 31.688 10.727 1 95.56 297 TYR B C 1
ATOM 6572 O O . TYR B 1 297 ? 11.227 31.609 11.953 1 95.56 297 TYR B O 1
ATOM 6580 N N . GLU B 1 298 ? 10.742 32.812 10.195 1 96.19 298 GLU B N 1
ATOM 6581 C CA . GLU B 1 298 ? 10.438 34.031 10.969 1 96.19 298 GLU B CA 1
ATOM 6582 C C . GLU B 1 298 ? 8.984 34.031 11.438 1 96.19 298 GLU B C 1
ATOM 6584 O O . GLU B 1 298 ? 8.602 34.844 12.273 1 96.19 298 GLU B O 1
ATOM 6589 N N . ASP B 1 299 ? 8.203 33.156 10.961 1 98.06 299 ASP B N 1
ATOM 6590 C CA . ASP B 1 299 ? 6.777 33.125 11.258 1 98.06 299 ASP B CA 1
ATOM 6591 C C . ASP B 1 299 ? 6.402 31.812 11.938 1 98.06 299 ASP B C 1
ATOM 6593 O O . ASP B 1 299 ? 5.93 30.875 11.289 1 98.06 299 ASP B O 1
ATOM 6597 N N . PRO B 1 300 ? 6.469 31.766 13.219 1 98.5 300 PRO B N 1
ATOM 6598 C CA . PRO B 1 300 ? 6.211 30.5 13.922 1 98.5 300 PRO B CA 1
ATOM 6599 C C . PRO B 1 300 ? 4.789 29.984 13.703 1 98.5 300 PRO B C 1
ATOM 6601 O O . PRO B 1 300 ? 4.551 28.781 13.781 1 98.5 300 PRO B O 1
ATOM 6604 N N . VAL B 1 301 ? 3.814 30.875 13.5 1 98.69 301 VAL B N 1
ATOM 6605 C CA . VAL B 1 301 ? 2.443 30.453 13.258 1 98.69 301 VAL B CA 1
ATOM 6606 C C . VAL B 1 301 ? 2.367 29.688 11.938 1 98.69 301 VAL B C 1
ATOM 6608 O O . VAL B 1 301 ? 1.855 28.562 11.883 1 98.69 301 VAL B O 1
ATOM 6611 N N . ARG B 1 302 ? 2.984 30.234 10.883 1 98.44 302 ARG B N 1
ATOM 6612 C CA . ARG B 1 302 ? 2.982 29.609 9.57 1 98.44 302 ARG B CA 1
ATOM 6613 C C . ARG B 1 302 ? 3.65 28.234 9.625 1 98.44 302 ARG B C 1
ATOM 6615 O O . ARG B 1 302 ? 3.115 27.25 9.102 1 98.44 302 ARG B O 1
ATOM 6622 N N . VAL B 1 303 ? 4.754 28.188 10.281 1 98.69 303 VAL B N 1
ATOM 6623 C CA . VAL B 1 303 ? 5.52 26.953 10.391 1 98.69 303 VAL B CA 1
ATOM 6624 C C . VAL B 1 303 ? 4.688 25.891 11.102 1 98.69 303 VAL B C 1
ATOM 6626 O O . VAL B 1 303 ? 4.594 24.75 10.633 1 98.69 303 VAL B O 1
ATOM 6629 N N . SER B 1 304 ? 4.059 26.234 12.195 1 98.81 304 SER B N 1
ATOM 6630 C CA . SER B 1 304 ? 3.287 25.281 12.992 1 98.81 304 SER B CA 1
ATOM 6631 C C . SER B 1 304 ? 2.055 24.797 12.234 1 98.81 304 SER B C 1
ATOM 6633 O O . SER B 1 304 ? 1.733 23.609 12.258 1 98.81 304 SER B O 1
ATOM 6635 N N . LEU B 1 305 ? 1.396 25.688 11.562 1 98.75 305 LEU B N 1
ATOM 6636 C CA . LEU B 1 305 ? 0.134 25.344 10.922 1 98.75 305 LEU B CA 1
ATOM 6637 C C . LEU B 1 305 ? 0.377 24.578 9.633 1 98.75 305 LEU B C 1
ATOM 6639 O O . LEU B 1 305 ? -0.471 23.781 9.203 1 98.75 305 LEU B O 1
ATOM 6643 N N . ASP B 1 306 ? 1.536 24.781 8.984 1 98.75 306 ASP B N 1
ATOM 6644 C CA . ASP B 1 306 ? 1.889 23.906 7.863 1 98.75 306 ASP B CA 1
ATOM 6645 C C . ASP B 1 306 ? 2.068 22.469 8.328 1 98.75 306 ASP B C 1
ATOM 6647 O O . ASP B 1 306 ? 1.729 21.531 7.602 1 98.75 306 ASP B O 1
ATOM 6651 N N . VAL B 1 307 ? 2.58 22.312 9.516 1 98.75 307 VAL B N 1
ATOM 6652 C CA . VAL B 1 307 ? 2.707 20.969 10.078 1 98.75 307 VAL B CA 1
ATOM 6653 C C . VAL B 1 307 ? 1.325 20.438 10.438 1 98.75 307 VAL B C 1
ATOM 6655 O O . VAL B 1 307 ? 1.052 19.25 10.25 1 98.75 307 VAL B O 1
ATOM 6658 N N . VAL B 1 308 ? 0.434 21.297 10.945 1 98.12 308 VAL B N 1
ATOM 6659 C CA . VAL B 1 308 ? -0.941 20.875 11.195 1 98.12 308 VAL B CA 1
ATOM 6660 C C . VAL B 1 308 ? -1.571 20.359 9.906 1 98.12 308 VAL B C 1
ATOM 6662 O O . VAL B 1 308 ? -2.195 19.297 9.898 1 98.12 308 VAL B O 1
ATOM 6665 N N . ALA B 1 309 ? -1.395 21.125 8.859 1 98.12 309 ALA B N 1
ATOM 6666 C CA . ALA B 1 309 ? -1.965 20.734 7.578 1 98.12 309 ALA B CA 1
ATOM 6667 C C . ALA B 1 309 ? -1.395 19.391 7.121 1 98.12 309 ALA B C 1
ATOM 6669 O O . ALA B 1 309 ? -2.133 18.531 6.641 1 98.12 309 ALA B O 1
ATOM 6670 N N . THR B 1 310 ? -0.079 19.219 7.266 1 98.38 310 THR B N 1
ATOM 6671 C CA . THR B 1 310 ? 0.584 17.969 6.902 1 98.38 310 THR B CA 1
ATOM 6672 C C . THR B 1 310 ? 0.015 16.797 7.699 1 98.38 310 THR B C 1
ATOM 6674 O O . THR B 1 310 ? -0.268 15.742 7.141 1 98.38 310 THR B O 1
ATOM 6677 N N . GLY B 1 311 ? -0.135 17.031 8.953 1 96.44 311 GLY B N 1
ATOM 6678 C CA . GLY B 1 311 ? -0.66 15.992 9.836 1 96.44 311 GLY B CA 1
ATOM 6679 C C . GLY B 1 311 ? -2.131 15.703 9.602 1 96.44 311 GLY B C 1
ATOM 6680 O O . GLY B 1 311 ? -2.564 14.555 9.688 1 96.44 311 GLY B O 1
ATOM 6681 N N . ALA B 1 312 ? -2.924 16.734 9.344 1 95.25 312 ALA B N 1
ATOM 6682 C CA . ALA B 1 312 ? -4.344 16.547 9.062 1 95.25 312 ALA B CA 1
ATOM 6683 C C . ALA B 1 312 ? -4.547 15.641 7.852 1 95.25 312 ALA B C 1
ATOM 6685 O O . ALA B 1 312 ? -5.453 14.797 7.844 1 95.25 312 ALA B O 1
ATOM 6686 N N . MET B 1 313 ? -3.715 15.875 6.934 1 95.81 313 MET B N 1
ATOM 6687 C CA . MET B 1 313 ? -3.807 15.047 5.734 1 95.81 313 MET B CA 1
ATOM 6688 C C . MET B 1 313 ? -3.336 13.625 6.02 1 95.81 313 MET B C 1
ATOM 6690 O O . MET B 1 313 ? -4.035 12.656 5.707 1 95.81 313 MET B O 1
ATOM 6694 N N . LEU B 1 314 ? -2.25 13.398 6.617 1 95.81 314 LEU B N 1
ATOM 6695 C CA . LEU B 1 314 ? -1.633 12.086 6.785 1 95.81 314 LEU B CA 1
ATOM 6696 C C . LEU B 1 314 ? -2.373 11.266 7.836 1 95.81 314 LEU B C 1
ATOM 6698 O O . LEU B 1 314 ? -2.768 10.125 7.578 1 95.81 314 LEU B O 1
ATOM 6702 N N . TYR B 1 315 ? -2.586 11.867 8.977 1 92.12 315 TYR B N 1
ATOM 6703 C CA . TYR B 1 315 ? -3.127 11.109 10.094 1 92.12 315 TYR B CA 1
ATOM 6704 C C . TYR B 1 315 ? -4.648 11.047 10.031 1 92.12 315 TYR B C 1
ATOM 6706 O O . TYR B 1 315 ? -5.246 9.992 10.227 1 92.12 315 TYR B O 1
ATOM 6714 N N . ASP B 1 316 ? -5.219 12.164 9.773 1 90.5 316 ASP B N 1
ATOM 6715 C CA . ASP B 1 316 ? -6.668 12.25 9.914 1 90.5 316 ASP B CA 1
ATOM 6716 C C . ASP B 1 316 ? -7.375 11.781 8.641 1 90.5 316 ASP B C 1
ATOM 6718 O O . ASP B 1 316 ? -8.391 11.086 8.711 1 90.5 316 ASP B O 1
ATOM 6722 N N . GLN B 1 317 ? -6.863 12.18 7.543 1 91.38 317 GLN B N 1
ATOM 6723 C CA . GLN B 1 317 ? -7.543 11.805 6.305 1 91.38 317 GLN B CA 1
ATOM 6724 C C . GLN B 1 317 ? -7.121 10.406 5.848 1 91.38 317 GLN B C 1
ATOM 6726 O O . GLN B 1 317 ? -7.965 9.594 5.461 1 91.38 317 GLN B O 1
ATOM 6731 N N . ILE B 1 318 ? -5.863 10.109 5.875 1 92.38 318 ILE B N 1
ATOM 6732 C CA . ILE B 1 318 ? -5.406 8.828 5.332 1 92.38 318 ILE B CA 1
ATOM 6733 C C . ILE B 1 318 ? -5.473 7.758 6.418 1 92.38 318 ILE B C 1
ATOM 6735 O O . ILE B 1 318 ? -6.188 6.762 6.266 1 92.38 318 ILE B O 1
ATOM 6739 N N . TRP B 1 319 ? -4.859 7.945 7.469 1 90.12 319 TRP B N 1
ATOM 6740 C CA . TRP B 1 319 ? -4.758 6.879 8.461 1 90.12 319 TRP B CA 1
ATOM 6741 C C . TRP B 1 319 ? -6.098 6.645 9.148 1 90.12 319 TRP B C 1
ATOM 6743 O O . TRP B 1 319 ? -6.719 5.598 8.977 1 90.12 319 TRP B O 1
ATOM 6753 N N . LEU B 1 320 ? -6.625 7.684 9.781 1 84.69 320 LEU B N 1
ATOM 6754 C CA . LEU B 1 320 ? -7.859 7.508 10.539 1 84.69 320 LEU B CA 1
ATOM 6755 C C . LEU B 1 320 ? -9.07 7.539 9.617 1 84.69 320 LEU B C 1
ATOM 6757 O O . LEU B 1 320 ? -10.047 6.828 9.844 1 84.69 320 LEU B O 1
ATOM 6761 N N . GLY B 1 321 ? -8.938 8.375 8.664 1 85.38 321 GLY B N 1
ATOM 6762 C CA . GLY B 1 321 ? -10.039 8.461 7.715 1 85.38 321 GLY B CA 1
ATOM 6763 C C . GLY B 1 321 ? -10.312 7.16 6.996 1 85.38 321 GLY B C 1
ATOM 6764 O O . GLY B 1 321 ? -11.469 6.777 6.805 1 85.38 321 GLY B O 1
ATOM 6765 N N . SER B 1 322 ? -9.312 6.516 6.609 1 86.5 322 SER B N 1
ATOM 6766 C CA . SER B 1 322 ? -9.477 5.258 5.895 1 86.5 322 SER B CA 1
ATOM 6767 C C . SER B 1 322 ? -9.742 4.105 6.859 1 86.5 322 SER B C 1
ATOM 6769 O O . SER B 1 322 ? -10.453 3.154 6.523 1 86.5 322 SER B O 1
ATOM 6771 N N . TYR B 1 323 ? -9.266 4.25 7.992 1 76 323 TYR B N 1
ATOM 6772 C CA . TYR B 1 323 ? -9.312 3.184 8.992 1 76 323 TYR B CA 1
ATOM 6773 C C . TYR B 1 323 ? -10.625 3.225 9.766 1 76 323 TYR B C 1
ATOM 6775 O O . TYR B 1 323 ? -11.227 2.182 10.039 1 76 323 TYR B O 1
ATOM 6783 N N . MET B 1 324 ? -11.062 4.406 10.094 1 71.12 324 MET B N 1
ATOM 6784 C CA . MET B 1 324 ? -12.156 4.484 11.055 1 71.12 324 MET B CA 1
ATOM 6785 C C . MET B 1 324 ? -13.422 5.027 10.406 1 71.12 324 MET B C 1
ATOM 6787 O O . MET B 1 324 ? -14.531 4.793 10.891 1 71.12 324 MET B O 1
ATOM 6791 N N . SER B 1 325 ? -13.273 5.77 9.312 1 70.69 325 SER B N 1
ATOM 6792 C CA . SER B 1 325 ? -14.469 6.461 8.844 1 70.69 325 SER B CA 1
ATOM 6793 C C . SER B 1 325 ? -14.789 6.094 7.402 1 70.69 325 SER B C 1
ATOM 6795 O O . SER B 1 325 ? -15.734 6.633 6.816 1 70.69 325 SER B O 1
ATOM 6797 N N . GLY B 1 326 ? -14.078 5.297 6.852 1 70.44 326 GLY B N 1
ATOM 6798 C CA . GLY B 1 326 ? -14.367 4.883 5.488 1 70.44 326 GLY B CA 1
ATOM 6799 C C . GLY B 1 326 ? -14.133 5.984 4.469 1 70.44 326 GLY B C 1
ATOM 6800 O O . GLY B 1 326 ? -14.781 6.012 3.42 1 70.44 326 GLY B O 1
ATOM 6801 N N . GLY B 1 327 ? -13.438 7.016 4.883 1 74.69 327 GLY B N 1
ATOM 6802 C CA . GLY B 1 327 ? -12.961 8 3.92 1 74.69 327 GLY B CA 1
ATOM 6803 C C . GLY B 1 327 ? -13.805 9.266 3.895 1 74.69 327 GLY B C 1
ATOM 6804 O O . GLY B 1 327 ? -13.5 10.203 3.156 1 74.69 327 GLY B O 1
ATOM 6805 N N . VAL B 1 328 ? -14.844 9.406 4.594 1 79.81 328 VAL B N 1
ATOM 6806 C CA . VAL B 1 328 ? -15.727 10.555 4.398 1 79.81 328 VAL B CA 1
ATOM 6807 C C . VAL B 1 328 ? -15.68 11.461 5.621 1 79.81 328 VAL B C 1
ATOM 6809 O O . VAL B 1 328 ? -15.172 12.586 5.547 1 79.81 328 VAL B O 1
ATOM 6812 N N . GLY B 1 329 ? -16 11.062 6.77 1 73.5 329 GLY B N 1
ATOM 6813 C CA . GLY B 1 329 ? -16.203 11.875 7.965 1 73.5 329 GLY B CA 1
ATOM 6814 C C . GLY B 1 329 ? -14.945 12.594 8.406 1 73.5 329 GLY B C 1
ATOM 6815 O O . GLY B 1 329 ? -14.938 13.82 8.531 1 73.5 329 GLY B O 1
ATOM 6816 N N . PHE B 1 330 ? -13.93 11.969 8.461 1 76.44 330 PHE B N 1
ATOM 6817 C CA . PHE B 1 330 ? -12.688 12.539 8.969 1 76.44 330 PHE B CA 1
ATOM 6818 C C . PHE B 1 330 ? -12.07 13.477 7.938 1 76.44 330 PHE B C 1
ATOM 6820 O O . PHE B 1 330 ? -11.391 14.438 8.297 1 76.44 330 PHE B O 1
ATOM 6827 N N . THR B 1 331 ? -12.391 13.242 6.762 1 81.12 331 THR B N 1
ATOM 6828 C CA . THR B 1 331 ? -11.875 14.125 5.727 1 81.12 331 THR B CA 1
ATOM 6829 C C . THR B 1 331 ? -12.547 15.492 5.805 1 81.12 331 THR B C 1
ATOM 6831 O O . THR B 1 331 ? -11.883 16.531 5.668 1 81.12 331 THR B O 1
ATOM 6834 N N . GLN B 1 332 ? -13.773 15.461 6.062 1 81 332 GLN B N 1
ATOM 6835 C CA . GLN B 1 332 ? -14.516 16.703 6.207 1 81 332 GLN B CA 1
ATOM 6836 C C . GLN B 1 332 ? -13.977 17.531 7.367 1 81 332 GLN B C 1
ATOM 6838 O O . GLN B 1 332 ? -13.773 18.75 7.234 1 81 332 GLN B O 1
ATOM 6843 N N . TYR B 1 333 ? -13.703 16.875 8.398 1 82.56 333 TYR B N 1
ATOM 6844 C CA . TYR B 1 333 ? -13.258 17.609 9.578 1 82.56 333 TYR B CA 1
ATOM 6845 C C . TYR B 1 333 ? -11.812 18.078 9.414 1 82.56 333 TYR B C 1
ATOM 6847 O O . TYR B 1 333 ? -11.461 19.172 9.875 1 82.56 333 TYR B O 1
ATOM 6855 N N . ALA B 1 334 ? -11.031 17.312 8.781 1 88.75 334 ALA B N 1
ATOM 6856 C CA . ALA B 1 334 ? -9.602 17.594 8.672 1 88.75 334 ALA B CA 1
ATOM 6857 C C . ALA B 1 334 ? -9.352 18.828 7.812 1 88.75 334 ALA B C 1
ATOM 6859 O O . ALA B 1 334 ? -8.406 19.578 8.055 1 88.75 334 ALA B O 1
ATOM 6860 N N . THR B 1 335 ? -10.219 19.094 6.875 1 90.5 335 THR B N 1
ATOM 6861 C CA . THR B 1 335 ? -10.016 20.219 5.965 1 90.5 335 THR B CA 1
ATOM 6862 C C . THR B 1 335 ? -10.133 21.547 6.703 1 90.5 335 THR B C 1
ATOM 6864 O O . THR B 1 335 ? -9.586 22.562 6.266 1 90.5 335 THR B O 1
ATOM 6867 N N . ALA B 1 336 ? -10.812 21.516 7.832 1 91.94 336 ALA B N 1
ATOM 6868 C CA . ALA B 1 336 ? -11.023 22.734 8.609 1 91.94 336 ALA B CA 1
ATOM 6869 C C . ALA B 1 336 ? -9.711 23.281 9.141 1 91.94 336 ALA B C 1
ATOM 6871 O O . ALA B 1 336 ? -9.586 24.5 9.375 1 91.94 336 ALA B O 1
ATOM 6872 N N . ALA B 1 337 ? -8.758 22.406 9.195 1 93.94 337 ALA B N 1
ATOM 6873 C CA . ALA B 1 337 ? -7.492 22.781 9.828 1 93.94 337 ALA B CA 1
ATOM 6874 C C . ALA B 1 337 ? -6.641 23.625 8.883 1 93.94 337 ALA B C 1
ATOM 6876 O O . ALA B 1 337 ? -5.688 24.266 9.312 1 93.94 337 ALA B O 1
ATOM 6877 N N . TYR B 1 338 ? -6.965 23.625 7.586 1 97.06 338 TYR B N 1
ATOM 6878 C CA . TYR B 1 338 ? -6.074 24.328 6.676 1 97.06 338 TYR B CA 1
ATOM 6879 C C . TYR B 1 338 ? -6.863 25.062 5.59 1 97.06 338 TYR B C 1
ATOM 6881 O O . TYR B 1 338 ? -6.359 25.266 4.484 1 97.06 338 TYR B O 1
ATOM 6889 N N . THR B 1 339 ? -8.141 25.406 5.898 1 95.19 339 THR B N 1
ATOM 6890 C CA . THR B 1 339 ? -8.945 26.141 4.93 1 95.19 339 THR B CA 1
ATOM 6891 C C . THR B 1 339 ? -9.531 27.391 5.559 1 95.19 339 THR B C 1
ATOM 6893 O O . THR B 1 339 ? -9.656 27.484 6.785 1 95.19 339 THR B O 1
ATOM 6896 N N . ASP B 1 340 ? -9.773 28.391 4.738 1 94.56 340 ASP B N 1
ATOM 6897 C CA . ASP B 1 340 ? -10.516 29.625 4.965 1 94.56 340 ASP B CA 1
ATOM 6898 C C . ASP B 1 340 ? -9.836 30.5 6.023 1 94.56 340 ASP B C 1
ATOM 6900 O O . ASP B 1 340 ? -10.469 31.375 6.609 1 94.56 340 ASP B O 1
ATOM 6904 N N . ASN B 1 341 ? -8.648 30.188 6.402 1 95.94 341 ASN B N 1
ATOM 6905 C CA . ASN B 1 341 ? -7.773 30.984 7.258 1 95.94 341 ASN B CA 1
ATOM 6906 C C . ASN B 1 341 ? -8.359 31.156 8.656 1 95.94 341 ASN B C 1
ATOM 6908 O O . ASN B 1 341 ? -8.07 32.125 9.344 1 95.94 341 ASN B O 1
ATOM 6912 N N . ILE B 1 342 ? -9.164 30.234 9.039 1 95.94 342 ILE B N 1
ATOM 6913 C CA . ILE B 1 342 ? -9.812 30.359 10.336 1 95.94 342 ILE B CA 1
ATOM 6914 C C . ILE B 1 342 ? -8.82 30.016 11.445 1 95.94 342 ILE B C 1
ATOM 6916 O O . ILE B 1 342 ? -8.594 30.812 12.352 1 95.94 342 ILE B O 1
ATOM 6920 N N . LEU B 1 343 ? -8.234 28.828 11.359 1 97.56 343 LEU B N 1
ATOM 6921 C CA . LEU B 1 343 ? -7.23 28.438 12.344 1 97.56 343 LEU B CA 1
ATOM 6922 C C . LEU B 1 343 ? -6.059 29.422 12.336 1 97.56 343 LEU B C 1
ATOM 6924 O O . LEU B 1 343 ? -5.484 29.719 13.383 1 97.56 343 LEU B O 1
ATOM 6928 N N . ASP B 1 344 ? -5.738 29.938 11.141 1 97.88 344 ASP B N 1
ATOM 6929 C CA . ASP B 1 344 ? -4.68 30.938 11.023 1 97.88 344 ASP B CA 1
ATOM 6930 C C . ASP B 1 344 ? -4.996 32.188 11.859 1 97.88 344 ASP B C 1
ATOM 6932 O O . ASP B 1 344 ? -4.156 32.656 12.633 1 97.88 344 ASP B O 1
ATOM 6936 N N . ASP B 1 345 ? -6.191 32.625 11.719 1 97.88 345 ASP B N 1
ATOM 6937 C CA . ASP B 1 345 ? -6.605 33.844 12.461 1 97.88 345 ASP B CA 1
ATOM 6938 C C . ASP B 1 345 ? -6.492 33.625 13.961 1 97.88 345 ASP B C 1
ATOM 6940 O O . ASP B 1 345 ? -5.93 34.438 14.68 1 97.88 345 ASP B O 1
ATOM 6944 N N . PHE B 1 346 ? -7.031 32.531 14.391 1 98.5 346 PHE B N 1
ATOM 6945 C CA . PHE B 1 346 ? -7.035 32.219 15.82 1 98.5 346 PHE B CA 1
ATOM 6946 C C . PHE B 1 346 ? -5.609 32.125 16.359 1 98.5 346 PHE B C 1
ATOM 6948 O O . PHE B 1 346 ? -5.316 32.562 17.469 1 98.5 346 PHE B O 1
ATOM 6955 N N . THR B 1 347 ? -4.719 31.516 15.625 1 98.69 347 THR B N 1
ATOM 6956 C CA . THR B 1 347 ? -3.355 31.266 16.094 1 98.69 347 THR B CA 1
ATOM 6957 C C . THR B 1 347 ? -2.525 32.531 16.031 1 98.69 347 THR B C 1
ATOM 6959 O O . THR B 1 347 ? -1.67 32.75 16.891 1 98.69 347 THR B O 1
ATOM 6962 N N . TYR B 1 348 ? -2.727 33.375 14.984 1 98.44 348 TYR B N 1
ATOM 6963 C CA . TYR B 1 348 ? -2.041 34.656 14.961 1 98.44 348 TYR B CA 1
ATOM 6964 C C . TYR B 1 348 ? -2.477 35.531 16.125 1 98.44 348 TYR B C 1
ATOM 6966 O O . TYR B 1 348 ? -1.662 36.25 16.719 1 98.44 348 TYR B O 1
ATOM 6974 N N . PHE B 1 349 ? -3.754 35.531 16.453 1 98.12 349 PHE B N 1
ATOM 6975 C CA . PHE B 1 349 ? -4.211 36.219 17.656 1 98.12 349 PHE B CA 1
ATOM 6976 C C . PHE B 1 349 ? -3.443 35.75 18.891 1 98.12 349 PHE B C 1
ATOM 6978 O O . PHE B 1 349 ? -2.984 36.531 19.703 1 98.12 349 PHE B O 1
ATOM 6985 N N . GLY B 1 350 ? -3.381 34.375 19 1 98.75 350 GLY B N 1
ATOM 6986 C CA . GLY B 1 350 ? -2.66 33.812 20.125 1 98.75 350 GLY B CA 1
ATOM 6987 C C . GLY B 1 350 ? -1.204 34.219 20.172 1 98.75 350 GLY B C 1
ATOM 6988 O O . GLY B 1 350 ? -0.681 34.531 21.25 1 98.75 350 GLY B O 1
ATOM 6989 N N . LYS B 1 351 ? -0.575 34.219 19.047 1 98.62 351 LYS B N 1
ATOM 6990 C CA . LYS B 1 351 ? 0.821 34.656 19 1 98.62 351 LYS B CA 1
ATOM 6991 C C . LYS B 1 351 ? 0.973 36.094 19.453 1 98.62 351 LYS B C 1
ATOM 6993 O O . LYS B 1 351 ? 1.885 36.438 20.219 1 98.62 351 LYS B O 1
ATOM 6998 N N . GLU B 1 352 ? 0.132 36.969 18.984 1 98.19 352 GLU B N 1
ATOM 6999 C CA . GLU B 1 352 ? 0.172 38.375 19.359 1 98.19 352 GLU B CA 1
ATOM 7000 C C . GLU B 1 352 ? -0.044 38.562 20.859 1 98.19 352 GLU B C 1
ATOM 7002 O O . GLU B 1 352 ? 0.641 39.344 21.516 1 98.19 352 GLU B O 1
ATOM 7007 N N . TYR B 1 353 ? -0.959 37.812 21.359 1 98.56 353 TYR B N 1
ATOM 7008 C CA . TYR B 1 353 ? -1.223 37.844 22.797 1 98.56 353 TYR B CA 1
ATOM 7009 C C . TYR B 1 353 ? 0.021 37.469 23.578 1 98.56 353 TYR B C 1
ATOM 7011 O O . TYR B 1 353 ? 0.373 38.125 24.562 1 98.56 353 TYR B O 1
ATOM 7019 N N . VAL B 1 354 ? 0.672 36.438 23.219 1 98.75 354 VAL B N 1
ATOM 7020 C CA . VAL B 1 354 ? 1.868 35.906 23.891 1 98.75 354 VAL B CA 1
ATOM 7021 C C . VAL B 1 354 ? 2.988 36.969 23.797 1 98.75 354 VAL B C 1
ATOM 7023 O O . VAL B 1 354 ? 3.678 37.219 24.781 1 98.75 354 VAL B O 1
ATOM 7026 N N . GLU B 1 355 ? 3.15 37.469 22.594 1 98.06 355 GLU B N 1
ATOM 7027 C CA . GLU B 1 355 ? 4.207 38.469 22.391 1 98.06 355 GLU B CA 1
ATOM 7028 C C . GLU B 1 355 ? 3.986 39.688 23.266 1 98.06 355 GLU B C 1
ATOM 7030 O O . GLU B 1 355 ? 4.934 40.219 23.859 1 98.06 355 GLU B O 1
ATOM 7035 N N . ASP B 1 356 ? 2.793 40.188 23.375 1 98.06 356 ASP B N 1
ATOM 7036 C CA . ASP B 1 356 ? 2.455 41.406 24.125 1 98.06 356 ASP B CA 1
ATOM 7037 C C . ASP B 1 356 ? 2.611 41.188 25.625 1 98.06 356 ASP B C 1
ATOM 7039 O O . ASP B 1 356 ? 3.092 42.062 26.344 1 98.06 356 ASP B O 1
ATOM 7043 N N . LYS B 1 357 ? 2.262 40.031 26.016 1 98.19 357 LYS B N 1
ATOM 7044 C CA . LYS B 1 357 ? 2.18 39.812 27.469 1 98.19 357 LYS B CA 1
ATOM 7045 C C . LYS B 1 357 ? 3.475 39.219 28 1 98.19 357 LYS B C 1
ATOM 7047 O O . LYS B 1 357 ? 3.887 39.531 29.125 1 98.19 357 LYS B O 1
ATOM 7052 N N . TYR B 1 358 ? 4.102 38.312 27.281 1 97.88 358 TYR B N 1
ATOM 7053 C CA . TYR B 1 358 ? 5.23 37.562 27.828 1 97.88 358 TYR B CA 1
ATOM 7054 C C . TYR B 1 358 ? 6.465 37.719 26.953 1 97.88 358 TYR B C 1
ATOM 7056 O O . TYR B 1 358 ? 7.582 37.844 27.453 1 97.88 358 TYR B O 1
ATOM 7064 N N . GLY B 1 359 ? 6.277 37.719 25.703 1 97.75 359 GLY B N 1
ATOM 7065 C CA . GLY B 1 359 ? 7.316 37.438 24.734 1 97.75 359 GLY B CA 1
ATOM 7066 C C . GLY B 1 359 ? 7.387 35.969 24.359 1 97.75 359 GLY B C 1
ATOM 7067 O O . GLY B 1 359 ? 7.012 35.094 25.141 1 97.75 359 GLY B O 1
ATOM 7068 N N . LEU B 1 360 ? 7.883 35.625 23.156 1 98.06 360 LEU B N 1
ATOM 7069 C CA . LEU B 1 360 ? 7.98 34.25 22.719 1 98.06 360 LEU B CA 1
ATOM 7070 C C . LEU B 1 360 ? 8.977 33.469 23.562 1 98.06 360 LEU B C 1
ATOM 7072 O O . LEU B 1 360 ? 10.102 33.938 23.781 1 98.06 360 LEU B O 1
ATOM 7076 N N . CYS B 1 361 ? 8.57 32.375 24.047 1 98.06 361 CYS B N 1
ATOM 7077 C CA . CYS B 1 361 ? 9.359 31.422 24.828 1 98.06 361 CYS B CA 1
ATOM 7078 C C . CYS B 1 361 ? 9.859 32.062 26.125 1 98.06 361 CYS B C 1
ATOM 7080 O O . CYS B 1 361 ? 10.891 31.672 26.656 1 98.06 361 CYS B O 1
ATOM 7082 N N . GLU B 1 362 ? 9.164 33.062 26.641 1 98.19 362 GLU B N 1
ATOM 7083 C CA . GLU B 1 362 ? 9.641 33.812 27.812 1 98.19 362 GLU B CA 1
ATOM 7084 C C . GLU B 1 362 ? 8.711 33.594 29 1 98.19 362 GLU B C 1
ATOM 7086 O O . GLU B 1 362 ? 9.031 34 30.125 1 98.19 362 GLU B O 1
ATOM 7091 N N . ALA B 1 363 ? 7.633 32.938 28.766 1 98.5 363 ALA B N 1
ATOM 7092 C CA . ALA B 1 363 ? 6.707 32.688 29.859 1 98.5 363 ALA B CA 1
ATOM 7093 C C . ALA B 1 363 ? 7.18 31.516 30.719 1 98.5 363 ALA B C 1
ATOM 7095 O O . ALA B 1 363 ? 7.793 30.578 30.203 1 98.5 363 ALA B O 1
ATOM 7096 N N . PRO B 1 364 ? 6.852 31.578 32.031 1 97.31 364 PRO B N 1
ATOM 7097 C CA . PRO B 1 364 ? 7.168 30.391 32.844 1 97.31 364 PRO B CA 1
ATOM 7098 C C . PRO B 1 364 ? 6.477 29.125 32.375 1 97.31 364 PRO B C 1
ATOM 7100 O O . PRO B 1 364 ? 5.312 29.172 31.953 1 97.31 364 PRO B O 1
ATOM 7103 N N . ASN B 1 365 ? 7.121 28.016 32.469 1 94.81 365 ASN B N 1
ATOM 7104 C CA . ASN B 1 365 ? 6.59 26.719 32.062 1 94.81 365 ASN B CA 1
ATOM 7105 C C . ASN B 1 365 ? 5.758 26.094 33.188 1 94.81 365 ASN B C 1
ATOM 7107 O O . ASN B 1 365 ? 6.133 25.047 33.719 1 94.81 365 ASN B O 1
ATOM 7111 N N . ASN B 1 366 ? 4.629 26.641 33.438 1 94.75 366 ASN B N 1
ATOM 7112 C CA . ASN B 1 366 ? 3.775 26.141 34.531 1 94.75 366 ASN B CA 1
ATOM 7113 C C . ASN B 1 366 ? 2.297 26.25 34.156 1 94.75 366 ASN B C 1
ATOM 7115 O O . ASN B 1 366 ? 1.953 26.75 33.094 1 94.75 366 ASN B O 1
ATOM 7119 N N . MET B 1 367 ? 1.485 25.844 35.031 1 95.5 367 MET B N 1
ATOM 7120 C CA . MET B 1 367 ? 0.054 25.75 34.781 1 95.5 367 MET B CA 1
ATOM 7121 C C . MET B 1 367 ? -0.586 27.125 34.75 1 95.5 367 MET B C 1
ATOM 7123 O O . MET B 1 367 ? -1.602 27.344 34.094 1 95.5 367 MET B O 1
ATOM 7127 N N . ASP B 1 368 ? -0.032 28.047 35.438 1 97.88 368 ASP B N 1
ATOM 7128 C CA . ASP B 1 368 ? -0.575 29.391 35.406 1 97.88 368 ASP B CA 1
ATOM 7129 C C . ASP B 1 368 ? -0.507 29.969 33.969 1 97.88 368 ASP B C 1
ATOM 7131 O O . ASP B 1 368 ? -1.444 30.625 33.531 1 97.88 368 ASP B O 1
ATOM 7135 N N . THR B 1 369 ? 0.629 29.75 33.344 1 98.31 369 THR B N 1
ATOM 7136 C CA . THR B 1 369 ? 0.784 30.188 31.969 1 98.31 369 THR B CA 1
ATOM 7137 C C . THR B 1 369 ? -0.202 29.453 31.047 1 98.31 369 THR B C 1
ATOM 7139 O O . THR B 1 369 ? -0.818 30.062 30.172 1 98.31 369 THR B O 1
ATOM 7142 N N . VAL B 1 370 ? -0.356 28.156 31.234 1 98.31 370 VAL B N 1
ATOM 7143 C CA . VAL B 1 370 ? -1.291 27.375 30.453 1 98.31 370 VAL B CA 1
ATOM 7144 C C . VAL B 1 370 ? -2.705 27.922 30.609 1 98.31 370 VAL B C 1
ATOM 7146 O O . VAL B 1 370 ? -3.41 28.141 29.609 1 98.31 370 VAL B O 1
ATOM 7149 N N . LEU B 1 371 ? -3.113 28.141 31.828 1 98.5 371 LEU B N 1
ATOM 7150 C CA . LEU B 1 371 ? -4.445 28.656 32.125 1 98.5 371 LEU B CA 1
ATOM 7151 C C . LEU B 1 371 ? -4.652 30.016 31.484 1 98.5 371 LEU B C 1
ATOM 7153 O O . LEU B 1 371 ? -5.715 30.281 30.922 1 98.5 371 LEU B O 1
ATOM 7157 N N . ASP B 1 372 ? -3.695 30.797 31.531 1 98.75 372 ASP B N 1
ATOM 7158 C CA . ASP B 1 372 ? -3.797 32.156 31.031 1 98.75 372 ASP B CA 1
ATOM 7159 C C . ASP B 1 372 ? -3.918 32.188 29.5 1 98.75 372 ASP B C 1
ATOM 7161 O O . ASP B 1 372 ? -4.922 32.625 28.953 1 98.75 372 ASP B O 1
ATOM 7165 N N . VAL B 1 373 ? -2.965 31.625 28.828 1 98.81 373 VAL B N 1
ATOM 7166 C CA . VAL B 1 373 ? -2.873 31.719 27.375 1 98.81 373 VAL B CA 1
ATOM 7167 C C . VAL B 1 373 ? -3.982 30.891 26.734 1 98.81 373 VAL B C 1
ATOM 7169 O O . VAL B 1 373 ? -4.695 31.375 25.859 1 98.81 373 VAL B O 1
ATOM 7172 N N . ALA B 1 374 ? -4.172 29.656 27.141 1 98.69 374 ALA B N 1
ATOM 7173 C CA . ALA B 1 374 ? -5.156 28.766 26.516 1 98.69 374 ALA B CA 1
ATOM 7174 C C . ALA B 1 374 ? -6.574 29.297 26.719 1 98.69 374 ALA B C 1
ATOM 7176 O O . ALA B 1 374 ? -7.418 29.188 25.828 1 98.69 374 ALA B O 1
ATOM 7177 N N . THR B 1 375 ? -6.828 29.844 27.875 1 98.62 375 THR B N 1
ATOM 7178 C CA . THR B 1 375 ? -8.156 30.391 28.125 1 98.62 375 THR B CA 1
ATOM 7179 C C . THR B 1 375 ? -8.445 31.562 27.203 1 98.62 375 THR B C 1
ATOM 7181 O O . THR B 1 375 ? -9.508 31.625 26.578 1 98.62 375 THR B O 1
ATOM 7184 N N . GLU B 1 376 ? -7.512 32.469 27.109 1 98.69 376 GLU B N 1
ATOM 7185 C CA . GLU B 1 376 ? -7.691 33.688 26.297 1 98.69 376 GLU B CA 1
ATOM 7186 C C . GLU B 1 376 ? -7.934 33.312 24.828 1 98.69 376 GLU B C 1
ATOM 7188 O O . GLU B 1 376 ? -8.836 33.844 24.188 1 98.69 376 GLU B O 1
ATOM 7193 N N . VAL B 1 377 ? -7.184 32.438 24.328 1 98.69 377 VAL B N 1
ATOM 7194 C CA . VAL B 1 377 ? -7.266 32.062 22.922 1 98.69 377 VAL B CA 1
ATOM 7195 C C . VAL B 1 377 ? -8.539 31.266 22.656 1 98.69 377 VAL B C 1
ATOM 7197 O O . VAL B 1 377 ? -9.195 31.438 21.625 1 98.69 377 VAL B O 1
ATOM 7200 N N . THR B 1 378 ? -8.859 30.359 23.562 1 98.19 378 THR B N 1
ATOM 7201 C CA . THR B 1 378 ? -10.086 29.578 23.438 1 98.19 378 THR B CA 1
ATOM 7202 C C . THR B 1 378 ? -11.312 30.484 23.375 1 98.19 378 THR B C 1
ATOM 7204 O O . THR B 1 378 ? -12.156 30.344 22.484 1 98.19 378 THR B O 1
ATOM 7207 N N . PHE B 1 379 ? -11.383 31.391 24.266 1 98 379 PHE B N 1
ATOM 7208 C CA . PHE B 1 379 ? -12.555 32.25 24.312 1 98 379 PHE B CA 1
ATOM 7209 C C . PHE B 1 379 ? -12.586 33.219 23.141 1 98 379 PHE B C 1
ATOM 7211 O O . PHE B 1 379 ? -13.664 33.531 22.641 1 98 379 PHE B O 1
ATOM 7218 N N . TYR B 1 380 ? -11.453 33.688 22.672 1 97.69 380 TYR B N 1
ATOM 7219 C CA . TYR B 1 380 ? -11.43 34.438 21.438 1 97.69 380 TYR B CA 1
ATOM 7220 C C . TYR B 1 380 ? -12.078 33.656 20.297 1 97.69 380 TYR B C 1
ATOM 7222 O O . TYR B 1 380 ? -12.953 34.188 19.594 1 97.69 380 TYR B O 1
ATOM 7230 N N . GLY B 1 381 ? -11.633 32.406 20.109 1 96.75 381 GLY B N 1
ATOM 7231 C CA . GLY B 1 381 ? -12.188 31.578 19.062 1 96.75 381 GLY B CA 1
ATOM 7232 C C . GLY B 1 381 ? -13.688 31.375 19.188 1 96.75 381 GLY B C 1
ATOM 7233 O O . GLY B 1 381 ? -14.43 31.531 18.219 1 96.75 381 GLY B O 1
ATOM 7234 N N . LEU B 1 382 ? -14.109 31.062 20.375 1 95.69 382 LEU B N 1
ATOM 7235 C CA . LEU B 1 382 ? -15.531 30.828 20.609 1 95.69 382 LEU B CA 1
ATOM 7236 C C . LEU B 1 382 ? -16.344 32.094 20.359 1 95.69 382 LEU B C 1
ATOM 7238 O O . LEU B 1 382 ? -17.469 32.031 19.844 1 95.69 382 LEU B O 1
ATOM 7242 N N . GLU B 1 383 ? -15.852 33.188 20.703 1 95.12 383 GLU B N 1
ATOM 7243 C CA . GLU B 1 383 ? -16.531 34.438 20.484 1 95.12 383 GLU B CA 1
ATOM 7244 C C . GLU B 1 383 ? -16.656 34.75 19 1 95.12 383 GLU B C 1
ATOM 7246 O O . GLU B 1 383 ? -17.656 35.344 18.562 1 95.12 383 GLU B O 1
ATOM 7251 N N . GLN B 1 384 ? -15.609 34.406 18.234 1 94.69 384 GLN B N 1
ATOM 7252 C CA . GLN B 1 384 ? -15.695 34.594 16.797 1 94.69 384 GLN B CA 1
ATOM 7253 C C . GLN B 1 384 ? -16.844 33.812 16.188 1 94.69 384 GLN B C 1
ATOM 7255 O O . GLN B 1 384 ? -17.547 34.312 15.289 1 94.69 384 GLN B O 1
ATOM 7260 N N . TYR B 1 385 ? -17.047 32.594 16.625 1 91.75 385 TYR B N 1
ATOM 7261 C CA . TYR B 1 385 ? -18.141 31.781 16.125 1 91.75 385 TYR B CA 1
ATOM 7262 C C . TYR B 1 385 ? -19.5 32.406 16.484 1 91.75 385 TYR B C 1
ATOM 7264 O O . TYR B 1 385 ? -20.469 32.25 15.734 1 91.75 385 TYR B O 1
ATOM 7272 N N . GLU B 1 386 ? -19.594 33.031 17.547 1 89.56 386 GLU B N 1
ATOM 7273 C CA . GLU B 1 386 ? -20.828 33.688 17.984 1 89.56 386 GLU B CA 1
ATOM 7274 C C . GLU B 1 386 ? -21.062 34.969 17.203 1 89.56 386 GLU B C 1
ATOM 7276 O O . GLU B 1 386 ? -22.203 35.312 16.859 1 89.56 386 GLU B O 1
ATOM 7281 N N . GLU B 1 387 ? -20.031 35.625 17 1 90.75 387 GLU B N 1
ATOM 7282 C CA . GLU B 1 387 ? -20.125 36.938 16.344 1 90.75 387 GLU B CA 1
ATOM 7283 C C . GLU B 1 387 ? -20.375 36.781 14.844 1 90.75 387 GLU B C 1
ATOM 7285 O O . GLU B 1 387 ? -21.031 37.594 14.219 1 90.75 387 GLU B O 1
ATOM 7290 N N . TYR B 1 388 ? -19.828 35.75 14.273 1 89.19 388 TYR B N 1
ATOM 7291 C CA . TYR B 1 388 ? -19.938 35.531 12.836 1 89.19 388 TYR B CA 1
ATOM 7292 C C . TYR B 1 388 ? -20.641 34.219 12.523 1 89.19 388 TYR B C 1
ATOM 7294 O O . TYR B 1 388 ? -20 33.188 12.336 1 89.19 388 TYR B O 1
ATOM 7302 N N . PRO B 1 389 ? -21.875 34.219 12.203 1 84.62 389 PRO B N 1
ATOM 7303 C CA . PRO B 1 389 ? -22.656 33 11.914 1 84.62 389 PRO B CA 1
ATOM 7304 C C . PRO B 1 389 ? -22.141 32.25 10.688 1 84.62 389 PRO B C 1
ATOM 7306 O O . PRO B 1 389 ? -22.219 31.016 10.625 1 84.62 389 PRO B O 1
ATOM 7309 N N . ALA B 1 390 ? -21.594 32.969 9.766 1 83.56 390 ALA B N 1
ATOM 7310 C CA . ALA B 1 390 ? -21.047 32.344 8.578 1 83.56 390 ALA B CA 1
ATOM 7311 C C . ALA B 1 390 ? -19.875 31.438 8.938 1 83.56 390 ALA B C 1
ATOM 7313 O O . ALA B 1 390 ? -19.672 30.391 8.312 1 83.56 390 ALA B O 1
ATOM 7314 N N . LEU B 1 391 ? -19.172 31.875 9.945 1 88.12 391 LEU B N 1
ATOM 7315 C CA . LEU B 1 391 ? -18.062 31.062 10.438 1 88.12 391 LEU B CA 1
ATOM 7316 C C . LEU B 1 391 ? -18.562 29.766 11.055 1 88.12 391 LEU B C 1
ATOM 7318 O O . LEU B 1 391 ? -17.984 28.703 10.836 1 88.12 391 LEU B O 1
ATOM 7322 N N . LEU B 1 392 ? -19.641 29.891 11.719 1 86.06 392 LEU B N 1
ATOM 7323 C CA . LEU B 1 392 ? -20.281 28.734 12.336 1 86.06 392 LEU B CA 1
ATOM 7324 C C . LEU B 1 392 ? -20.797 27.766 11.273 1 86.06 392 LEU B C 1
ATOM 7326 O O . LEU B 1 392 ? -20.703 26.547 11.43 1 86.06 392 LEU B O 1
ATOM 7330 N N . GLU B 1 393 ? -21.297 28.281 10.289 1 81.88 393 GLU B N 1
ATOM 7331 C CA . GLU B 1 393 ? -21.828 27.453 9.219 1 81.88 393 GLU B CA 1
ATOM 7332 C C . GLU B 1 393 ? -20.719 26.797 8.406 1 81.88 393 GLU B C 1
ATOM 7334 O O . GLU B 1 393 ? -20.875 25.688 7.906 1 81.88 393 GLU B O 1
ATOM 7339 N N . ASP B 1 394 ? -19.656 27.531 8.289 1 84.69 394 ASP B N 1
ATOM 7340 C CA . ASP B 1 394 ? -18.5 27 7.586 1 84.69 394 ASP B CA 1
ATOM 7341 C C . ASP B 1 394 ? -17.906 25.797 8.328 1 84.69 394 ASP B C 1
ATOM 7343 O O . ASP B 1 394 ? -17.453 24.828 7.707 1 84.69 394 ASP B O 1
ATOM 7347 N N . GLN B 1 395 ? -17.859 25.922 9.594 1 88.12 395 GLN B N 1
ATOM 7348 C CA . GLN B 1 395 ? -17.469 24.828 10.469 1 88.12 395 GLN B CA 1
ATOM 7349 C C . GLN B 1 395 ? -18.656 24.344 11.297 1 88.12 395 GLN B C 1
ATOM 7351 O O . GLN B 1 395 ? -18.703 24.547 12.508 1 88.12 395 GLN B O 1
ATOM 7356 N N . PHE B 1 396 ? -19.484 23.656 10.586 1 80.75 396 PHE B N 1
ATOM 7357 C CA . PHE B 1 396 ? -20.781 23.281 11.133 1 80.75 396 PHE B CA 1
ATOM 7358 C C . PHE B 1 396 ? -20.641 22.203 12.211 1 80.75 396 PHE B C 1
ATOM 7360 O O . PHE B 1 396 ? -21.453 22.125 13.125 1 80.75 396 PHE B O 1
ATOM 7367 N N . GLY B 1 397 ? -19.609 21.391 12.133 1 82.06 397 GLY B N 1
ATOM 7368 C CA . GLY B 1 397 ? -19.422 20.328 13.094 1 82.06 397 GLY B CA 1
ATOM 7369 C C . GLY B 1 397 ? -18.703 20.766 14.359 1 82.06 397 GLY B C 1
ATOM 7370 O O . GLY B 1 397 ? -17.766 21.562 14.305 1 82.06 397 GLY B O 1
ATOM 7371 N N . GLY B 1 398 ? -19.203 20.297 15.461 1 82.94 398 GLY B N 1
ATOM 7372 C CA . GLY B 1 398 ? -18.594 20.625 16.734 1 82.94 398 GLY B CA 1
ATOM 7373 C C . GLY B 1 398 ? -17.141 20.188 16.828 1 82.94 398 GLY B C 1
ATOM 7374 O O . GLY B 1 398 ? -16.328 20.875 17.438 1 82.94 398 GLY B O 1
ATOM 7375 N N . SER B 1 399 ? -16.812 19.078 16.203 1 84 399 SER B N 1
ATOM 7376 C CA . SER B 1 399 ? -15.445 18.578 16.25 1 84 399 SER B CA 1
ATOM 7377 C C . SER B 1 399 ? -14.5 19.5 15.484 1 84 399 SER B C 1
ATOM 7379 O O . SER B 1 399 ? -13.336 19.641 15.852 1 84 399 SER B O 1
ATOM 7381 N N . GLN B 1 400 ? -14.961 20.078 14.406 1 88.5 400 GLN B N 1
ATOM 7382 C CA . GLN B 1 400 ? -14.156 21.031 13.648 1 88.5 400 GLN B CA 1
ATOM 7383 C C . GLN B 1 400 ? -13.797 22.25 14.492 1 88.5 400 GLN B C 1
ATOM 7385 O O . GLN B 1 400 ? -12.633 22.625 14.57 1 88.5 400 GLN B O 1
ATOM 7390 N N . ARG B 1 401 ? -14.789 22.766 15.117 1 91.19 401 ARG B N 1
ATOM 7391 C CA . ARG B 1 401 ? -14.594 23.969 15.93 1 91.19 401 ARG B CA 1
ATOM 7392 C C . ARG B 1 401 ? -13.703 23.672 17.125 1 91.19 401 ARG B C 1
ATOM 7394 O O . ARG B 1 401 ? -12.812 24.453 17.453 1 91.19 401 ARG B O 1
ATOM 7401 N N . ALA B 1 402 ? -14.008 22.562 17.75 1 90.25 402 ALA B N 1
ATOM 7402 C CA . ALA B 1 402 ? -13.227 22.188 18.922 1 90.25 402 ALA B CA 1
ATOM 7403 C C . ALA B 1 402 ? -11.758 21.984 18.562 1 90.25 402 ALA B C 1
ATOM 7405 O O . ALA B 1 402 ? -10.867 22.422 19.297 1 90.25 402 ALA B O 1
ATOM 7406 N N . ALA B 1 403 ? -11.531 21.359 17.5 1 90.38 403 ALA B N 1
ATOM 7407 C CA . ALA B 1 403 ? -10.164 21.062 17.078 1 90.38 403 ALA B CA 1
ATOM 7408 C C . ALA B 1 403 ? -9.414 22.328 16.688 1 90.38 403 ALA B C 1
ATOM 7410 O O . ALA B 1 403 ? -8.242 22.5 17.047 1 90.38 403 ALA B O 1
ATOM 7411 N N . VAL B 1 404 ? -10.062 23.188 15.992 1 94.31 404 VAL B N 1
ATOM 7412 C CA . VAL B 1 404 ? -9.461 24.422 15.492 1 94.31 404 VAL B CA 1
ATOM 7413 C C . VAL B 1 404 ? -9.125 25.344 16.672 1 94.31 404 VAL B C 1
ATOM 7415 O O . VAL B 1 404 ? -8.023 25.875 16.75 1 94.31 404 VAL B O 1
ATOM 7418 N N . VAL B 1 405 ? -10.039 25.453 17.547 1 95.88 405 VAL B N 1
ATOM 7419 C CA . VAL B 1 405 ? -9.828 26.328 18.703 1 95.88 405 VAL B CA 1
ATOM 7420 C C . VAL B 1 405 ? -8.742 25.734 19.609 1 95.88 405 VAL B C 1
ATOM 7422 O O . VAL B 1 405 ? -7.871 26.453 20.094 1 95.88 405 VAL B O 1
ATOM 7425 N N . ALA B 1 406 ? -8.812 24.469 19.797 1 94.81 406 ALA B N 1
ATOM 7426 C CA . ALA B 1 406 ? -7.836 23.797 20.656 1 94.81 406 ALA B CA 1
ATOM 7427 C C . ALA B 1 406 ? -6.441 23.859 20.031 1 94.81 406 ALA B C 1
ATOM 7429 O O . ALA B 1 406 ? -5.445 24 20.75 1 94.81 406 ALA B O 1
ATOM 7430 N N . ALA B 1 407 ? -6.363 23.703 18.766 1 96.62 407 ALA B N 1
ATOM 7431 C CA . ALA B 1 407 ? -5.074 23.781 18.094 1 96.62 407 ALA B CA 1
ATOM 7432 C C . ALA B 1 407 ? -4.449 25.172 18.266 1 96.62 407 ALA B C 1
ATOM 7434 O O . ALA B 1 407 ? -3.248 25.281 18.531 1 96.62 407 ALA B O 1
ATOM 7435 N N . ALA B 1 408 ? -5.238 26.188 18.094 1 98.62 408 ALA B N 1
ATOM 7436 C CA . ALA B 1 408 ? -4.75 27.547 18.297 1 98.62 408 ALA B CA 1
ATOM 7437 C C . ALA B 1 408 ? -4.273 27.75 19.719 1 98.62 408 ALA B C 1
ATOM 7439 O O . ALA B 1 408 ? -3.215 28.344 19.953 1 98.62 408 ALA B O 1
ATOM 7440 N N . ALA B 1 409 ? -5.059 27.266 20.641 1 98.62 409 ALA B N 1
ATOM 7441 C CA . ALA B 1 409 ? -4.707 27.391 22.062 1 98.62 409 ALA B CA 1
ATOM 7442 C C . ALA B 1 409 ? -3.416 26.641 22.375 1 98.62 409 ALA B C 1
ATOM 7444 O O . ALA B 1 409 ? -2.543 27.172 23.078 1 98.62 409 ALA B O 1
ATOM 7445 N N . GLY B 1 410 ? -3.365 25.453 21.938 1 97.88 410 GLY B N 1
ATOM 7446 C CA . GLY B 1 410 ? -2.182 24.625 22.172 1 97.88 410 GLY B CA 1
ATOM 7447 C C . GLY B 1 410 ? -0.922 25.234 21.562 1 97.88 410 GLY B C 1
ATOM 7448 O O . GLY B 1 410 ? 0.107 25.328 22.234 1 97.88 410 GLY B O 1
ATOM 7449 N N . CYS B 1 411 ? -0.955 25.641 20.297 1 98.81 411 CYS B N 1
ATOM 7450 C CA . CYS B 1 411 ? 0.193 26.25 19.641 1 98.81 411 CYS B CA 1
ATOM 7451 C C . CYS B 1 411 ? 0.616 27.531 20.359 1 98.81 411 CYS B C 1
ATOM 7453 O O . CYS B 1 411 ? 1.806 27.75 20.609 1 98.81 411 CYS B O 1
ATOM 7455 N N . SER B 1 412 ? -0.333 28.328 20.734 1 98.88 412 SER B N 1
ATOM 7456 C CA . SER B 1 412 ? -0.045 29.594 21.391 1 98.88 412 SER B CA 1
ATOM 7457 C C . SER B 1 412 ? 0.624 29.375 22.75 1 98.88 412 SER B C 1
ATOM 7459 O O . SER B 1 412 ? 1.558 30.094 23.109 1 98.88 412 SER B O 1
ATOM 7461 N N . THR B 1 413 ? 0.092 28.406 23.438 1 98.88 413 THR B N 1
ATOM 7462 C CA . THR B 1 413 ? 0.697 28.078 24.734 1 98.88 413 THR B CA 1
ATOM 7463 C C . THR B 1 413 ? 2.139 27.625 24.547 1 98.88 413 THR B C 1
ATOM 7465 O O . THR B 1 413 ? 3.02 27.984 25.328 1 98.88 413 THR B O 1
ATOM 7468 N N . ALA B 1 414 ? 2.328 26.844 23.609 1 98.69 414 ALA B N 1
ATOM 7469 C CA . ALA B 1 414 ? 3.674 26.359 23.297 1 98.69 414 ALA B CA 1
ATOM 7470 C C . ALA B 1 414 ? 4.574 27.516 22.859 1 98.69 414 ALA B C 1
ATOM 7472 O O . ALA B 1 414 ? 5.766 27.531 23.188 1 98.69 414 ALA B O 1
ATOM 7473 N N . PHE B 1 415 ? 4.031 28.484 22.109 1 98.81 415 PHE B N 1
ATOM 7474 C CA . PHE B 1 415 ? 4.789 29.688 21.734 1 98.81 415 PHE B CA 1
ATOM 7475 C C . PHE B 1 415 ? 5.27 30.422 22.984 1 98.81 415 PHE B C 1
ATOM 7477 O O . PHE B 1 415 ? 6.395 30.922 23.016 1 98.81 415 PHE B O 1
ATOM 7484 N N . ALA B 1 416 ? 4.43 30.469 23.938 1 98.88 416 ALA B N 1
ATOM 7485 C CA . ALA B 1 416 ? 4.715 31.234 25.156 1 98.88 416 ALA B CA 1
ATOM 7486 C C . ALA B 1 416 ? 5.793 30.547 25.984 1 98.88 416 ALA B C 1
ATOM 7488 O O . ALA B 1 416 ? 6.734 31.203 26.453 1 98.88 416 ALA B O 1
ATOM 7489 N N . THR B 1 417 ? 5.676 29.219 26.141 1 98.25 417 THR B N 1
ATOM 7490 C CA . THR B 1 417 ? 6.5 28.516 27.109 1 98.25 417 THR B CA 1
ATOM 7491 C C . THR B 1 417 ? 7.727 27.906 26.438 1 98.25 417 THR B C 1
ATOM 7493 O O . THR B 1 417 ? 8.695 27.531 27.109 1 98.25 417 THR B O 1
ATOM 7496 N N . GLY B 1 418 ? 7.672 27.672 25.172 1 97.56 418 GLY B N 1
ATOM 7497 C CA . GLY B 1 418 ? 8.734 26.953 24.484 1 97.56 418 GLY B CA 1
ATOM 7498 C C . GLY B 1 418 ? 8.734 25.469 24.766 1 97.56 418 GLY B C 1
ATOM 7499 O O . GLY B 1 418 ? 9.781 24.812 24.688 1 97.56 418 GLY B O 1
ATOM 7500 N N . ASN B 1 419 ? 7.539 24.969 25.094 1 96.75 419 ASN B N 1
ATOM 7501 C CA . ASN B 1 419 ? 7.43 23.578 25.516 1 96.75 419 ASN B CA 1
ATOM 7502 C C . ASN B 1 419 ? 6.188 22.906 24.922 1 96.75 419 ASN B C 1
ATOM 7504 O O . ASN B 1 419 ? 5.082 23.438 25.047 1 96.75 419 ASN B O 1
ATOM 7508 N N . ALA B 1 420 ? 6.434 21.719 24.375 1 95.12 420 ALA B N 1
ATOM 7509 C CA . ALA B 1 420 ? 5.34 21.047 23.672 1 95.12 420 ALA B CA 1
ATOM 7510 C C . ALA B 1 420 ? 4.344 20.453 24.672 1 95.12 420 ALA B C 1
ATOM 7512 O O . ALA B 1 420 ? 3.146 20.375 24.375 1 95.12 420 ALA B O 1
ATOM 7513 N N . GLN B 1 421 ? 4.773 20.047 25.812 1 93.94 421 GLN B N 1
ATOM 7514 C CA . GLN B 1 421 ? 3.873 19.469 26.797 1 93.94 421 GLN B CA 1
ATOM 7515 C C . GLN B 1 421 ? 2.896 20.5 27.344 1 93.94 421 GLN B C 1
ATOM 7517 O O . GLN B 1 421 ? 1.713 20.219 27.531 1 93.94 421 GLN B O 1
ATOM 7522 N N . THR B 1 422 ? 3.385 21.656 27.594 1 96.38 422 THR B N 1
ATOM 7523 C CA . THR B 1 422 ? 2.473 22.719 28.031 1 96.38 422 THR B CA 1
ATOM 7524 C C . THR B 1 422 ? 1.512 23.094 26.906 1 96.38 422 THR B C 1
ATOM 7526 O O . THR B 1 422 ? 0.355 23.438 27.156 1 96.38 422 THR B O 1
ATOM 7529 N N . GLY B 1 423 ? 2.021 23.047 25.688 1 96.69 423 GLY B N 1
ATOM 7530 C CA . GLY B 1 423 ? 1.121 23.219 24.547 1 96.69 423 GLY B CA 1
ATOM 7531 C C . GLY B 1 423 ? -0.005 22.203 24.531 1 96.69 423 GLY B C 1
ATOM 7532 O O . GLY B 1 423 ? -1.167 22.562 24.328 1 96.69 423 GLY B O 1
ATOM 7533 N N . LEU B 1 424 ? 0.368 20.938 24.734 1 93.19 424 LEU B N 1
ATOM 7534 C CA . LEU B 1 424 ? -0.623 19.875 24.766 1 93.19 424 LEU B CA 1
ATOM 7535 C C . LEU B 1 424 ? -1.612 20.078 25.906 1 93.19 424 LEU B C 1
ATOM 7537 O O . LEU B 1 424 ? -2.805 19.797 25.75 1 93.19 424 LEU B O 1
ATOM 7541 N N . SER B 1 425 ? -1.094 20.516 26.984 1 94.44 425 SER B N 1
ATOM 7542 C CA . SER B 1 425 ? -1.978 20.844 28.094 1 94.44 425 SER B CA 1
ATOM 7543 C C . SER B 1 425 ? -2.957 21.953 27.719 1 94.44 425 SER B C 1
ATOM 7545 O O . SER B 1 425 ? -4.102 21.953 28.172 1 94.44 425 SER B O 1
ATOM 7547 N N . GLY B 1 426 ? -2.473 22.953 27 1 96.19 426 GLY B N 1
ATOM 7548 C CA . GLY B 1 426 ? -3.348 24 26.5 1 96.19 426 GLY B CA 1
ATOM 7549 C C . GLY B 1 426 ? -4.461 23.469 25.609 1 96.19 426 GLY B C 1
ATOM 7550 O O . GLY B 1 426 ? -5.586 23.969 25.656 1 96.19 426 GLY B O 1
ATOM 7551 N N . TRP B 1 427 ? -4.137 22.5 24.828 1 95 427 TRP B N 1
ATOM 7552 C CA . TRP B 1 427 ? -5.141 21.812 24.016 1 95 427 TRP B CA 1
ATOM 7553 C C . TRP B 1 427 ? -6.238 21.219 24.891 1 95 427 TRP B C 1
ATOM 7555 O O . TRP B 1 427 ? -7.426 21.438 24.641 1 95 427 TRP B O 1
ATOM 7565 N N . TYR B 1 428 ? -5.895 20.5 25.875 1 91.69 428 TYR B N 1
ATOM 7566 C CA . TYR B 1 428 ? -6.871 19.828 26.719 1 91.69 428 TYR B CA 1
ATOM 7567 C C . TYR B 1 428 ? -7.688 20.844 27.516 1 91.69 428 TYR B C 1
ATOM 7569 O O . TYR B 1 428 ? -8.883 20.641 27.734 1 91.69 428 TYR B O 1
ATOM 7577 N N . LEU B 1 429 ? -7.035 21.812 27.953 1 94.56 429 LEU B N 1
ATOM 7578 C CA . LEU B 1 429 ? -7.789 22.859 28.641 1 94.56 429 LEU B CA 1
ATOM 7579 C C . LEU B 1 429 ? -8.844 23.469 27.719 1 94.56 429 LEU B C 1
ATOM 7581 O O . LEU B 1 429 ? -9.977 23.719 28.141 1 94.56 429 LEU B O 1
ATOM 7585 N N . SER B 1 430 ? -8.445 23.766 26.516 1 94.62 430 SER B N 1
ATOM 7586 C CA . SER B 1 430 ? -9.391 24.312 25.547 1 94.62 430 SER B CA 1
ATOM 7587 C C . SER B 1 430 ? -10.602 23.391 25.391 1 94.62 430 SER B C 1
ATOM 7589 O O . SER B 1 430 ? -11.734 23.875 25.25 1 94.62 430 SER B O 1
ATOM 7591 N N . MET B 1 431 ? -10.352 22.141 25.391 1 91.06 431 MET B N 1
ATOM 7592 C CA . MET B 1 431 ? -11.445 21.172 25.281 1 91.06 431 MET B CA 1
ATOM 7593 C C . MET B 1 431 ? -12.406 21.297 26.453 1 91.06 431 MET B C 1
ATOM 7595 O O . MET B 1 431 ? -13.625 21.25 26.281 1 91.06 431 MET B O 1
ATOM 7599 N N . TYR B 1 432 ? -11.906 21.422 27.594 1 90.69 432 TYR B N 1
ATOM 7600 C CA . TYR B 1 432 ? -12.734 21.562 28.797 1 90.69 432 TYR B CA 1
ATOM 7601 C C . TYR B 1 432 ? -13.555 22.844 28.75 1 90.69 432 TYR B C 1
ATOM 7603 O O . TYR B 1 432 ? -14.758 22.828 29.047 1 90.69 432 TYR B O 1
ATOM 7611 N N . LEU B 1 433 ? -12.898 23.859 28.375 1 93.62 433 LEU B N 1
ATOM 7612 C CA . LEU B 1 433 ? -13.57 25.156 28.328 1 93.62 433 LEU B CA 1
ATOM 7613 C C . LEU B 1 433 ? -14.648 25.156 27.25 1 93.62 433 LEU B C 1
ATOM 7615 O O . LEU B 1 433 ? -15.742 25.703 27.469 1 93.62 433 LEU B O 1
ATOM 7619 N N . HIS B 1 434 ? -14.289 24.625 26.156 1 91.69 434 HIS B N 1
ATOM 7620 C CA . HIS B 1 434 ? -15.258 24.531 25.062 1 91.69 434 HIS B CA 1
ATOM 7621 C C . HIS B 1 434 ? -16.484 23.719 25.484 1 91.69 434 HIS B C 1
ATOM 7623 O O . HIS B 1 434 ? -17.609 24.094 25.203 1 91.69 434 HIS B O 1
ATOM 7629 N N . LYS B 1 435 ? -16.25 22.609 26.109 1 89 435 LYS B N 1
ATOM 7630 C CA . LYS B 1 435 ? -17.344 21.766 26.578 1 89 435 LYS B CA 1
ATOM 7631 C C . LYS B 1 435 ? -18.203 22.484 27.594 1 89 435 LYS B C 1
ATOM 7633 O O . LYS B 1 435 ? -19.438 22.344 27.594 1 89 435 LYS B O 1
ATOM 7638 N N . GLU B 1 436 ? -17.609 23.141 28.438 1 88.19 436 GLU B N 1
ATOM 7639 C CA . GLU B 1 436 ? -18.344 23.906 29.438 1 88.19 436 GLU B CA 1
ATOM 7640 C C . GLU B 1 436 ? -19.234 24.969 28.797 1 88.19 436 GLU B C 1
ATOM 7642 O O . GLU B 1 436 ? -20.344 25.219 29.266 1 88.19 436 GLU B O 1
ATOM 7647 N N . GLN B 1 437 ? -18.703 25.531 27.812 1 88.25 437 GLN B N 1
ATOM 7648 C CA . GLN B 1 437 ? -19.422 26.625 27.172 1 88.25 437 GLN B CA 1
ATOM 7649 C C . GLN B 1 437 ? -20.516 26.094 26.234 1 88.25 437 GLN B C 1
ATOM 7651 O O . GLN B 1 437 ? -21.562 26.719 26.094 1 88.25 437 GLN B O 1
ATOM 7656 N N . HIS B 1 438 ? -20.219 25.016 25.5 1 85.19 438 HIS B N 1
ATOM 7657 C CA . HIS B 1 438 ? -21.141 24.547 24.469 1 85.19 438 HIS B CA 1
ATOM 7658 C C . HIS B 1 438 ? -21.719 23.188 24.828 1 85.19 438 HIS B C 1
ATOM 7660 O O . HIS B 1 438 ? -22.453 22.594 24.031 1 85.19 438 HIS B O 1
ATOM 7666 N N . SER B 1 439 ? -21.406 22.641 25.922 1 79.75 439 SER B N 1
ATOM 7667 C CA . SER B 1 439 ? -21.938 21.422 26.516 1 79.75 439 SER B CA 1
ATOM 7668 C C . SER B 1 439 ? -21.391 20.188 25.812 1 79.75 439 SER B C 1
ATOM 7670 O O . SER B 1 439 ? -21.422 19.078 26.344 1 79.75 439 SER B O 1
ATOM 7672 N N . ARG B 1 440 ? -21 20.406 24.5 1 81.12 440 ARG B N 1
ATOM 7673 C CA . ARG B 1 440 ? -20.453 19.266 23.766 1 81.12 440 ARG B CA 1
ATOM 7674 C C . ARG B 1 440 ? -19.375 19.719 22.781 1 81.12 440 ARG B C 1
ATOM 7676 O O . ARG B 1 440 ? -19.328 20.891 22.406 1 81.12 440 ARG B O 1
ATOM 7683 N N . LEU B 1 441 ? -18.5 18.859 22.453 1 79 441 LEU B N 1
ATOM 7684 C CA . LEU B 1 441 ? -17.438 19.156 21.484 1 79 441 LEU B CA 1
ATOM 7685 C C . LEU B 1 441 ? -17.828 18.688 20.094 1 79 441 LEU B C 1
ATOM 7687 O O . LEU B 1 441 ? -17.5 19.359 19.094 1 79 441 LEU B O 1
ATOM 7691 N N . GLY B 1 442 ? -18.391 17.562 20.047 1 70.69 442 GLY B N 1
ATOM 7692 C CA . GLY B 1 442 ? -18.828 16.938 18.812 1 70.69 442 GLY B CA 1
ATOM 7693 C C . GLY B 1 442 ? -19.609 15.656 19.047 1 70.69 442 GLY B C 1
ATOM 7694 O O . GLY B 1 442 ? -20.594 15.656 19.781 1 70.69 442 GLY B O 1
ATOM 7695 N N . PHE B 1 443 ? -19.109 14.703 18.391 1 65.31 443 PHE B N 1
ATOM 7696 C CA . PHE B 1 443 ? -19.75 13.414 18.609 1 65.31 443 PHE B CA 1
ATOM 7697 C C . PHE B 1 443 ? -19.188 12.719 19.844 1 65.31 443 PHE B C 1
ATOM 7699 O O . PHE B 1 443 ? -18.141 13.125 20.359 1 65.31 443 PHE B O 1
ATOM 7706 N N . TYR B 1 444 ? -19.844 11.859 20.375 1 56.31 444 TYR B N 1
ATOM 7707 C CA . TYR B 1 444 ? -19.547 11.258 21.672 1 56.31 444 TYR B CA 1
ATOM 7708 C C . TYR B 1 444 ? -18.109 10.719 21.703 1 56.31 444 TYR B C 1
ATOM 7710 O O . TYR B 1 444 ? -17.422 10.859 22.703 1 56.31 444 TYR B O 1
ATOM 7718 N N . GLY B 1 445 ? -17.75 10.227 20.656 1 62.41 445 GLY B N 1
ATOM 7719 C CA . GLY B 1 445 ? -16.391 9.711 20.609 1 62.41 445 GLY B CA 1
ATOM 7720 C C . GLY B 1 445 ? -15.336 10.789 20.766 1 62.41 445 GLY B C 1
ATOM 7721 O O . GLY B 1 445 ? -14.328 10.578 21.438 1 62.41 445 GLY B O 1
ATOM 7722 N N . TYR B 1 446 ? -15.711 11.859 20.312 1 64.75 446 TYR B N 1
ATOM 7723 C CA . TYR B 1 446 ? -14.797 12.992 20.453 1 64.75 446 TYR B CA 1
ATOM 7724 C C . TYR B 1 446 ? -14.727 13.461 21.891 1 64.75 446 TYR B C 1
ATOM 7726 O O . TYR B 1 446 ? -13.648 13.766 22.406 1 64.75 446 TYR B O 1
ATOM 7734 N N . ASP B 1 447 ? -15.789 13.383 22.484 1 62.66 447 ASP B N 1
ATOM 7735 C CA . ASP B 1 447 ? -15.859 13.852 23.875 1 62.66 447 ASP B CA 1
ATOM 7736 C C . ASP B 1 447 ? -15.023 12.969 24.797 1 62.66 447 ASP B C 1
ATOM 7738 O O . ASP B 1 447 ? -14.383 13.469 25.719 1 62.66 447 ASP B O 1
ATOM 7742 N N . LEU B 1 448 ? -15.023 11.727 24.484 1 58.94 448 LEU B N 1
ATOM 7743 C CA . LEU B 1 448 ? -14.305 10.781 25.328 1 58.94 448 LEU B CA 1
ATOM 7744 C C . LEU B 1 448 ? -12.805 10.828 25.047 1 58.94 448 LEU B C 1
ATOM 7746 O O . LEU B 1 448 ? -11.992 10.82 25.969 1 58.94 448 LEU B O 1
ATOM 7750 N N . GLN B 1 449 ? -12.539 10.891 23.984 1 60.22 449 GLN B N 1
ATOM 7751 C CA . GLN B 1 449 ? -11.156 10.734 23.547 1 60.22 449 GLN B CA 1
ATOM 7752 C C . GLN B 1 449 ? -10.305 11.93 23.969 1 60.22 449 GLN B C 1
ATOM 7754 O O . GLN B 1 449 ? -9.172 11.766 24.422 1 60.22 449 GLN B O 1
ATOM 7759 N N . ASP B 1 450 ? -10.93 12.977 23.938 1 60.47 450 ASP B N 1
ATOM 7760 C CA . ASP B 1 450 ? -10.156 14.203 24.141 1 60.47 450 ASP B CA 1
ATOM 7761 C C . ASP B 1 450 ? -9.93 14.469 25.625 1 60.47 450 ASP B C 1
ATOM 7763 O O . ASP B 1 450 ? -9.094 15.297 25.984 1 60.47 450 ASP B O 1
ATOM 7767 N N . GLN B 1 451 ? -10.469 13.539 26.391 1 65.69 451 GLN B N 1
ATOM 7768 C CA . GLN B 1 451 ? -10.281 13.734 27.828 1 65.69 451 GLN B CA 1
ATOM 7769 C C . GLN B 1 451 ? -9.328 12.695 28.406 1 65.69 451 GLN B C 1
ATOM 7771 O O . GLN B 1 451 ? -8.68 12.938 29.422 1 65.69 451 GLN B O 1
ATOM 7776 N N . CYS B 1 452 ? -9.172 11.766 27.625 1 69.81 452 CYS B N 1
ATOM 7777 C CA . CYS B 1 452 ? -8.422 10.656 28.203 1 69.81 452 CYS B CA 1
ATOM 7778 C C . CYS B 1 452 ? -6.926 10.953 28.203 1 69.81 452 CYS B C 1
ATOM 7780 O O . CYS B 1 452 ? -6.184 10.438 29.047 1 69.81 452 CYS B O 1
ATOM 7782 N N . GLY B 1 453 ? -6.531 11.836 27.406 1 75.38 453 GLY B N 1
ATOM 7783 C CA . GLY B 1 453 ? -5.102 12.094 27.328 1 75.38 453 GLY B CA 1
ATOM 7784 C C . GLY B 1 453 ? -4.641 13.172 28.297 1 75.38 453 GLY B C 1
ATOM 7785 O O . GLY B 1 453 ? -3.439 13.32 28.531 1 75.38 453 GLY B O 1
ATOM 7786 N N . ALA B 1 454 ? -5.516 13.852 28.906 1 80.38 454 ALA B N 1
ATOM 7787 C CA . ALA B 1 454 ? -5.176 15 29.734 1 80.38 454 ALA B CA 1
ATOM 7788 C C . ALA B 1 454 ? -4.355 14.578 30.953 1 80.38 454 ALA B C 1
ATOM 7790 O O . ALA B 1 454 ? -3.445 15.297 31.375 1 80.38 454 ALA B O 1
ATOM 7791 N N . SER B 1 455 ? -4.625 13.398 31.391 1 78.88 455 SER B N 1
ATOM 7792 C CA . SER B 1 455 ? -3.975 12.945 32.594 1 78.88 455 SER B CA 1
ATOM 7793 C C . SER B 1 455 ? -2.533 12.523 32.344 1 78.88 455 SER B C 1
ATOM 7795 O O . SER B 1 455 ? -1.723 12.445 33.281 1 78.88 455 SER B O 1
ATOM 7797 N N . ASN B 1 456 ? -2.232 12.344 31.094 1 80.38 456 ASN B N 1
ATOM 7798 C CA . ASN B 1 456 ? -0.908 11.812 30.781 1 80.38 456 ASN B CA 1
ATOM 7799 C C . ASN B 1 456 ? -0.046 12.836 30.047 1 80.38 456 ASN B C 1
ATOM 7801 O O . ASN B 1 456 ? 0.996 12.5 29.484 1 80.38 456 ASN B O 1
ATOM 7805 N N . VAL B 1 457 ? -0.438 14.023 30.125 1 85.38 457 VAL B N 1
ATOM 7806 C CA . VAL B 1 457 ? 0.24 15.062 29.359 1 85.38 457 VAL B CA 1
ATOM 7807 C C . VAL B 1 457 ? 1.698 15.164 29.797 1 85.38 457 VAL B C 1
ATOM 7809 O O . VAL B 1 457 ? 2.602 15.258 28.969 1 85.38 457 VAL B O 1
ATOM 7812 N N . PHE B 1 458 ? 1.918 15.062 31.062 1 85.5 458 PHE B N 1
ATOM 7813 C CA . PHE B 1 458 ? 3.262 15.289 31.594 1 85.5 458 PHE B CA 1
ATOM 7814 C C . PHE B 1 458 ? 3.885 13.977 32.062 1 85.5 458 PHE B C 1
ATOM 7816 O O . PHE B 1 458 ? 4.895 13.984 32.781 1 85.5 458 PHE B O 1
ATOM 7823 N N . SER B 1 459 ? 3.252 12.883 31.672 1 75.88 459 SER B N 1
ATOM 7824 C CA . SER B 1 459 ? 3.797 11.578 32.031 1 75.88 459 SER B CA 1
ATOM 7825 C C . SER B 1 459 ? 4.883 11.156 31.047 1 75.88 459 SER B C 1
ATOM 7827 O O . SER B 1 459 ? 4.789 11.422 29.844 1 75.88 459 SER B O 1
ATOM 7829 N N . ILE B 1 460 ? 6.031 10.688 31.531 1 70.94 460 ILE B N 1
ATOM 7830 C CA . ILE B 1 460 ? 7.074 10.133 30.688 1 70.94 460 ILE B CA 1
ATOM 7831 C C . ILE B 1 460 ? 7.199 8.633 30.922 1 70.94 460 ILE B C 1
ATOM 7833 O O . ILE B 1 460 ? 8.242 8.164 31.391 1 70.94 460 ILE B O 1
ATOM 7837 N N . ARG B 1 461 ? 6.141 7.93 31.203 1 60.97 461 ARG B N 1
ATOM 7838 C CA . ARG B 1 461 ? 6.188 6.48 31.375 1 60.97 461 ARG B CA 1
ATOM 7839 C C . ARG B 1 461 ? 5.977 5.762 30.047 1 60.97 461 ARG B C 1
ATOM 7841 O O . ARG B 1 461 ? 5.336 6.301 29.141 1 60.97 461 ARG B O 1
ATOM 7848 N N . GLY B 1 462 ? 6.641 4.629 29.859 1 52.47 462 GLY B N 1
ATOM 7849 C CA . GLY B 1 462 ? 6.684 3.91 28.609 1 52.47 462 GLY B CA 1
ATOM 7850 C C . GLY B 1 462 ? 5.348 3.891 27.875 1 52.47 462 GLY B C 1
ATOM 7851 O O . GLY B 1 462 ? 5.273 4.23 26.703 1 52.47 462 GLY B O 1
ATOM 7852 N N . ASP B 1 463 ? 4.418 3.322 28.438 1 50.97 463 ASP B N 1
ATOM 7853 C CA . ASP B 1 463 ? 3.156 3.111 27.719 1 50.97 463 ASP B CA 1
ATOM 7854 C C . ASP B 1 463 ? 2.285 4.363 27.766 1 50.97 463 ASP B C 1
ATOM 7856 O O . ASP B 1 463 ? 1.298 4.469 27.047 1 50.97 463 ASP B O 1
ATOM 7860 N N . GLU B 1 464 ? 2.791 5.227 28.688 1 51.44 464 GLU B N 1
ATOM 7861 C CA . GLU B 1 464 ? 1.846 6.293 29.016 1 51.44 464 GLU B CA 1
ATOM 7862 C C . GLU B 1 464 ? 2.396 7.66 28.625 1 51.44 464 GLU B C 1
ATOM 7864 O O . GLU B 1 464 ? 1.637 8.609 28.438 1 51.44 464 GLU B O 1
ATOM 7869 N N . GLY B 1 465 ? 3.75 7.551 28.391 1 61.75 465 GLY B N 1
ATOM 7870 C CA . GLY B 1 465 ? 4.031 8.969 28.25 1 61.75 465 GLY B CA 1
ATOM 7871 C C . GLY B 1 465 ? 5.348 9.258 27.547 1 61.75 465 GLY B C 1
ATOM 7872 O O . GLY B 1 465 ? 6.379 8.688 27.906 1 61.75 465 GLY B O 1
ATOM 7873 N N . LEU B 1 466 ? 5.41 9.664 26.359 1 70.69 466 LEU B N 1
ATOM 7874 C CA . LEU B 1 466 ? 6.539 10.195 25.609 1 70.69 466 LEU B CA 1
ATOM 7875 C C . LEU B 1 466 ? 6.375 11.688 25.359 1 70.69 466 LEU B C 1
ATOM 7877 O O . LEU B 1 466 ? 5.262 12.211 25.422 1 70.69 466 LEU B O 1
ATOM 7881 N N . PRO B 1 467 ? 7.652 12.32 25.391 1 87.25 467 PRO B N 1
ATOM 7882 C CA . PRO B 1 467 ? 7.496 13.68 24.859 1 87.25 467 PRO B CA 1
ATOM 7883 C C . PRO B 1 467 ? 6.629 13.734 23.609 1 87.25 467 PRO B C 1
ATOM 7885 O O . PRO B 1 467 ? 6.613 12.781 22.812 1 87.25 467 PRO B O 1
ATOM 7888 N N . LEU B 1 468 ? 5.848 14.773 23.531 1 90.62 468 LEU B N 1
ATOM 7889 C CA . LEU B 1 468 ? 4.863 14.891 22.453 1 90.62 468 LEU B CA 1
ATOM 7890 C C . LEU B 1 468 ? 5.504 14.633 21.094 1 90.62 468 LEU B C 1
ATOM 7892 O O . LEU B 1 468 ? 4.883 14.031 20.219 1 90.62 468 LEU B O 1
ATOM 7896 N N . GLU B 1 469 ? 6.742 15.047 20.953 1 92.56 469 GLU B N 1
ATOM 7897 C CA . GLU B 1 469 ? 7.461 14.883 19.688 1 92.56 469 GLU B CA 1
ATOM 7898 C C . GLU B 1 469 ? 7.625 13.406 19.344 1 92.56 469 GLU B C 1
ATOM 7900 O O . GLU B 1 469 ? 7.684 13.047 18.156 1 92.56 469 GLU B O 1
ATOM 7905 N N . LEU B 1 470 ? 7.637 12.531 20.328 1 90.69 470 LEU B N 1
ATOM 7906 C CA . LEU B 1 470 ? 7.879 11.109 20.125 1 90.69 470 LEU B CA 1
ATOM 7907 C C . LEU B 1 470 ? 6.566 10.336 20.062 1 90.69 470 LEU B C 1
ATOM 7909 O O . LEU B 1 470 ? 6.555 9.148 19.734 1 90.69 470 LEU B O 1
ATOM 7913 N N . ARG B 1 471 ? 5.555 11.07 20.344 1 86.88 471 ARG B N 1
ATOM 7914 C CA . ARG B 1 471 ? 4.254 10.414 20.266 1 86.88 471 ARG B CA 1
ATOM 7915 C C . ARG B 1 471 ? 3.779 10.328 18.812 1 86.88 471 ARG B C 1
ATOM 7917 O O . ARG B 1 471 ? 4.434 10.852 17.906 1 86.88 471 ARG B O 1
ATOM 7924 N N . GLY B 1 472 ? 2.773 9.586 18.578 1 84.69 472 GLY B N 1
ATOM 7925 C CA . GLY B 1 472 ? 2.16 9.391 17.281 1 84.69 472 GLY B CA 1
ATOM 7926 C C . GLY B 1 472 ? 0.828 8.664 17.344 1 84.69 472 GLY B C 1
ATOM 7927 O O . GLY B 1 472 ? 0.301 8.43 18.438 1 84.69 472 GLY B O 1
ATOM 7928 N N . PRO B 1 473 ? 0.278 8.43 16.141 1 80.25 473 PRO B N 1
ATOM 7929 C CA . PRO B 1 473 ? -1.03 7.766 16.141 1 80.25 473 PRO B CA 1
ATOM 7930 C C . PRO B 1 473 ? -0.997 6.391 16.797 1 80.25 473 PRO B C 1
ATOM 7932 O O . PRO B 1 473 ? -2.039 5.871 17.203 1 80.25 473 PRO B O 1
ATOM 7935 N N . ASN B 1 474 ? 0.108 5.766 16.922 1 68.38 474 ASN B N 1
ATOM 7936 C CA . ASN B 1 474 ? 0.263 4.434 17.5 1 68.38 474 ASN B CA 1
ATOM 7937 C C . ASN B 1 474 ? 0.213 4.477 19.031 1 68.38 474 ASN B C 1
ATOM 7939 O O . ASN B 1 474 ? 0.194 3.432 19.688 1 68.38 474 ASN B O 1
ATOM 7943 N N . TYR B 1 475 ? 0.117 5.461 19.547 1 59 475 TYR B N 1
ATOM 7944 C CA . TYR B 1 475 ? 0.167 5.543 21 1 59 475 TYR B CA 1
ATOM 7945 C C . TYR B 1 475 ? -1.161 5.121 21.609 1 59 475 TYR B C 1
ATOM 7947 O O . TYR B 1 475 ? -2.227 5.543 21.156 1 59 475 TYR B O 1
ATOM 7955 N N . PRO B 1 476 ? -0.969 4.066 22.438 1 54.5 476 PRO B N 1
ATOM 7956 C CA . PRO B 1 476 ? -2.168 3.408 22.953 1 54.5 476 PRO B CA 1
ATOM 7957 C C . PRO B 1 476 ? -3.27 4.398 23.328 1 54.5 476 PRO B C 1
ATOM 7959 O O . PRO B 1 476 ? -4.449 4.148 23.047 1 54.5 476 PRO B O 1
ATOM 7962 N N . ASN B 1 477 ? -2.846 5.301 24.141 1 53.5 477 ASN B N 1
ATOM 7963 C CA . ASN B 1 477 ? -3.926 6.207 24.531 1 53.5 477 ASN B CA 1
ATOM 7964 C C . ASN B 1 477 ? -4.453 6.984 23.328 1 53.5 477 ASN B C 1
ATOM 7966 O O . ASN B 1 477 ? -5.543 7.559 23.375 1 53.5 477 ASN B O 1
ATOM 7970 N N . TYR B 1 478 ? -3.65 6.949 22.281 1 51.75 478 TYR B N 1
ATOM 7971 C CA . TYR B 1 478 ? -4.09 7.719 21.125 1 51.75 478 TYR B CA 1
ATOM 7972 C C . TYR B 1 478 ? -4.879 6.84 20.156 1 51.75 478 TYR B C 1
ATOM 7974 O O . TYR B 1 478 ? -5.531 7.348 19.25 1 51.75 478 TYR B O 1
ATOM 7982 N N . ALA B 1 479 ? -4.641 5.582 20.406 1 50.56 479 ALA B N 1
ATOM 7983 C CA . ALA B 1 479 ? -5.414 4.656 19.594 1 50.56 479 ALA B CA 1
ATOM 7984 C C . ALA B 1 479 ? -6.91 4.93 19.719 1 50.56 479 ALA B C 1
ATOM 7986 O O . ALA B 1 479 ? -7.684 4.637 18.797 1 50.56 479 ALA B O 1
ATOM 7987 N N . MET B 1 480 ? -7.117 5.512 20.859 1 46.47 480 MET B N 1
ATOM 7988 C CA . MET B 1 480 ? -8.523 5.844 21.078 1 46.47 480 MET B CA 1
ATOM 7989 C C . MET B 1 480 ? -8.844 7.23 20.516 1 46.47 480 MET B C 1
ATOM 7991 O O . MET B 1 480 ? -10 7.648 20.516 1 46.47 480 MET B O 1
ATOM 7995 N N . ASN B 1 481 ? -7.773 7.836 20.125 1 53.62 481 ASN B N 1
ATOM 7996 C CA . ASN B 1 481 ? -7.992 9.195 19.641 1 53.62 481 ASN B CA 1
ATOM 7997 C C . ASN B 1 481 ? -8.531 9.195 18.203 1 53.62 481 ASN B C 1
ATOM 7999 O O . ASN B 1 481 ? -7.898 8.648 17.297 1 53.62 481 ASN B O 1
ATOM 8003 N N . VAL B 1 482 ? -9.781 9.234 18.297 1 55.72 482 VAL B N 1
ATOM 8004 C CA . VAL B 1 482 ? -10.484 9.352 17.031 1 55.72 482 VAL B CA 1
ATOM 8005 C C . VAL B 1 482 ? -10.297 10.758 16.453 1 55.72 482 VAL B C 1
ATOM 8007 O O . VAL B 1 482 ? -11.016 11.688 16.828 1 55.72 482 VAL B O 1
ATOM 8010 N N . GLY B 1 483 ? -9.078 10.992 15.797 1 60.84 483 GLY B N 1
ATOM 8011 C CA . GLY B 1 483 ? -9.055 12.211 15 1 60.84 483 GLY B CA 1
ATOM 8012 C C . GLY B 1 483 ? -8.188 13.297 15.602 1 60.84 483 GLY B C 1
ATOM 8013 O O . GLY B 1 483 ? -7.508 13.078 16.609 1 60.84 483 GLY B O 1
ATOM 8014 N N . HIS B 1 484 ? -7.633 14.328 14.961 1 76.75 484 HIS B N 1
ATOM 8015 C CA . HIS B 1 484 ? -7.012 15.617 15.258 1 76.75 484 HIS B CA 1
ATOM 8016 C C . HIS B 1 484 ? -5.523 15.453 15.547 1 76.75 484 HIS B C 1
ATOM 8018 O O . HIS B 1 484 ? -4.953 16.203 16.344 1 76.75 484 HIS B O 1
ATOM 8024 N N . GLN B 1 485 ? -5.102 14.422 15 1 87.81 485 GLN B N 1
ATOM 8025 C CA . GLN B 1 485 ? -3.682 14.148 15.172 1 87.81 485 GLN B CA 1
ATOM 8026 C C . GLN B 1 485 ? -2.824 15.172 14.438 1 87.81 485 GLN B C 1
ATOM 8028 O O . GLN B 1 485 ? -1.687 15.438 14.836 1 87.81 485 GLN B O 1
ATOM 8033 N N . GLY B 1 486 ? -3.398 15.766 13.445 1 91.38 486 GLY B N 1
ATOM 8034 C CA . GLY B 1 486 ? -2.674 16.828 12.766 1 91.38 486 GLY B CA 1
ATOM 8035 C C . GLY B 1 486 ? -2.361 18.016 13.664 1 91.38 486 GLY B C 1
ATOM 8036 O O . GLY B 1 486 ? -1.276 18.594 13.578 1 91.38 486 GLY B O 1
ATOM 8037 N N . GLU B 1 487 ? -3.293 18.312 14.5 1 93.69 487 GLU B N 1
ATOM 8038 C CA . GLU B 1 487 ? -3.117 19.422 15.438 1 93.69 487 GLU B CA 1
ATOM 8039 C C . GLU B 1 487 ? -2.039 19.109 16.469 1 93.69 487 GLU B C 1
ATOM 8041 O O . GLU B 1 487 ? -1.239 19.969 16.828 1 93.69 487 GLU B O 1
ATOM 8046 N N . TYR B 1 488 ? -1.986 17.828 16.891 1 91.94 488 TYR B N 1
ATOM 8047 C CA . TYR B 1 488 ? -0.93 17.422 17.812 1 91.94 488 TYR B CA 1
ATOM 8048 C C . TYR B 1 488 ? 0.444 17.609 17.188 1 91.94 488 TYR B C 1
ATOM 8050 O O . TYR B 1 488 ? 1.388 18.031 17.859 1 91.94 488 TYR B O 1
ATOM 8058 N N . ALA B 1 489 ? 0.513 17.281 15.969 1 95.56 489 ALA B N 1
ATOM 8059 C CA . ALA B 1 489 ? 1.786 17.453 15.273 1 95.56 489 ALA B CA 1
ATOM 8060 C C . ALA B 1 489 ? 2.195 18.922 15.211 1 95.56 489 ALA B C 1
ATOM 8062 O O . ALA B 1 489 ? 3.367 19.25 15.398 1 95.56 489 ALA B O 1
ATOM 8063 N N . GLY B 1 490 ? 1.251 19.766 14.93 1 97.69 490 GLY B N 1
ATOM 8064 C CA . GLY B 1 490 ? 1.536 21.203 14.922 1 97.69 490 GLY B CA 1
ATOM 8065 C C . GLY B 1 490 ? 1.965 21.719 16.281 1 97.69 490 GLY B C 1
ATOM 8066 O O . GLY B 1 490 ? 2.842 22.594 16.375 1 97.69 490 GLY B O 1
ATOM 8067 N N . ILE B 1 491 ? 1.361 21.234 17.297 1 97.25 491 ILE B N 1
ATOM 8068 C CA . ILE B 1 491 ? 1.702 21.641 18.656 1 97.25 491 ILE B CA 1
ATOM 8069 C C . ILE B 1 491 ? 3.121 21.188 18.984 1 97.25 491 ILE B C 1
ATOM 8071 O O . ILE B 1 491 ? 3.859 21.891 19.688 1 97.25 491 ILE B O 1
ATOM 8075 N N . SER B 1 492 ? 3.473 20.047 18.5 1 96.75 492 SER B N 1
ATOM 8076 C CA . SER B 1 492 ? 4.832 19.562 18.703 1 96.75 492 SER B CA 1
ATOM 8077 C C . SER B 1 492 ? 5.855 20.438 18 1 96.75 492 SER B C 1
ATOM 8079 O O . SER B 1 492 ? 6.992 20.578 18.469 1 96.75 492 SER B O 1
ATOM 8081 N N . GLN B 1 493 ? 5.52 21.031 16.922 1 98.56 493 GLN B N 1
ATOM 8082 C CA . GLN B 1 493 ? 6.367 21.922 16.141 1 98.56 493 GLN B CA 1
ATOM 8083 C C . GLN B 1 493 ? 6.441 23.312 16.766 1 98.56 493 GLN B C 1
ATOM 8085 O O . GLN B 1 493 ? 7.457 24 16.656 1 98.56 493 GLN B O 1
ATOM 8090 N N . ALA B 1 494 ? 5.445 23.75 17.469 1 98.75 494 ALA B N 1
ATOM 8091 C CA . ALA B 1 494 ? 5.195 25.141 17.844 1 98.75 494 ALA B CA 1
ATOM 8092 C C . ALA B 1 494 ? 6.332 25.688 18.703 1 98.75 494 ALA B C 1
ATOM 8094 O O . ALA B 1 494 ? 6.848 26.766 18.453 1 98.75 494 ALA B O 1
ATOM 8095 N N . PRO B 1 495 ? 6.777 24.984 19.766 1 98.38 495 PRO B N 1
ATOM 8096 C CA . PRO B 1 495 ? 7.871 25.547 20.562 1 98.38 495 PRO B CA 1
ATOM 8097 C C . PRO B 1 495 ? 9.164 25.703 19.766 1 98.38 495 PRO B C 1
ATOM 8099 O O . PRO B 1 495 ? 9.906 26.672 19.969 1 98.38 495 PRO B O 1
ATOM 8102 N N . HIS B 1 496 ? 9.398 24.797 18.906 1 98.31 496 HIS B N 1
ATOM 8103 C CA . HIS B 1 496 ? 10.617 24.828 18.109 1 98.31 496 HIS B CA 1
ATOM 8104 C C . HIS B 1 496 ? 10.578 25.953 17.078 1 98.31 496 HIS B C 1
ATOM 8106 O O . HIS B 1 496 ? 11.617 26.562 16.781 1 98.31 496 HIS B O 1
ATOM 8112 N N . ALA B 1 497 ? 9.406 26.172 16.531 1 98.44 497 ALA B N 1
ATOM 8113 C CA . ALA B 1 497 ? 9.227 27.297 15.625 1 98.44 497 ALA B CA 1
ATOM 8114 C C . ALA B 1 497 ? 9.453 28.625 16.344 1 98.44 497 ALA B C 1
ATOM 8116 O O . ALA B 1 497 ? 10.07 29.531 15.805 1 98.44 497 ALA B O 1
ATOM 8117 N N . ALA B 1 498 ? 8.953 28.719 17.516 1 98.19 498 ALA B N 1
ATOM 8118 C CA . ALA B 1 498 ? 9.07 29.938 18.297 1 98.19 498 ALA B CA 1
ATOM 8119 C C . ALA B 1 498 ? 10.523 30.203 18.688 1 98.19 498 ALA B C 1
ATOM 8121 O O . ALA B 1 498 ? 10.961 31.359 18.719 1 98.19 498 ALA B O 1
ATOM 8122 N N . ARG B 1 499 ? 11.258 29.141 18.969 1 96.62 499 ARG B N 1
ATOM 8123 C CA . ARG B 1 499 ? 12.648 29.266 19.391 1 96.62 499 ARG B CA 1
ATOM 8124 C C . ARG B 1 499 ? 13.57 29.453 18.188 1 96.62 499 ARG B C 1
ATOM 8126 O O . ARG B 1 499 ? 14.672 29.984 18.328 1 96.62 499 ARG B O 1
ATOM 8133 N N . GLY B 1 500 ? 13.133 28.969 17.109 1 95.88 500 GLY B N 1
ATOM 8134 C CA . GLY B 1 500 ? 13.961 29.016 15.922 1 95.88 500 GLY B CA 1
ATOM 8135 C C . GLY B 1 500 ? 14.883 27.828 15.781 1 95.88 500 GLY B C 1
ATOM 8136 O O . GLY B 1 500 ? 15.953 27.922 15.188 1 95.88 500 GLY B O 1
ATOM 8137 N N . ASP B 1 501 ? 14.477 26.688 16.281 1 97.44 501 ASP B N 1
ATOM 8138 C CA . ASP B 1 501 ? 15.289 25.469 16.203 1 97.44 501 ASP B CA 1
ATOM 8139 C C . ASP B 1 501 ? 15.406 24.984 14.766 1 97.44 501 ASP B C 1
ATOM 8141 O O . ASP B 1 501 ? 14.461 25.109 13.977 1 97.44 501 ASP B O 1
ATOM 8145 N N . ALA B 1 502 ? 16.531 24.312 14.492 1 98.12 502 ALA B N 1
ATOM 8146 C CA . ALA B 1 502 ? 16.781 23.828 13.141 1 98.12 502 ALA B CA 1
ATOM 8147 C C . ALA B 1 502 ? 15.961 22.578 12.836 1 98.12 502 ALA B C 1
ATOM 8149 O O . ALA B 1 502 ? 15.688 22.281 11.68 1 98.12 502 ALA B O 1
ATOM 8150 N N . PHE B 1 503 ? 15.641 21.875 13.844 1 98.25 503 PHE B N 1
ATOM 8151 C CA . PHE B 1 503 ? 14.844 20.656 13.734 1 98.25 503 PHE B CA 1
ATOM 8152 C C . PHE B 1 503 ? 14.039 20.422 15.008 1 98.25 503 PHE B C 1
ATOM 8154 O O . PHE B 1 503 ? 14.242 21.109 16.016 1 98.25 503 PHE B O 1
ATOM 8161 N N . VAL B 1 504 ? 13.125 19.469 14.961 1 98.12 504 VAL B N 1
ATOM 8162 C CA . VAL B 1 504 ? 12.211 19.219 16.078 1 98.12 504 VAL B CA 1
ATOM 8163 C C . VAL B 1 504 ? 12.648 17.953 16.828 1 98.12 504 VAL B C 1
ATOM 8165 O O . VAL B 1 504 ? 12.828 17.984 18.047 1 98.12 504 VAL B O 1
ATOM 8168 N N . PHE B 1 505 ? 12.828 16.859 16.094 1 97.25 505 PHE B N 1
ATOM 8169 C CA . PHE B 1 505 ? 13.086 15.586 16.766 1 97.25 505 PHE B CA 1
ATOM 8170 C C . PHE B 1 505 ? 14.336 14.914 16.188 1 97.25 505 PHE B C 1
ATOM 8172 O O . PHE B 1 505 ? 15.219 14.5 16.938 1 97.25 505 PHE B O 1
ATOM 8179 N N . ASN B 1 506 ? 14.391 14.797 14.875 1 98 506 ASN B N 1
ATOM 8180 C CA . ASN B 1 506 ? 15.484 14.07 14.25 1 98 506 ASN B CA 1
ATOM 8181 C C . ASN B 1 506 ? 16.125 14.883 13.125 1 98 506 ASN B C 1
ATOM 8183 O O . ASN B 1 506 ? 15.547 15.031 12.047 1 98 506 ASN B O 1
ATOM 8187 N N . PRO B 1 507 ? 17.344 15.336 13.281 1 98.44 507 PRO B N 1
ATOM 8188 C CA . PRO B 1 507 ? 18 16.172 12.281 1 98.44 507 PRO B CA 1
ATOM 8189 C C . PRO B 1 507 ? 18.219 15.445 10.953 1 98.44 507 PRO B C 1
ATOM 8191 O O . PRO B 1 507 ? 18.219 16.078 9.891 1 98.44 507 PRO B O 1
ATOM 8194 N N . LEU B 1 508 ? 18.422 14.125 10.969 1 98.69 508 LEU B N 1
ATOM 8195 C CA . LEU B 1 508 ? 18.625 13.367 9.742 1 98.69 508 LEU B CA 1
ATOM 8196 C C . LEU B 1 508 ? 17.375 13.383 8.875 1 98.69 508 LEU B C 1
ATOM 8198 O O . LEU B 1 508 ? 17.469 13.516 7.652 1 98.69 508 LEU B O 1
ATOM 8202 N N . VAL B 1 509 ? 16.25 13.258 9.516 1 98.75 509 VAL B N 1
ATOM 8203 C CA . VAL B 1 509 ? 14.977 13.312 8.797 1 98.75 509 VAL B CA 1
ATOM 8204 C C . VAL B 1 509 ? 14.773 14.711 8.219 1 98.75 509 VAL B C 1
ATOM 8206 O O . VAL B 1 509 ? 14.344 14.859 7.07 1 98.75 509 VAL B O 1
ATOM 8209 N N . LYS B 1 510 ? 15.094 15.719 9.008 1 98.81 510 LYS B N 1
ATOM 8210 C CA . LYS B 1 510 ? 14.984 17.094 8.555 1 98.81 510 LYS B CA 1
ATOM 8211 C C . LYS B 1 510 ? 15.789 17.328 7.277 1 98.81 510 LYS B C 1
ATOM 8213 O O . LYS B 1 510 ? 15.281 17.906 6.316 1 98.81 510 LYS B O 1
ATOM 8218 N N . ILE B 1 511 ? 17 16.859 7.227 1 98.88 511 ILE B N 1
ATOM 8219 C CA . ILE B 1 511 ? 17.875 17.047 6.086 1 98.88 511 ILE B CA 1
ATOM 8220 C C . ILE B 1 511 ? 17.375 16.234 4.898 1 98.88 511 ILE B C 1
ATOM 8222 O O . ILE B 1 511 ? 17.375 16.719 3.766 1 98.88 511 ILE B O 1
ATOM 8226 N N . ALA B 1 512 ? 16.953 15.016 5.145 1 98.88 512 ALA B N 1
ATOM 8227 C CA . ALA B 1 512 ? 16.531 14.102 4.09 1 98.88 512 ALA B CA 1
ATOM 8228 C C . ALA B 1 512 ? 15.391 14.719 3.266 1 98.88 512 ALA B C 1
ATOM 8230 O O . ALA B 1 512 ? 15.32 14.516 2.051 1 98.88 512 ALA B O 1
ATOM 8231 N N . PHE B 1 513 ? 14.516 15.461 3.879 1 98.81 513 PHE B N 1
ATOM 8232 C CA . PHE B 1 513 ? 13.328 15.945 3.186 1 98.81 513 PHE B CA 1
ATOM 8233 C C . PHE B 1 513 ? 13.531 17.375 2.688 1 98.81 513 PHE B C 1
ATOM 8235 O O . PHE B 1 513 ? 12.602 18 2.174 1 98.81 513 PHE B O 1
ATOM 8242 N N . ALA B 1 514 ? 14.742 17.891 2.826 1 98.69 514 ALA B N 1
ATOM 8243 C CA . ALA B 1 514 ? 15.086 19.188 2.242 1 98.69 514 ALA B CA 1
ATOM 8244 C C . ALA B 1 514 ? 15.516 19.031 0.786 1 98.69 514 ALA B C 1
ATOM 8246 O O . ALA B 1 514 ? 15.742 20.031 0.093 1 98.69 514 ALA B O 1
ATOM 8247 N N . ASP B 1 515 ? 15.492 17.875 0.249 1 97.56 515 ASP B N 1
ATOM 8248 C CA . ASP B 1 515 ? 16 17.531 -1.072 1 97.56 515 ASP B CA 1
ATOM 8249 C C . ASP B 1 515 ? 15.109 18.094 -2.174 1 97.56 515 ASP B C 1
ATOM 8251 O O . ASP B 1 515 ? 13.914 17.797 -2.23 1 97.56 515 ASP B O 1
ATOM 8255 N N . ASP B 1 516 ? 15.695 18.719 -3.137 1 95.31 516 ASP B N 1
ATOM 8256 C CA . ASP B 1 516 ? 14.953 19.375 -4.211 1 95.31 516 ASP B CA 1
ATOM 8257 C C . ASP B 1 516 ? 14.453 18.359 -5.234 1 95.31 516 ASP B C 1
ATOM 8259 O O . ASP B 1 516 ? 13.586 18.672 -6.055 1 95.31 516 ASP B O 1
ATOM 8263 N N . ASN B 1 517 ? 14.969 17.203 -5.203 1 96.56 517 ASN B N 1
ATOM 8264 C CA . ASN B 1 517 ? 14.578 16.188 -6.191 1 96.56 517 ASN B CA 1
ATOM 8265 C C . ASN B 1 517 ? 13.281 15.492 -5.801 1 96.56 517 ASN B C 1
ATOM 8267 O O . ASN B 1 517 ? 12.742 14.703 -6.574 1 96.56 517 ASN B O 1
ATOM 8271 N N . LEU B 1 518 ? 12.766 15.773 -4.594 1 97.56 518 LEU B N 1
ATOM 8272 C CA . LEU B 1 518 ? 11.469 15.227 -4.211 1 97.56 518 LEU B CA 1
ATOM 8273 C C . LEU B 1 518 ? 10.375 15.742 -5.137 1 97.56 518 LEU B C 1
ATOM 8275 O O . LEU B 1 518 ? 10.414 16.891 -5.578 1 97.56 518 LEU B O 1
ATOM 8279 N N . VAL B 1 519 ? 9.445 14.883 -5.398 1 97.25 519 VAL B N 1
ATOM 8280 C CA . VAL B 1 519 ? 8.336 15.242 -6.277 1 97.25 519 VAL B CA 1
ATOM 8281 C C . VAL B 1 519 ? 7.438 16.266 -5.582 1 97.25 519 VAL B C 1
ATOM 8283 O O . VAL B 1 519 ? 7.059 17.266 -6.18 1 97.25 519 VAL B O 1
ATOM 8286 N N . PHE B 1 520 ? 7.102 16 -4.312 1 98.44 520 PHE B N 1
ATOM 8287 C CA . PHE B 1 520 ? 6.293 16.906 -3.504 1 98.44 520 PHE B CA 1
ATOM 8288 C C . PHE B 1 520 ? 7.164 17.984 -2.863 1 98.44 520 PHE B C 1
ATOM 8290 O O . PHE B 1 520 ? 8.234 17.688 -2.328 1 98.44 520 PHE B O 1
ATOM 8297 N N . ASP B 1 521 ? 6.746 19.219 -2.924 1 98.44 521 ASP B N 1
ATOM 8298 C CA . ASP B 1 521 ? 7.465 20.312 -2.295 1 98.44 521 ASP B CA 1
ATOM 8299 C C . ASP B 1 521 ? 7.043 20.484 -0.837 1 98.44 521 ASP B C 1
ATOM 8301 O O . ASP B 1 521 ? 6.055 21.156 -0.548 1 98.44 521 ASP B O 1
ATOM 8305 N N . PHE B 1 522 ? 7.863 20.062 0.094 1 98.69 522 PHE B N 1
ATOM 8306 C CA . PHE B 1 522 ? 7.531 20.062 1.515 1 98.69 522 PHE B CA 1
ATOM 8307 C C . PHE B 1 522 ? 7.727 21.438 2.119 1 98.69 522 PHE B C 1
ATOM 8309 O O . PHE B 1 522 ? 7.418 21.672 3.291 1 98.69 522 PHE B O 1
ATOM 8316 N N . THR B 1 523 ? 8.211 22.438 1.34 1 98.31 523 THR B N 1
ATOM 8317 C CA . THR B 1 523 ? 8.32 23.812 1.824 1 98.31 523 THR B CA 1
ATOM 8318 C C . THR B 1 523 ? 6.992 24.547 1.691 1 98.31 523 THR B C 1
ATOM 8320 O O . THR B 1 523 ? 6.805 25.609 2.273 1 98.31 523 THR B O 1
ATOM 8323 N N . ASN B 1 524 ? 6.094 23.969 0.902 1 97.94 524 ASN B N 1
ATOM 8324 C CA . ASN B 1 524 ? 4.82 24.625 0.59 1 97.94 524 ASN B CA 1
ATOM 8325 C C . ASN B 1 524 ? 3.676 23.609 0.561 1 97.94 524 ASN B C 1
ATOM 8327 O O . ASN B 1 524 ? 2.965 23.5 -0.44 1 97.94 524 ASN B O 1
ATOM 8331 N N . VAL B 1 525 ? 3.422 23.047 1.69 1 98.31 525 VAL B N 1
ATOM 8332 C CA . VAL B 1 525 ? 2.512 21.906 1.8 1 98.31 525 VAL B CA 1
ATOM 8333 C C . VAL B 1 525 ? 1.103 22.328 1.395 1 98.31 525 VAL B C 1
ATOM 8335 O O . VAL B 1 525 ? 0.465 21.688 0.562 1 98.31 525 VAL B O 1
ATOM 8338 N N . ARG B 1 526 ? 0.511 23.438 1.935 1 98.12 526 ARG B N 1
ATOM 8339 C CA . ARG B 1 526 ? -0.845 23.891 1.642 1 98.12 526 ARG B CA 1
ATOM 8340 C C . ARG B 1 526 ? -0.971 24.328 0.189 1 98.12 526 ARG B C 1
ATOM 8342 O O . ARG B 1 526 ? -1.998 24.094 -0.452 1 98.12 526 ARG B O 1
ATOM 8349 N N . GLY B 1 527 ? 0.074 24.953 -0.311 1 98.44 527 GLY B N 1
ATOM 8350 C CA . GLY B 1 527 ? 0.088 25.297 -1.727 1 98.44 527 GLY B CA 1
ATOM 8351 C C . GLY B 1 527 ? 0.017 24.078 -2.629 1 98.44 527 GLY B C 1
ATOM 8352 O O . GLY B 1 527 ? -0.645 24.094 -3.668 1 98.44 527 GLY B O 1
ATOM 8353 N N . GLU B 1 528 ? 0.714 23.016 -2.258 1 98.62 528 GLU B N 1
ATOM 8354 C CA . GLU B 1 528 ? 0.687 21.781 -3.041 1 98.62 528 GLU B CA 1
ATOM 8355 C C . GLU B 1 528 ? -0.69 21.125 -2.99 1 98.62 528 GLU B C 1
ATOM 8357 O O . GLU B 1 528 ? -1.149 20.547 -3.98 1 98.62 528 GLU B O 1
ATOM 8362 N N . PHE B 1 529 ? -1.345 21.156 -1.82 1 98.31 529 PHE B N 1
ATOM 8363 C CA . PHE B 1 529 ? -2.711 20.656 -1.732 1 98.31 529 PHE B CA 1
ATOM 8364 C C . PHE B 1 529 ? -3.623 21.406 -2.701 1 98.31 529 PHE B C 1
ATOM 8366 O O . PHE B 1 529 ? -4.457 20.781 -3.369 1 98.31 529 PHE B O 1
ATOM 8373 N N . ALA B 1 530 ? -3.449 22.734 -2.734 1 98.19 530 ALA B N 1
ATOM 8374 C CA . ALA B 1 530 ? -4.238 23.547 -3.65 1 98.19 530 ALA B CA 1
ATOM 8375 C C . ALA B 1 530 ? -3.969 23.172 -5.102 1 98.19 530 ALA B C 1
ATOM 8377 O O . ALA B 1 530 ? -4.898 23.047 -5.902 1 98.19 530 ALA B O 1
ATOM 8378 N N . LYS B 1 531 ? -2.721 22.984 -5.426 1 98.06 531 LYS B N 1
ATOM 8379 C CA . LYS B 1 531 ? -2.34 22.562 -6.773 1 98.06 531 LYS B CA 1
ATOM 8380 C C . LYS B 1 531 ? -2.979 21.234 -7.141 1 98.06 531 LYS B C 1
ATOM 8382 O O . LYS B 1 531 ? -3.418 21.031 -8.281 1 98.06 531 LYS B O 1
ATOM 8387 N N . GLY B 1 532 ? -2.971 20.281 -6.188 1 98.06 532 GLY B N 1
ATOM 8388 C CA . GLY B 1 532 ? -3.643 19.016 -6.391 1 98.06 532 GLY B CA 1
ATOM 8389 C C . GLY B 1 532 ? -5.137 19.156 -6.609 1 98.06 532 GLY B C 1
ATOM 8390 O O . GLY B 1 532 ? -5.715 18.469 -7.461 1 98.06 532 GLY B O 1
ATOM 8391 N N . ALA B 1 533 ? -5.75 20.031 -5.84 1 97 533 ALA B N 1
ATOM 8392 C CA . ALA B 1 533 ? -7.188 20.266 -5.953 1 97 533 ALA B CA 1
ATOM 8393 C C . ALA B 1 533 ? -7.543 20.844 -7.324 1 97 533 ALA B C 1
ATOM 8395 O O . ALA B 1 533 ? -8.617 20.547 -7.863 1 97 533 ALA B O 1
ATOM 8396 N N . LEU B 1 534 ? -6.648 21.625 -7.902 1 96.44 534 LEU B N 1
ATOM 8397 C CA . LEU B 1 534 ? -6.852 22.234 -9.211 1 96.44 534 LEU B CA 1
ATOM 8398 C C . LEU B 1 534 ? -6.492 21.266 -10.328 1 96.44 534 LEU B C 1
ATOM 8400 O O . LEU B 1 534 ? -6.598 21.594 -11.508 1 96.44 534 LEU B O 1
ATOM 8404 N N . ARG B 1 535 ? -5.992 20.062 -9.961 1 96.06 535 ARG B N 1
ATOM 8405 C CA . ARG B 1 535 ? -5.594 19.031 -10.914 1 96.06 535 ARG B CA 1
ATOM 8406 C C . ARG B 1 535 ? -4.406 19.484 -11.758 1 96.06 535 ARG B C 1
ATOM 8408 O O . ARG B 1 535 ? -4.336 19.203 -12.953 1 96.06 535 ARG B O 1
ATOM 8415 N N . GLU B 1 536 ? -3.492 20.203 -11.109 1 96.31 536 GLU B N 1
ATOM 8416 C CA . GLU B 1 536 ? -2.312 20.75 -11.781 1 96.31 536 GLU B CA 1
ATOM 8417 C C . GLU B 1 536 ? -1.036 20.094 -11.266 1 96.31 536 GLU B C 1
ATOM 8419 O O . GLU B 1 536 ? 0.068 20.469 -11.664 1 96.31 536 GLU B O 1
ATOM 8424 N N . PHE B 1 537 ? -1.159 19.141 -10.391 1 97.75 537 PHE B N 1
ATOM 8425 C CA . PHE B 1 537 ? -0.021 18.453 -9.789 1 97.75 537 PHE B CA 1
ATOM 8426 C C . PHE B 1 537 ? 0.301 17.172 -10.547 1 97.75 537 PHE B C 1
ATOM 8428 O O . PHE B 1 537 ? -0.587 16.359 -10.805 1 97.75 537 PHE B O 1
ATOM 8435 N N . GLU B 1 538 ? 1.592 16.969 -10.93 1 96.38 538 GLU B N 1
ATOM 8436 C CA . GLU B 1 538 ? 2.045 15.75 -11.594 1 96.38 538 GLU B CA 1
ATOM 8437 C C . GLU B 1 538 ? 2.697 14.789 -10.602 1 96.38 538 GLU B C 1
ATOM 8439 O O . GLU B 1 538 ? 3.826 15.016 -10.164 1 96.38 538 GLU B O 1
ATOM 8444 N N . PRO B 1 539 ? 2.066 13.688 -10.25 1 96.88 539 PRO B N 1
ATOM 8445 C CA . PRO B 1 539 ? 2.625 12.727 -9.297 1 96.88 539 PRO B CA 1
ATOM 8446 C C . PRO B 1 539 ? 3.576 11.727 -9.945 1 96.88 539 PRO B C 1
ATOM 8448 O O . PRO B 1 539 ? 3.646 11.648 -11.172 1 96.88 539 PRO B O 1
ATOM 8451 N N . ALA B 1 540 ? 4.34 11.047 -9.188 1 96.12 540 ALA B N 1
ATOM 8452 C CA . ALA B 1 540 ? 5.168 9.93 -9.633 1 96.12 540 ALA B CA 1
ATOM 8453 C C . ALA B 1 540 ? 4.414 8.602 -9.508 1 96.12 540 ALA B C 1
ATOM 8455 O O . ALA B 1 540 ? 3.348 8.547 -8.891 1 96.12 540 ALA B O 1
ATOM 8456 N N . GLY B 1 541 ? 4.945 7.566 -10.117 1 92.88 541 GLY B N 1
ATOM 8457 C CA . GLY B 1 541 ? 4.402 6.227 -9.977 1 92.88 541 GLY B CA 1
ATOM 8458 C C . GLY B 1 541 ? 3.232 5.953 -10.906 1 92.88 541 GLY B C 1
ATOM 8459 O O . GLY B 1 541 ? 2.443 5.039 -10.664 1 92.88 541 GLY B O 1
ATOM 8460 N N . GLU B 1 542 ? 3.1 6.777 -11.953 1 93.44 542 GLU B N 1
ATOM 8461 C CA . GLU B 1 542 ? 2.016 6.574 -12.914 1 93.44 542 GLU B CA 1
ATOM 8462 C C . GLU B 1 542 ? 2.314 5.398 -13.844 1 93.44 542 GLU B C 1
ATOM 8464 O O . GLU B 1 542 ? 3.477 5.109 -14.133 1 93.44 542 GLU B O 1
ATOM 8469 N N . ARG B 1 543 ? 1.238 4.805 -14.375 1 94.06 543 ARG B N 1
ATOM 8470 C CA . ARG B 1 543 ? 1.369 3.576 -15.148 1 94.06 543 ARG B CA 1
ATOM 8471 C C . ARG B 1 543 ? 1.07 3.824 -16.625 1 94.06 543 ARG B C 1
ATOM 8473 O O . ARG B 1 543 ? 0.828 2.881 -17.375 1 94.06 543 ARG B O 1
ATOM 8480 N N . ALA B 1 544 ? 1.097 5.016 -17.031 1 91.25 544 ALA B N 1
ATOM 8481 C CA . ALA B 1 544 ? 0.709 5.371 -18.391 1 91.25 544 ALA B CA 1
ATOM 8482 C C . ALA B 1 544 ? 1.571 4.637 -19.422 1 91.25 544 ALA B C 1
ATOM 8484 O O . ALA B 1 544 ? 1.095 4.281 -20.5 1 91.25 544 ALA B O 1
ATOM 8485 N N . LEU B 1 545 ? 2.783 4.336 -19.078 1 92.81 545 LEU B N 1
ATOM 8486 C CA . LEU B 1 545 ? 3.732 3.717 -20 1 92.81 545 LEU B CA 1
ATOM 8487 C C . LEU B 1 545 ? 3.361 2.262 -20.266 1 92.81 545 LEU B C 1
ATOM 8489 O O . LEU B 1 545 ? 3.766 1.69 -21.281 1 92.81 545 LEU B O 1
ATOM 8493 N N . ILE B 1 546 ? 2.646 1.619 -19.375 1 94.06 546 ILE B N 1
ATOM 8494 C CA . ILE B 1 546 ? 2.414 0.183 -19.484 1 94.06 546 ILE B CA 1
ATOM 8495 C C . ILE B 1 546 ? 0.919 -0.088 -19.641 1 94.06 546 ILE B C 1
ATOM 8497 O O . ILE B 1 546 ? 0.452 -1.196 -19.359 1 94.06 546 ILE B O 1
ATOM 8501 N N . THR B 1 547 ? 0.137 0.945 -19.891 1 93 547 THR B N 1
ATOM 8502 C CA . THR B 1 547 ? -1.286 0.82 -20.188 1 93 547 THR B CA 1
ATOM 8503 C C . THR B 1 547 ? -1.588 1.282 -21.609 1 93 547 THR B C 1
ATOM 8505 O O . THR B 1 547 ? -0.762 1.944 -22.234 1 93 547 THR B O 1
ATOM 8508 N N . PRO B 1 548 ? -2.711 0.851 -22.094 1 87.69 548 PRO B N 1
ATOM 8509 C CA . PRO B 1 548 ? -3.012 1.25 -23.469 1 87.69 548 PRO B CA 1
ATOM 8510 C C . PRO B 1 548 ? -3.1 2.766 -23.641 1 87.69 548 PRO B C 1
ATOM 8512 O O . PRO B 1 548 ? -3.568 3.465 -22.734 1 87.69 548 PRO B O 1
ATOM 8515 N N . ALA B 1 549 ? -2.598 3.162 -24.75 1 75.5 549 ALA B N 1
ATOM 8516 C CA . ALA B 1 549 ? -2.631 4.59 -25.047 1 75.5 549 ALA B CA 1
ATOM 8517 C C . ALA B 1 549 ? -4.066 5.094 -25.156 1 75.5 549 ALA B C 1
ATOM 8519 O O . ALA B 1 549 ? -4.938 4.402 -25.688 1 75.5 549 ALA B O 1
ATOM 8520 N N . LYS B 1 550 ? -4.461 6.059 -24.359 1 65.56 550 LYS B N 1
ATOM 8521 C CA . LYS B 1 550 ? -5.77 6.684 -24.5 1 65.56 550 LYS B CA 1
ATOM 8522 C C . LYS B 1 550 ? -5.723 7.832 -25.516 1 65.56 550 LYS B C 1
ATOM 8524 O O . LYS B 1 550 ? -4.684 8.477 -25.672 1 65.56 550 LYS B O 1
#

Foldseek 3Di:
DPPQLLQVQLCVFQVDGLQDPDDPFPPCPALVNAPVSVVVVVVQVVVCVVVVHHDDDPPPDDGATRSLQTWWAFFPDPFTFGLVLLFCVNFQLLVQLLLQQLLKKKFWCVLLVCLCCPVVVFDDALVLVQLLQVLLQCPQQFADQPDHPDDGDDCQQQVLWGKAKEALDPVSCVSHDVVRYLDLPVLFPPVLSNVLSVVRDGIMMMMTGYGSLVCVVPHSQVNLVSSLVSQLSSCCRSRVNDCPDPSSVVSSCNRRPPGMDFQFQAFDPVVGGHTSALQGHALQLLLLLQQQCRVVLVDLLRSLLLLLLSCLSRCQQPPLCVVPPVRDVSSSLSSLSGISCLLVSLLVVLQVVLCVPARFQRDAPDVVLLCVSLVVSLVVLVVVCVSRVSVCSNVVFLQSSLLSSLLSQLLSSCRNNLALLSSLLSSLVSNVVSCVVVVDRGDPLQNVLSPQLNVQSPPDDDLRHDRLRRDGCSRVSNVSVSHSRSSSSSSQSRSCSSVSHSGRDDSVSSSSSSDPSRLRDSNCNSVSSSCRSVVNRDHRSDDCVPDDPD/DPPQLLQVQLCVFVVDGLQDDDDDFPPCPALVNAPVSVVVVVVQVVVCVVVVHHDDDPPPDDGATPSLQTWWAFFPDPFTFGLVLLFCVNFQLLVQLLLQQLLKKKFWCVLLVCLCCPVVVFDDALVLVQLLQVLLQCPQQFADQPDGPDDGDDCQLQVLWGKAKEALDPVSCVSHDVVRYLDLPVLFPPVLSNVLSVVRDGIMMMMTGHGSLVCVVPHSQVNLVSSLVSQLSSCCRSRVGDCPDPSSVVSSCNRRPPGMDFQFDAFDPVVGDHTSALQGHALQLLLLLQQQCRVVLVDLLRSLLLLLLSCLSRCQQPPLCVVPPVRDVSSSLSSLSGISCLLVSLLVVLQVVLCVPARFQRDAPDVVLLCVSLVVSLVVLVVVCVSRVSVCSNVVFLQSSLLSSLLSQLLSSCRNNLALLSSLLSSLVSLVVSCVVVVDRGDPLQNVLSNQLNVQSPPPDDLRHDRLRRDGCSRVSNVSVNHNRSSSSSSQSRSCSSVSHSGRDDSVSSSSSSDPSRLRDSNCSSVSSSCRSVVNRDHRSDDCVPDDPD

GO terms:
  GO:0005737 cytoplasm (C, EXP)
  GO:0050524 coenzyme-B sulfoethylthiotransferase activity (F, EXP)
  GO:0050524 coenzyme-B sulfoethylthiotransferase activity (F, IDA)

Solvent-accessible surface area (backbone atoms only — not comparable to full-atom values): 52695 Å² total; per-residue (Å²): 128,81,78,61,56,28,54,61,42,42,31,67,56,63,74,39,67,43,63,51,82,80,70,82,54,87,70,54,59,61,63,66,58,21,70,63,50,43,50,30,48,54,36,11,50,53,45,18,67,74,72,54,37,72,35,55,58,93,77,74,36,46,69,55,62,49,70,56,53,39,52,38,31,33,33,99,52,93,48,69,38,52,58,38,28,69,24,59,89,36,8,36,32,50,46,34,47,51,44,58,50,27,21,33,37,36,36,36,45,55,60,29,49,46,42,39,36,72,73,66,69,42,82,85,45,47,66,52,48,40,48,28,48,51,42,30,20,21,22,51,43,15,37,51,51,74,52,12,79,52,27,28,46,50,36,72,54,23,58,76,20,44,56,34,32,38,51,32,33,65,71,61,53,67,57,28,61,65,67,37,46,53,53,52,72,78,65,28,50,71,71,38,23,53,53,48,21,63,73,49,32,81,44,45,34,34,39,38,31,44,22,47,43,56,37,34,72,52,31,28,45,37,36,57,32,25,47,25,34,25,48,46,52,21,46,35,59,59,67,63,54,75,81,84,45,83,57,44,59,56,38,45,43,24,51,42,56,68,41,57,44,68,54,9,44,60,43,60,75,93,68,16,32,27,28,21,32,68,48,28,32,24,22,11,52,50,35,17,39,37,32,25,56,59,78,38,49,89,37,31,61,61,28,16,46,47,21,18,38,52,24,18,48,47,41,17,31,49,40,43,2,29,41,65,41,24,43,21,62,34,31,47,43,35,48,52,58,46,26,34,24,46,37,56,38,44,25,50,51,24,44,51,51,28,46,74,73,55,24,68,48,57,33,66,86,48,66,67,47,29,55,50,46,6,48,55,31,27,51,52,42,55,47,48,41,69,63,20,45,45,54,33,50,64,43,66,46,41,51,34,48,45,49,36,33,15,35,20,7,7,26,24,22,0,24,20,35,45,32,36,47,52,2,52,46,7,24,37,50,23,50,53,52,45,24,69,72,63,74,50,40,45,55,69,64,54,55,51,34,60,52,67,49,57,81,35,47,83,36,78,38,91,79,62,14,54,62,57,38,70,31,36,56,59,34,62,77,34,61,54,40,84,59,64,49,4,42,52,16,10,18,37,31,11,13,33,32,50,72,58,51,71,50,68,65,44,58,68,53,28,56,59,45,59,44,82,82,49,87,56,61,37,63,41,53,55,57,40,43,49,35,4,43,69,25,66,26,80,62,78,44,62,58,70,88,28,27,52,85,127,127,83,77,63,56,28,52,61,43,42,31,66,56,63,74,38,69,43,63,52,79,80,70,75,64,78,72,54,57,56,63,66,58,21,70,62,50,42,48,31,48,55,35,10,50,52,46,17,65,73,73,56,39,72,34,56,57,94,79,73,39,47,69,57,61,48,71,56,55,41,54,38,30,31,35,100,51,95,49,69,38,53,57,36,29,69,24,57,90,38,8,37,32,51,45,34,47,51,44,58,49,26,20,33,34,35,38,37,45,54,59,26,49,46,41,40,35,75,73,66,68,44,81,85,44,46,66,52,48,40,50,29,48,53,42,29,18,22,21,53,44,13,37,50,50,72,52,14,79,50,27,28,47,50,36,70,54,24,57,76,22,45,56,33,32,40,51,33,33,64,71,60,53,69,56,27,60,64,68,36,47,54,54,53,71,78,64,29,50,69,71,37,23,53,54,48,23,63,72,49,32,82,44,44,36,34,38,38,32,41,24,46,43,57,37,32,72,52,31,28,45,38,37,58,31,25,48,25,36,24,48,44,51,23,47,35,59,58,67,64,55,75,81,83,44,82,59,45,59,57,39,44,43,24,49,41,56,68,41,56,44,69,55,10,41,59,42,60,75,92,65,18,29,25,28,21,32,67,48,28,30,25,24,12,50,50,36,19,39,38,32,26,56,59,77,38,48,87,36,31,61,60,29,16,46,48,22,19,37,52,24,17,48,46,42,17,29,49,40,42,2,30,43,65,40,24,43,21,61,34,32,48,43,32,48,50,58,44,27,34,26,46,37,54,37,44,25,50,52,22,45,51,50,28,46,74,73,55,24,68,48,57,33,66,86,49,65,68,48,29,54,50,46,8,48,55,32,26,51,51,42,55,47,48,40,69,64,21,44,44,56,34,49,64,44,64,46,43,50,36,47,47,50,35,30,14,35,20,7,7,27,24,22,0,25,20,33,46,31,36,48,51,2,52,46,6,24,38,49,25,50,53,52,45,24,71,73,62,73,51,39,47,54,70,62,45,54,52,32,60,53,65,50,57,81,33,48,85,34,73,40,88,83,59,15,53,61,57,38,70,31,36,56,62,33,63,77,33,62,55,39,74,62,62,48,4,40,54,17,12,18,38,29,12,13,34,32,52,72,58,52,74,50,68,64,44,59,66,53,27,57,59,47,57,45,82,84,50,86,56,59,36,62,40,53,54,59,40,43,48,34,4,41,70,25,66,25,80,61,79,44,61,59,69,88,28,26,52,85,128

Nearest PDB structures (foldseek):
  5a8k-assembly1_D  TM=9.825E-01  e=6.224E-77  Methanothermobacter wolfeii
  5g0r-assembly1_A  TM=9.821E-01  e=1.891E-76  Methanothermobacter marburgensis
  1hbm-assembly1_A  TM=9.819E-01  e=3.453E-76  Methanothermobacter thermautotrophicus
  1e6v-assembly1_A  TM=9.788E-01  e=3.857E-64  Methanopyrus kandleri
  7nkg-assembly1_A  TM=9.720E-01  e=2.226E-60  Methermicoccus shengliensis DSM 18856

Organism: Methanothermobacter marburgensis (strain ATCC BAA-927 / DSM 2133 / JCM 14651 / NBRC 100331 / OCM 82 / Marburg) (NCBI:txid79929)

Sequence (1100 aa):
MADKLFINALKKKFEESPEEKKTTFYTLGGWKQSERKTEFVNAGKEVAAKRGIPQYNPDIGTPLGQRVLMPYQVSTTDTYVEGDDLHFVNNAAMQQMWDDIRRTVIVGLNHAHAVIEKRLGKEVTPETITHYLETVNHAMPGAAVVQEHMVETHPALVADSYVKVFTGNDEIADEIDPAFVIDINKQFPEDQAETLKAEVGDGIWQVVRIPTIVSRTCDGATTSRWSAMQIGMSMISAYKQAAGEAATGDFAYAAKHAEVIHMGTYLPVRRARGENEPGGVPFGYLADICQSSRVNYEDPVRVSLDVVATGAMLYDQIWLGSYMSGGVGFTQYATAAYTDNILDDFTYFGKEYVEDKYGLCEAPNNMDTVLDVATEVTFYGLEQYEEYPALLEDQFGGSQRAAVVAAAAGCSTAFATGNAQTGLSGWYLSMYLHKEQHSRLGFYGYDLQDQCGASNVFSIRGDEGLPLELRGPNYPNYAMNVGHQGEYAGISQAPHAARGDAFVFNPLVKIAFADDNLVFDFTNVRGEFAKGALREFEPAGERALITPAKMADKLFINALKKKFEESPEEKKTTFYTLGGWKQSERKTEFVNAGKEVAAKRGIPQYNPDIGTPLGQRVLMPYQVSTTDTYVEGDDLHFVNNAAMQQMWDDIRRTVIVGLNHAHAVIEKRLGKEVTPETITHYLETVNHAMPGAAVVQEHMVETHPALVADSYVKVFTGNDEIADEIDPAFVIDINKQFPEDQAETLKAEVGDGIWQVVRIPTIVSRTCDGATTSRWSAMQIGMSMISAYKQAAGEAATGDFAYAAKHAEVIHMGTYLPVRRARGENEPGGVPFGYLADICQSSRVNYEDPVRVSLDVVATGAMLYDQIWLGSYMSGGVGFTQYATAAYTDNILDDFTYFGKEYVEDKYGLCEAPNNMDTVLDVATEVTFYGLEQYEEYPALLEDQFGGSQRAAVVAAAAGCSTAFATGNAQTGLSGWYLSMYLHKEQHSRLGFYGYDLQDQCGASNVFSIRGDEGLPLELRGPNYPNYAMNVGHQGEYAGISQAPHAARGDAFVFNPLVKIAFADDNLVFDFTNVRGEFAKGALREFEPAGERALITPAK

Radius of gyration: 30.13 Å; Cα contacts (8 Å, |Δi|>4): 2474; chains: 2; bounding box: 79×92×70 Å

Secondary structure (DSSP, 8-state):
----HHHHHHHHHHSS-TT-S---GGGS-GGGGSHHHHHHHHHHHHHHHHHSS----TTSSEEPPTTTTS-EEBTTSS-EE-GGGGSGGG-HHHHHHHHHHHTEEEEE-HHHHHHHHHTT-----HHHHHHHHHHHHHHTTT--SSEETSS---TTTTTT-EEEEEES-HHHHHHS-GGGB--HHHHS-HHHHHHHHHHHTT-EEEEEE--HHHHHHS-TTHHHHHHHHHHHHHHHHHTT--TTSTHHHHHHHHHHTTTEEESSPPPPTTT---TTSGGG--HHHHHHHS-HHHHSTT-HHHHHHHHHHHHIIIIIIIIIHHHHSTTTHHHHHHGGGGBTTHHHHHHHHHHHHHHHHT-TT-S-SSHHHHHHHHHHHHHHHHHHHHH-HHHHHHT-SHHHHHHHHHHHHHHHHHHHHS-HHHHHHHHHHHHHHHHHHHS--SSHHHHHHHHHTGGGTT---TTT---GGG--TT-HHHHT--S-HHHHHHHHHHHHHHHT-S-SS-HHHHHHTT-TT-SS-TT-HHHHHHHHHTT----S---GGGS---/----HHHHHHHHHHSS-TT-----GGGS-GGGGSHHHHHHHHHHHHHHHHHSS----TTSSEEPPGGGGS-EEBTTSS-EE-GGGGSGGG-HHHHHHHHHHHTEEEEE-HHHHHHHHHTT-----HHHHHHHHHHHHHHTTT--SSEETSS---TTTTTT-EEEEEES-HHHHHHS-GGGB--HHHHS-HHHHHHHHHHHTT-EEEEEE--HHHHHHS-TTHHHHHHHHHHHHHHHHHTT--TTSTHHHHHHHHHHTTTEEESSPPPPGGG---TTSGGG--HHHHHHHS-HHHHSTT-HHHHHHHHHHHHIIIIIIIIIHHHHSTTTHHHHHHGGGGBTTHHHHHHHHHHHHHHHHT-TT-S-SSHHHHHHHHHHHHHHHHHHHHH-HHHHHHT-SHHHHHHHHHHHHHHHHHHHHS-HHHHHHHHHHHHHHHHHHHS--SSHHHHHHHHHTGGGTT---TTT---GGG--TT-HHHHT--S-HHHHHHHHHHHHHHHT-S-SS-HHHHHHTT-TT-SS-TT-HHHHHHHHHTT----S---GGGS---

InterPro domains:
  IPR003183 Methyl-coenzyme M reduc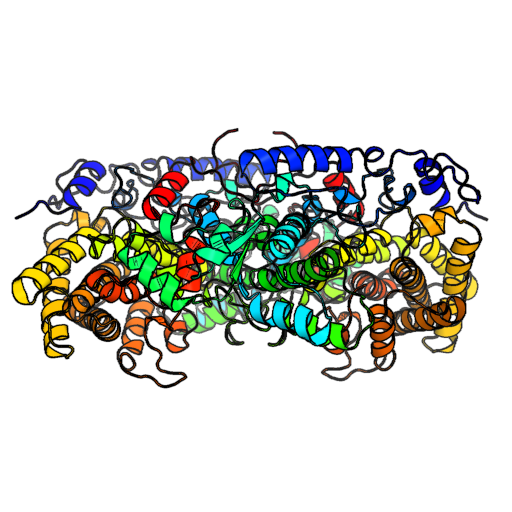tase, alpha subunit, N-terminal [PF02745] (4-268)
  IPR008924 Methyl-coenzyme M reductase, alpha/beta subunit, C-terminal [G3DSA:1.20.840.10] (277-536)
  IPR008924 Methyl-coenzyme M reductase, alpha/beta subunit, C-terminal [SSF48081] (270-549)
  IPR009024 Methyl-coenzyme M reductase, ferredoxin-like fold [SSF55088] (3-269)
  IPR009047 Methyl-coenzyme M reductase, alpha subunit, C-terminal [PF02249] (274-504)
  IPR015811 Methyl-coenzyme M reductase, alpha subunit, N-terminal subdomain 1 [G3DSA:3.90.390.10] (1-101)
  IPR015823 Methyl-coenzyme M reductase, alpha subunit, N-terminal subdomain 2 [G3DSA:3.30.70.470] (102-276)
  IPR016212 Methyl coenzyme M reductase, alpha subunit [PIRSF000262] (3-550)
  IPR016212 Methyl coenzyme M reductase, alpha subunit [TIGR03256] (3-549)